Protein AF-0000000085029600 (afdb_homodimer)

Structure (mmCIF, N/CA/C/O backbone):
data_AF-0000000085029600-model_v1
#
loop_
_entity.id
_entity.type
_entity.pdbx_description
1 polymer 'Putative lactonase'
#
loop_
_atom_site.group_PDB
_atom_site.id
_atom_site.type_symbol
_atom_site.label_atom_id
_atom_site.label_alt_id
_atom_site.label_comp_id
_atom_site.label_asym_id
_atom_site.label_entity_id
_atom_site.label_seq_id
_atom_site.pdbx_PDB_ins_code
_atom_site.Cartn_x
_atom_site.Cartn_y
_atom_site.Cartn_z
_atom_site.occupancy
_atom_site.B_iso_or_equiv
_atom_site.auth_seq_id
_atom_site.auth_comp_id
_atom_site.auth_asym_id
_atom_site.auth_atom_id
_atom_site.pdbx_PDB_model_num
ATOM 1 N N . MET A 1 1 ? -54.469 76.438 -34.719 1 16.83 1 MET A N 1
ATOM 2 C CA . MET A 1 1 ? -53.938 77.438 -33.75 1 16.83 1 MET A CA 1
ATOM 3 C C . MET A 1 1 ? -52.719 76.875 -33.031 1 16.83 1 MET A C 1
ATOM 5 O O . MET A 1 1 ? -52.844 75.875 -32.25 1 16.83 1 MET A O 1
ATOM 9 N N . LYS A 1 2 ? -51.438 77.062 -33.656 1 17.77 2 LYS A N 1
ATOM 10 C CA . LYS A 1 2 ? -50.125 76.562 -34.031 1 17.77 2 LYS A CA 1
ATOM 11 C C . LYS A 1 2 ? -49.156 76.562 -32.844 1 17.77 2 LYS A C 1
ATOM 13 O O . LYS A 1 2 ? -49.438 77.25 -31.859 1 17.77 2 LYS A O 1
ATOM 18 N N . LYS A 1 3 ? -48 77.062 -33.062 1 18.02 3 LYS A N 1
ATOM 19 C CA . LYS A 1 3 ? -46.562 76.75 -33.156 1 18.02 3 LYS A CA 1
ATOM 20 C C . LYS A 1 3 ? -45.781 77.375 -32 1 18.02 3 LYS A C 1
ATOM 22 O O . LYS A 1 3 ? -44.844 76.812 -31.469 1 18.02 3 LYS A O 1
ATOM 27 N N . SER A 1 4 ? -45.812 78.75 -31.797 1 19.02 4 SER A N 1
ATOM 28 C CA . SER A 1 4 ? -44.594 79.5 -31.75 1 19.02 4 SER A CA 1
ATOM 29 C C . SER A 1 4 ? -44.094 79.688 -30.328 1 19.02 4 SER A C 1
ATOM 31 O O . SER A 1 4 ? -43.75 80.812 -29.922 1 19.02 4 SER A O 1
ATOM 33 N N . SER A 1 5 ? -44.469 78.875 -29.328 1 23.84 5 SER A N 1
ATOM 34 C CA . SER A 1 5 ? -44.281 79.312 -27.953 1 23.84 5 SER A CA 1
ATOM 35 C C . SER A 1 5 ? -42.812 79.25 -27.531 1 23.84 5 SER A C 1
ATOM 37 O O . SER A 1 5 ? -42.438 78.312 -26.781 1 23.84 5 SER A O 1
ATOM 39 N N . TRP A 1 6 ? -41.844 79.5 -28.547 1 21.02 6 TRP A N 1
ATOM 40 C CA . TRP A 1 6 ? -40.469 79 -28.375 1 21.02 6 TRP A CA 1
ATOM 41 C C . TRP A 1 6 ? -39.812 79.625 -27.141 1 21.02 6 TRP A C 1
ATOM 43 O O . TRP A 1 6 ? -40.375 80.562 -26.562 1 21.02 6 TRP A O 1
ATOM 53 N N . LEU A 1 7 ? -38.531 80.312 -27.188 1 22.45 7 LEU A N 1
ATOM 54 C CA . LEU A 1 7 ? -37.156 80.062 -26.797 1 22.45 7 LEU A CA 1
ATOM 55 C C . LEU A 1 7 ? -36.656 81.062 -25.797 1 22.45 7 LEU A C 1
ATOM 57 O O . LEU A 1 7 ? -36.25 82.188 -26.188 1 22.45 7 LEU A O 1
ATOM 61 N N . ARG A 1 8 ? -37.594 81.812 -24.984 1 22.69 8 ARG A N 1
ATOM 62 C CA . ARG A 1 8 ? -36.906 82.938 -24.375 1 22.69 8 ARG A CA 1
ATOM 63 C C . ARG A 1 8 ? -35.719 82.5 -23.516 1 22.69 8 ARG A C 1
ATOM 65 O O . ARG A 1 8 ? -35.875 81.562 -22.688 1 22.69 8 ARG A O 1
ATOM 72 N N . LEU A 1 9 ? -34.469 82.688 -23.969 1 23.66 9 LEU A N 1
ATOM 73 C CA . LEU A 1 9 ? -33.031 82.5 -23.703 1 23.66 9 LEU A CA 1
ATOM 74 C C . LEU A 1 9 ? -32.625 83.25 -22.438 1 23.66 9 LEU A C 1
ATOM 76 O O . LEU A 1 9 ? -32.656 84.438 -22.375 1 23.66 9 LEU A O 1
ATOM 80 N N . VAL A 1 10 ? -33.219 82.812 -21.219 1 22.98 10 VAL A N 1
ATOM 81 C CA . VAL A 1 10 ? -32.938 83.562 -19.984 1 22.98 10 VAL A CA 1
ATOM 82 C C . VAL A 1 10 ? -31.438 83.5 -19.656 1 22.98 10 VAL A C 1
ATOM 84 O O . VAL A 1 10 ? -30.891 82.375 -19.484 1 22.98 10 VAL A O 1
ATOM 87 N N . LEU A 1 11 ? -30.562 84.375 -20.203 1 25.86 11 LEU A N 1
ATOM 88 C CA . LEU A 1 11 ? -29.109 84.5 -20.109 1 25.86 11 LEU A CA 1
ATOM 89 C C . LEU A 1 11 ? -28.703 84.875 -18.688 1 25.86 11 LEU A C 1
ATOM 91 O O . LEU A 1 11 ? -28.891 86 -18.234 1 25.86 11 LEU A O 1
ATOM 95 N N . SER A 1 12 ? -29.312 84.25 -17.641 1 22.95 12 SER A N 1
ATOM 96 C CA . SER A 1 12 ? -28.938 84.812 -16.344 1 22.95 12 SER A CA 1
ATOM 97 C C . SER A 1 12 ? -27.438 84.688 -16.094 1 22.95 12 SER A C 1
ATOM 99 O O . SER A 1 12 ? -26.812 83.688 -16.516 1 22.95 12 SER A O 1
ATOM 101 N N . THR A 1 13 ? -26.703 85.812 -15.961 1 26.95 13 THR A N 1
ATOM 102 C CA . THR A 1 13 ? -25.344 86.25 -15.703 1 26.95 13 THR A CA 1
ATOM 103 C C . THR A 1 13 ? -24.797 85.625 -14.43 1 26.95 13 THR A C 1
ATOM 105 O O . THR A 1 13 ? -25.281 85.938 -13.328 1 26.95 13 THR A O 1
ATOM 108 N N . MET A 1 14 ? -24.734 84.25 -14.328 1 24.12 14 MET A N 1
ATOM 109 C CA . MET A 1 14 ? -24.219 83.625 -13.102 1 24.12 14 MET A CA 1
ATOM 110 C C . MET A 1 14 ? -22.797 84.062 -12.828 1 24.12 14 MET A C 1
ATOM 112 O O . MET A 1 14 ? -21.906 83.875 -13.648 1 24.12 14 MET A O 1
ATOM 116 N N . LEU A 1 15 ? -22.578 85.25 -12.242 1 26.33 15 LEU A N 1
ATOM 117 C CA . LEU A 1 15 ? -21.281 85.75 -11.773 1 26.33 15 LEU A CA 1
ATOM 118 C C . LEU A 1 15 ? -20.641 84.75 -10.812 1 26.33 15 LEU A C 1
ATOM 120 O O . LEU A 1 15 ? -21.172 84.5 -9.727 1 26.33 15 LEU A O 1
ATOM 124 N N . LEU A 1 16 ? -20.172 83.625 -11.328 1 25.36 16 LEU A N 1
ATOM 125 C CA . LEU A 1 16 ? -19.5 82.562 -10.539 1 25.36 16 LEU A CA 1
ATOM 126 C C . LEU A 1 16 ? -18.25 83.125 -9.875 1 25.36 16 LEU A C 1
ATOM 128 O O . LEU A 1 16 ? -17.359 83.625 -10.555 1 25.36 16 LEU A O 1
ATOM 132 N N . CYS A 1 17 ? -18.438 83.688 -8.664 1 25.73 17 CYS A N 1
ATOM 133 C CA . CYS A 1 17 ? -17.344 84.125 -7.773 1 25.73 17 CYS A CA 1
ATOM 134 C C . CYS A 1 17 ? -16.344 82.938 -7.605 1 25.73 17 CYS A C 1
ATOM 136 O O . CYS A 1 17 ? -16.719 81.875 -7.18 1 25.73 17 CYS A O 1
ATOM 138 N N . MET A 1 18 ? -15.312 82.938 -8.477 1 26.16 18 MET A N 1
ATOM 139 C CA . MET A 1 18 ? -14.172 82 -8.422 1 26.16 18 MET A CA 1
ATOM 140 C C . MET A 1 18 ? -13.422 82.125 -7.102 1 26.16 18 MET A C 1
ATOM 142 O O . MET A 1 18 ? -12.672 83.125 -6.906 1 26.16 18 MET A O 1
ATOM 146 N N . ALA A 1 19 ? -14.078 82.125 -5.91 1 28.88 19 ALA A N 1
ATOM 147 C CA . ALA A 1 19 ? -13.211 82.125 -4.738 1 28.88 19 ALA A CA 1
ATOM 148 C C . ALA A 1 19 ? -12.172 81.062 -4.812 1 28.88 19 ALA A C 1
ATOM 150 O O . ALA A 1 19 ? -12.5 79.875 -5.102 1 28.88 19 ALA A O 1
ATOM 151 N N . GLY A 1 20 ? -10.922 81.375 -5.141 1 27.75 20 GLY A N 1
ATOM 152 C CA . GLY A 1 20 ? -9.68 80.625 -5.148 1 27.75 20 GLY A CA 1
ATOM 153 C C . GLY A 1 20 ? -9.445 79.875 -3.867 1 27.75 20 GLY A C 1
ATOM 154 O O . GLY A 1 20 ? -9.203 80.438 -2.811 1 27.75 20 GLY A O 1
ATOM 155 N N . THR A 1 21 ? -10.406 79 -3.438 1 32.19 21 THR A N 1
ATOM 156 C CA . THR A 1 21 ? -9.977 78.25 -2.244 1 32.19 21 THR A CA 1
ATOM 157 C C . THR A 1 21 ? -8.656 77.562 -2.5 1 32.19 21 THR A C 1
ATOM 159 O O . THR A 1 21 ? -8.531 76.812 -3.475 1 32.19 21 THR A O 1
ATOM 162 N N . GLY A 1 22 ? -7.52 78.125 -2.135 1 30.64 22 GLY A N 1
ATOM 163 C CA . GLY A 1 22 ? -6.23 77.5 -1.993 1 30.64 22 GLY A CA 1
ATOM 164 C C . GLY A 1 22 ? -6.32 76.125 -1.29 1 30.64 22 GLY A C 1
ATOM 165 O O . GLY A 1 22 ? -6.762 76.062 -0.14 1 30.64 22 GLY A O 1
ATOM 166 N N . VAL A 1 23 ? -6.684 75.062 -2.064 1 34.03 23 VAL A N 1
ATOM 167 C CA . VAL A 1 23 ? -6.547 73.688 -1.543 1 34.03 23 VAL A CA 1
ATOM 168 C C . VAL A 1 23 ? -5.148 73.5 -0.964 1 34.03 23 VAL A C 1
ATOM 170 O O . VAL A 1 23 ? -4.156 73.562 -1.691 1 34.03 23 VAL A O 1
ATOM 173 N N . GLY A 1 24 ? -4.992 74.125 0.203 1 32.41 24 GLY A N 1
ATOM 174 C CA . GLY A 1 24 ? -3.816 73.625 0.895 1 32.41 24 GLY A CA 1
ATOM 175 C C . GLY A 1 24 ? -3.625 72.125 0.736 1 32.41 24 GLY A C 1
ATOM 176 O O . GLY A 1 24 ? -4.547 71.312 0.991 1 32.41 24 GLY A O 1
ATOM 177 N N . MET A 1 25 ? -2.801 71.812 -0.289 1 34.56 25 MET A N 1
ATOM 178 C CA . MET A 1 25 ? -2.342 70.438 -0.376 1 34.56 25 MET A CA 1
ATOM 179 C C . MET A 1 25 ? -1.872 69.938 0.984 1 34.56 25 MET A C 1
ATOM 181 O O . MET A 1 25 ? -0.845 70.375 1.497 1 34.56 25 MET A O 1
ATOM 185 N N . ALA A 1 26 ? -2.844 69.75 1.92 1 37.25 26 ALA A N 1
ATOM 186 C CA . ALA A 1 26 ? -2.391 68.875 3.012 1 37.25 26 ALA A CA 1
ATOM 187 C C . ALA A 1 26 ? -1.562 67.688 2.484 1 37.25 26 ALA A C 1
ATOM 189 O O . ALA A 1 26 ? -2.023 66.938 1.632 1 37.25 26 ALA A O 1
ATOM 190 N N . ASN A 1 27 ? -0.29 67.938 2.404 1 36.16 27 ASN A N 1
ATOM 191 C CA . ASN A 1 27 ? 0.599 66.812 2.336 1 36.16 27 ASN A CA 1
ATOM 192 C C . ASN A 1 27 ? 0.118 65.625 3.238 1 36.16 27 ASN A C 1
ATOM 194 O O . ASN A 1 27 ? 0.202 65.75 4.465 1 36.16 27 ASN A O 1
ATOM 198 N N . GLN A 1 28 ? -0.979 65.125 2.906 1 30.94 28 GLN A N 1
ATOM 199 C CA . GLN A 1 28 ? -1.197 63.812 3.584 1 30.94 28 GLN A CA 1
ATOM 200 C C . GLN A 1 28 ? 0.067 62.969 3.572 1 30.94 28 GLN A C 1
ATOM 202 O O . GLN A 1 28 ? 0.472 62.469 2.521 1 30.94 28 GLN A O 1
ATOM 207 N N . LYS A 1 29 ? 0.953 63.312 4.406 1 36.56 29 LYS A N 1
ATOM 208 C CA . LYS A 1 29 ? 1.944 62.25 4.648 1 36.56 29 LYS A CA 1
ATOM 209 C C . LYS A 1 29 ? 1.302 60.875 4.625 1 36.56 29 LYS A C 1
ATOM 211 O O . LYS A 1 29 ? 0.41 60.594 5.426 1 36.56 29 LYS A O 1
ATOM 216 N N . ILE A 1 30 ? 1.181 60.438 3.416 1 36.69 30 ILE A N 1
ATOM 217 C CA . ILE A 1 30 ? 0.979 59 3.428 1 36.69 30 ILE A CA 1
ATOM 218 C C . ILE A 1 30 ? 1.732 58.375 4.605 1 36.69 30 ILE A C 1
ATOM 220 O O . ILE A 1 30 ? 2.961 58.469 4.676 1 36.69 30 ILE A O 1
ATOM 224 N N . GLU A 1 31 ? 1.175 58.469 5.723 1 35.44 31 GLU A N 1
ATOM 225 C CA . GLU A 1 31 ? 1.784 57.594 6.715 1 35.44 31 GLU A CA 1
ATOM 226 C C . GLU A 1 31 ? 2.277 56.281 6.078 1 35.44 31 GLU A C 1
ATOM 228 O O . GLU A 1 31 ? 1.522 55.625 5.383 1 35.44 31 GLU A O 1
ATOM 233 N N . LYS A 1 32 ? 3.449 56.344 5.5 1 39.25 32 LYS A N 1
ATOM 234 C CA . LYS A 1 32 ? 4.059 55.031 5.246 1 39.25 32 LYS A CA 1
ATOM 235 C C . LYS A 1 32 ? 3.576 54 6.254 1 39.25 32 LYS A C 1
ATOM 237 O O . LYS A 1 32 ? 3.801 54.125 7.457 1 39.25 32 LYS A O 1
ATOM 242 N N . GLY A 1 33 ? 2.404 53.594 6.137 1 40.06 33 GLY A N 1
ATOM 243 C CA . GLY A 1 33 ? 1.982 52.469 6.949 1 40.06 33 GLY A CA 1
ATOM 244 C C . GLY A 1 33 ? 3.107 51.5 7.25 1 40.06 33 GLY A C 1
ATOM 245 O O . GLY A 1 33 ? 3.793 51.031 6.336 1 40.06 33 GLY A O 1
ATOM 246 N N . THR A 1 34 ? 3.889 51.75 8.344 1 40.69 34 THR A N 1
ATOM 247 C CA . THR A 1 34 ? 4.82 50.719 8.812 1 40.69 34 THR A CA 1
ATOM 248 C C . THR A 1 34 ? 4.363 49.344 8.383 1 40.69 34 THR A C 1
ATOM 250 O O . THR A 1 34 ? 3.289 48.875 8.789 1 40.69 34 THR A O 1
ATOM 253 N N . LYS A 1 35 ? 4.598 49.031 7.273 1 51.84 35 LYS A N 1
ATOM 254 C CA . LYS A 1 35 ? 4.367 47.656 6.832 1 51.84 35 LYS A CA 1
ATOM 255 C C . LYS A 1 35 ? 4.629 46.656 7.961 1 51.84 35 LYS A C 1
ATOM 257 O O . LYS A 1 35 ? 5.738 46.594 8.5 1 51.84 35 LYS A O 1
ATOM 262 N N . LYS A 1 36 ? 3.604 46.281 8.742 1 60.41 36 LYS A N 1
ATOM 263 C CA . LYS A 1 36 ? 3.482 45.438 9.93 1 60.41 36 LYS A CA 1
ATOM 264 C C . LYS A 1 36 ? 4.27 44.156 9.766 1 60.41 36 LYS A C 1
ATOM 266 O O . LYS A 1 36 ? 4.152 43.469 8.742 1 60.41 36 LYS A O 1
ATOM 271 N N . MET A 1 37 ? 5.223 43.812 10.641 1 78.88 37 MET A N 1
ATOM 272 C CA . MET A 1 37 ? 6.062 42.625 10.812 1 78.88 37 MET A CA 1
ATOM 273 C C . MET A 1 37 ? 5.211 41.375 11.086 1 78.88 37 MET A C 1
ATOM 275 O O . MET A 1 37 ? 4.258 41.438 11.867 1 78.88 37 MET A O 1
ATOM 279 N N . THR A 1 38 ? 5.352 40.375 10.148 1 91.62 38 THR A N 1
ATOM 280 C CA . THR A 1 38 ? 4.672 39.125 10.344 1 91.62 38 THR A CA 1
ATOM 281 C C . THR A 1 38 ? 5.414 38.25 11.375 1 91.62 38 THR A C 1
ATOM 283 O O . THR A 1 38 ? 6.645 38.25 11.414 1 91.62 38 THR A O 1
ATOM 286 N N . THR A 1 39 ? 4.672 37.75 12.32 1 97.06 39 THR A N 1
ATOM 287 C CA . THR A 1 39 ? 5.23 36.812 13.297 1 97.06 39 THR A CA 1
ATOM 288 C C . THR A 1 39 ? 4.895 35.375 12.922 1 97.06 39 THR A C 1
ATOM 290 O O . THR A 1 39 ? 3.773 35.062 12.5 1 97.06 39 THR A O 1
ATOM 293 N N . ALA A 1 40 ? 5.906 34.5 13.023 1 98.56 40 ALA A N 1
ATOM 294 C CA . ALA A 1 40 ? 5.699 33.062 12.844 1 98.56 40 ALA A CA 1
ATOM 295 C C . ALA A 1 40 ? 6.066 32.281 14.109 1 98.56 40 ALA A C 1
ATOM 297 O O . ALA A 1 40 ? 7.047 32.625 14.781 1 98.56 40 ALA A O 1
ATOM 298 N N . TYR A 1 41 ? 5.281 31.312 14.453 1 98.81 41 TYR A N 1
ATOM 299 C CA . TYR A 1 41 ? 5.602 30.344 15.5 1 98.81 41 TYR A CA 1
ATOM 300 C C . TYR A 1 41 ? 5.863 28.969 14.914 1 98.81 41 TYR A C 1
ATOM 302 O O . TYR A 1 41 ? 5.164 28.531 14 1 98.81 41 TYR A O 1
ATOM 310 N N . VAL A 1 42 ? 6.883 28.328 15.391 1 98.88 42 VAL A N 1
ATOM 311 C CA . VAL A 1 42 ? 7.266 27.016 14.898 1 98.88 42 VAL A CA 1
ATOM 312 C C . VAL A 1 42 ? 7.219 26 16.047 1 98.88 42 VAL A C 1
ATOM 314 O O . VAL A 1 42 ? 7.93 26.156 17.047 1 98.88 42 VAL A O 1
ATOM 317 N N . GLY A 1 43 ? 6.312 25.016 15.914 1 98.62 43 GLY A N 1
ATOM 318 C CA . GLY A 1 43 ? 6.34 23.875 16.797 1 98.62 43 GLY A CA 1
ATOM 319 C C . GLY A 1 43 ? 7.371 22.828 16.406 1 98.62 43 GLY A C 1
ATOM 320 O O . GLY A 1 43 ? 7.773 22.766 15.242 1 98.62 43 GLY A O 1
ATOM 321 N N . CYS A 1 44 ? 7.793 21.969 17.406 1 97.38 44 CYS A N 1
ATOM 322 C CA . CYS A 1 44 ? 8.859 21.016 17.109 1 97.38 44 CYS A CA 1
ATOM 323 C C . CYS A 1 44 ? 8.727 19.75 17.953 1 97.38 44 CYS A C 1
ATOM 325 O O . CYS A 1 44 ? 7.859 19.672 18.828 1 97.38 44 CYS A O 1
ATOM 327 N N . ARG A 1 45 ? 9.484 18.797 17.562 1 95.38 45 ARG A N 1
ATOM 328 C CA . ARG A 1 45 ? 9.758 17.672 18.453 1 95.38 45 ARG A CA 1
ATOM 329 C C . ARG A 1 45 ? 10.977 17.953 19.328 1 95.38 45 ARG A C 1
ATOM 331 O O . ARG A 1 45 ? 11.953 18.547 18.859 1 95.38 45 ARG A O 1
ATOM 338 N N . THR A 1 46 ? 10.922 17.438 20.609 1 95.38 46 THR A N 1
ATOM 339 C CA . THR A 1 46 ? 11.977 17.844 21.547 1 95.38 46 THR A CA 1
ATOM 340 C C . THR A 1 46 ? 12.648 16.609 22.156 1 95.38 46 THR A C 1
ATOM 342 O O . THR A 1 46 ? 13.648 16.734 22.859 1 95.38 46 THR A O 1
ATOM 345 N N . THR A 1 47 ? 12.148 15.492 21.891 1 91 47 THR A N 1
ATOM 346 C CA . THR A 1 47 ? 12.609 14.344 22.656 1 91 47 THR A CA 1
ATOM 347 C C . THR A 1 47 ? 13.695 13.586 21.891 1 91 47 THR A C 1
ATOM 349 O O . THR A 1 47 ? 13.617 13.453 20.672 1 91 47 THR A O 1
ATOM 352 N N . ALA A 1 48 ? 14.562 12.969 22.625 1 84.19 48 ALA A N 1
ATOM 353 C CA . ALA A 1 48 ? 15.656 12.164 22.078 1 84.19 48 ALA A CA 1
ATOM 354 C C . ALA A 1 48 ? 15.117 10.883 21.438 1 84.19 48 ALA A C 1
ATOM 356 O O . ALA A 1 48 ? 15.68 10.391 20.453 1 84.19 48 ALA A O 1
ATOM 357 N N . LYS A 1 49 ? 14.078 10.375 22.016 1 81.19 49 LYS A N 1
ATOM 358 C CA . LYS A 1 49 ? 13.445 9.172 21.484 1 81.19 49 LYS A CA 1
ATOM 359 C C . LYS A 1 49 ? 13.07 9.359 20.016 1 81.19 49 LYS A C 1
ATOM 361 O O . LYS A 1 49 ? 13.102 8.406 19.234 1 81.19 49 LYS A O 1
ATOM 366 N N . ARG A 1 50 ? 12.852 10.562 19.672 1 78.31 50 ARG A N 1
ATOM 367 C CA . ARG A 1 50 ? 12.484 10.883 18.297 1 78.31 50 ARG A CA 1
ATOM 368 C C . ARG A 1 50 ? 13.68 11.445 17.531 1 78.31 50 ARG A C 1
ATOM 370 O O . ARG A 1 50 ? 13.523 12.031 16.469 1 78.31 50 ARG A O 1
ATOM 377 N N . TYR A 1 51 ? 14.781 11.398 18.094 1 83.38 51 TYR A N 1
ATOM 378 C CA . TYR A 1 51 ? 16 11.961 17.531 1 83.38 51 TYR A CA 1
ATOM 379 C C . TYR A 1 51 ? 15.82 13.445 17.219 1 83.38 51 TYR A C 1
ATOM 381 O O . TYR A 1 51 ? 16.312 13.93 16.203 1 83.38 51 TYR A O 1
ATOM 389 N N . ALA A 1 52 ? 15.094 14.109 18.016 1 90.88 52 ALA A N 1
ATOM 390 C CA . ALA A 1 52 ? 14.703 15.492 17.75 1 90.88 52 ALA A CA 1
ATOM 391 C C . ALA A 1 52 ? 15.648 16.469 18.422 1 90.88 52 ALA A C 1
ATOM 393 O O . ALA A 1 52 ? 16.312 16.125 19.406 1 90.88 52 ALA A O 1
ATOM 394 N N . HIS A 1 53 ? 15.695 17.641 17.906 1 92.75 53 HIS A N 1
ATOM 395 C CA . HIS A 1 53 ? 16.609 18.688 18.359 1 92.75 53 HIS A CA 1
ATOM 396 C C . HIS A 1 53 ? 15.852 19.891 18.906 1 92.75 53 HIS A C 1
ATOM 398 O O . HIS A 1 53 ? 16.453 20.797 19.5 1 92.75 53 HIS A O 1
ATOM 404 N N . GLY A 1 54 ? 14.586 19.891 18.766 1 95.69 54 GLY A N 1
ATOM 405 C CA . GLY A 1 54 ? 13.781 21.047 19.156 1 95.69 54 GLY A CA 1
ATOM 406 C C . GLY A 1 54 ? 13.852 21.328 20.641 1 95.69 54 GLY A C 1
ATOM 407 O O . GLY A 1 54 ? 14.172 20.438 21.438 1 95.69 54 GLY A O 1
ATOM 408 N N . LYS A 1 55 ? 13.531 22.625 21 1 96.88 55 LYS A N 1
ATOM 409 C CA . LYS A 1 55 ? 13.656 23.047 22.406 1 96.88 55 LYS A CA 1
ATOM 410 C C . LYS A 1 55 ? 12.367 23.672 22.906 1 96.88 55 LYS A C 1
ATOM 412 O O . LYS A 1 55 ? 12.289 24.094 24.062 1 96.88 55 LYS A O 1
ATOM 417 N N . GLY A 1 56 ? 11.422 23.75 22.109 1 98.06 56 GLY A N 1
ATOM 418 C CA . GLY A 1 56 ? 10.148 24.375 22.422 1 98.06 56 GLY A CA 1
ATOM 419 C C . GLY A 1 56 ? 9.516 25.078 21.234 1 98.06 56 GLY A C 1
ATOM 420 O O . GLY A 1 56 ? 9.68 24.625 20.094 1 98.06 56 GLY A O 1
ATOM 421 N N . ILE A 1 57 ? 8.719 26.062 21.516 1 98.81 57 ILE A N 1
ATOM 422 C CA . ILE A 1 57 ? 8.07 26.812 20.438 1 98.81 57 ILE A CA 1
ATOM 423 C C . ILE A 1 57 ? 8.93 28.016 20.047 1 98.81 57 ILE A C 1
ATOM 425 O O . ILE A 1 57 ? 9.133 28.922 20.859 1 98.81 57 ILE A O 1
ATOM 429 N N . SER A 1 58 ? 9.414 28.016 18.828 1 98.75 58 SER A N 1
ATOM 430 C CA . SER A 1 58 ? 10.219 29.141 18.328 1 98.75 58 SER A CA 1
ATOM 431 C C . SER A 1 58 ? 9.336 30.266 17.797 1 98.75 58 SER A C 1
ATOM 433 O O . SER A 1 58 ? 8.328 30 17.141 1 98.75 58 SER A O 1
ATOM 435 N N . ARG A 1 59 ? 9.75 31.469 18.109 1 98.62 59 ARG A N 1
ATOM 436 C CA . ARG A 1 59 ? 9.109 32.656 17.547 1 98.62 59 ARG A CA 1
ATOM 437 C C . ARG A 1 59 ? 10.055 33.406 16.609 1 98.62 59 ARG A C 1
ATOM 439 O O . ARG A 1 59 ? 11.172 33.75 16.984 1 98.62 59 ARG A O 1
ATOM 446 N N . TYR A 1 60 ? 9.523 33.625 15.43 1 98.44 60 TYR A N 1
ATOM 447 C CA . TYR A 1 60 ? 10.266 34.406 14.438 1 98.44 60 TYR A CA 1
ATOM 448 C C . TYR A 1 60 ? 9.523 35.688 14.055 1 98.44 60 TYR A C 1
ATOM 450 O O . TYR A 1 60 ? 8.289 35.688 14.023 1 98.44 60 TYR A O 1
ATOM 458 N N . THR A 1 61 ? 10.266 36.688 13.789 1 97.5 61 THR A N 1
ATOM 459 C CA . THR A 1 61 ? 9.75 37.844 13.078 1 97.5 61 THR A CA 1
ATOM 460 C C . THR A 1 61 ? 10.242 37.875 11.641 1 97.5 61 THR A C 1
ATOM 462 O O . THR A 1 61 ? 11.391 37.531 11.367 1 97.5 61 THR A O 1
ATOM 465 N N . ILE A 1 62 ? 9.383 38.156 10.781 1 96.75 62 ILE A N 1
ATOM 466 C CA . ILE A 1 62 ? 9.68 38.25 9.359 1 96.75 62 ILE A CA 1
ATOM 467 C C . ILE A 1 62 ? 9.586 39.688 8.883 1 96.75 62 ILE A C 1
ATOM 469 O O . ILE A 1 62 ? 8.531 40.312 8.977 1 96.75 62 ILE A O 1
ATOM 473 N N . ASP A 1 63 ? 10.609 40.219 8.273 1 94.5 63 ASP A N 1
ATOM 474 C CA . ASP A 1 63 ? 10.609 41.625 7.84 1 94.5 63 ASP A CA 1
ATOM 475 C C . ASP A 1 63 ? 10.055 41.75 6.422 1 94.5 63 ASP A C 1
ATOM 477 O O . ASP A 1 63 ? 9.594 40.781 5.832 1 94.5 63 ASP A O 1
ATOM 481 N N . GLU A 1 64 ? 10.078 42.906 5.934 1 90.69 64 GLU A N 1
ATOM 482 C CA . GLU A 1 64 ? 9.453 43.219 4.648 1 90.69 64 GLU A CA 1
ATOM 483 C C . GLU A 1 64 ? 10.172 42.5 3.504 1 90.69 64 GLU A C 1
ATOM 485 O O . GLU A 1 64 ? 9.578 42.25 2.453 1 90.69 64 G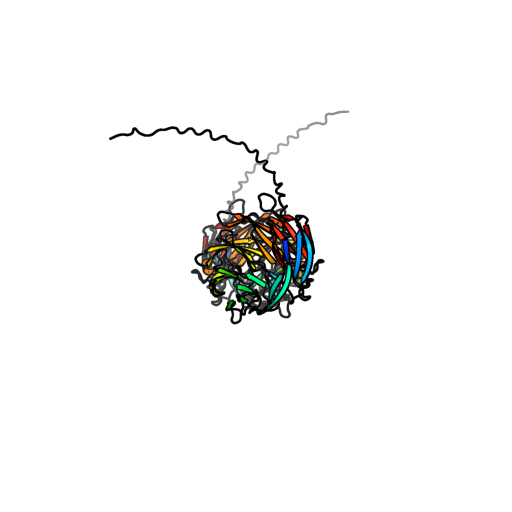LU A O 1
ATOM 490 N N . LYS A 1 65 ? 11.367 42.188 3.727 1 90.06 65 LYS A N 1
ATOM 491 C CA . LYS A 1 65 ? 12.156 41.531 2.699 1 90.06 65 LYS A CA 1
ATOM 492 C C . LYS A 1 65 ? 12.023 40 2.803 1 90.06 65 LYS A C 1
ATOM 494 O O . LYS A 1 65 ? 12.562 39.281 1.976 1 90.06 65 LYS A O 1
ATOM 499 N N . GLY A 1 66 ? 11.344 39.562 3.822 1 91.69 66 GLY A N 1
ATOM 500 C CA . GLY A 1 66 ? 11.117 38.156 3.996 1 91.69 66 GLY A CA 1
ATOM 501 C C . GLY A 1 66 ? 12.172 37.469 4.852 1 91.69 66 GLY A C 1
ATOM 502 O O . GLY A 1 66 ? 12.234 36.25 4.91 1 91.69 66 GLY A O 1
ATOM 503 N N . ASN A 1 67 ? 12.977 38.25 5.449 1 94.5 67 ASN A N 1
ATOM 504 C CA . ASN A 1 67 ? 14 37.656 6.32 1 94.5 67 ASN A CA 1
ATOM 505 C C . ASN A 1 67 ? 13.422 37.25 7.664 1 94.5 67 ASN A C 1
ATOM 507 O O . ASN A 1 67 ? 12.641 37.969 8.273 1 94.5 67 ASN A O 1
ATOM 511 N N . TRP A 1 68 ? 13.867 36.094 8.055 1 97.69 68 TRP A N 1
ATOM 512 C CA . TRP A 1 68 ? 13.414 35.531 9.328 1 97.69 68 TRP A CA 1
ATOM 513 C C . TRP A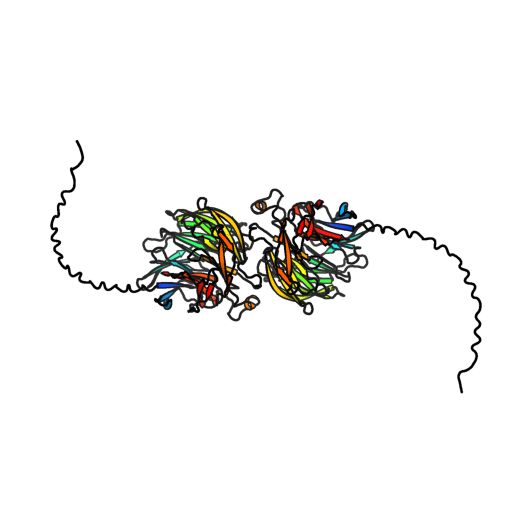 1 68 ? 14.43 35.781 10.43 1 97.69 68 TRP A C 1
ATOM 515 O O . TRP A 1 68 ? 15.625 35.5 10.266 1 97.69 68 TRP A O 1
ATOM 525 N N . LYS A 1 69 ? 13.938 36.312 11.539 1 97.75 69 LYS A N 1
ATOM 526 C CA . LYS A 1 69 ? 14.773 36.5 12.719 1 97.75 69 LYS A CA 1
ATOM 527 C C . LYS A 1 69 ? 14.18 35.781 13.93 1 97.75 69 LYS A C 1
ATOM 529 O O . LYS A 1 69 ? 13.031 36 14.289 1 97.75 69 LYS A O 1
ATOM 534 N N . LEU A 1 70 ? 14.992 34.875 14.492 1 98.12 70 LEU A N 1
ATOM 535 C CA . LEU A 1 70 ? 14.578 34.219 15.711 1 98.12 70 LEU A CA 1
ATOM 536 C C . LEU A 1 70 ? 14.547 35.188 16.891 1 98.12 70 LEU A C 1
ATOM 538 O O . LEU A 1 70 ? 15.578 35.75 17.25 1 98.12 70 LEU A O 1
ATOM 542 N N . GLU A 1 71 ? 13.406 35.312 17.531 1 97.75 71 GLU A N 1
ATOM 543 C CA . GLU A 1 71 ? 13.266 36.25 18.641 1 97.75 71 GLU A CA 1
ATOM 544 C C . GLU A 1 71 ? 13.375 35.531 19.984 1 97.75 71 GLU A C 1
ATOM 546 O O . GLU A 1 71 ? 13.789 36.125 20.984 1 97.75 71 GLU A O 1
ATOM 551 N N . GLY A 1 72 ? 12.953 34.25 20 1 97.44 72 GLY A N 1
ATOM 552 C CA . GLY A 1 72 ? 13.016 33.5 21.234 1 97.44 72 GLY A CA 1
ATOM 553 C C . GLY A 1 72 ? 12.375 32.125 21.109 1 97.44 72 GLY A C 1
ATOM 554 O O . GLY A 1 72 ? 11.789 31.797 20.078 1 97.44 72 GLY A O 1
ATOM 555 N N . ILE A 1 73 ? 12.633 31.344 22.094 1 98.19 73 ILE A N 1
ATOM 556 C CA . ILE A 1 73 ? 12.055 30.016 22.219 1 98.19 73 ILE A CA 1
ATOM 557 C C . ILE A 1 73 ? 11.312 29.891 23.547 1 98.19 73 ILE A C 1
ATOM 559 O O . ILE A 1 73 ? 11.875 30.156 24.609 1 98.19 73 ILE A O 1
ATOM 563 N N . THR A 1 74 ? 10.094 29.578 23.484 1 98.31 74 THR A N 1
ATOM 564 C CA . THR A 1 74 ? 9.305 29.312 24.688 1 98.31 74 THR A CA 1
ATOM 565 C C . THR A 1 74 ? 9.414 27.844 25.078 1 98.31 74 THR A C 1
ATOM 567 O O . THR A 1 74 ? 8.961 26.969 24.344 1 98.31 74 THR A O 1
ATOM 570 N N . LYS A 1 75 ? 9.953 27.641 26.25 1 97.06 75 LYS A N 1
ATOM 571 C CA . LYS A 1 75 ? 9.969 26.281 26.797 1 97.06 75 LYS A CA 1
ATOM 572 C C . LYS A 1 75 ? 8.594 25.875 27.297 1 97.06 75 LYS A C 1
ATOM 574 O O . LYS A 1 75 ? 7.895 26.688 27.922 1 97.06 75 LYS A O 1
ATOM 579 N N . THR A 1 76 ? 8.203 24.703 26.922 1 96.56 76 THR A N 1
ATOM 580 C CA . THR A 1 76 ? 6.934 24.125 27.328 1 96.56 76 THR A CA 1
ATOM 581 C C . THR A 1 76 ? 7.051 22.609 27.453 1 96.56 76 THR A C 1
ATOM 583 O O . THR A 1 76 ? 8.156 22.062 27.531 1 96.56 76 THR A O 1
ATOM 586 N N . LEU A 1 77 ? 5.918 21.938 27.672 1 97.19 77 LEU A N 1
ATOM 587 C CA . LEU A 1 77 ? 5.941 20.469 27.734 1 97.19 77 LEU A CA 1
ATOM 588 C C . LEU A 1 77 ? 6.539 19.891 26.453 1 97.19 77 LEU A C 1
ATOM 590 O O . LEU A 1 77 ? 6.648 20.594 25.438 1 97.19 77 LEU A O 1
ATOM 594 N N . ASP A 1 78 ? 6.914 18.656 26.547 1 97 78 ASP A N 1
ATOM 595 C CA . ASP A 1 78 ? 7.609 17.984 25.438 1 97 78 ASP A CA 1
ATOM 596 C C . ASP A 1 78 ? 6.742 17.953 24.188 1 97 78 ASP A C 1
ATOM 598 O O . ASP A 1 78 ? 5.523 17.781 24.266 1 97 78 ASP A O 1
ATOM 602 N N . ASN A 1 79 ? 7.418 18.156 23.031 1 97.44 79 ASN A N 1
ATOM 603 C CA . ASN A 1 79 ? 6.883 17.922 21.703 1 97.44 79 ASN A CA 1
ATOM 604 C C . ASN A 1 79 ? 5.668 18.797 21.406 1 97.44 79 ASN A C 1
ATOM 606 O O . ASN A 1 79 ? 4.609 18.297 21.031 1 97.44 79 ASN A O 1
ATOM 610 N N . PRO A 1 80 ? 5.805 20.078 21.594 1 98.19 80 PRO A N 1
ATOM 611 C CA . PRO A 1 80 ? 4.762 20.953 21.062 1 98.19 80 PRO A CA 1
ATOM 612 C C . PRO A 1 80 ? 4.691 20.906 19.531 1 98.19 80 PRO A C 1
ATOM 614 O O . PRO A 1 80 ? 5.039 21.891 18.859 1 98.19 80 PRO A O 1
ATOM 617 N N . ALA A 1 81 ? 4.117 19.875 19.016 1 96.38 81 ALA A N 1
ATOM 618 C CA . ALA A 1 81 ? 4.379 19.453 17.641 1 96.38 81 ALA A CA 1
ATOM 619 C C . ALA A 1 81 ? 3.32 20 16.688 1 96.38 81 ALA A C 1
ATOM 621 O O . ALA A 1 81 ? 3.535 20.047 15.477 1 96.38 81 ALA A O 1
ATOM 622 N N . TRP A 1 82 ? 2.178 20.344 17.125 1 98.62 82 TRP A N 1
ATOM 623 C CA . TRP A 1 82 ? 1.128 20.922 16.297 1 98.62 82 TRP A CA 1
ATOM 624 C C . TRP A 1 82 ? 0.587 22.203 16.922 1 98.62 82 TRP A C 1
ATOM 626 O O . TRP A 1 82 ? 0.035 22.188 18.031 1 98.62 82 TRP A O 1
ATOM 636 N N . LEU A 1 83 ? 0.751 23.25 16.203 1 98.81 83 LEU A N 1
ATOM 637 C CA . LEU A 1 83 ? 0.331 24.562 16.688 1 98.81 83 LEU A CA 1
ATOM 638 C C . LEU A 1 83 ? -0.932 25.031 15.961 1 98.81 83 LEU A C 1
ATOM 640 O O . LEU A 1 83 ? -1.081 24.797 14.758 1 98.81 83 LEU A O 1
ATOM 644 N N . VAL A 1 84 ? -1.778 25.703 16.734 1 98.56 84 VAL A N 1
ATOM 645 C CA . VAL A 1 84 ? -2.994 26.297 16.188 1 98.56 84 VAL A CA 1
ATOM 646 C C . VAL A 1 84 ? -3.203 27.703 16.781 1 98.56 84 VAL A C 1
ATOM 648 O O . VAL A 1 84 ? -3.148 27.875 18 1 98.56 84 VAL A O 1
ATOM 651 N N . LEU A 1 85 ? -3.398 28.625 15.906 1 98.56 85 LEU A N 1
ATOM 652 C CA . LEU A 1 85 ? -3.84 29.953 16.359 1 98.56 85 LEU A CA 1
ATOM 653 C C . LEU A 1 85 ? -5.359 30.016 16.438 1 98.56 85 LEU A C 1
ATOM 655 O O . LEU A 1 85 ? -6.059 29.438 15.609 1 98.56 85 LEU A O 1
ATOM 659 N N . ASP A 1 86 ? -5.766 30.688 17.453 1 98.06 86 ASP A N 1
ATOM 660 C CA . ASP A 1 86 ? -7.207 30.922 17.469 1 98.06 86 ASP A CA 1
ATOM 661 C C . ASP A 1 86 ? -7.613 31.906 16.375 1 98.06 86 ASP A C 1
ATOM 663 O O . ASP A 1 86 ? -6.758 32.438 15.664 1 98.06 86 ASP A O 1
ATOM 667 N N . GLN A 1 87 ? -8.914 32.156 16.25 1 97.56 87 GLN A N 1
ATOM 668 C CA . GLN A 1 87 ? -9.422 32.938 15.133 1 97.56 87 GLN A CA 1
ATOM 669 C C . GLN A 1 87 ? -9.008 34.406 15.273 1 97.56 87 GLN A C 1
ATOM 671 O O . GLN A 1 87 ? -8.891 35.125 14.273 1 97.56 87 GLN A O 1
ATOM 676 N N . THR A 1 88 ? -8.719 34.875 16.438 1 97.12 88 THR A N 1
ATOM 677 C CA . THR A 1 88 ? -8.352 36.25 16.672 1 97.12 88 THR A CA 1
ATOM 678 C C . THR A 1 88 ? -6.836 36.438 16.641 1 97.12 88 THR A C 1
ATOM 680 O O . THR A 1 88 ? -6.332 37.562 16.656 1 97.12 88 THR A O 1
ATOM 683 N N . LYS A 1 89 ? -6.172 35.344 16.656 1 97.5 89 LYS A N 1
ATOM 684 C CA . LYS A 1 89 ? -4.711 35.281 16.672 1 97.5 89 LYS A CA 1
ATOM 685 C C . LYS A 1 89 ? -4.156 35.906 17.953 1 97.5 89 LYS A C 1
ATOM 687 O O . LYS A 1 89 ? -3.092 36.531 17.938 1 97.5 89 LYS A O 1
ATOM 692 N N . LYS A 1 90 ? -4.879 35.812 18.969 1 98.19 90 LYS A N 1
ATOM 693 C CA . LYS A 1 90 ? -4.453 36.312 20.281 1 98.19 90 LYS A CA 1
ATOM 694 C C . LYS A 1 90 ? -3.994 35.156 21.172 1 98.19 90 LYS A C 1
ATOM 696 O O . LYS A 1 90 ? -3.355 35.375 22.203 1 98.19 90 LYS A O 1
ATOM 701 N N . TYR A 1 91 ? -4.379 33.969 20.781 1 98.75 91 TYR A N 1
ATOM 702 C CA . TYR A 1 91 ? -4.023 32.781 21.562 1 98.75 91 TYR A CA 1
ATOM 703 C C . TYR A 1 91 ? -3.441 31.703 20.656 1 98.75 91 TYR A C 1
ATOM 705 O O . TYR A 1 91 ? -3.781 31.625 19.484 1 98.75 91 TYR A O 1
ATOM 713 N N . LEU A 1 92 ? -2.533 30.938 21.234 1 98.88 92 LEU A N 1
ATOM 714 C CA . LEU A 1 92 ? -1.898 29.812 20.578 1 98.88 92 LEU A CA 1
ATOM 715 C C . LEU A 1 92 ? -2.111 28.531 21.391 1 98.88 92 LEU A C 1
ATOM 717 O O . LEU A 1 92 ? -1.934 28.516 22.609 1 98.88 92 LEU A O 1
ATOM 721 N N . TYR A 1 93 ? -2.535 27.547 20.75 1 98.94 93 TYR A N 1
ATOM 722 C CA . TYR A 1 93 ? -2.686 26.219 21.359 1 98.94 93 TYR A CA 1
ATOM 723 C C . TYR A 1 93 ? -1.713 25.219 20.734 1 98.94 93 TYR A C 1
ATOM 725 O O . TYR A 1 93 ? -1.346 25.344 19.562 1 98.94 93 TYR A O 1
ATOM 733 N N . THR A 1 94 ? -1.292 24.297 21.5 1 98.81 94 THR A N 1
ATOM 734 C CA . THR A 1 94 ? -0.448 23.219 20.984 1 98.81 94 THR A CA 1
ATOM 735 C C . THR A 1 94 ? -0.819 21.875 21.609 1 98.81 94 THR A C 1
ATOM 737 O O . THR A 1 94 ? -1.228 21.828 22.766 1 98.81 94 THR A O 1
ATOM 740 N N . VAL A 1 95 ? -0.759 20.875 20.781 1 98.62 95 VAL A N 1
ATOM 741 C CA . VAL A 1 95 ? -0.824 19.516 21.312 1 98.62 95 VAL A CA 1
ATOM 742 C C . VAL A 1 95 ? 0.588 18.969 21.5 1 98.62 95 VAL A C 1
ATOM 744 O O . VAL A 1 95 ? 1.497 19.297 20.734 1 98.62 95 VAL A O 1
ATOM 747 N N . HIS A 1 96 ? 0.735 18.156 22.531 1 98.12 96 HIS A N 1
ATOM 748 C CA . HIS A 1 96 ? 2.031 17.562 22.844 1 98.12 96 HIS A CA 1
ATOM 749 C C . HIS A 1 96 ? 2.105 16.125 22.375 1 98.12 96 HIS A C 1
ATOM 751 O O . HIS A 1 96 ? 1.626 15.219 23.062 1 98.12 96 HIS A O 1
ATOM 757 N N . GLY A 1 97 ? 2.807 15.914 21.281 1 96 97 GLY A N 1
ATOM 758 C CA . GLY A 1 97 ? 2.936 14.586 20.703 1 96 97 GLY A CA 1
ATOM 759 C C . GLY A 1 97 ? 3.482 13.555 21.672 1 96 97 GLY A C 1
ATOM 760 O O . GLY A 1 97 ? 4.355 13.867 22.484 1 96 97 GLY A O 1
ATOM 761 N N . ASP A 1 98 ? 3.055 12.297 21.531 1 94.25 98 ASP A N 1
ATOM 762 C CA . ASP A 1 98 ? 3.451 11.133 22.312 1 94.25 98 ASP A CA 1
ATOM 763 C C . ASP A 1 98 ? 2.848 11.18 23.703 1 94.25 98 ASP A C 1
ATOM 765 O O . ASP A 1 98 ? 2.871 10.18 24.438 1 94.25 98 ASP A O 1
ATOM 769 N N . ALA A 1 99 ? 2.273 12.281 24.078 1 96.31 99 ALA A N 1
ATOM 770 C CA . ALA A 1 99 ? 1.696 12.438 25.406 1 96.31 99 ALA A CA 1
ATOM 771 C C . ALA A 1 99 ? 0.175 12.539 25.344 1 96.31 99 ALA A C 1
ATOM 773 O O . ALA A 1 99 ? -0.467 11.805 24.594 1 96.31 99 ALA A O 1
ATOM 774 N N . HIS A 1 100 ? -0.406 13.383 26.219 1 97.81 100 HIS A N 1
ATOM 775 C CA . HIS A 1 100 ? -1.859 13.5 26.281 1 97.81 100 HIS A CA 1
ATOM 776 C C . HIS A 1 100 ? -2.293 14.961 26.312 1 97.81 100 HIS A C 1
ATOM 778 O O . HIS A 1 100 ? -3.484 15.258 26.219 1 97.81 100 HIS A O 1
ATOM 784 N N . GLU A 1 101 ? -1.379 15.82 26.375 1 98.19 101 GLU A N 1
ATOM 785 C CA . GLU A 1 101 ? -1.691 17.172 26.828 1 98.19 101 GLU A CA 1
ATOM 786 C C . GLU A 1 101 ? -1.946 18.109 25.641 1 98.19 101 GLU A C 1
ATOM 788 O O . GLU A 1 101 ? -1.378 17.922 24.578 1 98.19 101 GLU A O 1
ATOM 793 N N . VAL A 1 102 ? -2.748 19.109 25.938 1 98.81 102 VAL A N 1
ATOM 794 C CA . VAL A 1 102 ? -2.961 20.297 25.125 1 98.81 102 VAL A CA 1
ATOM 795 C C . VAL A 1 102 ? -2.693 21.547 25.953 1 98.81 102 VAL A C 1
ATOM 797 O O . VAL A 1 102 ? -3.238 21.703 27.047 1 98.81 102 VAL A O 1
ATOM 800 N N . SER A 1 103 ? -1.867 22.422 25.438 1 98.88 103 SER A N 1
ATOM 801 C CA . SER A 1 103 ? -1.537 23.641 26.172 1 98.88 103 SER A CA 1
ATOM 802 C C . SER A 1 103 ? -2.057 24.891 25.453 1 98.88 103 SER A C 1
ATOM 804 O O . SER A 1 103 ? -2.109 24.922 24.234 1 98.88 103 SER A O 1
ATOM 806 N N . ALA A 1 104 ? -2.387 25.844 26.297 1 98.94 104 ALA A N 1
ATOM 807 C CA . ALA A 1 104 ? -2.863 27.141 25.812 1 98.94 104 ALA A CA 1
ATOM 808 C C . ALA A 1 104 ? -1.913 28.266 26.203 1 98.94 104 ALA A C 1
ATOM 810 O O . ALA A 1 104 ? -1.385 28.266 27.328 1 98.94 104 ALA A O 1
ATOM 811 N N . PHE A 1 105 ? -1.759 29.203 25.328 1 98.94 105 PHE A N 1
ATOM 812 C CA . PHE A 1 105 ? -0.919 30.359 25.562 1 98.94 105 PHE A CA 1
ATOM 813 C C . PHE A 1 105 ? -1.622 31.641 25.109 1 98.94 105 PHE A C 1
ATOM 815 O O . PHE A 1 105 ? -2.311 31.641 24.078 1 98.94 105 PHE A O 1
ATOM 822 N N . ARG A 1 106 ? -1.386 32.688 25.781 1 98.81 106 ARG A N 1
ATOM 823 C CA . ARG A 1 106 ? -1.699 34.031 25.312 1 98.81 106 ARG A CA 1
ATOM 824 C C . ARG A 1 106 ? -0.516 34.656 24.578 1 98.81 106 ARG A C 1
ATOM 826 O O . ARG A 1 106 ? 0.629 34.531 25.016 1 98.81 106 ARG A O 1
ATOM 833 N N . ILE A 1 107 ? -0.824 35.25 23.484 1 98.56 107 ILE A N 1
ATOM 834 C CA . ILE A 1 107 ? 0.212 35.969 22.766 1 98.56 107 ILE A CA 1
ATOM 835 C C . ILE A 1 107 ? 0.26 37.406 23.219 1 98.56 107 ILE A C 1
ATOM 837 O O . ILE A 1 107 ? -0.677 38.188 22.984 1 98.56 107 ILE A O 1
ATOM 841 N N . LYS A 1 108 ? 1.352 37.75 23.75 1 97.88 108 LYS A N 1
ATOM 842 C CA . LYS A 1 108 ? 1.526 39.125 24.25 1 97.88 108 LYS A CA 1
ATOM 843 C C . LYS A 1 108 ? 1.75 40.094 23.109 1 97.88 108 LYS A C 1
ATOM 845 O O . LYS A 1 108 ? 1.914 39.688 21.953 1 97.88 108 LYS A O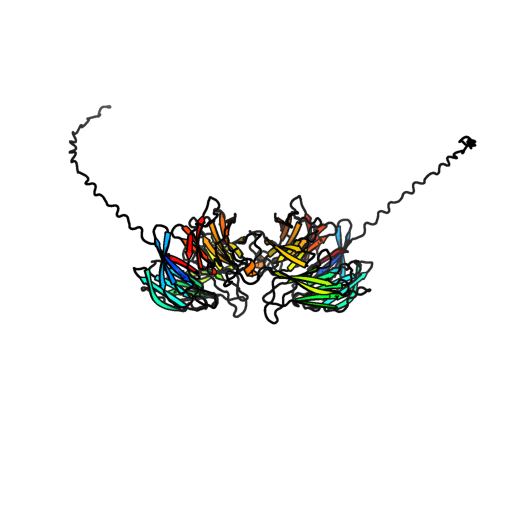 1
ATOM 850 N N . GLU A 1 109 ? 1.779 41.375 23.391 1 95 109 GLU A N 1
ATOM 851 C CA . GLU A 1 109 ? 1.945 42.438 22.375 1 95 109 GLU A CA 1
ATOM 852 C C . GLU A 1 109 ? 3.273 42.281 21.641 1 95 109 GLU A C 1
ATOM 854 O O . GLU A 1 109 ? 3.352 42.531 20.438 1 95 109 GLU A O 1
ATOM 859 N N . ASP A 1 110 ? 4.254 41.844 22.344 1 94.56 110 ASP A N 1
ATOM 860 C CA . ASP A 1 110 ? 5.574 41.688 21.734 1 94.56 110 ASP A CA 1
ATOM 861 C C . ASP A 1 110 ? 5.703 40.344 21.016 1 94.56 110 ASP A C 1
ATOM 863 O O . ASP A 1 110 ? 6.742 40.062 20.406 1 94.56 110 ASP A O 1
ATOM 867 N N . GLY A 1 111 ? 4.691 39.562 21.156 1 96.62 111 GLY A N 1
ATOM 868 C CA . GLY A 1 111 ? 4.68 38.281 20.469 1 96.62 111 GLY A CA 1
ATOM 869 C C . GLY A 1 111 ? 5.062 37.094 21.359 1 96.62 111 GLY A C 1
ATOM 870 O O . GLY A 1 111 ? 4.926 35.938 20.969 1 96.62 111 GLY A O 1
ATOM 871 N N . ASP A 1 112 ? 5.531 37.375 22.562 1 97.56 112 ASP A N 1
ATOM 872 C CA . ASP A 1 112 ? 5.914 36.312 23.484 1 97.56 112 ASP A CA 1
ATOM 873 C C . ASP A 1 112 ? 4.695 35.5 23.938 1 97.56 112 ASP A C 1
ATOM 875 O O . ASP A 1 112 ? 3.576 36.031 23.938 1 97.56 112 ASP A O 1
ATOM 879 N N . LEU A 1 113 ? 4.969 34.312 24.297 1 98.62 113 LEU A N 1
ATOM 880 C CA . LEU A 1 113 ? 3.887 33.438 24.703 1 98.62 113 LEU A CA 1
ATOM 881 C C . LEU A 1 113 ? 3.801 33.344 26.234 1 98.62 113 LEU A C 1
ATOM 883 O O . LEU A 1 113 ? 4.801 33.094 26.891 1 98.62 113 LEU A O 1
ATOM 887 N N . GLU A 1 114 ? 2.645 33.625 26.75 1 98.62 114 GLU A N 1
ATOM 888 C CA . GLU A 1 114 ? 2.34 33.438 28.156 1 98.62 114 GLU A CA 1
ATOM 889 C C . GLU A 1 114 ? 1.485 32.188 28.391 1 98.62 114 GLU A C 1
ATOM 891 O O . GLU A 1 114 ? 0.37 32.094 27.875 1 98.62 114 GLU A O 1
ATOM 896 N N . PHE A 1 115 ? 2.01 31.312 29.172 1 98.69 115 PHE A N 1
ATOM 897 C CA . PHE A 1 115 ? 1.297 30.078 29.453 1 98.69 115 PHE A CA 1
ATOM 898 C C . PHE A 1 115 ? -0.008 30.359 30.188 1 98.69 115 PHE A C 1
ATOM 900 O O . PHE A 1 115 ? -0.037 31.156 31.125 1 98.69 115 PHE A O 1
ATOM 907 N N . LEU A 1 116 ? -1.087 29.688 29.781 1 98.75 116 LEU A N 1
ATOM 908 C CA . LEU A 1 116 ? -2.381 29.828 30.453 1 98.75 116 LEU A CA 1
ATOM 909 C C . LEU A 1 116 ? -2.73 28.562 31.219 1 98.75 116 LEU A C 1
ATOM 911 O O . LEU A 1 116 ? -2.9 28.594 32.438 1 98.75 116 LEU A O 1
ATOM 915 N N . ASP A 1 117 ? -2.857 27.391 30.531 1 98.62 117 ASP A N 1
ATOM 916 C CA . ASP A 1 117 ? -3.174 26.125 31.172 1 98.62 117 ASP A CA 1
ATOM 917 C C . ASP A 1 117 ? -2.875 24.953 30.25 1 98.62 117 ASP A C 1
ATOM 919 O O . ASP A 1 117 ? -2.383 25.141 29.141 1 98.62 117 ASP A O 1
ATOM 923 N N . THR A 1 118 ? -2.949 23.797 30.797 1 98.56 118 THR A N 1
ATOM 924 C CA . THR A 1 118 ? -2.863 22.516 30.094 1 98.56 118 THR A CA 1
ATOM 925 C C . THR A 1 118 ? -4.043 21.625 30.453 1 98.56 118 THR A C 1
ATOM 927 O O . THR A 1 118 ? -4.43 21.531 31.625 1 98.56 118 THR A O 1
ATOM 930 N N . VAL A 1 119 ? -4.59 21.031 29.438 1 98.62 119 VAL A N 1
ATOM 931 C CA . VAL A 1 119 ? -5.68 20.094 29.688 1 98.62 119 VAL A CA 1
ATOM 932 C C . VAL A 1 119 ? -5.395 18.781 28.969 1 98.62 119 VAL A C 1
ATOM 934 O O . VAL A 1 119 ? -4.441 18.672 28.188 1 98.62 119 VAL A O 1
ATOM 937 N N . ASP A 1 120 ? -6.234 17.766 29.297 1 98.31 120 ASP A N 1
ATOM 938 C CA . ASP A 1 120 ? -6.105 16.469 28.672 1 98.31 120 ASP A CA 1
ATOM 939 C C . ASP A 1 120 ? -6.82 16.422 27.312 1 98.31 120 ASP A C 1
ATOM 941 O O . ASP A 1 120 ? -7.953 16.906 27.188 1 98.31 120 ASP A O 1
ATOM 945 N N . SER A 1 121 ? -6.184 15.898 26.312 1 96.81 121 SER A N 1
ATOM 946 C CA . SER A 1 121 ? -6.758 15.789 24.969 1 96.81 121 SER A CA 1
ATOM 947 C C . SER A 1 121 ? -7.781 14.664 24.891 1 96.81 121 SER A C 1
ATOM 949 O O . SER A 1 121 ? -8.523 14.555 23.922 1 96.81 121 SER A O 1
ATOM 951 N N . GLN A 1 122 ? -7.832 13.812 25.859 1 96.31 122 GLN A N 1
ATOM 952 C CA . GLN A 1 122 ? -8.75 12.688 25.953 1 96.31 122 GLN A CA 1
ATOM 953 C C . GLN A 1 122 ? -8.305 11.539 25.047 1 96.31 122 GLN A C 1
ATOM 955 O O . GLN A 1 122 ? -9.109 10.68 24.672 1 96.31 122 GLN A O 1
ATOM 960 N N . GLY A 1 123 ? -7.094 11.477 24.688 1 96.38 123 GLY A N 1
ATOM 961 C CA . GLY A 1 123 ? -6.43 10.414 23.938 1 96.38 123 GLY A CA 1
ATOM 962 C C . GLY A 1 123 ? -4.922 10.555 23.922 1 96.38 123 GLY A C 1
ATOM 963 O O . GLY A 1 123 ? -4.398 11.672 23.875 1 96.38 123 GLY A O 1
ATOM 964 N N . LYS A 1 124 ? -4.293 9.445 23.875 1 97.38 124 LYS A N 1
ATOM 965 C CA . LYS A 1 124 ? -2.832 9.461 23.828 1 97.38 124 LYS A CA 1
ATOM 966 C C . LYS A 1 124 ? -2.328 9.906 22.453 1 97.38 124 LYS A C 1
ATOM 968 O O . LYS A 1 124 ? -2.893 9.531 21.422 1 97.38 124 LYS A O 1
ATOM 973 N N . ASN A 1 125 ? -1.181 10.688 22.453 1 97.81 125 ASN A N 1
ATOM 974 C CA . ASN A 1 125 ? -0.473 11.172 21.266 1 97.81 125 ASN A CA 1
ATOM 975 C C . ASN A 1 125 ? -1.369 12.047 20.391 1 97.81 125 ASN A C 1
ATOM 977 O O . ASN A 1 125 ? -1.629 11.719 19.234 1 97.81 125 ASN A O 1
ATOM 981 N N . PRO A 1 126 ? -1.828 13.18 20.984 1 98.5 126 PRO A N 1
ATOM 982 C CA . PRO A 1 126 ? -2.504 14.156 20.125 1 98.5 126 PRO A CA 1
ATOM 983 C C . PRO A 1 126 ? -1.604 14.68 19 1 98.5 126 PRO A C 1
ATOM 985 O O . PRO A 1 126 ? -0.436 14.992 19.25 1 98.5 126 PRO A O 1
ATOM 988 N N . VAL A 1 127 ? -2.189 14.758 17.766 1 98.44 127 VAL A N 1
ATOM 989 C CA . VAL A 1 127 ? -1.309 15 16.625 1 98.44 127 VAL A CA 1
ATOM 990 C C . VAL A 1 127 ? -1.869 16.125 15.766 1 98.44 127 VAL A C 1
ATOM 992 O O . VAL A 1 127 ? -1.213 16.594 14.828 1 98.44 127 VAL A O 1
ATOM 995 N N . TYR A 1 128 ? -3.066 16.594 16 1 98.69 128 TYR A N 1
ATOM 996 C CA . TYR A 1 128 ? -3.727 17.578 15.156 1 98.69 128 TYR A CA 1
ATOM 997 C C . TYR A 1 128 ? -4.73 18.391 15.961 1 98.69 128 TYR A C 1
ATOM 999 O O . TYR A 1 128 ? -5.309 17.906 16.938 1 98.69 128 TYR A O 1
ATOM 1007 N N . GLY A 1 129 ? -4.941 19.641 15.531 1 98.69 129 GLY A N 1
ATOM 1008 C CA . GLY A 1 129 ? -5.957 20.5 16.125 1 98.69 129 GLY A CA 1
ATOM 1009 C C . GLY A 1 129 ? -6.461 21.562 15.172 1 98.69 129 GLY A C 1
ATOM 1010 O O . GLY A 1 129 ? -5.73 22.016 14.289 1 98.69 129 GLY A O 1
ATOM 1011 N N . VAL A 1 130 ? -7.676 21.938 15.438 1 98.69 130 VAL A N 1
ATOM 1012 C CA . VAL A 1 130 ? -8.273 23.016 14.664 1 98.69 130 VAL A CA 1
ATOM 1013 C C . VAL A 1 130 ? -9.273 23.781 15.531 1 98.69 130 VAL A C 1
ATOM 1015 O O . VAL A 1 130 ? -9.977 23.188 16.359 1 98.69 130 VAL A O 1
ATOM 1018 N N . VAL A 1 131 ? -9.258 25.078 15.375 1 98.81 131 VAL A N 1
ATOM 1019 C CA . VAL A 1 131 ? -10.211 25.922 16.094 1 98.81 131 VAL A CA 1
ATOM 1020 C C . VAL A 1 131 ? -11.461 26.141 15.227 1 98.81 131 VAL A C 1
ATOM 1022 O O . VAL A 1 131 ? -11.352 26.375 14.016 1 98.81 131 VAL A O 1
ATOM 1025 N N . THR A 1 132 ? -12.602 26.078 15.875 1 98.75 132 THR A N 1
ATOM 1026 C CA . THR A 1 132 ? -13.852 26.266 15.148 1 98.75 132 THR A CA 1
ATOM 1027 C C . THR A 1 132 ? -13.969 27.719 14.656 1 98.75 132 THR A C 1
ATOM 1029 O O . THR A 1 132 ? -13.367 28.625 15.227 1 98.75 132 THR A O 1
ATOM 1032 N N . PRO A 1 133 ? -14.781 27.891 13.625 1 97.75 133 PRO A N 1
ATOM 1033 C CA . PRO A 1 133 ? -14.891 29.219 13.039 1 97.75 133 PRO A CA 1
ATOM 1034 C C . PRO A 1 133 ? -15.406 30.266 14.031 1 97.75 133 PRO A C 1
ATOM 1036 O O . PRO A 1 133 ? -15.023 31.438 13.961 1 97.75 133 PRO A O 1
ATOM 1039 N N . ASN A 1 134 ? -16.234 29.891 14.906 1 97.69 134 ASN A N 1
ATOM 1040 C CA . ASN A 1 134 ? -16.781 30.828 15.875 1 97.69 134 ASN A CA 1
ATOM 1041 C C . ASN A 1 134 ? -15.852 31.016 17.062 1 97.69 134 ASN A C 1
ATOM 1043 O O . ASN A 1 134 ? -16.188 31.703 18.031 1 97.69 134 ASN A O 1
ATOM 1047 N N . ASN A 1 135 ? -14.773 30.281 17.016 1 98.25 135 ASN A N 1
ATOM 1048 C CA . ASN A 1 135 ? -13.695 30.422 17.984 1 98.25 135 ASN A CA 1
ATOM 1049 C C . ASN A 1 135 ? -14.094 29.859 19.359 1 98.25 135 ASN A C 1
ATOM 1051 O O . ASN A 1 135 ? -13.562 30.297 20.391 1 98.25 135 ASN A O 1
ATOM 1055 N N . GLN A 1 136 ? -14.961 28.969 19.422 1 98.5 136 GLN A N 1
ATOM 1056 C CA . GLN A 1 136 ? -15.508 28.531 20.703 1 98.5 136 GLN A CA 1
ATOM 1057 C C . GLN A 1 136 ? -14.891 27.203 21.141 1 98.5 136 GLN A C 1
ATOM 1059 O O . GLN A 1 136 ? -14.914 26.859 22.328 1 98.5 136 GLN A O 1
ATOM 1064 N N . PHE A 1 137 ? -14.43 26.484 20.203 1 98.88 137 PHE A N 1
ATOM 1065 C CA . PHE A 1 137 ? -13.914 25.156 20.531 1 98.88 137 PHE A CA 1
ATOM 1066 C C . PHE A 1 137 ? -12.602 24.891 19.812 1 98.88 137 PHE A C 1
ATOM 1068 O O . PHE A 1 137 ? -12.422 25.312 18.672 1 98.88 137 PHE A O 1
ATOM 1075 N N . LEU A 1 138 ? -11.703 24.188 20.469 1 98.88 138 LEU A N 1
ATOM 1076 C CA . LEU A 1 138 ? -10.555 23.516 19.875 1 98.88 138 LEU A CA 1
ATOM 1077 C C . LEU A 1 138 ? -10.828 22.031 19.688 1 98.88 138 LEU A C 1
ATOM 1079 O O . LEU A 1 138 ? -11.086 21.312 20.672 1 98.88 138 LEU A O 1
ATOM 1083 N N . LEU A 1 139 ? -10.867 21.578 18.453 1 98.94 139 LEU A N 1
ATOM 1084 C CA . LEU A 1 139 ? -11.016 20.156 18.141 1 98.94 139 LEU A CA 1
ATOM 1085 C C . LEU A 1 139 ? -9.648 19.484 18 1 98.94 139 LEU A C 1
ATOM 1087 O O . LEU A 1 139 ? -8.766 20.016 17.328 1 98.94 139 LEU A O 1
ATOM 1091 N N . VAL A 1 140 ? -9.477 18.328 18.703 1 98.88 140 VAL A N 1
ATOM 1092 C CA . VAL A 1 140 ? -8.164 17.688 18.766 1 98.88 140 VAL A CA 1
ATOM 1093 C C . VAL A 1 140 ? -8.273 16.219 18.359 1 98.88 140 VAL A C 1
ATOM 1095 O O . VAL A 1 140 ? -9.141 15.5 18.875 1 98.88 140 VAL A O 1
ATOM 1098 N N . ALA A 1 141 ? -7.461 15.781 17.469 1 98.88 141 ALA A N 1
ATOM 1099 C CA . ALA A 1 141 ? -7.34 14.367 17.109 1 98.88 141 ALA A CA 1
ATOM 1100 C C . ALA A 1 141 ? -6.141 13.727 17.812 1 98.88 141 ALA A C 1
ATOM 1102 O O . ALA A 1 141 ? -5.055 14.312 17.844 1 98.88 141 ALA A O 1
ATOM 1103 N N . SER A 1 142 ? -6.34 12.555 18.344 1 98.56 142 SER A N 1
ATOM 1104 C CA . SER A 1 142 ? -5.277 11.781 18.984 1 98.56 142 SER A CA 1
ATOM 1105 C C . SER A 1 142 ? -5.07 10.445 18.281 1 98.56 142 SER A C 1
ATOM 1107 O O . SER A 1 142 ? -6.004 9.648 18.156 1 98.56 142 SER A O 1
ATOM 1109 N N . LEU A 1 143 ? -3.869 10.172 17.953 1 98.19 143 LEU A N 1
ATOM 1110 C CA . LEU A 1 143 ? -3.516 9.023 17.125 1 98.19 143 LEU A CA 1
ATOM 1111 C C . LEU A 1 143 ? -3.641 7.727 17.922 1 98.19 143 LEU A C 1
ATOM 1113 O O . LEU A 1 143 ? -4.504 6.895 17.625 1 98.19 143 LEU A O 1
ATOM 1117 N N . GLN A 1 144 ? -2.908 7.562 18.984 1 94.81 144 GLN A N 1
ATOM 1118 C CA . GLN A 1 144 ? -2.879 6.32 19.75 1 94.81 144 GLN A CA 1
ATOM 1119 C C . GLN A 1 144 ? -4.129 6.176 20.609 1 94.81 144 GLN A C 1
ATOM 1121 O O . GLN A 1 144 ? -4.492 5.062 21 1 94.81 144 GLN A O 1
ATOM 1126 N N . GLY A 1 145 ? -4.82 7.246 20.781 1 92.62 145 GLY A N 1
ATOM 1127 C CA . GLY A 1 145 ? -6.094 7.184 21.469 1 92.62 145 GLY A CA 1
ATOM 1128 C C . GLY A 1 145 ? -7.254 6.824 20.562 1 92.62 145 GLY A C 1
ATOM 1129 O O . GLY A 1 145 ? -8.32 6.434 21.031 1 92.62 145 GLY A O 1
ATOM 1130 N N . GLY A 1 146 ? -7.031 7.012 19.328 1 97.12 146 GLY A N 1
ATOM 1131 C CA . GLY A 1 146 ? -8.102 6.785 18.359 1 97.12 146 GLY A CA 1
ATOM 1132 C C . GLY A 1 146 ? -9.336 7.617 18.641 1 97.12 146 GLY A C 1
ATOM 1133 O O . GLY A 1 146 ? -10.445 7.09 18.703 1 97.12 146 GLY A O 1
ATOM 1134 N N . ALA A 1 147 ? -9.117 8.914 18.797 1 97.94 147 ALA A N 1
ATOM 1135 C CA . ALA A 1 147 ? -10.234 9.734 19.25 1 97.94 147 ALA A CA 1
ATOM 1136 C C . ALA A 1 147 ? -10.109 11.164 18.734 1 97.94 147 ALA A C 1
ATOM 1138 O O . ALA A 1 147 ? -9.031 11.594 18.328 1 97.94 147 ALA A O 1
ATOM 1139 N N . VAL A 1 148 ? -11.273 11.812 18.75 1 98.75 148 VAL A N 1
ATOM 1140 C CA . VAL A 1 148 ? -11.336 13.266 18.594 1 98.75 148 VAL A CA 1
ATOM 1141 C C . VAL A 1 148 ? -12.117 13.883 19.75 1 98.75 148 VAL A C 1
ATOM 1143 O O . VAL A 1 148 ? -13.125 13.328 20.188 1 98.75 148 VAL A O 1
ATOM 1146 N N . ALA A 1 149 ? -11.602 15.008 20.219 1 98.88 149 ALA A N 1
ATOM 1147 C CA . ALA A 1 149 ? -12.227 15.695 21.344 1 98.88 149 ALA A CA 1
ATOM 1148 C C . ALA A 1 149 ? -12.516 17.156 21 1 98.88 149 ALA A C 1
ATOM 1150 O O . ALA A 1 149 ? -11.797 17.766 20.203 1 98.88 149 ALA A O 1
ATOM 1151 N N . SER A 1 150 ? -13.562 17.609 21.609 1 98.94 150 SER A N 1
ATOM 1152 C CA . SER A 1 150 ? -13.93 19.031 21.547 1 98.94 150 SER A CA 1
ATOM 1153 C C . SER A 1 150 ? -13.68 19.734 22.875 1 98.94 150 SER A C 1
ATOM 1155 O O . SER A 1 150 ? -14.359 19.453 23.859 1 98.94 150 SER A O 1
ATOM 1157 N N . LEU A 1 151 ? -12.758 20.641 22.859 1 98.94 151 LEU A N 1
ATOM 1158 C CA . LEU A 1 151 ? -12.383 21.391 24.047 1 98.94 151 LEU A CA 1
ATOM 1159 C C . LEU A 1 151 ? -12.898 22.828 23.969 1 98.94 151 LEU A C 1
ATOM 1161 O O . LEU A 1 151 ? -12.555 23.562 23.047 1 98.94 151 LEU A O 1
ATOM 1165 N N . PRO A 1 152 ? -13.641 23.266 24.922 1 98.81 152 PRO A N 1
ATOM 1166 C CA . PRO A 1 152 ? -14.109 24.656 24.875 1 98.81 152 PRO A CA 1
ATOM 1167 C C . PRO A 1 152 ? -12.984 25.656 25.125 1 98.81 152 PRO A C 1
ATOM 1169 O O . PRO A 1 152 ? -12.094 25.406 25.938 1 98.81 152 PRO A O 1
ATOM 1172 N N . ILE A 1 153 ? -13.055 26.703 24.375 1 98.81 153 ILE A N 1
ATOM 1173 C CA . ILE A 1 153 ? -12.18 27.844 24.594 1 98.81 153 ILE A CA 1
ATOM 1174 C C . ILE A 1 153 ? -12.883 28.875 25.469 1 98.81 153 ILE A C 1
ATOM 1176 O O . ILE A 1 153 ? -13.906 29.438 25.062 1 98.81 153 ILE A O 1
ATOM 1180 N N . ARG A 1 154 ? -12.281 29.188 26.609 1 98.56 154 ARG A N 1
ATOM 1181 C CA . ARG A 1 154 ? -12.883 30.141 27.531 1 98.56 154 ARG A CA 1
ATOM 1182 C C . ARG A 1 154 ? -12.609 31.578 27.078 1 98.56 154 ARG A C 1
ATOM 1184 O O . ARG A 1 154 ? -11.781 31.812 26.203 1 98.56 154 ARG A O 1
ATOM 1191 N N . ALA A 1 155 ? -13.258 32.5 27.703 1 97.75 155 ALA A N 1
ATOM 1192 C CA . ALA A 1 155 ? -13.164 33.906 27.328 1 97.75 155 ALA A CA 1
ATOM 1193 C C . ALA A 1 155 ? -11.734 34.406 27.484 1 97.75 155 ALA A C 1
ATOM 1195 O O . ALA A 1 155 ? -11.297 35.281 26.719 1 97.75 155 ALA A O 1
ATOM 1196 N N . ASP A 1 156 ? -11.023 33.844 28.391 1 98.19 156 ASP A N 1
ATOM 1197 C CA . ASP A 1 156 ? -9.664 34.312 28.625 1 98.19 156 ASP A CA 1
ATOM 1198 C C . ASP A 1 156 ? -8.656 33.531 27.797 1 98.19 156 ASP A C 1
ATOM 1200 O O . ASP A 1 156 ? -7.445 33.656 28 1 98.19 156 ASP A O 1
ATOM 1204 N N . GLY A 1 157 ? -9.148 32.656 26.938 1 98.56 157 GLY A N 1
ATOM 1205 C CA . GLY A 1 157 ? -8.289 31.906 26.031 1 98.56 157 GLY A CA 1
ATOM 1206 C C . GLY A 1 157 ? -7.867 30.562 26.578 1 98.56 157 GLY A C 1
ATOM 1207 O O . GLY A 1 157 ? -7.34 29.719 25.844 1 98.56 157 GLY A O 1
ATOM 1208 N N . SER A 1 158 ? -8.047 30.344 27.859 1 98.81 158 SER A N 1
ATOM 1209 C CA . SER A 1 158 ? -7.75 29.031 28.438 1 98.81 158 SER A CA 1
ATOM 1210 C C . SER A 1 158 ? -8.703 27.969 27.922 1 98.81 158 SER A C 1
ATOM 1212 O O . SER A 1 158 ? -9.695 28.297 27.25 1 98.81 158 SER A O 1
ATOM 1214 N N . LEU A 1 159 ? -8.352 26.75 28.188 1 98.88 159 LEU A N 1
ATOM 1215 C CA . LEU A 1 159 ? -9.141 25.625 27.672 1 98.88 159 LEU A CA 1
ATOM 1216 C C . LEU A 1 159 ? -9.953 24.984 28.781 1 98.88 159 LEU A C 1
ATOM 1218 O O . LEU A 1 159 ? -9.492 24.891 29.922 1 98.88 159 LEU A O 1
ATOM 1222 N N . GLY A 1 160 ? -11.141 24.547 28.453 1 98.69 160 GLY A N 1
ATOM 1223 C CA . GLY A 1 160 ? -11.93 23.734 29.359 1 98.69 160 GLY A CA 1
ATOM 1224 C C . GLY A 1 160 ? -11.781 22.25 29.094 1 98.69 160 GLY A C 1
ATOM 1225 O O . GLY A 1 160 ? -11.125 21.844 28.125 1 98.69 160 GLY A O 1
ATOM 1226 N N . GLU A 1 161 ? -12.445 21.484 30.031 1 98.25 161 GLU A N 1
ATOM 1227 C CA . GLU A 1 161 ? -12.508 20.047 29.781 1 98.25 161 GLU A CA 1
ATOM 1228 C C . GLU A 1 161 ? -13.344 19.734 28.547 1 98.25 161 GLU A C 1
ATOM 1230 O O . GLU A 1 161 ? -14.258 20.484 28.203 1 98.25 161 GLU A O 1
ATOM 1235 N N . ALA A 1 162 ? -13.039 18.609 27.984 1 98.75 162 ALA A N 1
ATOM 1236 C CA . ALA A 1 162 ? -13.734 18.219 26.766 1 98.75 162 ALA A CA 1
ATOM 1237 C C . ALA A 1 162 ? -15.242 18.125 27 1 98.75 162 ALA A C 1
ATOM 1239 O O . ALA A 1 162 ? -15.688 17.516 27.984 1 98.75 162 ALA A O 1
ATOM 1240 N N . VAL A 1 163 ? -15.969 18.594 26.062 1 98.75 163 VAL A N 1
ATOM 1241 C CA . VAL A 1 163 ? -17.422 18.547 26.172 1 98.75 163 VAL A CA 1
ATOM 1242 C C . VAL A 1 163 ? -17.969 17.406 25.312 1 98.75 163 VAL A C 1
ATOM 1244 O O . VAL A 1 163 ? -19.141 17.016 25.453 1 98.75 163 VAL A O 1
ATOM 1247 N N . SER A 1 164 ? -17.188 16.969 24.422 1 98.75 164 SER A N 1
ATOM 1248 C CA . SER A 1 164 ? -17.516 15.828 23.562 1 98.75 164 SER A CA 1
ATOM 1249 C C . SER A 1 164 ? -16.266 15.055 23.156 1 98.75 164 SER A C 1
ATOM 1251 O O . SER A 1 164 ? -15.234 15.648 22.859 1 98.75 164 SER A O 1
ATOM 1253 N N . VAL A 1 165 ? -16.359 13.727 23.188 1 98.62 165 VAL A N 1
ATOM 1254 C CA . VAL A 1 165 ? -15.281 12.844 22.75 1 98.62 165 VAL A CA 1
ATOM 1255 C C . VAL A 1 165 ? -15.852 11.719 21.891 1 98.62 165 VAL A C 1
ATOM 1257 O O . VAL A 1 165 ? -16.828 11.062 22.281 1 98.62 165 VAL A O 1
ATOM 1260 N N . GLU A 1 166 ? -15.312 11.547 20.719 1 98.38 166 GLU A N 1
ATOM 1261 C CA . GLU A 1 166 ? -15.641 10.414 19.859 1 98.38 166 GLU A CA 1
ATOM 1262 C C . GLU A 1 166 ? -14.445 9.469 19.719 1 98.38 166 GLU A C 1
ATOM 1264 O O . GLU A 1 166 ? -13.352 9.898 19.328 1 98.38 166 GLU A O 1
ATOM 1269 N N . HIS A 1 167 ? -14.68 8.219 20.031 1 97.75 167 HIS A N 1
ATOM 1270 C CA . HIS A 1 167 ? -13.672 7.176 19.859 1 97.75 167 HIS A CA 1
ATOM 1271 C C . HIS A 1 167 ? -13.953 6.332 18.625 1 97.75 167 HIS A C 1
ATOM 1273 O O . HIS A 1 167 ? -15.109 6.02 18.328 1 97.75 167 HIS A O 1
ATOM 1279 N N . PHE A 1 168 ? -12.906 5.961 17.938 1 98.31 168 PHE A N 1
ATOM 1280 C CA . PHE A 1 168 ? -13.047 5.18 16.719 1 98.31 168 PHE A CA 1
ATOM 1281 C C . PHE A 1 168 ? -12.555 3.754 16.922 1 98.31 168 PHE A C 1
ATOM 1283 O O . PHE A 1 168 ? -11.367 3.527 17.141 1 98.31 168 PHE A O 1
ATOM 1290 N N . GLU A 1 169 ? -13.406 2.844 16.766 1 97 169 GLU A N 1
ATOM 1291 C CA . GLU A 1 169 ? -13.094 1.439 17.016 1 97 169 GLU A CA 1
ATOM 1292 C C . GLU A 1 169 ? -12.438 0.796 15.797 1 97 169 GLU A C 1
ATOM 1294 O O . GLU A 1 169 ? -12.43 1.379 14.711 1 97 169 GLU A O 1
ATOM 1299 N N . GLY A 1 170 ? -11.836 -0.348 16.047 1 96.12 170 GLY A N 1
ATOM 1300 C CA . GLY A 1 170 ? -11.367 -1.229 14.992 1 96.12 170 GLY A CA 1
ATOM 1301 C C . GLY A 1 170 ? -12.281 -2.418 14.766 1 96.12 170 GLY A C 1
ATOM 1302 O O . GLY A 1 170 ? -13.359 -2.508 15.359 1 96.12 170 GLY A O 1
ATOM 1303 N N . PRO A 1 171 ? -11.875 -3.238 13.898 1 93.38 171 PRO A N 1
ATOM 1304 C CA . PRO A 1 171 ? -12.727 -4.379 13.539 1 93.38 171 PRO A CA 1
ATOM 1305 C C . PRO A 1 171 ? -12.82 -5.414 14.664 1 93.38 171 PRO A C 1
ATOM 1307 O O . PRO A 1 171 ? -13.797 -6.16 14.734 1 93.38 171 PRO A O 1
ATOM 1310 N N . LYS A 1 172 ? -11.883 -5.523 15.469 1 94.75 172 LYS A N 1
ATOM 1311 C CA . LYS A 1 172 ? -11.867 -6.473 16.578 1 94.75 172 LYS A CA 1
ATOM 1312 C C . LYS A 1 172 ? -12.102 -5.773 17.906 1 94.75 172 LYS A C 1
ATOM 1314 O O . LYS A 1 172 ? -11.852 -4.574 18.031 1 94.75 172 LYS A O 1
ATOM 1319 N N . ALA A 1 173 ? -12.578 -6.594 18.844 1 94.06 173 ALA A N 1
ATOM 1320 C CA . ALA A 1 173 ? -12.789 -6.051 20.188 1 94.06 173 ALA A CA 1
ATOM 1321 C C . ALA A 1 173 ? -11.508 -5.449 20.734 1 94.06 173 ALA A C 1
ATOM 1323 O O . ALA A 1 173 ? -10.453 -6.094 20.719 1 94.06 173 ALA A O 1
ATOM 1324 N N . GLY A 1 174 ? -11.68 -4.199 21.125 1 93.25 174 GLY A N 1
ATOM 1325 C CA . GLY A 1 174 ? -10.531 -3.516 21.688 1 93.25 174 GLY A CA 1
ATOM 1326 C C . GLY A 1 174 ? -9.688 -2.799 20.656 1 93.25 174 GLY A C 1
ATOM 1327 O O . GLY A 1 174 ? -8.766 -2.062 21 1 93.25 174 GLY A O 1
ATOM 1328 N N . GLY A 1 175 ? -9.953 -3.072 19.438 1 95.56 175 GLY A N 1
ATOM 1329 C CA . GLY A 1 175 ? -9.234 -2.389 18.375 1 95.56 175 GLY A CA 1
ATOM 1330 C C . GLY A 1 175 ? -9.539 -0.904 18.297 1 95.56 175 GLY A C 1
ATOM 1331 O O . GLY A 1 175 ? -10.633 -0.473 18.672 1 95.56 175 GLY A O 1
ATOM 1332 N N . ILE A 1 176 ? -8.5 -0.212 17.812 1 96.81 176 ILE A N 1
ATOM 1333 C CA . ILE A 1 176 ? -8.656 1.233 17.703 1 96.81 176 ILE A CA 1
ATOM 1334 C C . ILE A 1 176 ? -8.242 1.69 16.297 1 96.81 176 ILE A C 1
ATOM 1336 O O . ILE A 1 176 ? -7.266 1.192 15.75 1 96.81 176 ILE A O 1
ATOM 1340 N N . SER A 1 177 ? -9.055 2.568 15.734 1 98.5 177 SER A N 1
ATOM 1341 C CA . SER A 1 177 ? -8.664 3.293 14.531 1 98.5 177 SER A CA 1
ATOM 1342 C C . SER A 1 177 ? -7.953 4.598 14.875 1 98.5 177 SER A C 1
ATOM 1344 O O . SER A 1 177 ? -8.477 5.41 15.641 1 98.5 177 SER A O 1
ATOM 1346 N N . HIS A 1 178 ? -6.781 4.848 14.359 1 98.75 178 HIS A N 1
ATOM 1347 C CA . HIS A 1 178 ? -5.855 5.879 14.805 1 98.75 178 HIS A CA 1
ATOM 1348 C C . HIS A 1 178 ? -6.113 7.199 14.086 1 98.75 178 HIS A C 1
ATOM 1350 O O . HIS A 1 178 ? -5.664 7.391 12.953 1 98.75 178 HIS A O 1
ATOM 1356 N N . ALA A 1 179 ? -6.703 8.086 14.758 1 98.81 179 ALA A N 1
ATOM 1357 C CA . ALA A 1 179 ? -7.031 9.383 14.164 1 98.81 179 ALA A CA 1
ATOM 1358 C C . ALA A 1 179 ? -5.773 10.211 13.93 1 98.81 179 ALA A C 1
ATOM 1360 O O . ALA A 1 179 ? -5.008 10.469 14.859 1 98.81 179 ALA A O 1
ATOM 1361 N N . HIS A 1 180 ? -5.648 10.625 12.68 1 98.81 180 HIS A N 1
ATOM 1362 C CA . HIS A 1 180 ? -4.387 11.281 12.359 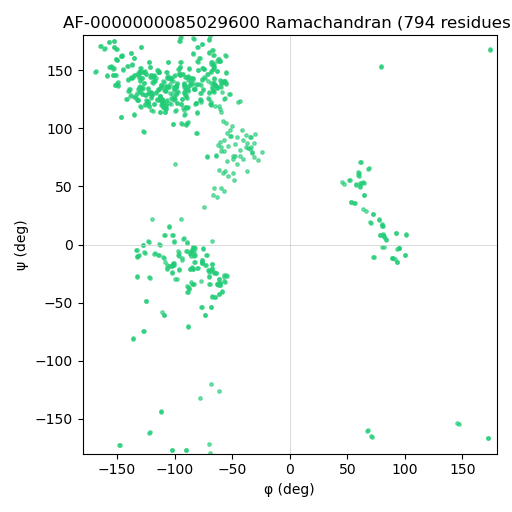1 98.81 180 HIS A CA 1
ATOM 1363 C C . HIS A 1 180 ? -4.605 12.758 12.016 1 98.81 180 HIS A C 1
ATOM 1365 O O . HIS A 1 180 ? -3.643 13.508 11.852 1 98.81 180 HIS A O 1
ATOM 1371 N N . ALA A 1 181 ? -5.832 13.211 11.875 1 98.81 181 ALA A N 1
ATOM 1372 C CA . ALA A 1 181 ? -6.219 14.602 11.656 1 98.81 181 ALA A CA 1
ATOM 1373 C C . ALA A 1 181 ? -7.688 14.82 12 1 98.81 181 ALA A C 1
ATOM 1375 O O . ALA A 1 181 ? -8.422 13.859 12.25 1 98.81 181 ALA A O 1
ATOM 1376 N N . CYS A 1 182 ? -8.062 15.992 12.07 1 98.81 182 CYS A N 1
ATOM 1377 C CA . CYS A 1 182 ? -9.453 16.438 12.133 1 98.81 182 CYS A CA 1
ATOM 1378 C C . CYS A 1 182 ? -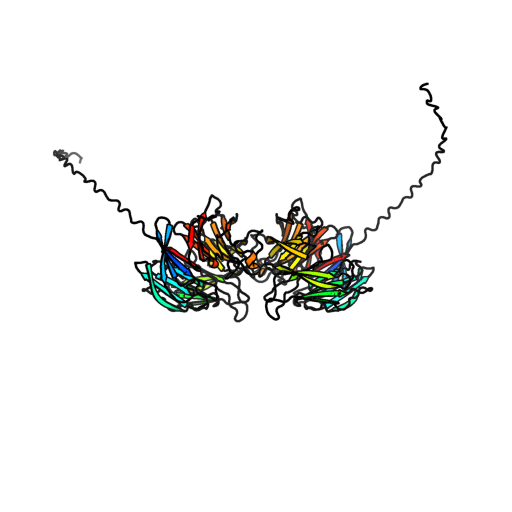9.633 17.766 11.414 1 98.81 182 CYS A C 1
ATOM 1380 O O . CYS A 1 182 ? -9.227 18.812 11.93 1 98.81 182 CYS A O 1
ATOM 1382 N N . VAL A 1 183 ? -10.281 17.781 10.305 1 98.88 183 VAL A N 1
ATOM 1383 C CA . VAL A 1 183 ? -10.352 18.922 9.406 1 98.88 183 VAL A CA 1
ATOM 1384 C C . VAL A 1 183 ? -11.805 19.359 9.227 1 98.88 183 VAL A C 1
ATOM 1386 O O . VAL A 1 183 ? -12.664 18.531 8.898 1 98.88 183 VAL A O 1
ATOM 1389 N N . LEU A 1 184 ? -12.031 20.609 9.469 1 98.81 184 LEU A N 1
ATOM 1390 C CA . LEU A 1 184 ? -13.359 21.156 9.227 1 98.81 184 LEU A CA 1
ATOM 1391 C C . LEU A 1 184 ? -13.555 21.484 7.75 1 98.81 184 LEU A C 1
ATOM 1393 O O . LEU A 1 184 ? -12.648 22.016 7.105 1 98.81 184 LEU A O 1
ATOM 1397 N N . ASP A 1 185 ? -14.758 21.125 7.297 1 98.69 185 ASP A N 1
ATOM 1398 C CA . ASP A 1 185 ? -15.055 21.562 5.938 1 98.69 185 ASP A CA 1
ATOM 1399 C C . ASP A 1 185 ? -15.234 23.078 5.875 1 98.69 185 ASP A C 1
ATOM 1401 O O . ASP A 1 185 ? -15.125 23.766 6.895 1 98.69 185 ASP A O 1
ATOM 1405 N N . ARG A 1 186 ? -15.5 23.578 4.707 1 97.94 186 ARG A N 1
ATOM 1406 C CA . ARG A 1 186 ? -15.523 25.016 4.516 1 97.94 186 ARG A CA 1
ATOM 1407 C C . ARG A 1 186 ? -16.766 25.641 5.156 1 97.94 186 ARG A C 1
ATOM 1409 O O . ARG A 1 186 ? -16.781 26.844 5.438 1 97.94 186 ARG A O 1
ATOM 1416 N N . THR A 1 187 ? -17.75 24.891 5.449 1 97.06 187 THR A N 1
ATOM 1417 C CA . THR A 1 187 ? -18.953 25.391 6.098 1 97.06 187 THR A CA 1
ATOM 1418 C C . THR A 1 187 ? -18.797 25.391 7.617 1 97.06 187 THR A C 1
ATOM 1420 O O . THR A 1 187 ? -19.547 26.062 8.328 1 97.06 187 THR A O 1
ATOM 1423 N N . GLY A 1 188 ? -17.922 24.625 8.055 1 97.56 188 GLY A N 1
ATOM 1424 C CA . GLY A 1 188 ? -17.734 24.469 9.492 1 97.56 188 GLY A CA 1
ATOM 1425 C C . GLY A 1 188 ? -18.688 23.453 10.102 1 97.56 188 GLY A C 1
ATOM 1426 O O . GLY A 1 188 ? -18.641 23.203 11.305 1 97.56 188 GLY A O 1
ATOM 1427 N N . LYS A 1 189 ? -19.453 22.812 9.336 1 97.56 189 LYS A N 1
ATOM 1428 C CA . LYS A 1 189 ? -20.5 21.906 9.82 1 97.56 189 LYS A CA 1
ATOM 1429 C C . LYS A 1 189 ? -19.953 20.5 9.984 1 97.56 189 LYS A C 1
ATOM 1431 O O . LYS A 1 189 ? -20.406 19.75 10.852 1 97.56 189 LYS A O 1
ATOM 1436 N N . TRP A 1 190 ? -19.094 20.125 9.148 1 98.81 190 TRP A N 1
ATOM 1437 C CA . TRP A 1 190 ? -18.625 18.75 9.094 1 98.81 190 TRP A CA 1
ATOM 1438 C C . TRP A 1 190 ? -17.141 18.656 9.484 1 98.81 190 TRP A C 1
ATOM 1440 O O . TRP A 1 190 ? -16.328 19.469 9.047 1 98.81 190 TRP A O 1
ATOM 1450 N N . LEU A 1 191 ? -16.859 17.703 10.328 1 98.94 191 LEU A N 1
ATOM 1451 C CA . LEU A 1 191 ? -15.484 17.359 10.695 1 98.94 191 LEU A CA 1
ATOM 1452 C C . LEU A 1 191 ? -15.062 16.031 10.078 1 98.94 191 LEU A C 1
ATOM 1454 O O . LEU A 1 191 ? -15.695 15 10.328 1 98.94 191 LEU A O 1
ATOM 1458 N N . LEU A 1 192 ? -14.062 16.047 9.211 1 98.94 192 LEU A N 1
ATOM 1459 C CA . LEU A 1 192 ? -13.523 14.82 8.625 1 98.94 192 LEU A CA 1
ATOM 1460 C C . LEU A 1 192 ? -12.281 14.359 9.383 1 98.94 192 LEU A C 1
ATOM 1462 O O . LEU A 1 192 ? -11.383 15.156 9.656 1 98.94 192 LEU A O 1
ATOM 1466 N N . VAL A 1 193 ? -12.273 13.039 9.734 1 98.94 193 VAL A N 1
ATOM 1467 C CA . VAL A 1 193 ? -11.211 12.453 10.539 1 98.94 193 VAL A CA 1
ATOM 1468 C C . VAL A 1 193 ? -10.633 11.234 9.828 1 98.94 193 VAL A C 1
ATOM 1470 O O . VAL A 1 193 ? -11.164 10.133 9.953 1 98.94 193 VAL A O 1
ATOM 1473 N N . PRO A 1 194 ? -9.539 11.406 9.125 1 98.94 194 PRO A N 1
ATOM 1474 C CA . PRO A 1 194 ? -8.844 10.227 8.609 1 98.94 194 PRO A CA 1
ATOM 1475 C C . PRO A 1 194 ? -8.227 9.375 9.719 1 98.94 194 PRO A C 1
ATOM 1477 O O . PRO A 1 194 ? -7.629 9.906 10.648 1 98.94 194 PRO A O 1
ATOM 1480 N N . THR A 1 195 ? -8.398 8.078 9.625 1 98.81 195 THR A N 1
ATOM 1481 C CA . THR A 1 195 ? -7.828 7.16 10.602 1 98.81 195 THR A CA 1
ATOM 1482 C C . THR A 1 195 ? -6.965 6.105 9.914 1 98.81 195 THR A C 1
ATOM 1484 O O . THR A 1 195 ? -7.273 5.676 8.805 1 98.81 195 THR A O 1
ATOM 1487 N N . GLN A 1 196 ? -5.969 5.734 10.594 1 98.62 196 GLN A N 1
ATOM 1488 C CA . GLN A 1 196 ? -5.086 4.652 10.172 1 98.62 196 GLN A CA 1
ATOM 1489 C C . GLN A 1 196 ? -5.43 3.35 10.891 1 98.62 196 GLN A C 1
ATOM 1491 O O . GLN A 1 196 ? -5.797 3.361 12.07 1 98.62 196 GLN A O 1
ATOM 1496 N N . ALA A 1 197 ? -5.273 2.275 10.219 1 97.44 197 ALA A N 1
ATOM 1497 C CA . ALA A 1 197 ? -5.555 0.97 10.812 1 97.44 197 ALA A CA 1
ATOM 1498 C C . ALA A 1 197 ? -4.426 0.537 11.742 1 97.44 197 ALA A C 1
ATOM 1500 O O . ALA A 1 197 ? -4.668 0.179 12.898 1 97.44 197 ALA A O 1
ATOM 1501 N N . ARG A 1 198 ? -3.205 0.556 11.172 1 94.81 198 ARG A N 1
ATOM 1502 C CA . ARG A 1 198 ? -2.01 0.169 11.914 1 94.81 198 ARG A CA 1
ATOM 1503 C C . ARG A 1 198 ? -2.182 -1.206 12.555 1 94.81 198 ARG A C 1
ATOM 1505 O O . ARG A 1 198 ? -1.827 -1.406 13.719 1 94.81 198 ARG A O 1
ATOM 1512 N N . GLY A 1 199 ? -2.842 -2.045 11.875 1 91 199 GLY A N 1
ATOM 1513 C CA . GLY A 1 199 ? -2.992 -3.428 12.297 1 91 199 GLY A CA 1
ATOM 1514 C C . GLY A 1 199 ? -4.195 -3.646 13.203 1 91 199 GLY A C 1
ATOM 1515 O O . GLY A 1 199 ? -4.637 -4.781 13.391 1 91 199 GLY A O 1
ATOM 1516 N N . SER A 1 200 ? -4.816 -2.559 13.688 1 94.31 200 SER A N 1
ATOM 1517 C CA . SER A 1 200 ? -5.879 -2.773 14.664 1 94.31 200 SER A CA 1
ATOM 1518 C C . SER A 1 200 ? -7.121 -1.959 14.328 1 94.31 200 SER A C 1
ATOM 1520 O O . SER A 1 200 ? -8.164 -2.117 14.953 1 94.31 200 SER A O 1
ATOM 1522 N N . GLY A 1 201 ? -7.035 -1.108 13.445 1 97.44 201 GLY A N 1
ATOM 1523 C CA . GLY A 1 201 ? -8.141 -0.219 13.141 1 97.44 201 GLY A CA 1
ATOM 1524 C C . GLY A 1 201 ? -8.602 -0.308 11.695 1 97.44 201 GLY A C 1
ATOM 1525 O O . GLY A 1 201 ? -8.383 -1.324 11.031 1 97.44 201 GLY A O 1
ATOM 1526 N N . TYR A 1 202 ? -9.328 0.715 11.273 1 97.12 202 TYR A N 1
ATOM 1527 C CA . TYR A 1 202 ? -9.836 0.836 9.914 1 97.12 202 TYR A CA 1
ATOM 1528 C C . TYR A 1 202 ? -9.109 1.941 9.156 1 97.12 202 TYR A C 1
ATOM 1530 O O . TYR A 1 202 ? -8.82 2.998 9.719 1 97.12 202 TYR A O 1
ATOM 1538 N N . ASP A 1 203 ? -8.836 1.648 7.891 1 97.81 203 ASP A N 1
ATOM 1539 C CA . ASP A 1 203 ? -8.438 2.697 6.957 1 97.81 203 ASP A CA 1
ATOM 1540 C C . ASP A 1 203 ? -9.656 3.459 6.434 1 97.81 203 ASP A C 1
ATOM 1542 O O . ASP A 1 203 ? -10.289 3.041 5.461 1 97.81 203 ASP A O 1
ATOM 1546 N N . ARG A 1 204 ? -9.945 4.609 7.09 1 98.25 204 ARG A N 1
ATOM 1547 C CA . ARG A 1 204 ? -11.195 5.309 6.793 1 98.25 204 ARG A CA 1
ATOM 1548 C C . ARG A 1 204 ? -11.008 6.82 6.91 1 98.25 204 ARG A C 1
ATOM 1550 O O . ARG A 1 204 ? -10.008 7.289 7.453 1 98.25 204 ARG A O 1
ATOM 1557 N N . VAL A 1 205 ? -11.969 7.504 6.305 1 98.88 205 VAL A N 1
ATOM 1558 C CA . VAL A 1 205 ? -12.281 8.875 6.684 1 98.88 205 VAL A CA 1
ATOM 1559 C C . VAL A 1 205 ? -13.664 8.938 7.328 1 98.88 205 VAL A C 1
ATOM 1561 O O . VAL A 1 205 ? -14.672 8.711 6.664 1 98.88 205 VAL A O 1
ATOM 1564 N N . TRP A 1 206 ? -13.641 9.266 8.578 1 98.81 206 TRP A N 1
ATOM 1565 C CA . TRP A 1 206 ? -14.906 9.461 9.281 1 98.81 206 TRP A CA 1
ATOM 1566 C C . TRP A 1 206 ? -15.422 10.883 9.102 1 98.81 206 TRP A C 1
ATOM 1568 O O . TRP A 1 206 ? -14.641 11.836 9.094 1 98.81 206 TRP A O 1
ATOM 1578 N N . VAL A 1 207 ? -16.734 10.984 8.992 1 98.88 207 VAL A N 1
ATOM 1579 C CA . VAL A 1 207 ? -17.391 12.289 8.906 1 98.88 207 VAL A CA 1
ATOM 1580 C C . VAL A 1 207 ? -18.266 12.5 10.133 1 98.88 207 VAL A C 1
ATOM 1582 O O . VAL A 1 207 ? -19.156 11.688 10.414 1 98.88 207 VAL A O 1
ATOM 1585 N N . LEU A 1 208 ? -18.016 13.57 10.797 1 98.94 208 LEU A N 1
ATOM 1586 C CA . LEU A 1 208 ? -18.797 13.93 11.977 1 98.94 208 LEU A CA 1
ATOM 1587 C C . LEU A 1 208 ? -19.516 15.258 11.781 1 98.94 208 LEU A C 1
ATOM 1589 O O . LEU A 1 208 ? -18.953 16.188 11.188 1 98.94 208 LEU A O 1
ATOM 1593 N N . ALA A 1 209 ? -20.672 15.312 12.344 1 98.81 209 ALA A N 1
ATOM 1594 C CA . ALA A 1 209 ? -21.344 16.594 12.477 1 98.81 209 ALA A CA 1
ATOM 1595 C C . ALA A 1 209 ? -20.906 17.328 13.742 1 98.81 209 ALA A C 1
ATOM 1597 O O . ALA A 1 209 ? -20.75 16.719 14.797 1 98.81 209 ALA A O 1
ATOM 1598 N N . LEU A 1 210 ? -20.688 18.625 13.578 1 98.75 210 LEU A N 1
ATOM 1599 C CA . LEU A 1 210 ? -20.344 19.469 14.711 1 98.75 210 LEU A CA 1
ATOM 1600 C C . LEU A 1 210 ? -21.484 20.406 15.055 1 98.75 210 LEU A C 1
ATOM 1602 O O . LEU A 1 210 ? -21.953 21.172 14.203 1 98.75 210 LEU A O 1
ATOM 1606 N N . ASP A 1 211 ? -21.922 20.344 16.266 1 98.5 211 ASP A N 1
ATOM 1607 C CA . ASP A 1 211 ? -22.797 21.391 16.781 1 98.5 211 ASP A CA 1
ATOM 1608 C C . ASP A 1 211 ? -22 22.609 17.219 1 98.5 211 ASP A C 1
ATOM 1610 O O . ASP A 1 211 ? -21.312 22.578 18.25 1 98.5 211 ASP A O 1
ATOM 1614 N N . GLU A 1 212 ? -22.156 23.656 16.594 1 95.81 212 GLU A N 1
ATOM 1615 C CA . GLU A 1 212 ? -21.297 24.812 16.797 1 95.81 212 GLU A CA 1
ATOM 1616 C C . GLU A 1 212 ? -21.547 25.469 18.156 1 95.81 212 GLU A C 1
ATOM 1618 O O . GLU A 1 212 ? -20.703 26.188 18.672 1 95.81 212 GLU A O 1
ATOM 1623 N N . ASN A 1 213 ? -22.656 25.25 18.688 1 97.12 213 ASN A N 1
ATOM 1624 C CA . ASN A 1 213 ? -23.016 25.891 19.953 1 97.12 213 ASN A CA 1
ATOM 1625 C C . ASN A 1 213 ? -22.547 25.078 21.141 1 97.12 213 ASN A C 1
ATOM 1627 O O . ASN A 1 213 ? -22.094 25.641 22.141 1 97.12 213 ASN A O 1
ATOM 1631 N N . THR A 1 214 ? -22.625 23.766 21.031 1 98.31 214 THR A N 1
ATOM 1632 C CA . THR A 1 214 ? -22.344 22.938 22.188 1 98.31 214 THR A CA 1
ATOM 1633 C C . THR A 1 214 ? -20.984 22.25 22.047 1 98.31 214 THR A C 1
ATOM 1635 O O . THR A 1 214 ? -20.438 21.734 23.031 1 98.31 214 THR A O 1
ATOM 1638 N N . GLY A 1 215 ? -20.5 22.219 20.844 1 98.56 215 GLY A N 1
ATOM 1639 C CA . GLY A 1 215 ? -19.266 21.516 20.594 1 98.56 215 GLY A CA 1
ATOM 1640 C C . GLY A 1 215 ? -19.453 20.016 20.438 1 98.56 215 GLY A C 1
ATOM 1641 O O . GLY A 1 215 ? -18.469 19.266 20.344 1 98.56 215 GLY A O 1
ATOM 1642 N N . LYS A 1 216 ? -20.656 19.562 20.375 1 98.75 216 LYS A N 1
ATOM 1643 C CA . LYS A 1 216 ? -20.953 18.141 20.281 1 98.75 216 LYS A CA 1
ATOM 1644 C C . LYS A 1 216 ? -20.547 17.578 18.922 1 98.75 216 LYS A C 1
ATOM 1646 O O . LYS A 1 216 ? -20.828 18.188 17.891 1 98.75 216 LYS A O 1
ATOM 1651 N N . LEU A 1 217 ? -19.844 16.516 18.953 1 98.81 217 LEU A N 1
ATOM 1652 C CA . LEU A 1 217 ? -19.453 15.758 17.781 1 98.81 217 LEU A CA 1
ATOM 1653 C C . LEU A 1 217 ? -20.312 14.508 17.609 1 98.81 217 LEU A C 1
ATOM 1655 O O . LEU A 1 217 ? -20.484 13.734 18.562 1 98.81 217 LEU A O 1
ATOM 1659 N N . THR A 1 218 ? -20.844 14.328 16.422 1 98.5 218 THR A N 1
ATOM 1660 C CA . THR A 1 218 ? -21.672 13.156 16.141 1 98.5 218 THR A CA 1
ATOM 1661 C C . THR A 1 218 ? -21.266 12.492 14.836 1 98.5 218 THR A C 1
ATOM 1663 O O . THR A 1 218 ? -21.281 13.133 13.781 1 98.5 218 THR A O 1
ATOM 1666 N N . ARG A 1 219 ? -20.953 11.219 14.891 1 97.75 219 ARG A N 1
ATOM 1667 C CA . ARG A 1 219 ? -20.594 10.484 13.68 1 97.75 219 ARG A CA 1
ATOM 1668 C C . ARG A 1 219 ? -21.797 10.383 12.734 1 97.75 219 ARG A C 1
ATOM 1670 O O . ARG A 1 219 ? -22.906 10.047 13.172 1 97.75 219 ARG A O 1
ATOM 1677 N N . THR A 1 220 ? -21.516 10.555 11.492 1 97.88 220 THR A N 1
ATOM 1678 C CA . THR A 1 220 ? -22.609 10.547 10.523 1 97.88 220 THR A CA 1
ATOM 1679 C C . THR A 1 220 ? -22.344 9.516 9.43 1 97.88 220 THR A C 1
ATOM 1681 O O . THR A 1 220 ? -23.25 8.781 9.031 1 97.88 220 THR A O 1
ATOM 1684 N N . SER A 1 221 ? -21.234 9.453 8.836 1 98.06 221 SER A N 1
ATOM 1685 C CA . SER A 1 221 ? -20.844 8.562 7.746 1 98.06 221 SER A CA 1
ATOM 1686 C C . SER A 1 221 ? -19.344 8.297 7.742 1 98.06 221 SER A C 1
ATOM 1688 O O . SER A 1 221 ? -18.625 8.766 8.625 1 98.06 221 SER A O 1
ATOM 1690 N N . TYR A 1 222 ? -18.938 7.449 6.883 1 98.06 222 TYR A N 1
ATOM 1691 C CA . TYR A 1 222 ? -17.516 7.23 6.629 1 98.06 222 TYR A CA 1
ATOM 1692 C C . TYR A 1 222 ? -17.281 6.801 5.188 1 98.06 222 TYR A C 1
ATOM 1694 O O . TYR A 1 222 ? -18.219 6.398 4.492 1 98.06 222 TYR A O 1
ATOM 1702 N N . ALA A 1 223 ? -16.125 6.984 4.734 1 97.94 223 ALA A N 1
ATOM 1703 C CA . ALA A 1 223 ? -15.633 6.426 3.479 1 97.94 223 ALA A CA 1
ATOM 1704 C C . ALA A 1 223 ? -14.422 5.535 3.717 1 97.94 223 ALA A C 1
ATOM 1706 O O . ALA A 1 223 ? -13.57 5.848 4.551 1 97.94 223 ALA A O 1
ATOM 1707 N N . GLU A 1 224 ? -14.328 4.441 2.922 1 95.44 224 GLU A N 1
ATOM 1708 C CA . GLU A 1 224 ? -13.234 3.488 3.064 1 95.44 224 GLU A CA 1
ATOM 1709 C C . GLU A 1 224 ? -12.07 3.846 2.148 1 95.44 224 GLU A C 1
ATOM 1711 O O . GLU A 1 224 ? -12.273 4.273 1.011 1 95.44 224 GLU A O 1
ATOM 1716 N N . ALA A 1 225 ? -10.867 3.73 2.699 1 96.69 225 ALA A N 1
ATOM 1717 C CA . ALA A 1 225 ? -9.68 3.588 1.859 1 96.69 225 ALA A CA 1
ATOM 1718 C C . ALA A 1 225 ? -9.305 2.119 1.683 1 96.69 225 ALA A C 1
ATOM 1720 O O . ALA A 1 225 ? -10.023 1.23 2.146 1 96.69 225 ALA A O 1
ATOM 1721 N N . ARG A 1 226 ? -8.227 1.85 0.875 1 96 226 ARG A N 1
ATOM 1722 C CA . ARG A 1 226 ? -7.781 0.467 0.725 1 96 226 ARG A CA 1
ATOM 1723 C C . ARG A 1 226 ? -7.031 -0.005 1.966 1 96 226 ARG A C 1
ATOM 1725 O O . ARG A 1 226 ? -6.445 0.804 2.688 1 96 226 ARG A O 1
ATOM 1732 N N . LYS A 1 227 ? -7.113 -1.298 2.158 1 94 227 LYS A N 1
ATOM 1733 C CA . LYS A 1 227 ? -6.301 -1.875 3.225 1 94 227 LYS A CA 1
ATOM 1734 C C . LYS A 1 227 ? -4.836 -1.473 3.08 1 94 227 LYS A C 1
ATOM 1736 O O . LYS A 1 227 ? -4.27 -1.555 1.989 1 94 227 LYS A O 1
ATOM 1741 N N . TYR A 1 228 ? -4.223 -0.964 4.16 1 96.62 228 TYR A N 1
ATOM 1742 C CA . TYR A 1 228 ? -2.816 -0.604 4.281 1 96.62 228 TYR A CA 1
ATOM 1743 C C . TYR A 1 228 ? -2.549 0.771 3.68 1 96.62 228 TYR A C 1
ATOM 1745 O O . TYR A 1 228 ? -1.397 1.2 3.582 1 96.62 228 TYR A O 1
ATOM 1753 N N . ASP A 1 229 ? -3.586 1.486 3.289 1 98.12 229 ASP A N 1
ATOM 1754 C CA . ASP A 1 229 ? -3.389 2.848 2.805 1 98.12 229 ASP A CA 1
ATOM 1755 C C . ASP A 1 229 ? -2.867 3.758 3.914 1 98.12 229 ASP A C 1
ATOM 1757 O O . ASP A 1 229 ? -2.018 4.617 3.672 1 98.12 229 ASP A O 1
ATOM 1761 N N . GLU A 1 230 ? -3.467 3.664 5.145 1 98.25 230 GLU A N 1
ATOM 1762 C CA . GLU A 1 230 ? -3.137 4.469 6.316 1 98.25 230 GLU A CA 1
ATOM 1763 C C . GLU A 1 230 ? -3.383 5.953 6.051 1 98.25 230 GLU A C 1
ATOM 1765 O O . GLU A 1 230 ? -2.443 6.754 6.051 1 98.25 230 GLU A O 1
ATOM 1770 N N . PRO A 1 231 ? -4.656 6.312 5.965 1 98.88 231 PRO A N 1
ATOM 1771 C CA . PRO A 1 231 ? -5.02 7.711 5.727 1 98.88 231 PRO A CA 1
ATOM 1772 C C . PRO A 1 231 ? -4.441 8.656 6.777 1 98.88 231 PRO A C 1
ATOM 1774 O O . PRO A 1 231 ? -4.492 8.359 7.973 1 98.88 231 PRO A O 1
ATOM 1777 N N . ARG A 1 232 ? -3.998 9.828 6.293 1 98.75 232 ARG A N 1
ATOM 1778 C CA . ARG A 1 232 ? -3.254 10.672 7.219 1 98.75 232 ARG A CA 1
ATOM 1779 C C . ARG A 1 232 ? -3.846 12.078 7.273 1 98.75 232 ARG A C 1
ATOM 1781 O O . ARG A 1 232 ? -4.566 12.414 8.219 1 98.75 232 ARG A O 1
ATOM 1788 N N . HIS A 1 233 ? -3.654 12.93 6.258 1 98.88 233 HIS A N 1
ATOM 1789 C CA . HIS A 1 233 ? -4.145 14.305 6.172 1 98.88 233 HIS A CA 1
ATOM 1790 C C . HIS A 1 233 ? -5.012 14.508 4.934 1 98.88 233 HIS A C 1
ATOM 1792 O O . HIS A 1 233 ? -4.945 13.719 3.988 1 98.88 233 HIS A O 1
ATOM 1798 N N . LEU A 1 234 ? -5.883 15.523 4.992 1 98.94 234 LEU A N 1
ATOM 1799 C CA . LEU A 1 234 ? -6.703 15.852 3.832 1 98.94 234 LEU A CA 1
ATOM 1800 C C . LEU A 1 234 ? -6.938 17.359 3.736 1 98.94 234 LEU A C 1
ATOM 1802 O O . LEU A 1 234 ? -6.691 18.094 4.699 1 98.94 234 LEU A O 1
ATOM 1806 N N . VAL A 1 235 ? -7.359 17.844 2.547 1 98.94 235 VAL A N 1
ATOM 1807 C CA . VAL A 1 235 ? -7.77 19.219 2.326 1 98.94 235 VAL A CA 1
ATOM 1808 C C . VAL A 1 235 ? -9.031 19.25 1.467 1 98.94 235 VAL A C 1
ATOM 1810 O O . VAL A 1 235 ? -9.328 18.297 0.747 1 98.94 235 VAL A O 1
ATOM 1813 N N . PHE A 1 236 ? -9.75 20.328 1.642 1 98.88 236 PHE A N 1
ATOM 1814 C CA . PHE A 1 236 ? -10.93 20.578 0.822 1 98.88 236 PHE A CA 1
ATOM 1815 C C . PHE A 1 236 ? -10.586 21.484 -0.354 1 98.88 236 PHE A C 1
ATOM 1817 O O . PHE A 1 236 ? -9.758 22.391 -0.228 1 98.88 236 PHE A O 1
ATOM 1824 N N . SER A 1 237 ? -11.312 21.219 -1.438 1 98.81 237 SER A N 1
ATOM 1825 C CA . SER A 1 237 ? -11.258 22.188 -2.525 1 98.81 237 SER A CA 1
ATOM 1826 C C . SER A 1 237 ? -11.891 23.516 -2.107 1 98.81 237 SER A C 1
ATOM 1828 O O . SER A 1 237 ? -12.602 23.594 -1.104 1 98.81 237 SER A O 1
ATOM 1830 N N . LYS A 1 238 ? -11.609 24.547 -2.854 1 97.38 238 LYS A N 1
ATOM 1831 C CA . LYS A 1 238 ? -12.094 25.875 -2.514 1 97.38 238 LYS A CA 1
ATOM 1832 C C . LYS A 1 238 ? -13.625 25.922 -2.523 1 97.38 238 LYS A C 1
ATOM 1834 O O . LYS A 1 238 ? -14.234 26.609 -1.704 1 97.38 238 LYS A O 1
ATOM 1839 N N . ASP A 1 239 ? -14.164 25.188 -3.396 1 97.69 239 ASP A N 1
ATOM 1840 C CA . ASP A 1 239 ? -15.617 25.219 -3.531 1 97.69 239 ASP A CA 1
ATOM 1841 C C . ASP A 1 239 ? -16.281 24.188 -2.605 1 97.69 239 ASP A C 1
ATOM 1843 O O . ASP A 1 239 ? -17.5 23.984 -2.658 1 97.69 239 ASP A O 1
ATOM 1847 N N . ASN A 1 240 ? -15.492 23.484 -1.832 1 98.5 240 ASN A N 1
ATOM 1848 C CA . ASN A 1 240 ? -15.945 22.547 -0.81 1 98.5 240 ASN A CA 1
ATOM 1849 C C . ASN A 1 240 ? -16.562 21.297 -1.431 1 98.5 240 ASN A C 1
ATOM 1851 O O . ASN A 1 240 ? -17.312 20.578 -0.77 1 98.5 240 ASN A O 1
ATOM 1855 N N . ARG A 1 241 ? -16.297 21.016 -2.707 1 98.56 241 ARG A N 1
ATOM 1856 C CA . ARG A 1 241 ? -16.969 19.922 -3.414 1 98.56 241 ARG A CA 1
ATOM 1857 C C . ARG A 1 241 ? -16.078 18.688 -3.494 1 98.56 241 ARG A C 1
ATOM 1859 O O . ARG A 1 241 ? -16.547 17.609 -3.838 1 98.56 241 ARG A O 1
ATOM 1866 N N . HIS A 1 242 ? -14.844 18.875 -3.25 1 98.88 242 HIS A N 1
ATOM 1867 C CA . HIS A 1 242 ? -13.883 17.781 -3.346 1 98.88 242 HIS A CA 1
ATOM 1868 C C . HIS A 1 242 ? -12.984 17.734 -2.115 1 98.88 242 HIS A C 1
ATOM 1870 O O . HIS A 1 242 ? -12.695 18.766 -1.506 1 98.88 242 HIS A O 1
ATOM 1876 N N . VAL A 1 243 ? -12.602 16.547 -1.754 1 98.94 243 VAL A N 1
ATOM 1877 C CA . VAL A 1 243 ? -11.625 16.281 -0.697 1 98.94 243 VAL A CA 1
ATOM 1878 C C . VAL A 1 243 ? -10.438 15.516 -1.265 1 98.94 243 VAL A C 1
ATOM 1880 O O . VAL A 1 243 ? -10.617 14.562 -2.033 1 98.94 243 VAL A O 1
ATOM 1883 N N . TYR A 1 244 ? -9.305 15.93 -0.997 1 98.94 244 TYR A N 1
ATOM 1884 C CA . TYR A 1 244 ? -8.062 15.25 -1.349 1 98.94 244 TYR A CA 1
ATOM 1885 C C . TYR A 1 244 ? -7.395 14.656 -0.113 1 98.94 244 TYR A C 1
ATOM 1887 O O . TYR A 1 244 ? -7.023 15.383 0.81 1 98.94 244 TYR A O 1
ATOM 1895 N N . LEU A 1 245 ? -7.262 13.328 -0.099 1 98.94 245 LEU A N 1
ATOM 1896 C CA . LEU A 1 245 ? -6.75 12.578 1.041 1 98.94 245 LEU A CA 1
ATOM 1897 C C . LEU A 1 245 ? -5.387 11.969 0.725 1 98.94 245 LEU A C 1
ATOM 1899 O O . LEU A 1 245 ? -5.234 11.258 -0.267 1 98.94 245 LEU A O 1
ATOM 1903 N N . VAL A 1 246 ? -4.391 12.266 1.55 1 98.88 246 VAL A N 1
ATOM 1904 C CA . VAL A 1 246 ? -3.09 11.617 1.4 1 98.88 246 VAL A CA 1
ATOM 1905 C C . VAL A 1 246 ? -3.047 10.344 2.244 1 98.88 246 VAL A C 1
ATOM 1907 O O . VAL A 1 246 ? -3.447 10.352 3.41 1 98.88 246 VAL A O 1
ATOM 1910 N N . ASN A 1 247 ? -2.67 9.281 1.648 1 98.69 247 ASN A N 1
ATOM 1911 C CA . ASN A 1 247 ? -2.406 8.016 2.316 1 98.69 247 ASN A CA 1
ATOM 1912 C C . ASN A 1 247 ? -0.917 7.82 2.59 1 98.69 247 ASN A C 1
ATOM 1914 O O . ASN A 1 247 ? -0.112 7.781 1.657 1 98.69 247 ASN A O 1
ATOM 1918 N N . GLU A 1 248 ? -0.609 7.66 3.807 1 98.5 248 GLU A N 1
ATOM 1919 C CA . GLU A 1 248 ? 0.777 7.711 4.262 1 98.5 248 GLU A CA 1
ATOM 1920 C C . GLU A 1 248 ? 1.568 6.512 3.746 1 98.5 248 GLU A C 1
ATOM 1922 O O . GLU A 1 248 ? 2.598 6.676 3.088 1 98.5 248 GLU A O 1
ATOM 1927 N N . LYS A 1 249 ? 1.07 5.324 4.004 1 97.5 249 LYS A N 1
ATOM 1928 C CA . LYS A 1 249 ? 1.886 4.141 3.744 1 97.5 249 LYS A CA 1
ATOM 1929 C C . LYS A 1 249 ? 1.792 3.719 2.279 1 97.5 249 LYS A C 1
ATOM 1931 O O . LYS A 1 249 ? 2.766 3.225 1.707 1 97.5 249 LYS A O 1
ATOM 1936 N N . ALA A 1 250 ? 0.632 3.922 1.684 1 97.62 250 ALA A N 1
ATOM 1937 C CA . ALA A 1 250 ? 0.474 3.578 0.273 1 97.62 250 ALA A CA 1
ATOM 1938 C C . ALA A 1 250 ? 1.145 4.613 -0.624 1 97.62 250 ALA A C 1
ATOM 1940 O O . ALA A 1 250 ? 1.34 4.375 -1.818 1 97.62 250 ALA A O 1
ATOM 1941 N N . SER A 1 251 ? 1.471 5.77 -0.058 1 98.19 251 SER A N 1
ATOM 1942 C CA . SER A 1 251 ? 2.01 6.875 -0.841 1 98.19 251 SER A CA 1
ATOM 1943 C C . SER A 1 251 ? 1.122 7.188 -2.041 1 98.19 251 SER A C 1
ATOM 1945 O O . SER A 1 251 ? 1.598 7.23 -3.178 1 98.19 251 SER A O 1
ATOM 1947 N N . THR A 1 252 ? -0.158 7.457 -1.739 1 98.69 252 THR A N 1
ATOM 1948 C CA . THR A 1 252 ? -1.144 7.797 -2.758 1 98.69 252 THR A CA 1
ATOM 1949 C C . THR A 1 252 ? -1.993 8.984 -2.312 1 98.69 252 THR A C 1
ATOM 1951 O O . THR A 1 252 ? -1.981 9.359 -1.138 1 98.69 252 THR A O 1
ATOM 1954 N N . LEU A 1 253 ? -2.588 9.57 -3.299 1 98.81 253 LEU A N 1
ATOM 1955 C CA . LEU A 1 253 ? -3.6 10.602 -3.117 1 98.81 253 LEU A CA 1
ATOM 1956 C C . LEU A 1 253 ? -4.965 10.125 -3.596 1 98.81 253 LEU A C 1
ATOM 1958 O O . LEU A 1 253 ? -5.102 9.664 -4.734 1 98.81 253 LEU A O 1
ATOM 1962 N N . ARG A 1 254 ? -5.918 10.18 -2.74 1 98.88 254 ARG A N 1
ATOM 1963 C CA . ARG A 1 254 ? -7.285 9.797 -3.068 1 98.88 254 ARG A CA 1
ATOM 1964 C C . ARG A 1 254 ? -8.188 11.023 -3.195 1 98.88 254 ARG A C 1
ATOM 1966 O O . ARG A 1 254 ? -8.133 11.922 -2.357 1 98.88 254 ARG A O 1
ATOM 1973 N N . VAL A 1 255 ? -9.023 11.023 -4.242 1 98.94 255 VAL A N 1
ATOM 1974 C CA . VAL A 1 255 ? -9.938 12.133 -4.5 1 98.94 255 VAL A CA 1
ATOM 1975 C C . VAL A 1 255 ? -11.375 11.703 -4.207 1 98.94 255 VAL A C 1
ATOM 1977 O O . VAL A 1 255 ? -11.812 10.648 -4.656 1 98.94 255 VAL A O 1
ATOM 1980 N N . PHE A 1 256 ? -12.062 12.539 -3.486 1 98.94 256 PHE A N 1
ATOM 1981 C CA . PHE A 1 256 ? -13.477 12.312 -3.197 1 98.94 256 PHE A CA 1
ATOM 1982 C C . PHE A 1 256 ? -14.32 13.461 -3.729 1 98.94 256 PHE A C 1
ATOM 1984 O O . PHE A 1 256 ? -13.914 14.617 -3.668 1 98.94 256 PHE A O 1
ATOM 1991 N N . ASP A 1 257 ? -15.5 13.109 -4.164 1 98.88 257 ASP A N 1
ATOM 1992 C CA . ASP A 1 257 ? -16.594 14.07 -4.117 1 98.88 257 ASP A CA 1
ATOM 1993 C C . ASP A 1 257 ? -17.141 14.219 -2.697 1 98.88 257 ASP A C 1
ATOM 1995 O O . ASP A 1 257 ? -17.266 13.234 -1.967 1 98.88 257 ASP A O 1
ATOM 1999 N N . PHE A 1 258 ? -17.484 15.445 -2.371 1 98.81 258 PHE A N 1
ATOM 2000 C CA . PHE A 1 258 ? -18.031 15.734 -1.049 1 98.81 258 PHE A CA 1
ATOM 2001 C C . PHE A 1 258 ? -19.406 16.375 -1.159 1 98.81 258 PHE A C 1
ATOM 2003 O O . PHE A 1 258 ? -19.562 17.422 -1.781 1 98.81 258 PHE A O 1
ATOM 2010 N N . ASP A 1 259 ? -20.375 15.703 -0.596 1 98.62 259 ASP A N 1
ATOM 2011 C CA . ASP A 1 259 ? -21.719 16.266 -0.43 1 98.62 259 ASP A CA 1
ATOM 2012 C C . ASP A 1 259 ? -21.844 17 0.904 1 98.62 259 ASP A C 1
ATOM 2014 O O . ASP A 1 259 ? -22.078 16.375 1.94 1 98.62 259 ASP A O 1
ATOM 2018 N N . ASP A 1 260 ? -21.797 18.266 0.898 1 97.31 260 ASP A N 1
ATOM 2019 C CA . ASP A 1 260 ? -21.75 19.047 2.139 1 97.31 260 ASP A CA 1
ATOM 2020 C C . ASP A 1 260 ? -23.156 19.234 2.719 1 97.31 260 ASP A C 1
ATOM 2022 O O . ASP A 1 260 ? -23.328 19.891 3.754 1 97.31 260 ASP A O 1
ATOM 2026 N N . GLN A 1 261 ? -24.172 18.75 2.027 1 97.94 261 GLN A N 1
ATOM 2027 C CA . GLN A 1 261 ? -25.5 18.75 2.611 1 97.94 261 GLN A CA 1
ATOM 2028 C C . GLN A 1 261 ? -25.719 17.5 3.479 1 97.94 261 GLN A C 1
ATOM 2030 O O . GLN A 1 261 ? -26.344 17.578 4.531 1 97.94 261 GLN A O 1
ATOM 2035 N N . LYS A 1 262 ? -25.078 16.422 3.066 1 98.06 262 LYS A N 1
ATOM 2036 C CA . LYS A 1 262 ? -25.328 15.148 3.742 1 98.06 262 LYS A CA 1
ATOM 2037 C C . LYS A 1 262 ? -24.109 14.711 4.551 1 98.06 262 LYS A C 1
ATOM 2039 O O . LYS A 1 262 ? -24.203 13.797 5.371 1 98.06 262 LYS A O 1
ATOM 2044 N N . GLY A 1 263 ? -23.031 15.344 4.375 1 98.38 263 GLY A N 1
ATOM 2045 C CA . GLY A 1 263 ? -21.781 14.891 4.996 1 98.38 263 GLY A CA 1
ATOM 2046 C C . GLY A 1 263 ? -21.328 13.539 4.5 1 98.38 263 GLY A C 1
ATOM 2047 O O . GLY A 1 263 ? -21.047 12.641 5.297 1 98.38 263 GLY A O 1
ATOM 2048 N N . GLN A 1 264 ? -21.234 13.461 3.152 1 98.62 264 GLN A N 1
ATOM 2049 C CA . GLN A 1 264 ? -20.891 12.164 2.572 1 98.62 264 GLN A CA 1
ATOM 2050 C C . GLN A 1 264 ? -19.75 12.297 1.559 1 98.62 264 GLN A C 1
ATOM 2052 O O . GLN A 1 264 ? -19.703 13.266 0.797 1 98.62 264 GLN A O 1
ATOM 2057 N N . LEU A 1 265 ? -18.938 11.273 1.561 1 98.75 265 LEU A N 1
ATOM 2058 C CA . LEU A 1 265 ? -17.812 11.195 0.629 1 98.75 265 LEU A CA 1
ATOM 2059 C C . LEU A 1 265 ? -18.031 10.078 -0.384 1 98.75 265 LEU A C 1
ATOM 2061 O O . LEU A 1 265 ? -18.5 8.992 -0.029 1 98.75 265 LEU A O 1
ATOM 2065 N N . THR A 1 266 ? -17.719 10.344 -1.656 1 98.25 266 THR A N 1
ATOM 2066 C CA . THR A 1 266 ? -17.672 9.336 -2.709 1 98.25 266 THR A CA 1
ATOM 2067 C C . THR A 1 266 ? -16.312 9.367 -3.422 1 98.25 266 THR A C 1
ATOM 2069 O O . THR A 1 266 ? -15.953 10.367 -4.039 1 98.25 266 THR A O 1
ATOM 2072 N N . ALA A 1 267 ? -15.633 8.281 -3.383 1 98.31 267 ALA A N 1
ATOM 2073 C CA . ALA A 1 267 ? -14.297 8.219 -3.973 1 98.31 267 ALA A CA 1
ATOM 2074 C C . ALA A 1 267 ? -14.367 8.25 -5.496 1 98.31 267 ALA A C 1
ATOM 2076 O O . ALA A 1 267 ? -15.258 7.641 -6.098 1 98.31 267 ALA A O 1
ATOM 2077 N N . ARG A 1 268 ? -13.289 8.914 -6.16 1 98.56 268 ARG A N 1
ATOM 2078 C CA . ARG A 1 268 ? -13.328 9.102 -7.605 1 98.56 268 ARG A CA 1
ATOM 2079 C C . ARG A 1 268 ? -12.008 8.703 -8.25 1 98.56 268 ARG A C 1
ATOM 2081 O O . ARG A 1 268 ? -11.969 8.312 -9.414 1 98.56 268 ARG A O 1
ATOM 2088 N N . GLN A 1 269 ? -10.938 8.797 -7.52 1 98.81 269 GLN A N 1
ATOM 2089 C CA . GLN A 1 269 ? -9.609 8.633 -8.102 1 98.81 269 GLN A CA 1
ATOM 2090 C C . GLN A 1 269 ? -8.578 8.273 -7.031 1 98.81 269 GLN A C 1
ATOM 2092 O O . GLN A 1 269 ? -8.688 8.711 -5.883 1 98.81 269 GLN A O 1
ATOM 2097 N N . VAL A 1 270 ? -7.648 7.496 -7.348 1 98.75 270 VAL A N 1
ATOM 2098 C CA . VAL A 1 270 ? -6.453 7.258 -6.547 1 98.75 270 VAL A CA 1
ATOM 2099 C C . VAL A 1 270 ? -5.207 7.359 -7.43 1 98.75 270 VAL A C 1
ATOM 2101 O O . VAL A 1 270 ? -5.102 6.668 -8.445 1 98.75 270 VAL A O 1
ATOM 2104 N N . VAL A 1 271 ? -4.242 8.219 -7.074 1 98.69 271 VAL A N 1
ATOM 2105 C CA . VAL A 1 271 ? -3.029 8.414 -7.867 1 98.69 271 VAL A CA 1
ATOM 2106 C C . VAL A 1 271 ? -1.801 8.297 -6.969 1 98.69 271 VAL A C 1
ATOM 2108 O O . VAL A 1 271 ? -1.86 8.617 -5.781 1 98.69 271 VAL A O 1
ATOM 2111 N N . PRO A 1 272 ? -0.658 7.875 -7.523 1 98.56 272 PRO A N 1
ATOM 2112 C CA . PRO A 1 272 ? 0.568 7.789 -6.727 1 98.56 272 PRO A CA 1
ATOM 2113 C C . PRO A 1 272 ? 1.177 9.156 -6.434 1 98.56 272 PRO A C 1
ATOM 2115 O O . PRO A 1 272 ? 1.046 10.086 -7.242 1 98.56 272 PRO A O 1
ATOM 2118 N N . THR A 1 273 ? 1.856 9.234 -5.301 1 98.69 273 THR A N 1
ATOM 2119 C CA . THR A 1 273 ? 2.572 10.469 -5 1 98.69 273 THR A CA 1
ATOM 2120 C C . THR A 1 273 ? 4.039 10.359 -5.406 1 98.69 273 THR A C 1
ATOM 2122 O O . THR A 1 273 ? 4.777 11.344 -5.363 1 98.69 273 THR A O 1
ATOM 2125 N N . LEU A 1 274 ? 4.445 9.195 -5.801 1 98.56 274 LEU A N 1
ATOM 2126 C CA . LEU A 1 274 ? 5.836 8.938 -6.148 1 98.56 274 LEU A CA 1
ATOM 2127 C C . LEU A 1 274 ? 6.008 8.812 -7.656 1 98.56 274 LEU A C 1
ATOM 2129 O O . LEU A 1 274 ? 5.102 8.344 -8.352 1 98.56 274 LEU A O 1
ATOM 2133 N N . GLN A 1 275 ? 7.219 9.242 -8.117 1 97.69 275 GLN A N 1
ATOM 2134 C CA . GLN A 1 275 ? 7.625 8.867 -9.469 1 97.69 275 GLN A CA 1
ATOM 2135 C C . GLN A 1 275 ? 7.766 7.355 -9.609 1 97.69 275 GLN A C 1
ATOM 2137 O O . GLN A 1 275 ? 8.172 6.676 -8.664 1 97.69 275 GLN A O 1
ATOM 2142 N N . ASP A 1 276 ? 7.484 6.902 -10.844 1 97.69 276 ASP A N 1
ATOM 2143 C CA . ASP A 1 276 ? 7.543 5.457 -11.047 1 97.69 276 ASP A CA 1
ATOM 2144 C C . ASP A 1 276 ? 8.977 4.941 -10.93 1 97.69 276 ASP A C 1
ATOM 2146 O O . ASP A 1 276 ? 9.195 3.752 -10.703 1 97.69 276 ASP A O 1
ATOM 2150 N N . THR A 1 277 ? 9.969 5.809 -11.008 1 97.38 277 THR A N 1
ATOM 2151 C CA . THR A 1 277 ? 11.359 5.371 -10.969 1 97.38 277 THR A CA 1
ATOM 2152 C C . THR A 1 277 ? 11.922 5.496 -9.555 1 97.38 277 THR A C 1
ATOM 2154 O O . THR A 1 277 ? 13.062 5.098 -9.297 1 97.38 277 THR A O 1
ATOM 2157 N N . TYR A 1 278 ? 11.219 6.102 -8.672 1 97.94 278 TYR A N 1
ATOM 2158 C CA . TYR A 1 278 ? 11.617 6.02 -7.273 1 97.94 278 TYR A CA 1
ATOM 2159 C C . TYR A 1 278 ? 11.211 4.68 -6.668 1 97.94 278 TYR A C 1
ATOM 2161 O O . TYR A 1 278 ? 10.023 4.363 -6.578 1 97.94 278 TYR A O 1
ATOM 2169 N N . VAL A 1 279 ? 12.195 3.982 -6.094 1 97.31 279 VAL A N 1
ATOM 2170 C CA . VAL A 1 279 ? 11.938 2.594 -5.73 1 97.31 279 VAL A CA 1
ATOM 2171 C C . VAL A 1 279 ? 12.195 2.391 -4.242 1 97.31 279 VAL A C 1
ATOM 2173 O O . VAL A 1 279 ? 12.102 1.271 -3.734 1 97.31 279 VAL A O 1
ATOM 2176 N N . GLY A 1 280 ? 12.523 3.381 -3.498 1 95.88 280 GLY A N 1
ATOM 2177 C CA . GLY A 1 280 ? 12.828 3.281 -2.08 1 95.88 280 GLY A CA 1
ATOM 2178 C C . GLY A 1 280 ? 11.594 3.309 -1.198 1 95.88 280 GLY A C 1
ATOM 2179 O O . GLY A 1 280 ? 10.477 3.412 -1.696 1 95.88 280 GLY A O 1
ATOM 2180 N N . PRO A 1 281 ? 11.797 3.168 0.105 1 95.12 281 PRO A N 1
ATOM 2181 C CA . PRO A 1 281 ? 10.68 3.318 1.038 1 95.12 281 PRO A CA 1
ATOM 2182 C C . PRO A 1 281 ? 10.125 4.738 1.066 1 95.12 281 PRO A C 1
ATOM 2184 O O . PRO A 1 281 ? 10.82 5.688 0.699 1 95.12 281 PRO A O 1
ATOM 2187 N N . ASN A 1 282 ? 8.852 4.801 1.404 1 96.56 282 ASN A N 1
ATOM 2188 C CA . ASN A 1 282 ? 8.25 6.129 1.481 1 96.56 282 ASN A CA 1
ATOM 2189 C C . ASN A 1 282 ? 7.031 6.137 2.393 1 96.56 282 ASN A C 1
ATOM 2191 O O . ASN A 1 282 ? 6.367 5.113 2.561 1 96.56 282 ASN A O 1
ATOM 2195 N N . MET A 1 283 ? 6.805 7.301 2.947 1 97.12 283 MET A N 1
ATOM 2196 C CA . MET A 1 283 ? 5.582 7.672 3.656 1 97.12 283 MET A CA 1
ATOM 2197 C C . MET A 1 283 ? 5.117 9.07 3.246 1 97.12 283 MET A C 1
ATOM 2199 O O . MET A 1 283 ? 5.781 10.062 3.553 1 97.12 283 MET A O 1
ATOM 2203 N N . ALA A 1 284 ? 3.998 9.125 2.551 1 98.44 284 ALA A N 1
ATOM 2204 C CA . ALA A 1 284 ? 3.445 10.438 2.232 1 98.44 284 ALA A CA 1
ATOM 2205 C C . ALA A 1 284 ? 2.934 11.141 3.488 1 98.44 284 ALA A C 1
ATOM 2207 O O . ALA A 1 284 ? 2.459 10.484 4.418 1 98.44 284 ALA A O 1
ATOM 2208 N N . SER A 1 285 ? 3.016 12.484 3.492 1 98.19 285 SER A N 1
ATOM 2209 C CA . SER A 1 285 ? 2.814 13.094 4.805 1 98.19 285 SER A CA 1
ATOM 2210 C C . SER A 1 285 ? 1.9 14.305 4.715 1 98.19 285 SER A C 1
ATOM 2212 O O . SER A 1 285 ? 0.691 14.195 4.93 1 98.19 285 SER A O 1
ATOM 2214 N N . ALA A 1 286 ? 2.443 15.484 4.297 1 98.75 286 ALA A N 1
ATOM 2215 C CA . ALA A 1 286 ? 1.695 16.734 4.309 1 98.75 286 ALA A CA 1
ATOM 2216 C C . ALA A 1 286 ? 0.917 16.922 3.01 1 98.75 286 ALA A C 1
ATOM 2218 O O . ALA A 1 286 ? 1.331 16.438 1.955 1 98.75 286 ALA A O 1
ATOM 2219 N N . ILE A 1 287 ? -0.144 17.609 3.123 1 98.88 287 ILE A N 1
ATOM 2220 C CA . ILE A 1 287 ? -0.947 17.984 1.961 1 98.88 287 ILE A CA 1
ATOM 2221 C C . ILE A 1 287 ? -1.419 19.422 2.094 1 98.88 287 ILE A C 1
ATOM 2223 O O . ILE A 1 287 ? -1.846 19.844 3.17 1 98.88 287 ILE A O 1
ATOM 2227 N N . VAL A 1 288 ? -1.287 20.219 1.012 1 98.56 288 VAL A N 1
ATOM 2228 C CA . VAL A 1 288 ? -1.648 21.625 0.99 1 98.56 288 VAL A CA 1
ATOM 2229 C C . VAL A 1 288 ? -2.316 21.969 -0.339 1 98.56 288 VAL A C 1
ATOM 2231 O O . VAL A 1 288 ? -1.868 21.531 -1.399 1 98.56 288 VAL A O 1
ATOM 2234 N N . LEU A 1 289 ? -3.42 22.656 -0.253 1 98.12 289 LEU A N 1
ATOM 2235 C CA . LEU A 1 289 ? -4.023 23.266 -1.434 1 98.12 289 LEU A CA 1
ATOM 2236 C C . LEU A 1 289 ? -3.373 24.609 -1.749 1 98.12 289 LEU A C 1
ATOM 2238 O O . LEU A 1 289 ? -3.172 25.422 -0.854 1 98.12 289 LEU A O 1
ATOM 2242 N N . SER A 1 290 ? -3.061 24.797 -3.029 1 96.44 290 SER A N 1
ATOM 2243 C CA . SER A 1 290 ? -2.516 26.094 -3.406 1 96.44 290 SER A CA 1
ATOM 2244 C C . SER A 1 290 ? -3.518 27.203 -3.135 1 96.44 290 SER A C 1
ATOM 2246 O O . SER A 1 290 ? -4.723 26.953 -3.045 1 96.44 290 SER A O 1
ATOM 2248 N N . ARG A 1 291 ? -2.99 28.406 -3.043 1 94.19 291 ARG A N 1
ATOM 2249 C CA . ARG A 1 291 ? -3.82 29.562 -2.691 1 94.19 291 ARG A CA 1
ATOM 2250 C C . ARG A 1 291 ? -4.945 29.75 -3.699 1 94.19 291 ARG A C 1
ATOM 2252 O O . ARG A 1 291 ? -6.074 30.078 -3.322 1 94.19 291 ARG A O 1
ATOM 2259 N N . ASP A 1 292 ? -4.629 29.547 -4.945 1 93.31 292 ASP A N 1
ATOM 2260 C CA . ASP A 1 292 ? -5.629 29.766 -5.988 1 93.31 292 ASP A CA 1
ATOM 2261 C C . ASP A 1 292 ? -6.5 28.516 -6.184 1 93.31 292 ASP A C 1
ATOM 2263 O O . ASP A 1 292 ? -7.434 28.531 -6.984 1 93.31 292 ASP A O 1
ATOM 2267 N N . GLY A 1 293 ? -6.18 27.469 -5.516 1 95.69 293 GLY A N 1
ATOM 2268 C CA . GLY A 1 293 ? -7.004 26.266 -5.547 1 95.69 293 GLY A CA 1
ATOM 2269 C C . GLY A 1 293 ? -6.777 25.422 -6.781 1 95.69 293 GLY A C 1
ATOM 2270 O O . GLY A 1 293 ? -7.547 24.5 -7.059 1 95.69 293 GLY A O 1
ATOM 2271 N N . LYS A 1 294 ? -5.695 25.625 -7.488 1 95.75 294 LYS A N 1
ATOM 2272 C CA . LYS A 1 294 ? -5.492 24.953 -8.766 1 95.75 294 LYS A CA 1
ATOM 2273 C C . LYS A 1 294 ? -4.562 23.75 -8.617 1 95.75 294 LYS A C 1
ATOM 2275 O O . LYS A 1 294 ? -4.492 22.891 -9.508 1 95.75 294 LYS A O 1
ATOM 2280 N N . GLN A 1 295 ? -3.814 23.719 -7.48 1 96.69 295 GLN A N 1
ATOM 2281 C CA . GLN A 1 295 ? -2.857 22.656 -7.242 1 96.69 295 GLN A CA 1
ATOM 2282 C C . GLN A 1 295 ? -3.039 22.047 -5.852 1 96.69 295 GLN A C 1
ATOM 2284 O O . GLN A 1 295 ? -3.473 22.734 -4.926 1 96.69 295 GLN A O 1
ATOM 2289 N N . VAL A 1 296 ? -2.746 20.812 -5.773 1 98.19 296 VAL A N 1
ATOM 2290 C CA . VAL A 1 296 ? -2.557 20.156 -4.484 1 98.19 296 VAL A CA 1
ATOM 2291 C C . VAL A 1 296 ? -1.114 19.672 -4.355 1 98.19 296 VAL A C 1
ATOM 2293 O O . VAL A 1 296 ? -0.569 19.078 -5.285 1 98.19 296 VAL A O 1
ATOM 2296 N N . TYR A 1 297 ? -0.478 20 -3.25 1 98.5 297 TYR A N 1
ATOM 2297 C CA . TYR A 1 297 ? 0.889 19.578 -2.945 1 98.5 297 TYR A CA 1
ATOM 2298 C C . TYR A 1 297 ? 0.905 18.469 -1.901 1 98.5 297 TYR A C 1
ATOM 2300 O O . TYR A 1 297 ? 0.165 18.531 -0.917 1 98.5 297 TYR A O 1
ATOM 2308 N N . VAL A 1 298 ? 1.719 17.453 -2.15 1 98.88 298 VAL A N 1
ATOM 2309 C CA . VAL A 1 298 ? 1.899 16.375 -1.187 1 98.88 298 VAL A CA 1
ATOM 2310 C C . VAL A 1 298 ? 3.389 16.109 -0.979 1 98.88 298 VAL A C 1
ATOM 2312 O O . VAL A 1 298 ? 4.152 16.047 -1.944 1 98.88 298 VAL A O 1
ATOM 2315 N N . SER A 1 299 ? 3.793 15.984 0.287 1 98.81 299 SER A N 1
ATOM 2316 C CA . SER A 1 299 ? 5.191 15.68 0.565 1 98.81 299 SER A CA 1
ATOM 2317 C C . SER A 1 299 ? 5.414 14.18 0.702 1 98.81 299 SER A C 1
ATOM 2319 O O . SER A 1 299 ? 4.523 13.453 1.141 1 98.81 299 SER A O 1
ATOM 2321 N N . ASN A 1 300 ? 6.594 13.734 0.278 1 98.38 300 ASN A N 1
ATOM 2322 C CA . ASN A 1 300 ? 7.07 12.359 0.382 1 98.38 300 ASN A CA 1
ATOM 2323 C C . ASN A 1 300 ? 8.32 12.266 1.256 1 98.38 300 ASN A C 1
ATOM 2325 O O . ASN A 1 300 ? 9.352 12.859 0.939 1 98.38 300 ASN A O 1
ATOM 2329 N N . ARG A 1 301 ? 8.156 11.477 2.305 1 96.75 301 ARG A N 1
ATOM 2330 C CA . ARG A 1 301 ? 9.289 11.32 3.215 1 96.75 301 ARG A CA 1
ATOM 2331 C C . ARG A 1 301 ? 9.703 9.859 3.33 1 96.75 301 ARG A C 1
ATOM 2333 O O . ARG A 1 301 ? 8.883 8.961 3.145 1 96.75 301 ARG A O 1
ATOM 2340 N N . ILE A 1 302 ? 10.922 9.547 3.619 1 91.38 302 ILE A N 1
ATOM 2341 C CA . ILE A 1 302 ? 11.469 8.188 3.635 1 91.38 302 ILE A CA 1
ATOM 2342 C C . ILE A 1 302 ? 11.273 7.57 5.016 1 91.38 302 ILE A C 1
ATOM 2344 O O . ILE A 1 302 ? 10.688 6.496 5.145 1 91.38 302 ILE A O 1
ATOM 2348 N N . LYS A 1 303 ? 11.93 7.973 6.059 1 81.06 303 LYS A N 1
ATOM 2349 C CA . LYS A 1 303 ? 11.867 7.5 7.438 1 81.06 303 LYS A CA 1
ATOM 2350 C C . LYS A 1 303 ? 12.227 8.617 8.414 1 81.06 303 LYS A C 1
ATOM 2352 O O . LYS A 1 303 ? 13.062 9.469 8.117 1 81.06 303 LYS A O 1
ATOM 2357 N N . GLU A 1 304 ? 11.5 8.422 9.453 1 77.62 304 GLU A N 1
ATOM 2358 C CA . GLU A 1 304 ? 11.828 9.383 10.5 1 77.62 304 GLU A CA 1
ATOM 2359 C C . GLU A 1 304 ? 13.023 8.922 11.32 1 77.62 304 GLU A C 1
ATOM 2361 O O . GLU A 1 304 ? 13.148 7.738 11.633 1 77.62 304 GLU A O 1
ATOM 2366 N N . GLY A 1 305 ? 13.836 9.859 11.703 1 72.81 305 GLY A N 1
ATOM 2367 C CA . GLY A 1 305 ? 14.875 9.617 12.688 1 72.81 305 GLY A CA 1
ATOM 2368 C C . GLY A 1 305 ? 16.109 8.945 12.109 1 72.81 305 GLY A C 1
ATOM 2369 O O . GLY A 1 305 ? 16.859 8.273 12.82 1 72.81 305 GLY A O 1
ATOM 2370 N N . ILE A 1 306 ? 16.25 8.953 10.844 1 73.25 306 ILE A N 1
ATOM 2371 C CA . ILE A 1 306 ? 17.469 8.445 10.227 1 73.25 306 ILE A CA 1
ATOM 2372 C C . ILE A 1 306 ? 18.5 9.57 10.117 1 73.25 306 ILE A C 1
ATOM 2374 O O . ILE A 1 306 ? 18.156 10.695 9.742 1 73.25 306 ILE A O 1
ATOM 2378 N N . PRO A 1 307 ? 19.688 9.234 10.539 1 71.44 307 PRO A N 1
ATOM 2379 C CA . PRO A 1 307 ? 20.734 10.25 10.406 1 71.44 307 PRO A CA 1
ATOM 2380 C C . PRO A 1 307 ? 20.969 10.664 8.961 1 71.44 307 PRO A C 1
ATOM 2382 O O . PRO A 1 307 ? 20.594 9.953 8.031 1 71.44 307 PRO A O 1
ATOM 2385 N N . PRO A 1 308 ? 21.547 11.883 8.828 1 69.38 308 PRO A N 1
ATOM 2386 C CA . PRO A 1 308 ? 21.812 12.391 7.48 1 69.38 308 PRO A CA 1
ATOM 2387 C C . PRO A 1 308 ? 22.688 11.445 6.656 1 69.38 308 PRO A C 1
ATOM 2389 O O . PRO A 1 308 ? 22.547 11.391 5.43 1 69.38 308 PRO A O 1
ATOM 2392 N N . GLU A 1 309 ? 23.547 10.758 7.301 1 72.5 309 GLU A N 1
ATOM 2393 C CA . GLU A 1 309 ? 24.453 9.852 6.59 1 72.5 309 GLU A CA 1
ATOM 2394 C C . GLU A 1 309 ? 23.719 8.586 6.152 1 72.5 309 GLU A C 1
ATOM 2396 O O . GLU A 1 309 ? 24.25 7.805 5.355 1 72.5 309 GLU A O 1
ATOM 2401 N N . GLY A 1 310 ? 22.594 8.523 6.523 1 69.31 310 GLY A N 1
ATOM 2402 C CA . GLY A 1 310 ? 21.766 7.367 6.188 1 69.31 310 GLY A CA 1
ATOM 2403 C C . GLY A 1 310 ? 22.047 6.164 7.07 1 69.31 310 GLY A C 1
ATOM 2404 O O . GLY A 1 310 ? 23.094 6.078 7.707 1 69.31 310 GLY A O 1
ATOM 2405 N N . GLU A 1 311 ? 21 5.336 7.203 1 74.5 311 GLU A N 1
ATOM 2406 C CA . GLU A 1 311 ? 21.109 4.074 7.926 1 74.5 311 GLU A CA 1
ATOM 2407 C C . GLU A 1 311 ? 20.312 2.965 7.246 1 74.5 311 GLU A C 1
ATOM 2409 O O . GLU A 1 311 ? 19.141 3.143 6.938 1 74.5 311 GLU A O 1
ATOM 2414 N N . GLY A 1 312 ? 21.047 1.883 6.973 1 79.12 312 GLY A N 1
ATOM 2415 C CA . GLY A 1 312 ? 20.344 0.737 6.418 1 79.12 312 GLY A CA 1
ATOM 2416 C C . GLY A 1 312 ? 19.812 0.983 5.016 1 79.12 312 GLY A C 1
ATOM 2417 O O . GLY A 1 312 ? 20.359 1.811 4.281 1 79.12 312 GLY A O 1
ATOM 2418 N N . TYR A 1 313 ? 18.906 0.256 4.617 1 82.12 313 TYR A N 1
ATOM 2419 C CA . TYR A 1 313 ? 18.328 0.313 3.279 1 82.12 313 TYR A CA 1
ATOM 2420 C C . TYR A 1 313 ? 17.688 1.672 3.02 1 82.12 313 TYR A C 1
ATOM 2422 O O . TYR A 1 313 ? 17.938 2.293 1.983 1 82.12 313 TYR A O 1
ATOM 2430 N N . ALA A 1 314 ? 17 2.176 3.986 1 82.56 314 ALA A N 1
ATOM 2431 C CA . ALA A 1 314 ? 16.344 3.473 3.852 1 82.56 314 ALA A CA 1
ATOM 2432 C C . ALA A 1 314 ? 17.359 4.59 3.656 1 82.56 314 ALA A C 1
ATOM 2434 O O . ALA A 1 314 ? 17.109 5.547 2.92 1 82.56 314 ALA A O 1
ATOM 2435 N N . GLY A 1 315 ? 18.453 4.395 4.277 1 85.75 315 GLY A N 1
ATOM 2436 C CA . GLY A 1 315 ? 19.484 5.41 4.207 1 85.75 315 GLY A CA 1
ATOM 2437 C C . GLY A 1 315 ? 20.031 5.605 2.805 1 85.75 315 GLY A C 1
ATOM 2438 O O . GLY A 1 315 ? 20.5 6.691 2.459 1 85.75 315 GLY A O 1
ATOM 2439 N N . THR A 1 316 ? 19.906 4.578 2.016 1 88.81 316 THR A N 1
ATOM 2440 C CA . THR A 1 316 ? 20.453 4.652 0.663 1 88.81 316 THR A CA 1
ATOM 2441 C C . THR A 1 316 ? 19.609 5.578 -0.208 1 88.81 316 THR A C 1
ATOM 2443 O O . THR A 1 316 ? 20.031 5.984 -1.289 1 88.81 316 THR A O 1
ATOM 2446 N N . PHE A 1 317 ? 18.5 5.977 0.314 1 92.88 317 PHE A N 1
ATOM 2447 C CA . PHE A 1 317 ? 17.594 6.824 -0.46 1 92.88 317 PHE A CA 1
ATOM 2448 C C . PHE A 1 317 ? 17.5 8.211 0.155 1 92.88 317 PHE A C 1
ATOM 2450 O O . PHE A 1 317 ? 16.766 9.07 -0.345 1 92.88 317 PHE A O 1
ATOM 2457 N N . ARG A 1 318 ? 18.203 8.422 1.218 1 91.31 318 ARG A N 1
ATOM 2458 C CA . ARG A 1 318 ? 18.156 9.727 1.878 1 91.31 318 ARG A CA 1
ATOM 2459 C C . ARG A 1 318 ? 18.516 10.844 0.908 1 91.31 318 ARG A C 1
ATOM 2461 O O . ARG A 1 318 ? 19.453 10.711 0.117 1 91.31 318 ARG A O 1
ATOM 2468 N N . GLY A 1 319 ? 17.812 11.961 0.955 1 92.44 319 GLY A N 1
ATOM 2469 C CA . GLY A 1 319 ? 18.031 13.086 0.06 1 92.44 319 GLY A CA 1
ATOM 2470 C C . GLY A 1 319 ? 17.125 13.07 -1.159 1 92.44 319 GLY A C 1
ATOM 2471 O O . GLY A 1 319 ? 17.078 14.039 -1.919 1 92.44 319 GLY A O 1
ATOM 2472 N N . GLN A 1 320 ? 16.344 12.031 -1.245 1 94.5 320 GLN A N 1
ATOM 2473 C CA . GLN A 1 320 ? 15.469 11.906 -2.406 1 94.5 320 GLN A CA 1
ATOM 2474 C C . GLN A 1 320 ? 14.023 12.234 -2.041 1 94.5 320 GLN A C 1
ATOM 2476 O O . GLN A 1 320 ? 13.109 11.945 -2.811 1 94.5 320 GLN A O 1
ATOM 2481 N N . GLU A 1 321 ? 13.852 12.844 -0.935 1 96.88 321 GLU A N 1
ATOM 2482 C CA . GLU A 1 321 ? 12.516 13.289 -0.532 1 96.88 321 GLU A CA 1
ATOM 2483 C C . GLU A 1 321 ? 11.992 14.375 -1.467 1 96.88 321 GLU A C 1
ATOM 2485 O O . GLU A 1 321 ? 12.758 15.234 -1.918 1 96.88 321 GLU A O 1
ATOM 2490 N N . THR A 1 322 ? 10.633 14.32 -1.738 1 98.25 322 THR A N 1
ATOM 2491 C CA . THR A 1 322 ? 10.086 15.234 -2.738 1 98.25 322 THR A CA 1
ATOM 2492 C C . THR A 1 322 ? 8.758 15.812 -2.266 1 98.25 322 THR A C 1
ATOM 2494 O O . THR A 1 322 ? 8.188 15.359 -1.269 1 98.25 322 THR A O 1
ATOM 2497 N N . VAL A 1 323 ? 8.398 16.828 -2.939 1 98.5 323 VAL A N 1
ATOM 2498 C CA . VAL A 1 323 ? 7.023 17.328 -2.99 1 98.5 323 VAL A CA 1
ATOM 2499 C C . VAL A 1 323 ? 6.453 17.125 -4.391 1 98.5 323 VAL A C 1
ATOM 2501 O O . VAL A 1 323 ? 7.059 17.547 -5.383 1 98.5 323 VAL A O 1
ATOM 2504 N N . VAL A 1 324 ? 5.309 16.5 -4.434 1 98.44 324 VAL A N 1
ATOM 2505 C CA . VAL A 1 324 ? 4.633 16.391 -5.719 1 98.44 324 VAL A CA 1
ATOM 2506 C C . VAL A 1 324 ? 3.518 17.438 -5.812 1 98.44 324 VAL A C 1
ATOM 2508 O O . VAL A 1 324 ? 2.805 17.672 -4.836 1 98.44 324 VAL A O 1
ATOM 2511 N N . SER A 1 325 ? 3.461 18.078 -6.953 1 97.81 325 SER A N 1
ATOM 2512 C CA . SER A 1 325 ? 2.377 19 -7.293 1 97.81 325 SER A CA 1
ATOM 2513 C C . SER A 1 325 ? 1.452 18.391 -8.344 1 97.81 325 SER A C 1
ATOM 2515 O O . SER A 1 325 ? 1.89 18.062 -9.445 1 97.81 325 SER A O 1
ATOM 2517 N N . TYR A 1 326 ? 0.203 18.234 -8.008 1 97.94 326 TYR A N 1
ATOM 2518 C CA . TYR A 1 326 ? -0.818 17.828 -8.969 1 97.94 326 TYR A CA 1
ATOM 2519 C C . TYR A 1 326 ? -1.672 19.016 -9.391 1 97.94 326 TYR A C 1
ATOM 2521 O O . TYR A 1 326 ? -2.014 19.875 -8.57 1 97.94 326 TYR A O 1
ATOM 2529 N N . THR A 1 327 ? -2.051 19.031 -10.656 1 97.31 327 THR A N 1
ATOM 2530 C CA . THR A 1 327 ? -3.021 20 -11.148 1 97.31 327 THR A CA 1
ATOM 2531 C C . THR A 1 327 ? -4.445 19.469 -10.984 1 97.31 327 THR A C 1
ATOM 2533 O O . THR A 1 327 ? -4.723 18.312 -11.273 1 97.31 327 THR A O 1
ATOM 2536 N N . ILE A 1 328 ? -5.301 20.312 -10.531 1 97.69 328 ILE A N 1
ATOM 2537 C CA . ILE A 1 328 ? -6.707 19.969 -10.359 1 97.69 328 ILE A CA 1
ATOM 2538 C C . ILE A 1 328 ? -7.492 20.375 -11.602 1 97.69 328 ILE A C 1
ATOM 2540 O O . ILE A 1 328 ? -7.465 21.547 -12.008 1 97.69 328 ILE A O 1
ATOM 2544 N N . ASP A 1 329 ? -8.172 19.422 -12.141 1 98 329 ASP A N 1
ATOM 2545 C CA . ASP A 1 329 ? -9.117 19.766 -13.203 1 98 329 ASP A CA 1
ATOM 2546 C C . ASP A 1 329 ? -10.289 20.578 -12.656 1 98 329 ASP A C 1
ATOM 2548 O O . ASP A 1 329 ? -11.039 20.094 -11.805 1 98 329 ASP A O 1
ATOM 2552 N N . PRO A 1 330 ? -10.484 21.734 -13.133 1 95.69 330 PRO A N 1
ATOM 2553 C CA . PRO A 1 330 ? -11.484 22.609 -12.516 1 95.69 330 PRO A CA 1
ATOM 2554 C C . PRO A 1 330 ? -12.906 22.094 -12.711 1 95.69 330 PRO A C 1
ATOM 2556 O O . PRO A 1 330 ? -13.812 22.484 -11.969 1 95.69 330 PRO A O 1
ATOM 2559 N N . LYS A 1 331 ? -13.125 21.297 -13.633 1 97.06 331 LYS A N 1
ATOM 2560 C CA . LYS A 1 331 ? -14.477 20.797 -13.898 1 97.06 331 LYS A CA 1
ATOM 2561 C C . LYS A 1 331 ? -14.773 19.547 -13.086 1 97.06 331 LYS A C 1
ATOM 2563 O O . LYS A 1 331 ? -15.867 19.406 -12.523 1 97.06 331 LYS A O 1
ATOM 2568 N N . THR A 1 332 ? -13.781 18.672 -12.992 1 98.06 332 THR A N 1
ATOM 2569 C CA . THR A 1 332 ? -14.07 17.359 -12.43 1 98.06 332 THR A CA 1
ATOM 2570 C C . THR A 1 332 ? -13.484 17.234 -11.023 1 98.06 332 THR A C 1
ATOM 2572 O O . THR A 1 332 ? -13.875 16.344 -10.266 1 98.06 332 THR A O 1
ATOM 2575 N N . GLY A 1 333 ? -12.508 18.062 -10.688 1 98.56 333 GLY A N 1
ATOM 2576 C CA . GLY A 1 333 ? -11.789 17.938 -9.422 1 98.56 333 GLY A CA 1
ATOM 2577 C C . GLY A 1 333 ? -10.711 16.875 -9.445 1 98.56 333 GLY A C 1
ATOM 2578 O O . GLY A 1 333 ? -9.977 16.703 -8.469 1 98.56 333 GLY A O 1
ATOM 2579 N N . LEU A 1 334 ? -10.586 16.172 -10.586 1 98.81 334 LEU A N 1
ATOM 2580 C CA . LEU A 1 334 ? -9.617 15.086 -10.68 1 98.81 334 LEU A CA 1
ATOM 2581 C C . LEU A 1 334 ? -8.211 15.633 -10.875 1 98.81 334 LEU A C 1
ATOM 2583 O O . LEU A 1 334 ? -8.039 16.797 -11.273 1 98.81 334 LEU A O 1
ATOM 2587 N N . LEU A 1 335 ? -7.258 14.805 -10.578 1 98.56 335 LEU A N 1
ATOM 2588 C CA . LEU A 1 335 ? -5.863 15.242 -10.547 1 98.56 335 LEU A CA 1
ATOM 2589 C C . LEU A 1 335 ? -5.113 14.75 -11.773 1 98.56 335 LEU A C 1
ATOM 2591 O O . LEU A 1 335 ? -5.336 13.625 -12.242 1 98.56 335 LEU A O 1
ATOM 2595 N N . GLY A 1 336 ? -4.227 15.57 -12.266 1 97.19 336 GLY A N 1
ATOM 2596 C CA . GLY A 1 336 ? -3.357 15.219 -13.375 1 97.19 336 GLY A CA 1
ATOM 2597 C C . GLY A 1 336 ? -2.039 15.969 -13.367 1 97.19 336 GLY A C 1
ATOM 2598 O O . GLY A 1 336 ? -1.804 16.812 -12.492 1 97.19 336 GLY A O 1
ATOM 2599 N N . ASN A 1 337 ? -1.137 15.562 -14.203 1 95.31 337 ASN A N 1
ATOM 2600 C CA . ASN A 1 337 ? 0.124 16.234 -14.5 1 95.31 337 ASN A CA 1
ATOM 2601 C C . ASN A 1 337 ? 0.99 16.375 -13.25 1 95.31 337 ASN A C 1
ATOM 2603 O O . ASN A 1 337 ? 1.402 17.484 -12.906 1 95.31 337 ASN A O 1
ATOM 2607 N N . PRO A 1 338 ? 1.329 15.297 -12.641 1 97 338 PRO A N 1
ATOM 2608 C CA . PRO A 1 338 ? 2.178 15.391 -11.445 1 97 338 PRO A CA 1
ATOM 2609 C C . PRO A 1 338 ? 3.576 15.922 -11.758 1 97 338 PRO A C 1
ATOM 2611 O O . PRO A 1 338 ? 4.152 15.578 -12.797 1 97 338 PRO A O 1
ATOM 2614 N N . GLN A 1 339 ? 4.082 16.828 -10.914 1 96.56 339 GLN A N 1
ATOM 2615 C CA . GLN A 1 339 ? 5.445 17.344 -10.953 1 96.56 339 GLN A CA 1
ATOM 2616 C C . GLN A 1 339 ? 6.148 17.141 -9.609 1 96.56 339 GLN A C 1
ATOM 2618 O O . GLN A 1 339 ? 5.672 17.609 -8.578 1 96.56 339 GLN A O 1
ATOM 2623 N N . TRP A 1 340 ? 7.301 16.453 -9.656 1 97 340 TRP A N 1
ATOM 2624 C CA . TRP A 1 340 ? 8.047 16.188 -8.43 1 97 340 TRP A CA 1
ATOM 2625 C C . TRP A 1 340 ? 9.219 17.156 -8.281 1 97 340 TRP A C 1
ATOM 2627 O O . TRP A 1 340 ? 9.938 17.406 -9.25 1 97 340 TRP A O 1
ATOM 2637 N N . THR A 1 341 ? 9.32 17.688 -7.098 1 97.38 341 THR A N 1
ATOM 2638 C CA . THR A 1 341 ? 10.398 18.594 -6.742 1 97.38 341 THR A CA 1
ATOM 2639 C C . THR A 1 341 ? 11.086 18.156 -5.457 1 97.38 341 THR A C 1
ATOM 2641 O O . THR A 1 341 ? 10.422 17.781 -4.484 1 97.38 341 THR A O 1
ATOM 2644 N N . ASN A 1 342 ? 12.422 18.172 -5.52 1 98.06 342 ASN A N 1
ATOM 2645 C CA . ASN A 1 342 ? 13.141 17.875 -4.285 1 98.06 342 ASN A CA 1
ATOM 2646 C C . ASN A 1 342 ? 12.75 18.828 -3.164 1 98.06 342 ASN A C 1
ATOM 2648 O O . ASN A 1 342 ? 12.609 20.031 -3.393 1 98.06 342 ASN A O 1
ATOM 2652 N N . CYS A 1 343 ? 12.617 18.297 -1.935 1 97.88 343 CYS A N 1
ATOM 2653 C CA . CYS A 1 343 ? 12.156 19.141 -0.835 1 97.88 343 CYS A CA 1
ATOM 2654 C C . CYS A 1 343 ? 13.32 19.922 -0.241 1 97.88 343 CYS A C 1
ATOM 2656 O O . CYS A 1 343 ? 13.117 20.75 0.652 1 97.88 343 CYS A O 1
ATOM 2658 N N . GLU A 1 344 ? 14.57 19.609 -0.667 1 97.69 344 GLU A N 1
ATOM 2659 C CA . GLU A 1 344 ? 15.781 20.281 -0.21 1 97.69 344 GLU A CA 1
ATOM 2660 C C . GLU A 1 344 ? 16.016 20.047 1.279 1 97.69 344 GLU A C 1
ATOM 2662 O O . GLU A 1 344 ? 16.312 20.984 2.021 1 97.69 344 GLU A O 1
ATOM 2667 N N . GLY A 1 345 ? 15.82 18.844 1.773 1 96.25 345 GLY A N 1
ATOM 2668 C CA . GLY A 1 345 ? 16.016 18.438 3.156 1 96.25 345 GLY A CA 1
ATOM 2669 C C . GLY A 1 345 ? 15.516 17.031 3.434 1 96.25 345 GLY A C 1
ATOM 2670 O O . GLY A 1 345 ? 15.352 16.234 2.51 1 96.25 345 GLY A O 1
ATOM 2671 N N . TYR A 1 346 ? 15.438 16.781 4.777 1 95.25 346 TYR A N 1
ATOM 2672 C CA . TYR A 1 346 ? 15.062 15.438 5.203 1 95.25 346 TYR A CA 1
ATOM 2673 C C . TYR A 1 346 ? 13.781 15.461 6.02 1 95.25 346 TYR A C 1
ATOM 2675 O O . TYR A 1 346 ? 13.641 16.266 6.945 1 95.25 346 TYR A O 1
ATOM 2683 N N . THR A 1 347 ? 12.828 14.586 5.629 1 95.62 347 THR A N 1
ATOM 2684 C CA . THR A 1 347 ? 11.602 14.32 6.367 1 95.62 347 THR A CA 1
ATOM 2685 C C . THR A 1 347 ? 10.68 15.539 6.332 1 95.62 347 THR A C 1
ATOM 2687 O O . THR A 1 347 ? 10.398 16.141 7.367 1 95.62 347 THR A O 1
ATOM 2690 N N . PRO A 1 348 ? 10.203 15.867 5.141 1 97.94 348 PRO A N 1
ATOM 2691 C CA . PRO A 1 348 ? 9.203 16.938 5.008 1 97.94 348 PRO A CA 1
ATOM 2692 C C . PRO A 1 348 ? 7.832 16.516 5.543 1 97.94 348 PRO A C 1
ATOM 2694 O O . PRO A 1 348 ? 6.875 16.391 4.77 1 97.94 348 PRO A O 1
ATOM 2697 N N . ARG A 1 349 ? 7.723 16.5 6.82 1 97.44 349 ARG A N 1
ATOM 2698 C CA . ARG A 1 349 ? 6.547 15.945 7.48 1 97.44 349 ARG A CA 1
ATOM 2699 C C . ARG A 1 349 ? 5.398 16.953 7.484 1 97.44 349 ARG A C 1
ATOM 2701 O O . ARG A 1 349 ? 4.234 16.578 7.629 1 97.44 349 ARG A O 1
ATOM 2708 N N . PHE A 1 350 ? 5.738 18.266 7.305 1 98.44 350 PHE A N 1
ATOM 2709 C CA . PHE A 1 350 ? 4.762 19.344 7.359 1 98.44 350 PHE A CA 1
ATOM 2710 C C . PHE A 1 350 ? 5.004 20.359 6.25 1 98.44 350 PHE A C 1
ATOM 2712 O O . PHE A 1 350 ? 6.156 20.656 5.914 1 98.44 350 PHE A O 1
ATOM 2719 N N . MET A 1 351 ? 3.898 20.844 5.773 1 98.88 351 MET A N 1
ATOM 2720 C CA . MET A 1 351 ? 3.914 21.938 4.816 1 98.88 351 MET A CA 1
ATOM 2721 C C . MET A 1 351 ? 2.779 22.922 5.094 1 98.88 351 MET A C 1
ATOM 2723 O O . MET A 1 351 ? 1.749 22.547 5.652 1 98.88 351 MET A O 1
ATOM 2727 N N . THR A 1 352 ? 2.992 24.156 4.699 1 98.62 352 THR A N 1
ATOM 2728 C CA . THR A 1 352 ? 1.941 25.156 4.73 1 98.62 352 THR A CA 1
ATOM 2729 C C . THR A 1 352 ? 2.246 26.281 3.74 1 98.62 352 THR A C 1
ATOM 2731 O O . THR A 1 352 ? 3.287 26.281 3.082 1 98.62 352 THR A O 1
ATOM 2734 N N . LEU A 1 353 ? 1.325 27.188 3.59 1 97.75 353 LEU A N 1
ATOM 2735 C CA . LEU A 1 353 ? 1.564 28.359 2.762 1 97.75 353 LEU A CA 1
ATOM 2736 C C . LEU A 1 353 ? 1.974 29.547 3.619 1 97.75 353 LEU A C 1
ATOM 2738 O O . LEU A 1 353 ? 1.419 29.766 4.699 1 97.75 353 LEU A O 1
ATOM 2742 N N . THR A 1 354 ? 2.939 30.281 3.121 1 96.62 354 THR A N 1
ATOM 2743 C CA . THR A 1 354 ? 3.211 31.594 3.725 1 96.62 354 THR A CA 1
ATOM 2744 C C . THR A 1 354 ? 2.084 32.562 3.42 1 96.62 354 THR A C 1
ATOM 2746 O O . THR A 1 354 ? 1.256 32.312 2.543 1 96.62 354 THR A O 1
ATOM 2749 N N . PRO A 1 355 ? 2.102 33.688 4.18 1 93.81 355 PRO A N 1
ATOM 2750 C CA . PRO A 1 355 ? 1.084 34.688 3.889 1 93.81 355 PRO A CA 1
ATOM 2751 C C . PRO A 1 355 ? 1.132 35.156 2.441 1 93.81 355 PRO A C 1
ATOM 2753 O O . PRO A 1 355 ? 0.104 35.562 1.883 1 93.81 355 PRO A O 1
ATOM 2756 N N . GLU A 1 356 ? 2.256 35.125 1.794 1 90.25 356 GLU A N 1
ATOM 2757 C CA . GLU A 1 356 ? 2.418 35.562 0.412 1 90.25 356 GLU A CA 1
ATOM 2758 C C . GLU A 1 356 ? 2.031 34.469 -0.57 1 90.25 356 GLU A C 1
ATOM 2760 O O . GLU A 1 356 ? 1.973 34.688 -1.779 1 90.25 356 GLU A O 1
ATOM 2765 N N . GLY A 1 357 ? 1.823 33.281 -0.076 1 91.69 357 GLY A N 1
ATOM 2766 C CA . GLY A 1 357 ? 1.325 32.219 -0.934 1 91.69 357 GLY A CA 1
ATOM 2767 C C . GLY A 1 357 ? 2.41 31.25 -1.388 1 91.69 357 GLY A C 1
ATOM 2768 O O . GLY A 1 357 ? 2.16 30.359 -2.205 1 91.69 357 GLY A O 1
ATOM 2769 N N . GLN A 1 358 ? 3.584 31.391 -0.828 1 94.38 358 GLN A N 1
ATOM 2770 C CA . GLN A 1 358 ? 4.637 30.422 -1.102 1 94.38 358 GLN A CA 1
ATOM 2771 C C . GLN A 1 358 ? 4.449 29.141 -0.274 1 94.38 358 GLN A C 1
ATOM 2773 O O . GLN A 1 358 ? 3.9 29.203 0.83 1 94.38 358 GLN A O 1
ATOM 2778 N N . LEU A 1 359 ? 4.93 28.078 -0.896 1 97.94 359 LEU A N 1
ATOM 2779 C CA . LEU A 1 359 ? 4.898 26.828 -0.14 1 97.94 359 LEU A CA 1
ATOM 2780 C C . LEU A 1 359 ? 6.09 26.75 0.809 1 97.94 359 LEU A C 1
ATOM 2782 O O . LEU A 1 359 ? 7.242 26.875 0.383 1 97.94 359 LEU A O 1
ATOM 2786 N N . LEU A 1 360 ? 5.781 26.609 2.051 1 98.75 360 LEU A N 1
ATOM 2787 C CA . LEU A 1 360 ? 6.785 26.375 3.082 1 98.75 360 LEU A CA 1
ATOM 2788 C C . LEU A 1 360 ? 6.828 24.891 3.459 1 98.75 360 LEU A C 1
ATOM 2790 O O . LEU A 1 360 ? 5.793 24.297 3.771 1 98.75 360 LEU A O 1
ATOM 2794 N N . VAL A 1 361 ? 8.008 24.297 3.352 1 98.88 361 VAL A N 1
ATOM 2795 C CA . VAL A 1 361 ? 8.227 22.906 3.701 1 98.88 361 VAL A CA 1
ATOM 2796 C C . VAL A 1 361 ? 9.102 22.812 4.953 1 98.88 361 VAL A C 1
ATOM 2798 O O . VAL A 1 361 ? 10.227 23.297 4.965 1 98.88 361 VAL A O 1
ATOM 2801 N N . ALA A 1 362 ? 8.555 22.203 5.996 1 98.69 362 ALA A N 1
ATOM 2802 C CA . ALA A 1 362 ? 9.32 21.953 7.215 1 98.69 362 ALA A CA 1
ATOM 2803 C C . ALA A 1 362 ? 9.992 20.594 7.172 1 98.69 362 ALA A C 1
ATOM 2805 O O . ALA A 1 362 ? 9.32 19.547 7.23 1 98.69 362 ALA A O 1
ATOM 2806 N N . ASN A 1 363 ? 11.297 20.594 7.102 1 97.31 363 ASN A N 1
ATOM 2807 C CA . ASN A 1 363 ? 12.102 19.375 7.105 1 97.31 363 ASN A CA 1
ATOM 2808 C C . ASN A 1 363 ? 12.578 19.031 8.516 1 97.31 363 ASN A C 1
ATOM 2810 O O . ASN A 1 363 ? 13.594 19.562 8.977 1 97.31 363 ASN A O 1
ATOM 2814 N N . MET A 1 364 ? 11.969 18.094 9.062 1 96.31 364 MET A N 1
ATOM 2815 C CA . MET A 1 364 ? 12.125 17.828 10.492 1 96.31 364 MET A CA 1
ATOM 2816 C C . MET A 1 364 ? 13.539 17.344 10.805 1 96.31 364 MET A C 1
ATOM 2818 O O . MET A 1 364 ? 14.188 17.859 11.711 1 96.31 364 MET A O 1
ATOM 2822 N N . ASP A 1 365 ? 14.039 16.422 9.984 1 94.12 365 ASP A N 1
ATOM 2823 C CA . ASP A 1 365 ? 15.297 15.766 10.328 1 94.12 365 ASP A CA 1
ATOM 2824 C C . ASP A 1 365 ? 16.5 16.609 9.891 1 94.12 365 ASP A C 1
ATOM 2826 O O . ASP A 1 365 ? 17.609 16.422 10.391 1 94.12 365 ASP A O 1
ATOM 2830 N N . SER A 1 366 ? 16.297 17.531 8.93 1 94.75 366 SER A N 1
ATOM 2831 C CA . SER A 1 366 ? 17.406 18.391 8.5 1 94.75 366 SER A CA 1
ATOM 2832 C C . SER A 1 366 ? 17.328 19.766 9.141 1 94.75 366 SER A C 1
ATOM 2834 O O . SER A 1 366 ? 18.141 20.641 8.844 1 94.75 366 SER A O 1
ATOM 2836 N N . ASP A 1 367 ? 16.375 20.031 9.992 1 96.31 367 ASP A N 1
ATOM 2837 C CA . ASP A 1 367 ? 16.281 21.234 10.805 1 96.31 367 ASP A CA 1
ATOM 2838 C C . ASP A 1 367 ? 16.188 22.484 9.93 1 96.31 367 ASP A C 1
ATOM 2840 O O . ASP A 1 367 ? 16.906 23.453 10.141 1 96.31 367 ASP A O 1
ATOM 2844 N N . THR A 1 368 ? 15.25 22.422 8.961 1 97.81 368 THR A N 1
ATOM 2845 C CA . THR A 1 368 ? 15.156 23.578 8.07 1 97.81 368 THR A CA 1
ATOM 2846 C C . THR A 1 368 ? 13.711 23.828 7.66 1 97.81 368 THR A C 1
ATOM 2848 O O . THR A 1 368 ? 12.883 22.922 7.684 1 97.81 368 THR A O 1
ATOM 2851 N N . LEU A 1 369 ? 13.43 25.031 7.406 1 98.75 369 LEU A N 1
ATOM 2852 C CA . LEU A 1 369 ? 12.305 25.469 6.582 1 98.75 369 LEU A CA 1
ATOM 2853 C C . LEU A 1 369 ? 12.781 25.875 5.191 1 98.75 369 LEU A C 1
ATOM 2855 O O . LEU A 1 369 ? 13.68 26.703 5.055 1 98.75 369 LEU A O 1
ATOM 2859 N N . GLN A 1 370 ? 12.141 25.234 4.219 1 98.75 370 GLN A N 1
ATOM 2860 C CA . GLN A 1 370 ? 12.43 25.547 2.828 1 98.75 370 GLN A CA 1
ATOM 2861 C C . GLN A 1 370 ? 11.219 26.172 2.135 1 98.75 370 GLN A C 1
ATOM 2863 O O . GLN A 1 370 ? 10.078 25.844 2.471 1 98.75 370 GLN A O 1
ATOM 2868 N N . PHE A 1 371 ? 11.5 27.031 1.151 1 98.19 371 PHE A N 1
ATOM 2869 C CA . PHE A 1 371 ? 10.445 27.812 0.518 1 98.19 371 PHE A CA 1
ATOM 2870 C C . PHE A 1 371 ? 10.414 27.562 -0.985 1 98.19 371 PHE A C 1
ATOM 2872 O O . PHE A 1 371 ? 11.453 27.562 -1.642 1 98.19 371 PHE A O 1
ATOM 2879 N N . PHE A 1 372 ? 9.195 27.359 -1.477 1 98 372 PHE A N 1
ATOM 2880 C CA . PHE A 1 372 ? 8.992 27.062 -2.889 1 98 372 PHE A CA 1
ATOM 2881 C C . PHE A 1 372 ? 7.918 27.953 -3.49 1 98 372 PHE A C 1
ATOM 2883 O O . PHE A 1 372 ? 6.906 28.25 -2.842 1 98 372 PHE A O 1
ATOM 2890 N N . ALA A 1 373 ? 8.133 28.375 -4.703 1 94.56 373 ALA A N 1
ATOM 2891 C CA . ALA A 1 373 ? 7.156 29.156 -5.461 1 94.56 373 ALA A CA 1
ATOM 2892 C C . ALA A 1 373 ? 6.703 28.422 -6.715 1 94.56 373 ALA A C 1
ATOM 2894 O O . ALA A 1 373 ? 7.484 27.688 -7.32 1 94.56 373 ALA A O 1
ATOM 2895 N N . PRO A 1 374 ? 5.414 28.562 -6.98 1 88.44 374 PRO A N 1
ATOM 2896 C CA . PRO A 1 374 ? 4.977 27.969 -8.25 1 88.44 374 PRO A CA 1
ATOM 2897 C C . PRO A 1 374 ? 5.57 28.672 -9.461 1 88.44 374 PRO A C 1
ATOM 2899 O O . PRO A 1 374 ? 5.762 29.891 -9.438 1 88.44 374 PRO A O 1
ATOM 2902 N N . GLU A 1 375 ? 6.078 27.734 -10.32 1 77.56 375 GLU A N 1
ATOM 2903 C CA . GLU A 1 375 ? 6.613 28.266 -11.57 1 77.56 375 GLU A CA 1
ATOM 2904 C C . GLU A 1 375 ? 5.711 27.922 -12.75 1 77.56 375 GLU A C 1
ATOM 2906 O O . GLU A 1 375 ? 5.285 26.766 -12.898 1 77.56 375 GLU A O 1
ATOM 2911 N N . GLY A 1 376 ? 5.438 28.859 -13.5 1 70.44 376 GLY A N 1
ATOM 2912 C CA . GLY A 1 376 ? 4.816 28.625 -14.797 1 70.44 376 GLY A CA 1
ATOM 2913 C C . GLY A 1 376 ? 3.365 28.188 -14.688 1 70.44 376 GLY A C 1
ATOM 2914 O O . GLY A 1 376 ? 2.75 28.312 -13.633 1 70.44 376 GLY A O 1
ATOM 2915 N N . LYS A 1 377 ? 2.844 27.656 -15.844 1 67.19 377 LYS A N 1
ATOM 2916 C CA . LYS A 1 377 ? 1.43 27.344 -16.016 1 67.19 377 LYS A CA 1
ATOM 2917 C C . LYS A 1 377 ? 1.108 25.953 -15.508 1 67.19 377 LYS A C 1
ATOM 2919 O O . LYS A 1 377 ? -0.052 25.641 -15.234 1 67.19 377 LYS A O 1
ATOM 2924 N N . ASN A 1 378 ? 2.16 25.141 -15.141 1 76 378 ASN A N 1
ATOM 2925 C CA . ASN A 1 378 ? 1.837 23.75 -14.859 1 76 378 ASN A CA 1
ATOM 2926 C C . ASN A 1 378 ? 1.924 23.438 -13.367 1 76 378 ASN A C 1
ATOM 2928 O O . ASN A 1 378 ? 1.799 22.281 -12.961 1 76 378 ASN A O 1
ATOM 2932 N N . GLY A 1 379 ? 2.107 24.469 -12.57 1 79.31 379 GLY A N 1
ATOM 2933 C CA . GLY A 1 379 ? 2.1 24.266 -11.133 1 79.31 379 GLY A CA 1
ATOM 2934 C C . GLY A 1 379 ? 3.396 23.688 -10.602 1 79.31 379 GLY A C 1
ATOM 2935 O O . GLY A 1 379 ? 3.484 23.312 -9.438 1 79.31 379 GLY A O 1
ATOM 2936 N N . GLN A 1 380 ? 4.406 23.609 -11.453 1 89.69 380 GLN A N 1
ATOM 2937 C CA . GLN A 1 380 ? 5.707 23.141 -10.992 1 89.69 380 GLN A CA 1
ATOM 2938 C C . GLN A 1 380 ? 6.289 24.078 -9.938 1 89.69 380 GLN A C 1
ATOM 2940 O O . GLN A 1 380 ? 6.223 25.297 -10.086 1 89.69 380 GLN A O 1
ATOM 2945 N N . LEU A 1 381 ? 6.801 23.438 -8.875 1 96 381 LEU A N 1
ATOM 2946 C CA . LEU A 1 381 ? 7.418 24.203 -7.797 1 96 381 LEU A CA 1
ATOM 2947 C C . LEU A 1 381 ? 8.906 24.391 -8.047 1 96 381 LEU A C 1
ATOM 2949 O O . LEU A 1 381 ? 9.555 23.547 -8.68 1 96 381 LEU A O 1
ATOM 2953 N N . HIS A 1 382 ? 9.383 25.484 -7.68 1 95.62 382 HIS A N 1
ATOM 2954 C CA . HIS A 1 382 ? 10.828 25.688 -7.672 1 95.62 382 HIS A CA 1
ATOM 2955 C C . HIS A 1 382 ? 11.297 26.219 -6.32 1 95.62 382 HIS A C 1
ATOM 2957 O O . HIS A 1 382 ? 10.617 27.016 -5.688 1 95.62 382 HIS A O 1
ATOM 2963 N N . PHE A 1 383 ? 12.438 25.75 -5.945 1 97.31 383 PHE A N 1
ATOM 2964 C CA . PHE A 1 383 ? 13.086 26.234 -4.73 1 97.31 383 PHE A CA 1
ATOM 2965 C C . PHE A 1 383 ? 13.508 27.688 -4.879 1 97.31 383 PHE A C 1
ATOM 2967 O O . PHE A 1 383 ? 14.148 28.047 -5.867 1 97.31 383 PHE A O 1
ATOM 2974 N N . THR A 1 384 ? 13.188 28.516 -3.875 1 96.31 384 THR A N 1
ATOM 2975 C CA . THR A 1 384 ? 13.461 29.938 -3.992 1 96.31 384 THR A CA 1
ATOM 2976 C C . THR A 1 384 ? 14.906 30.25 -3.633 1 96.31 384 THR A C 1
ATOM 2978 O O . THR A 1 384 ? 15.398 31.344 -3.896 1 96.31 384 THR A O 1
ATOM 2981 N N . GLY A 1 385 ? 15.547 29.328 -3.014 1 97.12 385 GLY A N 1
ATOM 2982 C CA . GLY A 1 385 ? 16.891 29.547 -2.525 1 97.12 385 GLY A CA 1
ATOM 2983 C C . GLY A 1 385 ? 16.938 29.984 -1.07 1 97.12 385 GLY A C 1
ATOM 2984 O O . GLY A 1 385 ? 18.016 30.094 -0.481 1 97.12 385 GLY A O 1
ATOM 2985 N N . LYS A 1 386 ? 15.805 30.172 -0.469 1 96.5 386 LYS A N 1
ATOM 2986 C CA . LYS A 1 386 ? 15.727 30.594 0.925 1 96.5 386 LYS A CA 1
ATOM 2987 C C . LYS A 1 386 ? 15.672 29.406 1.867 1 96.5 386 LYS A C 1
ATOM 2989 O O . LYS A 1 386 ? 14.938 28.438 1.614 1 96.5 386 LYS A O 1
ATOM 2994 N N . THR A 1 387 ? 16.5 29.5 2.904 1 98.12 387 THR A N 1
ATOM 2995 C CA . THR A 1 387 ? 16.516 28.484 3.955 1 98.12 387 THR A CA 1
ATOM 2996 C C . THR A 1 387 ? 16.5 29.141 5.336 1 98.12 387 THR A C 1
ATOM 2998 O O . THR A 1 387 ? 17.234 30.094 5.59 1 98.12 387 THR A O 1
ATOM 3001 N N . VAL A 1 388 ? 15.617 28.703 6.199 1 98.44 388 VAL A N 1
ATOM 3002 C CA . VAL A 1 388 ? 15.609 29.094 7.605 1 98.44 388 VAL A CA 1
ATOM 3003 C C . VAL A 1 388 ? 15.992 27.891 8.469 1 98.44 388 VAL A C 1
ATOM 3005 O O . VAL A 1 388 ? 15.344 26.844 8.414 1 98.44 388 VAL A O 1
ATOM 3008 N N . LYS A 1 389 ? 17.031 28.016 9.234 1 97.94 389 LYS A N 1
ATOM 3009 C CA . LYS A 1 389 ? 17.422 26.953 10.156 1 97.94 389 LYS A CA 1
ATOM 3010 C C . LYS A 1 389 ? 16.531 26.969 11.398 1 97.94 389 LYS A C 1
ATOM 3012 O O . LYS A 1 389 ? 16.328 28.016 12.023 1 97.94 389 LYS A O 1
ATOM 3017 N N . THR A 1 390 ? 15.914 25.906 11.688 1 97.81 390 THR A N 1
ATOM 3018 C CA . THR A 1 390 ? 15.078 25.703 12.859 1 97.81 390 THR A CA 1
ATOM 3019 C C . THR A 1 390 ? 15.062 24.219 13.266 1 97.81 390 THR A C 1
ATOM 3021 O O . THR A 1 390 ? 14.953 23.344 12.406 1 97.81 390 THR A O 1
ATOM 3024 N N . GLU A 1 391 ? 15.164 23.922 14.531 1 96.81 391 GLU A N 1
ATOM 3025 C CA . GLU A 1 391 ? 15.43 22.562 15.008 1 96.81 391 GLU A CA 1
ATOM 3026 C C . GLU A 1 391 ? 14.148 21.734 15.039 1 96.81 391 GLU A C 1
ATOM 3028 O O . GLU A 1 391 ? 13.188 22.094 15.727 1 96.81 391 GLU A O 1
ATOM 3033 N N . SER A 1 392 ? 14.078 20.594 14.32 1 96.31 392 SER A N 1
ATOM 3034 C CA . SER A 1 392 ? 13.039 19.578 14.242 1 96.31 392 SER A CA 1
ATOM 3035 C C . SER A 1 392 ? 11.664 20.203 14.07 1 96.31 392 SER A C 1
ATOM 3037 O O . SER A 1 392 ? 10.734 19.891 14.82 1 96.31 392 SER A O 1
ATOM 3039 N N . PRO A 1 393 ? 11.547 21.078 13.07 1 98.06 393 PRO A N 1
ATOM 3040 C CA . PRO A 1 393 ? 10.25 21.734 12.906 1 98.06 393 PRO A CA 1
ATOM 3041 C C . PRO A 1 393 ? 9.133 20.766 12.516 1 98.06 393 PRO A C 1
ATOM 3043 O O . PRO A 1 393 ? 9.336 19.906 11.664 1 98.06 393 PRO A O 1
ATOM 3046 N N . CYS A 1 394 ? 7.934 20.953 13.141 1 97.25 394 CYS A N 1
ATOM 3047 C CA . CYS A 1 394 ? 6.793 20.078 12.891 1 97.25 394 CYS A CA 1
ATOM 3048 C C . CYS A 1 394 ? 5.598 20.875 12.391 1 97.25 394 CYS A C 1
ATOM 3050 O O . CYS A 1 394 ? 4.695 20.312 11.766 1 97.25 394 CYS A O 1
ATOM 3052 N N . THR A 1 395 ? 5.512 22.094 12.758 1 98.69 395 THR A N 1
ATOM 3053 C CA . THR A 1 395 ? 4.391 22.938 12.367 1 98.69 395 THR A CA 1
ATOM 3054 C C . THR A 1 395 ? 4.801 24.422 12.352 1 98.69 395 THR A C 1
ATOM 3056 O O . THR A 1 395 ? 5.645 24.844 13.148 1 98.69 395 THR A O 1
ATOM 3059 N N . VAL A 1 396 ? 4.25 25.172 11.453 1 98.88 396 VAL A N 1
ATOM 3060 C CA . VAL A 1 396 ? 4.441 26.625 11.367 1 98.88 396 VAL A CA 1
ATOM 3061 C C . VAL A 1 396 ? 3.086 27.312 11.258 1 98.88 396 VAL A C 1
ATOM 3063 O O . VAL A 1 396 ? 2.244 26.922 10.438 1 98.88 396 VAL A O 1
ATOM 3066 N N . VAL A 1 397 ? 2.908 28.312 12.086 1 98.69 397 VAL A N 1
ATOM 3067 C CA . VAL A 1 397 ? 1.722 29.156 11.969 1 98.69 397 VAL A CA 1
ATOM 3068 C C . VAL A 1 397 ? 2.135 30.625 11.898 1 98.69 397 VAL A C 1
ATOM 3070 O O . VAL A 1 397 ? 3.158 31.016 12.461 1 98.69 397 VAL A O 1
ATOM 3073 N N . PHE A 1 398 ? 1.341 31.391 11.188 1 97.88 398 PHE A N 1
ATOM 3074 C CA . PHE A 1 398 ? 1.634 32.781 10.969 1 97.88 398 PHE A CA 1
ATOM 3075 C C . PHE A 1 398 ? 0.581 33.688 11.633 1 97.88 398 PHE A C 1
ATOM 3077 O O . PHE A 1 398 ? -0.618 33.406 11.523 1 97.88 398 PHE A O 1
ATOM 3084 N N . ARG A 1 399 ? 1.078 34.656 12.312 1 96.06 399 ARG A N 1
ATOM 3085 C CA . ARG A 1 399 ? 0.212 35.656 12.922 1 96.06 399 ARG A CA 1
ATOM 3086 C C . ARG A 1 399 ? 0.212 36.969 12.109 1 96.06 399 ARG A C 1
ATOM 3088 O O . ARG A 1 399 ? 1.273 37.531 11.82 1 96.06 399 ARG A O 1
ATOM 3095 N N . MET B 1 1 ? 61.344 -37.656 -70.375 1 16.75 1 MET B N 1
ATOM 3096 C CA . MET B 1 1 ? 60.875 -38.625 -71.375 1 16.75 1 MET B CA 1
ATOM 3097 C C . MET B 1 1 ? 59.406 -38.969 -71.125 1 16.75 1 MET B C 1
ATOM 3099 O O . MET B 1 1 ? 59.031 -39.406 -70 1 16.75 1 MET B O 1
ATOM 3103 N N . LYS B 1 2 ? 58.562 -38.406 -72.062 1 18.14 2 LYS B N 1
ATOM 3104 C CA . LYS B 1 2 ? 57.281 -37.781 -72.438 1 18.14 2 LYS B CA 1
ATOM 3105 C C . LYS B 1 2 ? 56.156 -38.812 -72.375 1 18.14 2 LYS B C 1
ATOM 3107 O O . LYS B 1 2 ? 56.375 -40 -72.438 1 18.14 2 LYS B O 1
ATOM 3112 N N . LYS B 1 3 ? 55.125 -38.406 -72.812 1 18.41 3 LYS B N 1
ATOM 3113 C CA . LYS B 1 3 ? 53.719 -38.094 -72.625 1 18.41 3 LYS B CA 1
ATOM 3114 C C . LYS B 1 3 ? 52.844 -39.094 -73.375 1 18.41 3 LYS B C 1
ATOM 3116 O O . LYS B 1 3 ? 51.594 -38.938 -73.375 1 18.41 3 LYS B O 1
ATOM 3121 N N . SER B 1 4 ? 53.375 -39.906 -74.312 1 17.8 4 SER B N 1
ATOM 3122 C CA . SER B 1 4 ? 52.562 -40.094 -75.5 1 17.8 4 SER B CA 1
ATOM 3123 C C . SER B 1 4 ? 51.406 -41.062 -75.25 1 17.8 4 SER B C 1
ATOM 3125 O O . SER B 1 4 ? 50.375 -41.031 -75.875 1 17.8 4 SER B O 1
ATOM 3127 N N . SER B 1 5 ? 51.656 -42.062 -74.312 1 20.12 5 SER B N 1
ATOM 3128 C CA . SER B 1 5 ? 51.156 -43.281 -74.938 1 20.12 5 SER B CA 1
ATOM 3129 C C . SER B 1 5 ? 49.656 -43.281 -75.062 1 20.12 5 SER B C 1
ATOM 3131 O O . SER B 1 5 ? 49.094 -43.469 -76.188 1 20.12 5 SER B O 1
ATOM 3133 N N . TRP B 1 6 ? 48.938 -44.281 -74.438 1 20.14 6 TRP B N 1
ATOM 3134 C CA . TRP B 1 6 ? 48.125 -45.406 -74.875 1 20.14 6 TRP B CA 1
ATOM 3135 C C . TRP B 1 6 ? 46.656 -45.094 -74.812 1 20.14 6 TRP B C 1
ATOM 3137 O O . TRP B 1 6 ? 46.094 -44.938 -73.75 1 20.14 6 TRP B O 1
ATOM 3147 N N . LEU B 1 7 ? 46.094 -44.125 -75.75 1 23.02 7 LEU B N 1
ATOM 3148 C CA . LEU B 1 7 ? 44.781 -43.469 -75.812 1 23.02 7 LEU B CA 1
ATOM 3149 C C . LEU B 1 7 ? 43.688 -44.469 -76.125 1 23.02 7 LEU B C 1
ATOM 3151 O O . LEU B 1 7 ? 42.531 -44.094 -76.312 1 23.02 7 LEU B O 1
ATOM 3155 N N . ARG B 1 8 ? 44 -45.844 -76.25 1 21.98 8 ARG B N 1
ATOM 3156 C CA . ARG B 1 8 ? 42.969 -46.469 -77.125 1 21.98 8 ARG B CA 1
ATOM 3157 C C . ARG B 1 8 ? 41.594 -46.281 -76.5 1 21.98 8 ARG B C 1
ATOM 3159 O O . ARG B 1 8 ? 41.406 -46.5 -75.25 1 21.98 8 ARG B O 1
ATOM 3166 N N . LEU B 1 9 ? 40.688 -45.5 -77.125 1 22.88 9 LEU B N 1
ATOM 3167 C CA . LEU B 1 9 ? 39.375 -44.875 -77.062 1 22.88 9 LEU B CA 1
ATOM 3168 C C . LEU B 1 9 ? 38.281 -45.969 -77.062 1 22.88 9 LEU B C 1
ATOM 3170 O O . LEU B 1 9 ? 38.094 -46.625 -78.125 1 22.88 9 LEU B O 1
ATOM 3174 N N . VAL B 1 10 ? 38.375 -47.062 -76.188 1 21.89 10 VAL B N 1
ATOM 3175 C CA . VAL B 1 10 ? 37.375 -48.125 -76.375 1 21.89 10 VAL B CA 1
ATOM 3176 C C . VAL B 1 10 ? 35.969 -47.594 -76.188 1 21.89 10 VAL B C 1
ATOM 3178 O O . VAL B 1 10 ? 35.656 -47.062 -75.125 1 21.89 10 VAL B O 1
ATOM 3181 N N . LEU B 1 11 ? 35.344 -47 -77.188 1 24.66 11 LEU B N 1
ATOM 3182 C CA . LEU B 1 11 ? 34.031 -46.375 -77.25 1 24.66 11 LEU B CA 1
ATOM 3183 C C . LEU B 1 11 ? 32.938 -47.406 -77 1 24.66 11 LEU B C 1
ATOM 3185 O O . LEU B 1 11 ? 32.656 -48.219 -77.875 1 24.66 11 LEU B O 1
ATOM 3189 N N . SER B 1 12 ? 33.094 -48.344 -76.062 1 22.86 12 SER B N 1
ATOM 3190 C CA . SER B 1 12 ? 32.031 -49.344 -76.125 1 22.86 12 SER B CA 1
ATOM 3191 C C . SER B 1 12 ? 30.641 -48.719 -75.938 1 22.86 12 SER B C 1
ATOM 3193 O O . SER B 1 12 ? 30.516 -47.656 -75.312 1 22.86 12 SER B O 1
ATOM 3195 N N . THR B 1 13 ? 29.703 -49.094 -76.875 1 26.36 13 THR B N 1
ATOM 3196 C CA . THR B 1 13 ? 28.312 -48.844 -77.25 1 26.36 13 THR B CA 1
ATOM 3197 C C . THR B 1 13 ? 27.375 -49.125 -76.125 1 26.36 13 THR B C 1
ATOM 3199 O O . THR B 1 13 ? 27.25 -50.25 -75.688 1 26.36 13 THR B O 1
ATOM 3202 N N . MET B 1 14 ? 27.484 -48.375 -75 1 23.47 14 MET B N 1
ATOM 3203 C CA . MET B 1 14 ? 26.578 -48.594 -73.875 1 23.47 14 MET B CA 1
ATOM 3204 C C . MET B 1 14 ? 25.125 -48.438 -74.312 1 23.47 14 MET B C 1
ATOM 3206 O O . MET B 1 14 ? 24.734 -47.344 -74.75 1 23.47 14 MET B O 1
ATOM 3210 N N . LEU B 1 15 ? 24.547 -49.5 -74.938 1 25.28 15 LEU B N 1
ATOM 3211 C CA . LEU B 1 15 ? 23.125 -49.562 -75.25 1 25.28 15 LEU B CA 1
ATOM 3212 C C . LEU B 1 15 ? 22.297 -49.25 -74 1 25.28 15 LEU B C 1
ATOM 3214 O O . LEU B 1 15 ? 22.422 -49.906 -72.938 1 25.28 15 LEU B O 1
ATOM 3218 N N . LEU B 1 16 ? 21.906 -47.969 -73.812 1 25.03 16 LEU B N 1
ATOM 3219 C CA . LEU B 1 16 ? 21.062 -47.344 -72.812 1 25.03 16 LEU B CA 1
ATOM 3220 C C . LEU B 1 16 ? 19.688 -47.969 -72.812 1 25.03 16 LEU B C 1
ATOM 3222 O O . LEU B 1 16 ? 18.922 -47.875 -73.75 1 25.03 16 LEU B O 1
ATOM 3226 N N . CYS B 1 17 ? 19.656 -49.312 -72.5 1 25.28 17 CYS B N 1
ATOM 3227 C CA . CYS B 1 17 ? 18.281 -49.781 -72.375 1 25.28 17 CYS B CA 1
ATOM 3228 C C . CYS B 1 17 ? 17.484 -48.906 -71.438 1 25.28 17 CYS B C 1
ATOM 3230 O O . CYS B 1 17 ? 17.891 -48.688 -70.25 1 25.28 17 CYS B O 1
ATOM 3232 N N . MET B 1 18 ? 16.719 -48 -72 1 25.64 18 MET B N 1
ATOM 3233 C CA . MET B 1 18 ? 15.719 -47.094 -71.375 1 25.64 18 MET B CA 1
ATOM 3234 C C . MET B 1 18 ? 14.664 -47.906 -70.625 1 25.64 18 MET B C 1
ATOM 3236 O O . MET B 1 18 ? 13.75 -48.469 -71.188 1 25.64 18 MET B O 1
ATOM 3240 N N . ALA B 1 19 ? 15.055 -48.906 -69.812 1 28.72 19 ALA B N 1
ATOM 3241 C CA . ALA B 1 19 ? 13.922 -49.5 -69.125 1 28.72 19 ALA B CA 1
ATOM 3242 C C . ALA B 1 19 ? 13.133 -48.469 -68.375 1 28.72 19 ALA B C 1
ATOM 3244 O O . ALA B 1 19 ? 13.703 -47.656 -67.625 1 28.72 19 ALA B O 1
ATOM 3245 N N . GLY B 1 20 ? 11.977 -48.062 -68.875 1 28.36 20 GLY B N 1
ATOM 3246 C CA . GLY B 1 20 ? 10.906 -47.219 -68.375 1 28.36 20 GLY B CA 1
ATOM 3247 C C . GLY B 1 20 ? 10.469 -47.625 -67 1 28.36 20 GLY B C 1
ATOM 3248 O O . GLY B 1 20 ? 9.914 -48.688 -66.75 1 28.36 20 GLY B O 1
ATOM 3249 N N . THR B 1 21 ? 11.398 -47.562 -66 1 31.95 21 THR B N 1
ATOM 3250 C CA . THR B 1 21 ? 10.836 -47.844 -64.688 1 31.95 21 THR B CA 1
ATOM 3251 C C . THR B 1 21 ? 9.688 -46.875 -64.375 1 31.95 21 THR B C 1
ATOM 3253 O O . THR B 1 21 ? 9.867 -45.656 -64.375 1 31.95 21 THR B O 1
ATOM 3256 N N . GLY B 1 22 ? 8.453 -47.25 -64.75 1 32.12 22 GLY B N 1
ATOM 3257 C CA . GLY B 1 22 ? 7.262 -46.594 -64.25 1 32.12 22 GLY B CA 1
ATOM 3258 C C . GLY B 1 22 ? 7.289 -46.406 -62.719 1 32.12 22 GLY B C 1
ATOM 3259 O O . GLY B 1 22 ? 7.422 -47.375 -61.969 1 32.12 22 GLY B O 1
ATOM 3260 N N . VAL B 1 23 ? 7.906 -45.281 -62.281 1 35.16 23 VAL B N 1
ATOM 3261 C CA . VAL B 1 23 ? 7.809 -44.875 -60.875 1 35.16 23 VAL B CA 1
ATOM 3262 C C . VAL B 1 23 ? 6.344 -44.812 -60.469 1 35.16 23 VAL B C 1
ATOM 3264 O O . VAL B 1 23 ? 5.566 -44.031 -61.031 1 35.16 23 VAL B O 1
ATOM 3267 N N . GLY B 1 24 ? 5.805 -45.938 -60.094 1 35 24 GLY B N 1
ATOM 3268 C CA . GLY B 1 24 ? 4.555 -45.875 -59.344 1 35 24 GLY B CA 1
ATOM 3269 C C . GLY B 1 24 ? 4.555 -44.781 -58.312 1 35 24 GLY B C 1
ATOM 3270 O O . GLY B 1 24 ? 5.484 -44.688 -57.5 1 35 24 GLY B O 1
ATOM 3271 N N . MET B 1 25 ? 3.928 -43.688 -58.75 1 36.25 25 MET B N 1
ATOM 3272 C CA . MET B 1 25 ? 3.65 -42.625 -57.75 1 36.25 25 MET B CA 1
ATOM 3273 C C . MET B 1 25 ? 2.998 -43.219 -56.531 1 36.25 25 MET B C 1
ATOM 3275 O O . MET B 1 25 ? 1.849 -43.656 -56.562 1 36.25 25 MET B O 1
ATOM 3279 N N . ALA B 1 26 ? 3.828 -43.906 -55.656 1 39.16 26 ALA B N 1
ATOM 3280 C CA . ALA B 1 26 ? 3.287 -44.125 -54.312 1 39.16 26 ALA B CA 1
ATOM 3281 C C . ALA B 1 26 ? 2.645 -42.844 -53.75 1 39.16 26 ALA B C 1
ATOM 3283 O O . ALA B 1 26 ? 3.295 -41.812 -53.656 1 39.16 26 ALA B O 1
ATOM 3284 N N . ASN B 1 27 ? 1.35 -42.75 -54 1 38.88 27 ASN B N 1
ATOM 3285 C CA . ASN B 1 27 ? 0.562 -41.812 -53.188 1 38.88 27 ASN B CA 1
ATOM 3286 C C . ASN B 1 27 ? 0.984 -41.844 -51.719 1 38.88 27 ASN B C 1
ATOM 3288 O O . ASN B 1 27 ? 0.744 -42.844 -51.031 1 38.88 27 ASN B O 1
ATOM 3292 N N . GLN B 1 28 ? 2.062 -41.312 -51.469 1 30.77 28 GLN B N 1
ATOM 3293 C CA . GLN B 1 28 ? 2.291 -41.062 -50.031 1 30.77 28 GLN B CA 1
ATOM 3294 C C . GLN B 1 28 ? 1.076 -40.406 -49.406 1 30.77 28 GLN B C 1
ATOM 3296 O O . GLN B 1 28 ? 0.797 -39.219 -49.656 1 30.77 28 GLN B O 1
ATOM 3301 N N . LYS B 1 29 ? 0.08 -41.219 -49.188 1 38.88 29 LYS B N 1
ATOM 3302 C CA . LYS B 1 29 ? -0.879 -40.688 -48.219 1 38.88 29 LYS B CA 1
ATOM 3303 C C . LYS B 1 29 ? -0.168 -39.938 -47.094 1 38.88 29 LYS B C 1
ATOM 3305 O O . LYS B 1 29 ? 0.626 -40.5 -46.375 1 38.88 29 LYS B O 1
ATOM 3310 N N . ILE B 1 30 ? 0.073 -38.719 -47.469 1 36.53 30 ILE B N 1
ATOM 3311 C CA . ILE B 1 30 ? 0.351 -37.906 -46.281 1 36.53 30 ILE B CA 1
ATOM 3312 C C . ILE B 1 30 ? -0.479 -38.406 -45.125 1 36.53 30 ILE B C 1
ATOM 3314 O O . ILE B 1 30 ? -1.712 -38.406 -45.156 1 36.53 30 ILE B O 1
ATOM 3318 N N . GLU B 1 31 ? -0.035 -39.344 -44.5 1 32.84 31 GLU B N 1
ATOM 3319 C CA . GLU B 1 31 ? -0.703 -39.562 -43.219 1 32.84 31 GLU B CA 1
ATOM 3320 C C . GLU B 1 31 ? -1.074 -38.219 -42.562 1 32.84 31 GLU B C 1
ATOM 3322 O O . GLU B 1 31 ? -0.221 -37.344 -42.406 1 32.84 31 GLU B O 1
ATOM 3327 N N . LYS B 1 32 ? -2.236 -37.75 -42.938 1 41.06 32 LYS B N 1
ATOM 3328 C CA . LYS B 1 32 ? -2.76 -36.719 -42.031 1 41.06 32 LYS B CA 1
ATOM 3329 C C . LYS B 1 32 ? -2.309 -36.938 -40.594 1 41.06 32 LYS B C 1
ATOM 3331 O O . LYS B 1 32 ? -2.623 -37.969 -40 1 41.06 32 LYS B O 1
ATOM 3336 N N . GLY B 1 33 ? -1.129 -36.625 -40.406 1 38.91 33 GLY B N 1
ATOM 3337 C CA . GLY B 1 33 ? -0.736 -36.656 -39 1 38.91 33 GLY B CA 1
ATOM 3338 C C . GLY B 1 33 ? -1.882 -36.344 -38.062 1 38.91 33 GLY B C 1
ATOM 3339 O O . GLY B 1 33 ? -2.594 -35.344 -38.25 1 38.91 33 GLY B O 1
ATOM 3340 N N . THR B 1 34 ? -2.568 -37.312 -37.531 1 40.91 34 THR B N 1
ATOM 3341 C CA . THR B 1 34 ? -3.553 -37.094 -36.469 1 40.91 34 THR B CA 1
ATOM 3342 C C . THR B 1 34 ? -3.127 -35.938 -35.562 1 40.91 34 THR B C 1
ATOM 3344 O O . THR B 1 34 ? -2.09 -36 -34.906 1 40.91 34 THR B O 1
ATOM 3347 N N . LYS B 1 35 ? -3.34 -34.844 -36 1 51.69 35 LYS B N 1
ATOM 3348 C CA . LYS B 1 35 ? -3.123 -33.688 -35.156 1 51.69 35 LYS B CA 1
ATOM 3349 C C . LYS B 1 35 ? -3.471 -34 -33.688 1 51.69 35 LYS B C 1
ATOM 3351 O O . LYS B 1 35 ? -4.602 -34.375 -33.406 1 51.69 35 LYS B O 1
ATOM 3356 N N . LYS B 1 36 ? -2.504 -34.438 -32.844 1 60.25 36 LYS B N 1
ATOM 3357 C CA . LYS B 1 36 ? -2.441 -34.875 -31.438 1 60.25 36 LYS B CA 1
ATOM 3358 C C . LYS B 1 36 ? -3.264 -33.969 -30.531 1 60.25 36 LYS B C 1
ATOM 3360 O O . LYS B 1 36 ? -3.137 -32.719 -30.609 1 60.25 36 LYS B O 1
ATOM 3365 N N . MET B 1 37 ? -4.258 -34.406 -29.734 1 79.25 37 MET B N 1
ATOM 3366 C CA . MET B 1 37 ? -5.145 -33.844 -28.734 1 79.25 37 MET B CA 1
ATOM 3367 C C . MET B 1 37 ? -4.348 -33.375 -27.516 1 79.25 37 MET B C 1
ATOM 3369 O O . MET B 1 37 ? -3.439 -34.062 -27.062 1 79.25 37 MET B O 1
ATOM 3373 N N . THR B 1 38 ? -4.477 -32 -27.266 1 91.62 38 THR B N 1
ATOM 3374 C CA . THR B 1 38 ? -3.854 -31.438 -26.078 1 91.62 38 THR B CA 1
ATOM 3375 C C . THR B 1 38 ? -4.672 -31.75 -24.828 1 91.62 38 THR B C 1
ATOM 3377 O O . THR B 1 38 ? -5.902 -31.75 -24.859 1 91.62 38 THR B O 1
ATOM 3380 N N . THR B 1 39 ? -4.008 -32.25 -23.797 1 97.06 39 THR B N 1
ATOM 3381 C CA . THR B 1 39 ? -4.648 -32.469 -22.516 1 97.06 39 THR B CA 1
ATOM 3382 C C . THR B 1 39 ? -4.336 -31.328 -21.547 1 97.06 39 THR B C 1
ATOM 3384 O O . THR B 1 39 ? -3.201 -30.844 -21.484 1 97.06 39 THR B O 1
ATOM 3387 N N . ALA B 1 40 ? -5.375 -30.875 -20.828 1 98.56 40 ALA B N 1
ATOM 3388 C CA . ALA B 1 40 ? -5.195 -29.891 -19.766 1 98.56 40 ALA B CA 1
ATOM 3389 C C . ALA B 1 40 ? -5.66 -30.453 -18.422 1 98.56 40 ALA B C 1
ATOM 3391 O O . ALA B 1 40 ? -6.664 -31.172 -18.344 1 98.56 40 ALA B O 1
ATOM 3392 N N . TYR B 1 41 ? -4.922 -30.172 -17.375 1 98.81 41 TYR B N 1
ATOM 3393 C CA . TYR B 1 41 ? -5.328 -30.453 -16.016 1 98.81 41 TYR B CA 1
ATOM 3394 C C . TYR B 1 41 ? -5.598 -29.172 -15.242 1 98.81 41 TYR B C 1
ATOM 3396 O O . TYR B 1 41 ? -4.859 -28.188 -15.383 1 98.81 41 TYR B O 1
ATOM 3404 N N . VAL B 1 42 ? -6.668 -29.156 -14.516 1 98.88 42 VAL B N 1
ATOM 3405 C CA . VAL B 1 42 ? -7.059 -27.984 -13.75 1 98.88 42 VAL B CA 1
ATOM 3406 C C . VAL B 1 42 ? -7.105 -28.312 -12.266 1 98.88 42 VAL B C 1
ATOM 3408 O O . VAL B 1 42 ? -7.863 -29.188 -11.844 1 98.88 42 VAL B O 1
ATOM 3411 N N . GLY B 1 43 ? -6.211 -27.672 -11.5 1 98.69 43 GLY B N 1
ATOM 3412 C CA . GLY B 1 43 ? -6.316 -27.719 -10.047 1 98.69 43 GLY B CA 1
ATOM 3413 C C . GLY B 1 43 ? -7.355 -26.75 -9.492 1 98.69 43 GLY B C 1
ATOM 3414 O O . GLY B 1 43 ? -7.688 -25.75 -10.141 1 98.69 43 GLY B O 1
ATOM 3415 N N . CYS B 1 44 ? -7.867 -27.047 -8.234 1 97.31 44 CYS B N 1
ATOM 3416 C CA . CYS B 1 44 ? -8.945 -26.203 -7.703 1 97.31 44 CYS B CA 1
ATOM 3417 C C . CYS B 1 44 ? -8.891 -26.156 -6.18 1 97.31 44 CYS B C 1
ATOM 3419 O O . CYS B 1 44 ? -8.078 -26.844 -5.559 1 97.31 44 CYS B O 1
ATOM 3421 N N . ARG B 1 45 ? -9.648 -25.266 -5.66 1 95.44 45 ARG B N 1
ATOM 3422 C CA . ARG B 1 45 ? -10 -25.312 -4.246 1 95.44 45 ARG B CA 1
ATOM 3423 C C . ARG B 1 45 ? -11.258 -26.156 -4.027 1 95.44 45 ARG B C 1
ATOM 3425 O O . ARG B 1 45 ? -12.195 -26.094 -4.828 1 95.44 45 ARG B O 1
ATOM 3432 N N . THR B 1 46 ? -11.281 -26.891 -2.877 1 95.31 46 THR B N 1
ATOM 3433 C CA . THR B 1 46 ? -12.375 -27.844 -2.709 1 95.31 46 THR B CA 1
ATOM 3434 C C . THR B 1 46 ? -13.109 -27.594 -1.394 1 95.31 46 THR B C 1
ATOM 3436 O O . THR B 1 46 ? -14.148 -28.203 -1.135 1 95.31 46 THR B O 1
ATOM 3439 N N . THR B 1 47 ? -12.617 -26.75 -0.61 1 90.94 47 THR B N 1
ATOM 3440 C CA . THR B 1 47 ? -13.156 -26.688 0.744 1 90.94 47 THR B CA 1
ATOM 3441 C C . THR B 1 47 ? -14.219 -25.594 0.851 1 90.94 47 THR B C 1
ATOM 3443 O O . THR B 1 47 ? -14.078 -24.531 0.247 1 90.94 47 THR B O 1
ATOM 3446 N N . ALA B 1 48 ? -15.148 -25.812 1.744 1 84 48 ALA B N 1
ATOM 3447 C CA . ALA B 1 48 ? -16.234 -24.859 2.018 1 84 48 ALA B CA 1
ATOM 3448 C C . ALA B 1 48 ? -15.695 -23.609 2.703 1 84 48 ALA B C 1
ATOM 3450 O O . ALA B 1 48 ? -16.219 -22.516 2.5 1 84 48 ALA B O 1
ATOM 3451 N N . LYS B 1 49 ? -14.703 -23.812 3.508 1 80.94 49 LYS B N 1
ATOM 3452 C CA . LYS B 1 49 ? -14.086 -22.688 4.199 1 80.94 49 LYS B CA 1
ATOM 3453 C C . LYS B 1 49 ? -13.625 -21.609 3.213 1 80.94 49 LYS B C 1
ATOM 3455 O O . LYS B 1 49 ? -13.641 -20.422 3.531 1 80.94 49 LYS B O 1
ATOM 3460 N N . ARG B 1 50 ? -13.359 -22.047 2.055 1 78.06 50 ARG B N 1
ATOM 3461 C CA . ARG B 1 50 ? -12.914 -21.141 1.008 1 78.06 50 ARG B CA 1
ATOM 3462 C C . ARG B 1 50 ? -14.055 -20.812 0.047 1 78.06 50 ARG B C 1
ATOM 3464 O O . ARG B 1 50 ? -13.82 -20.297 -1.051 1 78.06 50 ARG B O 1
ATOM 3471 N N . TYR B 1 51 ? -15.18 -21.203 0.361 1 83.19 51 TYR B N 1
ATOM 3472 C CA . TYR B 1 51 ? -16.359 -21.047 -0.495 1 83.19 51 TYR B CA 1
ATOM 3473 C C . TYR B 1 51 ? -16.109 -21.672 -1.866 1 83.19 51 TYR B C 1
ATOM 3475 O O . TYR B 1 51 ? -16.531 -21.109 -2.887 1 83.19 51 TYR B O 1
ATOM 3483 N N . ALA B 1 52 ? -15.406 -22.719 -1.903 1 90.81 52 ALA B N 1
ATOM 3484 C CA . ALA B 1 52 ? -14.961 -23.312 -3.16 1 90.81 52 ALA B CA 1
ATOM 3485 C C . ALA B 1 52 ? -15.914 -24.422 -3.613 1 90.81 52 ALA B C 1
ATOM 3487 O O . ALA B 1 52 ? -16.641 -25 -2.797 1 90.81 52 ALA B O 1
ATOM 3488 N N . HIS B 1 53 ? -15.898 -24.688 -4.867 1 92.56 53 HIS B N 1
ATOM 3489 C CA . HIS B 1 53 ? -16.812 -25.641 -5.5 1 92.56 53 HIS B CA 1
ATOM 3490 C C . HIS B 1 53 ? -16.047 -26.812 -6.113 1 92.56 53 HIS B C 1
ATOM 3492 O O . HIS B 1 53 ? -16.641 -27.797 -6.535 1 92.56 53 HIS B O 1
ATOM 3498 N N . GLY B 1 54 ? -14.773 -26.719 -6.141 1 95.62 54 GLY B N 1
ATOM 3499 C CA . GLY B 1 54 ? -13.961 -27.75 -6.793 1 95.62 54 GLY B CA 1
ATOM 3500 C C . GLY B 1 54 ? -14.109 -29.109 -6.164 1 95.62 54 GLY B C 1
ATOM 3501 O O . GLY B 1 54 ? -14.484 -29.234 -5 1 95.62 54 GLY B O 1
ATOM 3502 N N . LYS B 1 55 ? -13.766 -30.172 -6.988 1 96.88 55 LYS B N 1
ATOM 3503 C CA . LYS B 1 55 ? -13.953 -31.547 -6.512 1 96.88 55 LYS B CA 1
ATOM 3504 C C . LYS B 1 55 ? -12.672 -32.375 -6.648 1 96.88 55 LYS B C 1
ATOM 3506 O O . LYS B 1 55 ? -12.648 -33.531 -6.316 1 96.88 55 LYS B O 1
ATOM 3511 N N . GLY B 1 56 ? -11.695 -31.797 -7.125 1 98.06 56 GLY B N 1
ATOM 3512 C CA . GLY B 1 56 ? -10.422 -32.469 -7.391 1 98.06 56 GLY B CA 1
ATOM 3513 C C . GLY B 1 56 ? -9.711 -31.906 -8.609 1 98.06 56 GLY B C 1
ATOM 3514 O O . GLY B 1 56 ? -9.844 -30.734 -8.938 1 98.06 56 GLY B O 1
ATOM 3515 N N . ILE B 1 57 ? -8.891 -32.75 -9.211 1 98.81 57 ILE B N 1
ATOM 3516 C CA . ILE B 1 57 ? -8.164 -32.312 -10.406 1 98.81 57 ILE B CA 1
ATOM 3517 C C . ILE B 1 57 ? -8.961 -32.688 -11.648 1 98.81 57 ILE B C 1
ATOM 3519 O O . ILE B 1 57 ? -9.188 -33.875 -11.922 1 98.81 57 ILE B O 1
ATOM 3523 N N . SER B 1 58 ? -9.375 -31.688 -12.398 1 98.75 58 SER B N 1
ATOM 3524 C CA . SER B 1 58 ? -10.117 -31.922 -13.633 1 98.75 58 SER B CA 1
ATOM 3525 C C . SER B 1 58 ? -9.18 -32.156 -14.805 1 98.75 58 SER B C 1
ATOM 3527 O O . SER B 1 58 ? -8.141 -31.516 -14.93 1 98.75 58 SER B O 1
ATOM 3529 N N . ARG B 1 59 ? -9.578 -33.125 -15.625 1 98.62 59 ARG B N 1
ATOM 3530 C CA . ARG B 1 59 ? -8.867 -33.375 -16.875 1 98.62 59 ARG B CA 1
ATOM 3531 C C . ARG B 1 59 ? -9.734 -33.031 -18.078 1 98.62 59 ARG B C 1
ATOM 3533 O O . ARG B 1 59 ? -10.867 -33.5 -18.203 1 98.62 59 ARG B O 1
ATOM 3540 N N . TYR B 1 60 ? -9.133 -32.219 -18.922 1 98.44 60 TYR B N 1
ATOM 3541 C CA . TYR B 1 60 ? -9.797 -31.844 -20.172 1 98.44 60 TYR B CA 1
ATOM 3542 C C . TYR B 1 60 ? -9 -32.312 -21.375 1 98.44 60 TYR B C 1
ATOM 3544 O O . TYR B 1 60 ? -7.766 -32.312 -21.344 1 98.44 60 TYR B O 1
ATOM 3552 N N . THR B 1 61 ? -9.703 -32.688 -22.391 1 97.5 61 THR B N 1
ATOM 3553 C CA . THR B 1 61 ? -9.109 -32.781 -23.719 1 97.5 61 THR B CA 1
ATOM 3554 C C . THR B 1 61 ? -9.523 -31.609 -24.609 1 97.5 61 THR B C 1
ATOM 3556 O O . THR B 1 61 ? -10.664 -31.156 -24.547 1 97.5 61 THR B O 1
ATOM 3559 N N . ILE B 1 62 ? -8.609 -31.125 -25.297 1 96.69 62 ILE B N 1
ATOM 3560 C CA . ILE B 1 62 ? -8.828 -30 -26.203 1 96.69 62 ILE B CA 1
ATOM 3561 C C . ILE B 1 62 ? -8.672 -30.453 -27.656 1 96.69 62 ILE B C 1
ATOM 3563 O O . ILE B 1 62 ? -7.602 -30.922 -28.047 1 96.69 62 ILE B O 1
ATOM 3567 N N . ASP B 1 63 ? -9.641 -30.234 -28.484 1 94.44 63 ASP B N 1
ATOM 3568 C CA . ASP B 1 63 ? -9.578 -30.703 -29.875 1 94.44 63 ASP B CA 1
ATOM 3569 C C . ASP B 1 63 ? -8.938 -29.641 -30.781 1 94.44 63 ASP B C 1
ATOM 3571 O O . ASP B 1 63 ? -8.484 -28.609 -30.297 1 94.44 63 ASP B O 1
ATOM 3575 N N . GLU B 1 64 ? -8.906 -29.938 -32 1 90.62 64 GLU B N 1
ATOM 3576 C CA . GLU B 1 64 ? -8.203 -29.078 -32.969 1 90.62 64 GLU B CA 1
ATOM 3577 C C . GLU B 1 64 ? -8.875 -27.719 -33.094 1 90.62 64 GLU B C 1
ATOM 3579 O O . GLU B 1 64 ? -8.234 -26.734 -33.469 1 90.62 64 GLU B O 1
ATOM 3584 N N . LYS B 1 65 ? -10.094 -27.672 -32.781 1 90 65 LYS B N 1
ATOM 3585 C CA . LYS B 1 65 ? -10.844 -26.438 -32.875 1 90 65 LYS B CA 1
ATOM 3586 C C . LYS B 1 65 ? -10.758 -25.641 -31.594 1 90 65 LYS B C 1
ATOM 3588 O O . LYS B 1 65 ? -11.273 -24.516 -31.5 1 90 65 LYS B O 1
ATOM 3593 N N . GLY B 1 66 ? -10.148 -26.219 -30.609 1 91.56 66 GLY B N 1
ATOM 3594 C CA . GLY B 1 66 ? -9.969 -25.531 -29.344 1 91.56 66 GLY B CA 1
ATOM 3595 C C . GLY B 1 66 ? -11.086 -25.812 -28.359 1 91.56 66 GLY B C 1
ATOM 3596 O O . GLY B 1 66 ? -11.195 -25.141 -27.328 1 91.56 66 GLY B O 1
ATOM 3597 N N . ASN B 1 67 ? -11.906 -26.734 -28.672 1 94.5 67 ASN B N 1
ATOM 3598 C CA . ASN B 1 67 ? -12.992 -27.078 -27.75 1 94.5 67 ASN B CA 1
ATOM 3599 C C . ASN B 1 67 ? -12.5 -27.922 -26.594 1 94.5 67 ASN B C 1
ATOM 3601 O O . ASN B 1 67 ? -11.727 -28.875 -26.781 1 94.5 67 ASN B O 1
ATOM 3605 N N . TRP B 1 68 ? -13 -27.562 -25.453 1 97.69 68 TRP B N 1
ATOM 3606 C CA . TRP B 1 68 ? -12.633 -28.266 -24.234 1 97.69 68 TRP B CA 1
ATOM 3607 C C . TRP B 1 68 ? -13.703 -29.297 -23.859 1 97.69 68 TRP B C 1
ATOM 3609 O O . TRP B 1 68 ? -14.891 -28.969 -23.797 1 97.69 68 TRP B O 1
ATOM 3619 N N . LYS B 1 69 ? -13.258 -30.5 -23.609 1 97.75 69 LYS B N 1
ATOM 3620 C CA . LYS B 1 69 ? -14.148 -31.547 -23.109 1 97.75 69 LYS B CA 1
ATOM 3621 C C . LYS B 1 69 ? -13.648 -32.125 -21.781 1 97.75 69 LYS B C 1
ATOM 3623 O O . LYS B 1 69 ? -12.508 -32.594 -21.688 1 97.75 69 LYS B O 1
ATOM 3628 N N . LEU B 1 70 ? -14.516 -32.031 -20.797 1 98.12 70 LEU B N 1
ATOM 3629 C CA . LEU B 1 70 ? -14.18 -32.656 -19.5 1 98.12 70 LEU B CA 1
ATOM 3630 C C . LEU B 1 70 ? -14.188 -34.156 -19.594 1 98.12 70 LEU B C 1
ATOM 3632 O O . LEU B 1 70 ? -15.219 -34.75 -19.922 1 98.12 70 LEU B O 1
ATOM 3636 N N . GLU B 1 71 ? -13.086 -34.812 -19.297 1 97.75 71 GLU B N 1
ATOM 3637 C CA . GLU B 1 71 ? -12.969 -36.25 -19.391 1 97.75 71 GLU B CA 1
ATOM 3638 C C . GLU B 1 71 ? -13.172 -36.906 -18.031 1 97.75 71 GLU B C 1
ATOM 3640 O O . GLU B 1 71 ? -13.625 -38.062 -17.953 1 97.75 71 GLU B O 1
ATOM 3645 N N . GLY B 1 72 ? -12.805 -36.188 -16.969 1 97.44 72 GLY B N 1
ATOM 3646 C CA . GLY B 1 72 ? -12.953 -36.75 -15.625 1 97.44 72 GLY B CA 1
ATOM 3647 C C . GLY B 1 72 ? -12.352 -35.844 -14.555 1 97.44 72 GLY B C 1
ATOM 3648 O O . GLY B 1 72 ? -11.719 -34.844 -14.859 1 97.44 72 GLY B O 1
ATOM 3649 N N . ILE B 1 73 ? -12.68 -36.188 -13.375 1 98.19 73 ILE B N 1
ATOM 3650 C CA . ILE B 1 73 ? -12.141 -35.531 -12.188 1 98.19 73 ILE B CA 1
ATOM 3651 C C . ILE B 1 73 ? -11.477 -36.562 -11.273 1 98.19 73 ILE B C 1
ATOM 3653 O O . ILE B 1 73 ? -12.094 -37.562 -10.906 1 98.19 73 ILE B O 1
ATOM 3657 N N . THR B 1 74 ? -10.273 -36.344 -10.984 1 98.31 74 THR B N 1
ATOM 3658 C CA . THR B 1 74 ? -9.562 -37.188 -10.031 1 98.31 74 THR B CA 1
ATOM 3659 C C . THR B 1 74 ? -9.727 -36.656 -8.609 1 98.31 74 THR B C 1
ATOM 3661 O O . THR B 1 74 ? -9.266 -35.562 -8.305 1 98.31 74 THR B O 1
ATOM 3664 N N . LYS B 1 75 ? -10.352 -37.469 -7.789 1 97.06 75 LYS B N 1
ATOM 3665 C CA . LYS B 1 75 ? -10.438 -37.094 -6.375 1 97.06 75 LYS B CA 1
ATOM 3666 C C . LYS B 1 75 ? -9.094 -37.312 -5.672 1 97.06 75 LYS B C 1
ATOM 3668 O O . LYS B 1 75 ? -8.414 -38.312 -5.914 1 97.06 75 LYS B O 1
ATOM 3673 N N . THR B 1 76 ? -8.719 -36.344 -4.926 1 96.62 76 THR B N 1
ATOM 3674 C CA . THR B 1 76 ? -7.488 -36.375 -4.141 1 96.62 76 THR B CA 1
ATOM 3675 C C . THR B 1 76 ? -7.648 -35.562 -2.848 1 96.62 76 THR B C 1
ATOM 3677 O O . THR B 1 76 ? -8.773 -35.281 -2.43 1 96.62 76 THR B O 1
ATOM 3680 N N . LEU B 1 77 ? -6.551 -35.375 -2.102 1 97.19 77 LEU B N 1
ATOM 3681 C CA . LEU B 1 77 ? -6.617 -34.562 -0.892 1 97.19 77 LEU B CA 1
ATOM 3682 C C . LEU B 1 77 ? -7.156 -33.188 -1.201 1 97.19 77 LEU B C 1
ATOM 3684 O O . LEU B 1 77 ? -7.184 -32.75 -2.361 1 97.19 77 LEU B O 1
ATOM 3688 N N . ASP B 1 78 ? -7.59 -32.531 -0.176 1 97 78 ASP B N 1
ATOM 3689 C CA . ASP B 1 78 ? -8.242 -31.219 -0.317 1 97 78 ASP B CA 1
ATOM 3690 C C . ASP B 1 78 ? -7.305 -30.203 -0.97 1 97 78 ASP B C 1
ATOM 3692 O O . ASP B 1 78 ? -6.102 -30.203 -0.712 1 97 78 ASP B O 1
ATOM 3696 N N . ASN B 1 79 ? -7.906 -29.375 -1.839 1 97.44 79 ASN B N 1
ATOM 3697 C CA . ASN B 1 79 ? -7.309 -28.156 -2.395 1 97.44 79 ASN B CA 1
ATOM 3698 C C . ASN B 1 79 ? -6.055 -28.469 -3.203 1 97.44 79 ASN B C 1
ATOM 3700 O O . ASN B 1 79 ? -4.992 -27.906 -2.959 1 97.44 79 ASN B O 1
ATOM 3704 N N . PRO B 1 80 ? -6.168 -29.375 -4.148 1 98.19 80 PRO B N 1
ATOM 3705 C CA . PRO B 1 80 ? -5.074 -29.484 -5.117 1 98.19 80 PRO B CA 1
ATOM 3706 C C . PRO B 1 80 ? -4.918 -28.219 -5.965 1 98.19 80 PRO B C 1
ATOM 3708 O O . PRO B 1 80 ? -5.191 -28.234 -7.168 1 98.19 80 PRO B O 1
ATOM 3711 N N . ALA B 1 81 ? -4.352 -27.203 -5.391 1 96.31 81 ALA B N 1
ATOM 3712 C CA . ALA B 1 81 ? -4.551 -25.844 -5.859 1 96.31 81 ALA B CA 1
ATOM 3713 C C . ALA B 1 81 ? -3.424 -25.406 -6.797 1 96.31 81 ALA B C 1
ATOM 3715 O O . ALA B 1 81 ? -3.572 -24.453 -7.559 1 96.31 81 ALA B O 1
ATOM 3716 N N . TRP B 1 82 ? -2.291 -26.016 -6.766 1 98.62 82 TRP B N 1
ATOM 3717 C CA . TRP B 1 82 ? -1.179 -25.703 -7.66 1 98.62 82 TRP B CA 1
ATOM 3718 C C . TRP B 1 82 ? -0.636 -26.984 -8.305 1 98.62 82 TRP B C 1
ATOM 3720 O O . TRP B 1 82 ? -0.15 -27.875 -7.605 1 98.62 82 TRP B O 1
ATOM 3730 N N . LEU B 1 83 ? -0.726 -27 -9.578 1 98.81 83 LEU B N 1
ATOM 3731 C CA . LEU B 1 83 ? -0.294 -28.172 -10.344 1 98.81 83 LEU B CA 1
ATOM 3732 C C . LEU B 1 83 ? 1.02 -27.891 -11.062 1 98.81 83 LEU B C 1
ATOM 3734 O O . LEU B 1 83 ? 1.226 -26.797 -11.586 1 98.81 83 LEU B O 1
ATOM 3738 N N . VAL B 1 84 ? 1.836 -28.953 -11.117 1 98.56 84 VAL B N 1
ATOM 3739 C CA . VAL B 1 84 ? 3.096 -28.875 -11.844 1 98.56 84 VAL B CA 1
ATOM 3740 C C . VAL B 1 84 ? 3.312 -30.172 -12.617 1 98.56 84 VAL B C 1
ATOM 3742 O O . VAL B 1 84 ? 3.203 -31.266 -12.055 1 98.56 84 VAL B O 1
ATOM 3745 N N . LEU B 1 85 ? 3.578 -30.031 -13.875 1 98.56 85 LEU B N 1
ATOM 3746 C CA . LEU B 1 85 ? 4.031 -31.172 -14.656 1 98.56 85 LEU B CA 1
ATOM 3747 C C . LEU B 1 85 ? 5.547 -31.328 -14.57 1 98.56 85 LEU B C 1
ATOM 3749 O O . LEU B 1 85 ? 6.273 -30.328 -14.555 1 98.56 85 LEU B O 1
ATOM 3753 N N . ASP B 1 86 ? 5.926 -32.562 -14.508 1 98.06 86 ASP B N 1
ATOM 3754 C CA . ASP B 1 86 ? 7.371 -32.75 -14.617 1 98.06 86 ASP B CA 1
ATOM 3755 C C . ASP B 1 86 ? 7.863 -32.438 -16.031 1 98.06 86 ASP B C 1
ATOM 3757 O O . ASP B 1 86 ? 7.066 -32.156 -16.922 1 98.06 86 ASP B O 1
ATOM 3761 N N . GLN B 1 87 ? 9.172 -32.5 -16.219 1 97.5 87 GLN B N 1
ATOM 3762 C CA . GLN B 1 87 ? 9.758 -32.094 -17.484 1 97.5 87 GLN B CA 1
ATOM 3763 C C . GLN B 1 87 ? 9.383 -33.062 -18.609 1 97.5 87 GLN B C 1
ATOM 3765 O O . GLN B 1 87 ? 9.344 -32.656 -19.781 1 97.5 87 GLN B O 1
ATOM 3770 N N . THR B 1 88 ? 9.047 -34.25 -18.312 1 97.12 88 THR B N 1
ATOM 3771 C CA . THR B 1 88 ? 8.711 -35.25 -19.328 1 97.12 88 THR B CA 1
ATOM 3772 C C . THR B 1 88 ? 7.203 -35.281 -19.578 1 97.12 88 THR B C 1
ATOM 3774 O O . THR B 1 88 ? 6.734 -35.969 -20.5 1 97.12 88 THR B O 1
ATOM 3777 N N . LYS B 1 89 ? 6.504 -34.656 -18.703 1 97.44 89 LYS B N 1
ATOM 3778 C CA . LYS B 1 89 ? 5.043 -34.594 -18.75 1 97.44 89 LYS B CA 1
ATOM 3779 C C . LYS B 1 89 ? 4.438 -35.969 -18.531 1 97.44 89 LYS B C 1
ATOM 3781 O O . LYS B 1 89 ? 3.395 -36.312 -19.109 1 97.44 89 LYS B O 1
ATOM 3786 N N . LYS B 1 90 ? 5.105 -36.781 -17.812 1 98.19 90 LYS B N 1
ATOM 3787 C CA . LYS B 1 90 ? 4.621 -38.094 -17.469 1 98.19 90 LYS B CA 1
ATOM 3788 C C . LYS B 1 90 ? 4.078 -38.125 -16.047 1 98.19 90 LYS B C 1
ATOM 3790 O O . LYS B 1 90 ? 3.389 -39.094 -15.656 1 98.19 90 LYS B O 1
ATOM 3795 N N . TYR B 1 91 ? 4.445 -37.156 -15.305 1 98.75 91 TYR B N 1
ATOM 3796 C CA . TYR B 1 91 ? 4.016 -37.062 -13.914 1 98.75 91 TYR B CA 1
ATOM 3797 C C . TYR B 1 91 ? 3.451 -35.688 -13.586 1 98.75 91 TYR B C 1
ATOM 3799 O O . TYR B 1 91 ? 3.855 -34.688 -14.188 1 98.75 91 TYR B O 1
ATOM 3807 N N . LEU B 1 92 ? 2.49 -35.688 -12.688 1 98.88 92 LEU B N 1
ATOM 3808 C CA . LEU B 1 92 ? 1.86 -34.469 -12.18 1 98.88 92 LEU B CA 1
ATOM 3809 C C . LEU B 1 92 ? 1.991 -34.375 -10.664 1 98.88 92 LEU B C 1
ATOM 3811 O O . LEU B 1 92 ? 1.749 -35.344 -9.953 1 98.88 92 LEU B O 1
ATOM 3815 N N . TYR B 1 93 ? 2.424 -33.281 -10.211 1 98.94 93 TYR B N 1
ATOM 3816 C CA . TYR B 1 93 ? 2.504 -33 -8.781 1 98.94 93 TYR B CA 1
ATOM 3817 C C . TYR B 1 93 ? 1.54 -31.891 -8.391 1 98.94 93 TYR B C 1
ATOM 3819 O O . TYR B 1 93 ? 1.246 -31.016 -9.195 1 98.94 93 TYR B O 1
ATOM 3827 N N . THR B 1 94 ? 1.052 -31.969 -7.211 1 98.81 94 THR B N 1
ATOM 3828 C CA . THR B 1 94 ? 0.209 -30.891 -6.699 1 98.81 94 THR B CA 1
ATOM 3829 C C . THR B 1 94 ? 0.505 -30.625 -5.227 1 98.81 94 THR B C 1
ATOM 3831 O O . THR B 1 94 ? 0.842 -31.547 -4.48 1 98.81 94 THR B O 1
ATOM 3834 N N . VAL B 1 95 ? 0.464 -29.359 -4.895 1 98.56 95 VAL B N 1
ATOM 3835 C CA . VAL B 1 95 ? 0.46 -29 -3.48 1 98.56 95 VAL B CA 1
ATOM 3836 C C . VAL B 1 95 ? -0.976 -28.797 -3.004 1 98.56 95 VAL B C 1
ATOM 3838 O O . VAL B 1 95 ? -1.833 -28.344 -3.768 1 98.56 95 VAL B O 1
ATOM 3841 N N . HIS B 1 96 ? -1.205 -29.156 -1.757 1 98.06 96 HIS B N 1
ATOM 3842 C CA . HIS B 1 96 ? -2.535 -29.031 -1.17 1 98.06 96 HIS B CA 1
ATOM 3843 C C . HIS B 1 96 ? -2.623 -27.797 -0.271 1 98.06 96 HIS B C 1
ATOM 3845 O O . HIS B 1 96 ? -2.215 -27.844 0.891 1 98.06 96 HIS B O 1
ATOM 3851 N N . GLY B 1 97 ? -3.26 -26.766 -0.772 1 95.94 97 GLY B N 1
ATOM 3852 C CA . GLY B 1 97 ? -3.395 -25.516 -0.046 1 95.94 97 GLY B CA 1
ATOM 3853 C C . GLY B 1 97 ? -4.027 -25.688 1.322 1 95.94 97 GLY B C 1
ATOM 3854 O O . GLY B 1 97 ? -4.938 -26.5 1.495 1 95.94 97 GLY B O 1
ATOM 3855 N N . ASP B 1 98 ? -3.633 -24.828 2.287 1 94.25 98 ASP B N 1
ATOM 3856 C CA . ASP B 1 98 ? -4.109 -24.781 3.666 1 94.25 98 ASP B CA 1
ATOM 3857 C C . ASP B 1 98 ? -3.588 -25.953 4.477 1 94.25 98 ASP B C 1
ATOM 3859 O O . ASP B 1 98 ? -3.684 -25.969 5.707 1 94.25 98 ASP B O 1
ATOM 3863 N N . ALA B 1 99 ? -3.006 -26.922 3.818 1 96.31 99 ALA B N 1
ATOM 3864 C CA . ALA B 1 99 ? -2.496 -28.109 4.496 1 96.31 99 ALA B CA 1
ATOM 3865 C C . ALA B 1 99 ? -0.972 -28.156 4.457 1 96.31 99 ALA B C 1
ATOM 3867 O O . ALA B 1 99 ? -0.311 -27.125 4.645 1 96.31 99 ALA B O 1
ATOM 3868 N N . HIS B 1 100 ? -0.412 -29.375 4.328 1 97.81 100 HIS B N 1
ATOM 3869 C CA . HIS B 1 100 ? 1.039 -29.531 4.344 1 97.81 100 HIS B CA 1
ATOM 3870 C C . HIS B 1 100 ? 1.515 -30.422 3.201 1 97.81 100 HIS B C 1
ATOM 3872 O O . HIS B 1 100 ? 2.719 -30.531 2.961 1 97.81 100 HIS B O 1
ATOM 3878 N N . GLU B 1 101 ? 0.625 -30.953 2.504 1 98.19 101 GLU B N 1
ATOM 3879 C CA . GLU B 1 101 ? 0.954 -32.125 1.688 1 98.19 101 GLU B CA 1
ATOM 3880 C C . GLU B 1 101 ? 1.298 -31.719 0.258 1 98.19 101 GLU B C 1
ATOM 3882 O O . GLU B 1 101 ? 0.783 -30.719 -0.251 1 98.19 101 GLU B O 1
ATOM 3887 N N . VAL B 1 102 ? 2.111 -32.562 -0.352 1 98.81 102 VAL B N 1
ATOM 3888 C CA . VAL B 1 102 ? 2.402 -32.594 -1.781 1 98.81 102 VAL B CA 1
ATOM 3889 C C . VAL B 1 102 ? 2.125 -34 -2.32 1 98.81 102 VAL B C 1
ATOM 3891 O O . VAL B 1 102 ? 2.609 -35 -1.771 1 98.81 102 VAL B O 1
ATOM 3894 N N . SER B 1 103 ? 1.354 -34.094 -3.373 1 98.88 103 SER B N 1
ATOM 3895 C CA . SER B 1 103 ? 1.019 -35.375 -3.949 1 98.88 103 SER B CA 1
ATOM 3896 C C . SER B 1 103 ? 1.617 -35.531 -5.34 1 98.88 103 SER B C 1
ATOM 3898 O O . SER B 1 103 ? 1.745 -34.562 -6.086 1 98.88 103 SER B O 1
ATOM 3900 N N . ALA B 1 104 ? 1.923 -36.781 -5.621 1 98.94 104 ALA B N 1
ATOM 3901 C CA . ALA B 1 104 ? 2.465 -37.156 -6.926 1 98.94 104 ALA B CA 1
ATOM 3902 C C . ALA B 1 104 ? 1.525 -38.125 -7.656 1 98.94 104 ALA B C 1
ATOM 3904 O O . ALA B 1 104 ? 0.936 -39 -7.043 1 98.94 104 ALA B O 1
ATOM 3905 N N . PHE B 1 105 ? 1.444 -37.938 -8.945 1 98.94 105 PHE B N 1
ATOM 3906 C CA . PHE B 1 105 ? 0.625 -38.781 -9.797 1 98.94 105 PHE 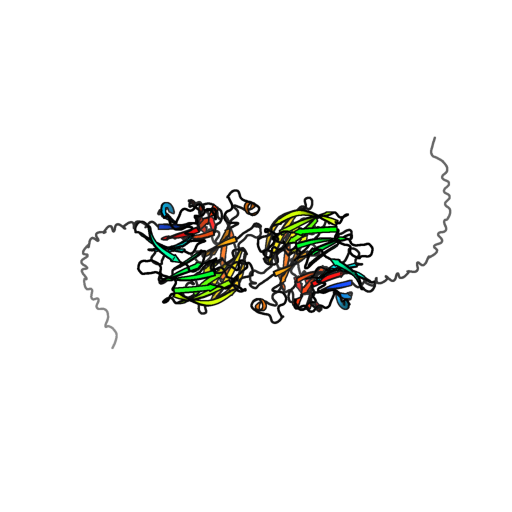B CA 1
ATOM 3907 C C . PHE B 1 105 ? 1.39 -39.188 -11.055 1 98.94 105 PHE B C 1
ATOM 3909 O O . PHE B 1 105 ? 2.133 -38.375 -11.617 1 98.94 105 PHE B O 1
ATOM 3916 N N . ARG B 1 106 ? 1.152 -40.344 -11.508 1 98.81 106 ARG B N 1
ATOM 3917 C CA . ARG B 1 106 ? 1.53 -40.781 -12.852 1 98.81 106 ARG B CA 1
ATOM 3918 C C . ARG B 1 106 ? 0.408 -40.5 -13.852 1 98.81 106 ARG B C 1
ATOM 3920 O O . ARG B 1 106 ? -0.763 -40.75 -13.555 1 98.81 106 ARG B O 1
ATOM 3927 N N . ILE B 1 107 ? 0.786 -39.969 -14.945 1 98.5 107 ILE B N 1
ATOM 3928 C CA . ILE B 1 107 ? -0.187 -39.781 -16.016 1 98.5 107 ILE B CA 1
ATOM 3929 C C . ILE B 1 107 ? -0.22 -41 -16.922 1 98.5 107 ILE B C 1
ATOM 3931 O O . ILE B 1 107 ? 0.75 -41.281 -17.625 1 98.5 107 ILE B O 1
ATOM 3935 N N . LYS B 1 108 ? -1.335 -41.594 -16.953 1 97.88 108 LYS B N 1
ATOM 3936 C CA . LYS B 1 108 ? -1.5 -42.812 -17.781 1 97.88 108 LYS B CA 1
ATOM 3937 C C . LYS B 1 108 ? -1.627 -42.438 -19.25 1 97.88 108 LYS B C 1
ATOM 3939 O O . LYS B 1 108 ? -1.737 -41.25 -19.609 1 97.88 108 LYS B O 1
ATOM 3944 N N . GLU B 1 109 ? -1.632 -43.406 -20.125 1 94.94 109 GLU B N 1
ATOM 3945 C CA . GLU B 1 109 ? -1.707 -43.188 -21.562 1 94.94 109 GLU B CA 1
ATOM 3946 C C . GLU B 1 109 ? -2.996 -42.469 -21.953 1 94.94 109 GLU B C 1
ATOM 3948 O O . GLU B 1 109 ? -2.998 -41.656 -22.859 1 94.94 109 GLU B O 1
ATOM 3953 N N . ASP B 1 110 ? -4.031 -42.781 -21.25 1 94.5 110 ASP B N 1
ATOM 3954 C CA . ASP B 1 110 ? -5.316 -42.156 -21.562 1 94.5 110 ASP B CA 1
ATOM 3955 C C . ASP B 1 110 ? -5.449 -40.781 -20.922 1 94.5 110 ASP B C 1
ATOM 3957 O O . ASP B 1 110 ? -6.461 -40.094 -21.094 1 94.5 110 ASP B O 1
ATOM 3961 N N . GLY B 1 111 ? -4.457 -40.438 -20.125 1 96.62 111 GLY B N 1
ATOM 3962 C CA . GLY B 1 111 ? -4.449 -39.125 -19.484 1 96.62 111 GLY B CA 1
ATOM 3963 C C . GLY B 1 111 ? -4.914 -39.156 -18.047 1 96.62 111 GLY B C 1
ATOM 3964 O O . GLY B 1 111 ? -4.793 -38.188 -17.312 1 96.62 111 GLY B O 1
ATOM 3965 N N . ASP B 1 112 ? -5.438 -40.281 -17.578 1 97.56 112 ASP B N 1
ATOM 3966 C CA . ASP B 1 112 ? -5.906 -40.375 -16.203 1 97.56 112 ASP B CA 1
ATOM 3967 C C . ASP B 1 112 ? -4.738 -40.312 -15.219 1 97.56 112 ASP B C 1
ATOM 3969 O O . ASP B 1 112 ? -3.605 -40.656 -15.57 1 97.56 112 ASP B O 1
ATOM 3973 N N . LEU B 1 113 ? -5.066 -39.906 -14.062 1 98.62 113 LEU B N 1
ATOM 3974 C CA . LEU B 1 113 ? -4.035 -39.75 -13.047 1 98.62 113 LEU B CA 1
ATOM 3975 C C . LEU B 1 113 ? -4.035 -40.938 -12.086 1 98.62 113 LEU B C 1
ATOM 3977 O O . LEU B 1 113 ? -5.082 -41.312 -11.531 1 98.62 113 LEU B O 1
ATOM 3981 N N . GLU B 1 114 ? -2.9 -41.531 -11.93 1 98.62 114 GLU B N 1
ATOM 3982 C CA . GLU B 1 114 ? -2.68 -42.594 -10.945 1 98.62 114 GLU B CA 1
ATOM 3983 C C . GLU B 1 114 ? -1.875 -42.062 -9.758 1 98.62 114 GLU B C 1
ATOM 3985 O O . GLU B 1 114 ? -0.737 -41.625 -9.914 1 98.62 114 GLU B O 1
ATOM 3990 N N . PHE B 1 115 ? -2.473 -42.188 -8.617 1 98.69 115 PHE B N 1
ATOM 3991 C CA . PHE B 1 115 ? -1.81 -41.719 -7.41 1 98.69 115 PHE B CA 1
ATOM 3992 C C . PHE B 1 115 ? -0.541 -42.5 -7.141 1 98.69 115 PHE B C 1
ATOM 3994 O O . PHE B 1 115 ? -0.541 -43.75 -7.242 1 98.69 115 PHE B O 1
ATOM 4001 N N . LEU B 1 116 ? 0.545 -41.812 -6.77 1 98.75 116 LEU B N 1
ATOM 4002 C CA . LEU B 1 116 ? 1.801 -42.469 -6.418 1 98.75 116 LEU B CA 1
ATOM 4003 C C . LEU B 1 116 ? 2.072 -42.375 -4.922 1 98.75 116 LEU B C 1
ATOM 4005 O O . LEU B 1 116 ? 2.166 -43.375 -4.227 1 98.75 116 LEU B O 1
ATOM 4009 N N . ASP B 1 117 ? 2.203 -41.125 -4.375 1 98.62 117 ASP B N 1
ATOM 4010 C CA . ASP B 1 117 ? 2.451 -40.938 -2.953 1 98.62 117 ASP B CA 1
ATOM 4011 C C . ASP B 1 117 ? 2.174 -39.469 -2.553 1 98.62 117 ASP B C 1
ATOM 4013 O O . ASP B 1 117 ? 1.754 -38.656 -3.383 1 98.62 117 ASP B O 1
ATOM 4017 N N . THR B 1 118 ? 2.18 -39.25 -1.303 1 98.56 118 THR B N 1
ATOM 4018 C CA . THR B 1 118 ? 2.098 -37.938 -0.684 1 98.56 118 THR B CA 1
ATOM 4019 C C . THR B 1 118 ? 3.229 -37.719 0.321 1 98.56 118 THR B C 1
ATOM 4021 O O . THR B 1 118 ? 3.553 -38.656 1.085 1 98.56 118 THR B O 1
ATOM 4024 N N . VAL B 1 119 ? 3.814 -36.562 0.239 1 98.62 119 VAL B N 1
ATOM 4025 C CA . VAL B 1 119 ? 4.863 -36.25 1.202 1 98.62 119 VAL B CA 1
ATOM 4026 C C . VAL B 1 119 ? 4.582 -34.906 1.843 1 98.62 119 VAL B C 1
ATOM 4028 O O . VAL B 1 119 ? 3.678 -34.188 1.413 1 98.62 119 VAL B O 1
ATOM 4031 N N . ASP B 1 120 ? 5.363 -34.594 2.896 1 98.31 120 ASP B N 1
ATOM 4032 C CA . ASP B 1 120 ? 5.234 -33.312 3.584 1 98.31 120 ASP B CA 1
ATOM 4033 C C . ASP B 1 120 ? 6.02 -32.219 2.859 1 98.31 120 ASP B C 1
ATOM 4035 O O . ASP B 1 120 ? 7.168 -32.438 2.463 1 98.31 120 ASP B O 1
ATOM 4039 N N . SER B 1 121 ? 5.43 -31.078 2.664 1 96.94 121 SER B N 1
ATOM 4040 C CA . SER B 1 121 ? 6.074 -29.953 1.997 1 96.94 121 SER B CA 1
ATOM 4041 C C . SER B 1 121 ? 7.07 -29.266 2.92 1 96.94 121 SER B C 1
ATOM 4043 O O . SER B 1 121 ? 7.863 -28.422 2.473 1 96.94 121 SER B O 1
ATOM 4045 N N . GLN B 1 122 ? 7.051 -29.547 4.176 1 96.38 122 GLN B N 1
ATOM 4046 C CA . GLN B 1 122 ? 7.934 -28.984 5.191 1 96.38 122 GLN B CA 1
ATOM 4047 C C . GLN B 1 122 ? 7.5 -27.578 5.574 1 96.38 122 GLN B C 1
ATOM 4049 O O . GLN B 1 122 ? 8.305 -26.797 6.094 1 96.38 122 GLN B O 1
ATOM 4054 N N . GLY B 1 123 ? 6.301 -27.219 5.336 1 96.31 123 GLY B N 1
ATOM 4055 C CA . GLY B 1 123 ? 5.652 -25.969 5.727 1 96.31 123 GLY B CA 1
ATOM 4056 C C . GLY B 1 123 ? 4.148 -26 5.52 1 96.31 123 GLY B C 1
ATOM 4057 O O . GLY B 1 123 ? 3.656 -26.609 4.57 1 96.31 123 GLY B O 1
ATOM 4058 N N . LYS B 1 124 ? 3.498 -25.266 6.363 1 97.38 124 LYS B N 1
ATOM 4059 C CA . LYS B 1 124 ? 2.045 -25.203 6.246 1 97.38 124 LYS B CA 1
ATOM 4060 C C . LYS B 1 124 ? 1.628 -24.344 5.055 1 97.38 124 LYS B C 1
ATOM 4062 O O . LYS B 1 124 ? 2.236 -23.312 4.789 1 97.38 124 LYS B O 1
ATOM 4067 N N . ASN B 1 125 ? 0.502 -24.766 4.363 1 97.81 125 ASN B N 1
ATOM 4068 C CA . ASN B 1 125 ? -0.128 -24.078 3.246 1 97.81 125 ASN B CA 1
ATOM 4069 C C . ASN B 1 125 ? 0.837 -23.906 2.076 1 97.81 125 ASN B C 1
ATOM 4071 O O . ASN B 1 125 ? 1.148 -22.781 1.681 1 97.81 125 ASN B O 1
ATOM 4075 N N . PRO B 1 126 ? 1.29 -25.047 1.527 1 98.5 126 PRO B N 1
ATOM 4076 C CA . PRO B 1 126 ? 2.039 -24.938 0.273 1 98.5 126 PRO B CA 1
ATOM 4077 C C . PRO B 1 126 ? 1.216 -24.328 -0.853 1 98.5 126 PRO B C 1
ATOM 4079 O O . PRO B 1 126 ? 0.044 -24.656 -1.027 1 98.5 126 PRO B O 1
ATOM 4082 N N . VAL B 1 127 ? 1.874 -23.391 -1.62 1 98.44 127 VAL B N 1
ATOM 4083 C CA . VAL B 1 127 ? 1.062 -22.578 -2.525 1 98.44 127 VAL B CA 1
ATOM 4084 C C . VAL B 1 127 ? 1.7 -22.562 -3.912 1 98.44 127 VAL B C 1
ATOM 4086 O O . VAL B 1 127 ? 1.105 -22.062 -4.871 1 98.44 127 VAL B O 1
ATOM 4089 N N . TYR B 1 128 ? 2.895 -23.047 -4.086 1 98.69 128 TYR B N 1
ATOM 4090 C CA . TYR B 1 128 ? 3.627 -22.969 -5.344 1 98.69 128 TYR B CA 1
ATOM 4091 C C . TYR B 1 128 ? 4.609 -24.125 -5.48 1 98.69 128 TYR B C 1
ATOM 4093 O O . TYR B 1 128 ? 5.121 -24.641 -4.484 1 98.69 128 TYR B O 1
ATOM 4101 N N . GLY B 1 129 ? 4.883 -24.5 -6.73 1 98.69 129 GLY B N 1
ATOM 4102 C CA . GLY B 1 129 ? 5.891 -25.516 -7.023 1 98.69 129 GLY B CA 1
ATOM 4103 C C . GLY B 1 129 ? 6.477 -25.375 -8.414 1 98.69 129 GLY B C 1
ATOM 4104 O O . GLY B 1 129 ? 5.805 -24.922 -9.336 1 98.69 129 GLY B O 1
ATOM 4105 N N . VAL B 1 130 ? 7.684 -25.859 -8.492 1 98.69 130 VAL B N 1
ATOM 4106 C CA . VAL B 1 130 ? 8.359 -25.875 -9.789 1 98.69 130 VAL B CA 1
ATOM 4107 C C . VAL B 1 130 ? 9.328 -27.047 -9.844 1 98.69 130 VAL B C 1
ATOM 4109 O O . VAL B 1 130 ? 9.969 -27.391 -8.852 1 98.69 130 VAL B O 1
ATOM 4112 N N . VAL B 1 131 ? 9.359 -27.688 -10.984 1 98.81 131 VAL B N 1
ATOM 4113 C CA . VAL B 1 131 ? 10.297 -28.781 -11.195 1 98.81 131 VAL B CA 1
ATOM 4114 C C . VAL B 1 131 ? 11.594 -28.25 -11.805 1 98.81 131 VAL B C 1
ATOM 4116 O O . VAL B 1 131 ? 11.562 -27.406 -12.703 1 98.81 131 VAL B O 1
ATOM 4119 N N . THR B 1 132 ? 12.688 -28.781 -11.312 1 98.75 132 THR B N 1
ATOM 4120 C CA . THR B 1 132 ? 13.984 -28.328 -11.828 1 98.75 132 THR B CA 1
ATOM 4121 C C . THR B 1 132 ? 14.172 -28.781 -13.273 1 98.75 132 THR B C 1
ATOM 4123 O O . THR B 1 132 ? 13.57 -29.766 -13.711 1 98.75 132 THR B O 1
ATOM 4126 N N . PRO B 1 133 ? 15.047 -28.062 -13.977 1 97.75 133 PRO B N 1
ATOM 4127 C CA . PRO B 1 133 ? 15.227 -28.375 -15.391 1 97.75 133 PRO B CA 1
ATOM 4128 C C . PRO B 1 133 ? 15.719 -29.797 -15.625 1 97.75 133 PRO B C 1
ATOM 4130 O O . PRO B 1 133 ? 15.383 -30.422 -16.641 1 97.75 133 PRO B O 1
ATOM 4133 N N . ASN B 1 134 ? 16.484 -30.312 -14.766 1 97.69 134 ASN B N 1
ATOM 4134 C CA . ASN B 1 134 ? 17.016 -31.672 -14.922 1 97.69 134 ASN B CA 1
ATOM 4135 C C . ASN B 1 134 ? 16.016 -32.719 -14.438 1 97.69 134 ASN B C 1
ATOM 4137 O O . ASN B 1 134 ? 16.328 -33.906 -14.406 1 97.69 134 ASN B O 1
ATOM 4141 N N . ASN B 1 135 ? 14.922 -32.219 -13.938 1 98.25 135 ASN B N 1
ATOM 4142 C CA . ASN B 1 135 ? 13.797 -33.062 -13.547 1 98.25 135 ASN B CA 1
ATOM 4143 C C . ASN B 1 135 ? 14.102 -33.844 -12.281 1 98.25 135 ASN B C 1
ATOM 4145 O O . ASN B 1 135 ? 13.531 -34.906 -12.055 1 98.25 135 ASN B O 1
ATOM 4149 N N . GLN B 1 136 ? 14.938 -33.406 -11.453 1 98.5 136 GLN B N 1
ATOM 4150 C CA . GLN B 1 136 ? 15.398 -34.188 -10.32 1 98.5 136 GLN B CA 1
ATOM 4151 C C . GLN B 1 136 ? 14.727 -33.75 -9.023 1 98.5 136 GLN B C 1
ATOM 4153 O O . GLN B 1 136 ? 14.672 -34.531 -8.055 1 98.5 136 GLN B O 1
ATOM 4158 N N . PHE B 1 137 ? 14.289 -32.562 -9.023 1 98.88 137 PHE B N 1
ATOM 4159 C CA . PHE B 1 137 ? 13.719 -32.031 -7.781 1 98.88 137 PHE B CA 1
ATOM 4160 C C . PHE B 1 137 ? 12.445 -31.25 -8.055 1 98.88 137 PHE B C 1
ATOM 4162 O O . PHE B 1 137 ? 12.344 -30.562 -9.07 1 98.88 137 PHE B O 1
ATOM 4169 N N . LEU B 1 138 ? 11.492 -31.359 -7.164 1 98.88 138 LEU B N 1
ATOM 4170 C CA . LEU B 1 138 ? 10.359 -30.453 -7.031 1 98.88 138 LEU B CA 1
ATOM 4171 C C . LEU B 1 138 ? 10.602 -29.438 -5.914 1 98.88 138 LEU B C 1
ATOM 4173 O O . LEU B 1 138 ? 10.773 -29.812 -4.754 1 98.88 138 LEU B O 1
ATOM 4177 N N . LEU B 1 139 ? 10.695 -28.156 -6.266 1 98.94 139 LEU B N 1
ATOM 4178 C CA . LEU B 1 139 ? 10.82 -27.094 -5.281 1 98.94 139 LEU B CA 1
ATOM 4179 C C . LEU B 1 139 ? 9.445 -26.547 -4.898 1 98.94 139 LEU B C 1
ATOM 4181 O O . LEU B 1 139 ? 8.617 -26.281 -5.773 1 98.94 139 LEU B O 1
ATOM 4185 N N . VAL B 1 140 ? 9.195 -26.438 -3.559 1 98.88 140 VAL B N 1
ATOM 4186 C CA . VAL B 1 140 ? 7.859 -26.078 -3.086 1 98.88 140 VAL B CA 1
ATOM 4187 C C . VAL B 1 140 ? 7.957 -24.906 -2.117 1 98.88 140 VAL B C 1
ATOM 4189 O O . VAL B 1 140 ? 8.766 -24.922 -1.188 1 98.88 140 VAL B O 1
ATOM 4192 N N . ALA B 1 141 ? 7.184 -23.891 -2.33 1 98.88 141 ALA B N 1
ATOM 4193 C CA . ALA B 1 141 ? 7.043 -22.781 -1.395 1 98.88 141 ALA B CA 1
ATOM 4194 C C . ALA B 1 141 ? 5.789 -22.938 -0.54 1 98.88 141 ALA B C 1
ATOM 4196 O O . ALA B 1 141 ? 4.719 -23.266 -1.053 1 98.88 141 ALA B O 1
ATOM 4197 N N . SER B 1 142 ? 5.926 -22.672 0.731 1 98.56 142 SER B N 1
ATOM 4198 C CA . SER B 1 142 ? 4.809 -22.703 1.669 1 98.56 142 SER B CA 1
ATOM 4199 C C . SER B 1 142 ? 4.602 -21.344 2.336 1 98.56 142 SER B C 1
ATOM 4201 O O . SER B 1 142 ? 5.523 -20.812 2.953 1 98.56 142 SER B O 1
ATOM 4203 N N . LEU B 1 143 ? 3.416 -20.891 2.299 1 98.12 143 LEU B N 1
ATOM 4204 C CA . LEU B 1 143 ? 3.078 -19.547 2.732 1 98.12 143 LEU B CA 1
ATOM 4205 C C . LEU B 1 143 ? 3.125 -19.438 4.254 1 98.12 143 LEU B C 1
ATOM 4207 O O . LEU B 1 143 ? 3.982 -18.734 4.801 1 98.12 143 LEU B O 1
ATOM 4211 N N . GLN B 1 144 ? 2.338 -20.188 4.965 1 94.75 144 GLN B N 1
ATOM 4212 C CA . GLN B 1 144 ? 2.234 -20.078 6.418 1 94.75 144 GLN B CA 1
ATOM 4213 C C . GLN B 1 144 ? 3.432 -20.719 7.105 1 94.75 144 GLN B C 1
ATOM 4215 O O . GLN B 1 144 ? 3.744 -20.406 8.25 1 94.75 144 GLN B O 1
ATOM 4220 N N . GLY B 1 145 ? 4.133 -21.5 6.375 1 92.31 145 GLY B N 1
ATOM 4221 C CA . GLY B 1 145 ? 5.367 -22.062 6.895 1 92.31 145 GLY B CA 1
ATOM 4222 C C . GLY B 1 145 ? 6.562 -21.141 6.715 1 92.31 145 GLY B C 1
ATOM 4223 O O . GLY B 1 145 ? 7.594 -21.328 7.367 1 92.31 145 GLY B O 1
ATOM 4224 N N . GLY B 1 146 ? 6.414 -20.25 5.832 1 97.06 146 GLY B N 1
ATOM 4225 C CA . GLY B 1 146 ? 7.531 -19.359 5.516 1 97.06 146 GLY B CA 1
ATOM 4226 C C . GLY B 1 146 ? 8.773 -20.109 5.066 1 97.06 146 GLY B C 1
ATOM 4227 O O . GLY B 1 146 ? 9.859 -19.891 5.59 1 97.06 146 GLY B O 1
ATOM 4228 N N . ALA B 1 147 ? 8.57 -20.984 4.094 1 97.94 147 ALA B N 1
ATOM 4229 C CA . ALA B 1 147 ? 9.68 -21.875 3.758 1 97.94 147 ALA B CA 1
ATOM 4230 C C . ALA B 1 147 ? 9.633 -22.281 2.289 1 97.94 147 ALA B C 1
ATOM 4232 O O . ALA B 1 147 ? 8.586 -22.172 1.643 1 97.94 147 ALA B O 1
ATOM 4233 N N . VAL B 1 148 ? 10.805 -22.719 1.833 1 98.75 148 VAL B N 1
ATOM 4234 C CA . VAL B 1 148 ? 10.922 -23.438 0.568 1 98.75 148 VAL B CA 1
ATOM 4235 C C . VAL B 1 148 ? 11.656 -24.75 0.789 1 98.75 148 VAL B C 1
ATOM 4237 O O . VAL B 1 148 ? 12.625 -24.812 1.543 1 98.75 148 VAL B O 1
ATOM 4240 N N . ALA B 1 149 ? 11.141 -25.781 0.128 1 98.88 149 ALA B N 1
ATOM 4241 C CA . ALA B 1 149 ? 11.727 -27.109 0.26 1 98.88 149 ALA B CA 1
ATOM 4242 C C . ALA B 1 149 ? 12.078 -27.703 -1.105 1 98.88 149 ALA B C 1
ATOM 4244 O O . ALA B 1 149 ? 11.422 -27.391 -2.105 1 98.88 149 ALA B O 1
ATOM 4245 N N . SER B 1 150 ? 13.094 -28.484 -1.065 1 98.94 150 SER B N 1
ATOM 4246 C CA . SER B 1 150 ? 13.516 -29.266 -2.225 1 98.94 150 SER B CA 1
ATOM 4247 C C . SER B 1 150 ? 13.211 -30.75 -2.033 1 98.94 150 SER B C 1
ATOM 4249 O O . SER B 1 150 ? 13.82 -31.406 -1.19 1 98.94 150 SER B O 1
ATOM 4251 N N . LEU B 1 151 ? 12.312 -31.25 -2.844 1 98.94 151 LEU B N 1
ATOM 4252 C CA . LEU B 1 151 ? 11.898 -32.656 -2.773 1 98.94 151 LEU B CA 1
ATOM 4253 C C . LEU B 1 151 ? 12.453 -33.438 -3.949 1 98.94 151 LEU B C 1
ATOM 4255 O O . LEU B 1 151 ? 12.188 -33.125 -5.109 1 98.94 151 LEU B O 1
ATOM 4259 N N . PRO B 1 152 ? 13.164 -34.469 -3.711 1 98.81 152 PRO B N 1
ATOM 4260 C CA . PRO B 1 152 ? 13.664 -35.281 -4.832 1 98.81 152 PRO B CA 1
ATOM 4261 C C . PRO B 1 152 ? 12.562 -36.031 -5.566 1 98.81 152 PRO B C 1
ATOM 4263 O O . PRO B 1 152 ? 11.617 -36.5 -4.941 1 98.81 152 PRO B O 1
ATOM 4266 N N . ILE B 1 153 ? 12.695 -36.031 -6.836 1 98.81 153 ILE B N 1
ATOM 4267 C CA . ILE B 1 153 ? 11.836 -36.844 -7.688 1 98.81 153 ILE B CA 1
ATOM 4268 C C . ILE B 1 153 ? 12.523 -38.188 -7.98 1 98.81 153 ILE B C 1
ATOM 4270 O O . ILE B 1 153 ? 13.586 -38.219 -8.609 1 98.81 153 ILE B O 1
ATOM 4274 N N . ARG B 1 154 ? 11.867 -39.25 -7.598 1 98.56 154 ARG B N 1
ATOM 4275 C CA . ARG B 1 154 ? 12.438 -40.594 -7.801 1 98.56 154 ARG B CA 1
ATOM 4276 C C . ARG B 1 154 ? 12.234 -41.062 -9.234 1 98.56 154 ARG B C 1
ATOM 4278 O O . ARG B 1 154 ? 11.461 -40.469 -9.984 1 98.56 154 ARG B O 1
ATOM 4285 N N . ALA B 1 155 ? 12.867 -42.125 -9.57 1 97.69 155 ALA B N 1
ATOM 4286 C CA . ALA B 1 155 ? 12.836 -42.656 -10.938 1 97.69 155 ALA B CA 1
ATOM 4287 C C . ALA B 1 155 ? 11.414 -43.031 -11.344 1 97.69 155 ALA B C 1
ATOM 4289 O O . ALA B 1 155 ? 11.047 -42.906 -12.516 1 97.69 155 ALA B O 1
ATOM 4290 N N . ASP B 1 156 ? 10.648 -43.406 -10.391 1 98.12 156 ASP B N 1
ATOM 4291 C CA . ASP B 1 156 ? 9.289 -43.844 -10.711 1 98.12 156 ASP B CA 1
ATOM 4292 C C . ASP B 1 156 ? 8.305 -42.688 -10.617 1 98.12 156 ASP B C 1
ATOM 4294 O O . ASP B 1 156 ? 7.09 -42.875 -10.672 1 98.12 156 ASP B O 1
ATOM 4298 N N . GLY B 1 157 ? 8.82 -41.469 -10.375 1 98.56 157 GLY B N 1
ATOM 4299 C CA . GLY B 1 157 ? 7.996 -40.281 -10.352 1 98.56 157 GLY B CA 1
ATOM 4300 C C . GLY B 1 157 ? 7.508 -39.938 -8.961 1 98.56 157 GLY B C 1
ATOM 4301 O O . GLY B 1 157 ? 7 -38.812 -8.742 1 98.56 157 GLY B O 1
ATOM 4302 N N . SER B 1 158 ? 7.605 -40.844 -8.023 1 98.81 158 SER B N 1
ATOM 4303 C CA . SER B 1 158 ? 7.238 -40.531 -6.648 1 98.81 158 SER B CA 1
ATOM 4304 C C . SER B 1 158 ? 8.195 -39.531 -6.035 1 98.81 158 SER B C 1
ATOM 4306 O O . SER B 1 158 ? 9.227 -39.219 -6.629 1 98.81 158 SER B O 1
ATOM 4308 N N . LEU B 1 159 ? 7.793 -39 -4.906 1 98.88 159 LEU B N 1
ATOM 4309 C CA . LEU B 1 159 ? 8.586 -37.969 -4.262 1 98.88 159 LEU B CA 1
ATOM 4310 C C . LEU B 1 159 ? 9.312 -38.531 -3.041 1 98.88 159 LEU B C 1
ATOM 4312 O O . LEU B 1 159 ? 8.789 -39.375 -2.336 1 98.88 159 LEU B O 1
ATOM 4316 N N . GLY B 1 160 ? 10.5 -38.031 -2.818 1 98.69 160 GLY B N 1
ATOM 4317 C CA . GLY B 1 160 ? 11.211 -38.281 -1.581 1 98.69 160 GLY B CA 1
ATOM 4318 C C . GLY B 1 160 ? 11.039 -37.188 -0.542 1 98.69 160 GLY B C 1
ATOM 4319 O O . GLY B 1 160 ? 10.43 -36.156 -0.816 1 98.69 160 GLY B O 1
ATOM 4320 N N . GLU B 1 161 ? 11.641 -37.531 0.656 1 98.19 161 GLU B N 1
ATOM 4321 C CA . GLU B 1 161 ? 11.672 -36.5 1.686 1 98.19 161 GLU B CA 1
ATOM 4322 C C . GLU B 1 161 ? 12.562 -35.344 1.265 1 98.19 161 GLU B C 1
ATOM 4324 O O . GLU B 1 161 ? 13.516 -35.5 0.502 1 98.19 161 GLU B O 1
ATOM 4329 N N . ALA B 1 162 ? 12.258 -34.219 1.821 1 98.75 162 ALA B N 1
ATOM 4330 C CA . ALA B 1 162 ? 13.008 -33.031 1.46 1 98.75 162 ALA B CA 1
ATOM 4331 C C . ALA B 1 162 ? 14.492 -33.188 1.759 1 98.75 162 ALA B C 1
ATOM 4333 O O . ALA B 1 162 ? 14.867 -33.656 2.842 1 98.75 162 ALA B O 1
ATOM 4334 N N . VAL B 1 163 ? 15.289 -32.719 0.876 1 98.75 163 VAL B N 1
ATOM 4335 C CA . VAL B 1 163 ? 16.734 -32.844 1.054 1 98.75 163 VAL B CA 1
ATOM 4336 C C . VAL B 1 163 ? 17.297 -31.484 1.509 1 98.75 163 VAL B C 1
ATOM 4338 O O . VAL B 1 163 ? 18.438 -31.406 1.975 1 98.75 163 VAL B O 1
ATOM 4341 N N . SER B 1 164 ? 16.547 -30.469 1.299 1 98.75 164 SER B N 1
ATOM 4342 C CA . SER B 1 164 ? 16.891 -29.125 1.735 1 98.75 164 SER B CA 1
ATOM 4343 C C . SER B 1 164 ? 15.641 -28.312 2.057 1 98.75 164 SER B C 1
ATOM 4345 O O . SER B 1 164 ? 14.641 -28.391 1.346 1 98.75 164 SER B O 1
ATOM 4347 N N . VAL B 1 165 ? 15.695 -27.578 3.164 1 98.62 165 VAL B N 1
ATOM 4348 C CA . VAL B 1 165 ? 14.617 -26.672 3.559 1 98.62 165 VAL B CA 1
ATOM 4349 C C . VAL B 1 165 ? 15.203 -25.328 4 1 98.62 165 VAL B C 1
ATOM 4351 O O . VAL B 1 165 ? 16.125 -25.281 4.816 1 98.62 165 VAL B O 1
ATOM 4354 N N . GLU B 1 166 ? 14.727 -24.25 3.424 1 98.38 166 GLU B N 1
ATOM 4355 C CA . GLU B 1 166 ? 15.062 -22.906 3.857 1 98.38 166 GLU B CA 1
ATOM 4356 C C . GLU B 1 166 ? 13.859 -22.203 4.477 1 98.38 166 GLU B C 1
ATOM 4358 O O . GLU B 1 166 ? 12.797 -22.125 3.854 1 98.38 166 GLU B O 1
ATOM 4363 N N . HIS B 1 167 ? 14.031 -21.75 5.699 1 97.75 167 HIS B N 1
ATOM 4364 C CA . HIS B 1 167 ? 13.008 -20.969 6.391 1 97.75 167 HIS B CA 1
ATOM 4365 C C . HIS B 1 167 ? 13.328 -19.484 6.367 1 97.75 167 HIS B C 1
ATOM 4367 O O . HIS B 1 167 ? 14.492 -19.094 6.516 1 97.75 167 HIS B O 1
ATOM 4373 N N . PHE B 1 168 ? 12.312 -18.672 6.195 1 98.31 168 PHE B N 1
ATOM 4374 C CA . PHE B 1 168 ? 12.5 -17.234 6.121 1 98.31 168 PHE B CA 1
ATOM 4375 C C . PHE B 1 168 ? 11.961 -16.547 7.375 1 98.31 168 PHE B C 1
ATOM 4377 O O . PHE B 1 168 ? 10.758 -16.562 7.621 1 98.31 168 PHE B O 1
ATOM 4384 N N . GLU B 1 169 ? 12.789 -15.906 8.062 1 96.94 169 GLU B N 1
ATOM 4385 C CA . GLU B 1 169 ? 12.422 -15.273 9.328 1 96.94 169 GLU B CA 1
ATOM 4386 C C . GLU B 1 169 ? 11.812 -13.898 9.102 1 96.94 169 GLU B C 1
ATOM 4388 O O . GLU B 1 169 ? 11.883 -13.359 7.992 1 96.94 169 GLU B O 1
ATOM 4393 N N . GLY B 1 170 ? 11.172 -13.414 10.148 1 96.06 170 GLY B N 1
ATOM 4394 C CA . GLY B 1 170 ? 10.742 -12.023 10.219 1 96.06 170 GLY B CA 1
ATOM 4395 C C . GLY B 1 170 ? 11.633 -11.164 11.094 1 96.06 170 GLY B C 1
ATOM 4396 O O . GLY B 1 170 ? 12.672 -11.625 11.578 1 96.06 170 GLY B O 1
ATOM 4397 N N . PRO B 1 171 ? 11.25 -9.977 11.227 1 93.38 171 PRO B N 1
ATOM 4398 C CA . PRO B 1 171 ? 12.086 -9.039 11.992 1 93.38 171 PRO B CA 1
ATOM 4399 C C . PRO B 1 171 ? 12.102 -9.344 13.484 1 93.38 171 PRO B C 1
ATOM 4401 O O . PRO B 1 171 ? 13.055 -9 14.188 1 93.38 171 PRO B O 1
ATOM 4404 N N . LYS B 1 172 ? 11.117 -9.914 14 1 94.75 172 LYS B N 1
ATOM 4405 C CA . LYS B 1 172 ? 11.023 -10.25 15.414 1 94.75 172 LYS B CA 1
ATOM 4406 C C . LYS B 1 172 ? 11.211 -11.75 15.633 1 94.75 172 LYS B C 1
ATOM 4408 O O . LYS B 1 172 ? 10.977 -12.547 14.727 1 94.75 172 LYS B O 1
ATOM 4413 N N . ALA B 1 173 ? 11.609 -12.039 16.875 1 94 173 ALA B N 1
ATOM 4414 C CA . ALA B 1 173 ? 11.758 -13.445 17.219 1 94 173 ALA B CA 1
ATOM 4415 C C . ALA B 1 173 ? 10.461 -14.211 17 1 94 173 ALA B C 1
ATOM 4417 O O . ALA B 1 173 ? 9.391 -13.789 17.453 1 94 173 ALA B O 1
ATOM 4418 N N . GLY B 1 174 ? 10.641 -15.258 16.203 1 93.25 174 GLY B N 1
ATOM 4419 C CA . GLY B 1 174 ? 9.477 -16.078 15.93 1 93.25 174 GLY B CA 1
ATOM 4420 C C . GLY B 1 174 ? 8.719 -15.641 14.695 1 93.25 174 GLY B C 1
ATOM 4421 O O . GLY B 1 174 ? 7.793 -16.328 14.25 1 93.25 174 GLY B O 1
ATOM 4422 N N . GLY B 1 175 ? 9.039 -14.508 14.219 1 95.56 175 GLY B N 1
ATOM 4423 C CA . GLY B 1 175 ? 8.398 -14.031 13.008 1 95.56 175 GLY B CA 1
ATOM 4424 C C . GLY B 1 175 ? 8.75 -14.852 11.781 1 95.56 175 GLY B C 1
ATOM 4425 O O . GLY B 1 175 ? 9.844 -15.422 11.703 1 95.56 175 GLY B O 1
ATOM 4426 N N . ILE B 1 176 ? 7.758 -14.828 10.875 1 96.81 176 ILE B N 1
ATOM 4427 C CA . ILE B 1 176 ? 7.961 -15.586 9.648 1 96.81 176 ILE B CA 1
ATOM 4428 C C . ILE B 1 176 ? 7.637 -14.719 8.445 1 96.81 176 ILE B C 1
ATOM 4430 O O . ILE B 1 176 ? 6.672 -13.953 8.461 1 96.81 176 ILE B O 1
ATOM 4434 N N . SER B 1 177 ? 8.508 -14.789 7.445 1 98.5 177 SER B N 1
ATOM 4435 C CA . SER B 1 177 ? 8.203 -14.227 6.133 1 98.5 177 SER B CA 1
ATOM 4436 C C . SER B 1 177 ? 7.516 -15.25 5.238 1 98.5 177 SER B C 1
ATOM 4438 O O . SER B 1 177 ? 8.016 -16.359 5.055 1 98.5 177 SER B O 1
ATOM 4440 N N . HIS B 1 178 ? 6.375 -14.938 4.684 1 98.75 178 HIS B N 1
ATOM 4441 C CA . HIS B 1 178 ? 5.457 -15.883 4.059 1 98.75 178 HIS B CA 1
ATOM 4442 C C . HIS B 1 178 ? 5.785 -16.078 2.582 1 98.75 178 HIS B C 1
ATOM 4444 O O . HIS B 1 178 ? 5.402 -15.266 1.741 1 98.75 178 HIS B O 1
ATOM 4450 N N . ALA B 1 179 ? 6.355 -17.172 2.275 1 98.81 179 ALA B N 1
ATOM 4451 C CA . ALA B 1 179 ? 6.75 -17.453 0.9 1 98.81 179 ALA B CA 1
ATOM 4452 C C . ALA B 1 179 ? 5.527 -17.719 0.022 1 98.81 179 ALA B C 1
ATOM 4454 O O . ALA B 1 179 ? 4.715 -18.594 0.321 1 98.81 179 ALA B O 1
ATOM 4455 N N . HIS B 1 180 ? 5.492 -16.938 -1.051 1 98.81 180 HIS B N 1
ATOM 4456 C CA . HIS B 1 180 ? 4.27 -17.031 -1.842 1 98.81 180 HIS B CA 1
ATOM 4457 C C . HIS B 1 180 ? 4.551 -17.625 -3.221 1 98.81 180 HIS B C 1
ATOM 4459 O O . HIS B 1 180 ? 3.621 -17.906 -3.979 1 98.81 180 HIS B O 1
ATOM 4465 N N . ALA B 1 181 ? 5.797 -17.797 -3.604 1 98.81 181 ALA B N 1
ATOM 4466 C CA . ALA B 1 181 ? 6.234 -18.453 -4.836 1 98.81 181 ALA B CA 1
ATOM 4467 C C . ALA B 1 181 ? 7.688 -18.906 -4.73 1 98.81 181 ALA B C 1
ATOM 4469 O O . ALA B 1 181 ? 8.383 -18.578 -3.766 1 98.81 181 ALA B O 1
ATOM 4470 N N . CYS B 1 182 ? 8.094 -19.656 -5.621 1 98.81 182 CYS B N 1
ATOM 4471 C CA . CYS B 1 182 ? 9.484 -20 -5.867 1 98.81 182 CYS B CA 1
ATOM 4472 C C . CYS B 1 182 ? 9.742 -20.203 -7.355 1 98.81 182 CYS B C 1
ATOM 4474 O O . CYS B 1 182 ? 9.344 -21.219 -7.922 1 98.81 182 CYS B O 1
ATOM 4476 N N . VAL B 1 183 ? 10.453 -19.328 -7.973 1 98.88 183 VAL B N 1
ATOM 4477 C CA . VAL B 1 183 ? 10.602 -19.281 -9.422 1 98.88 183 VAL B CA 1
ATOM 4478 C C . VAL B 1 183 ? 12.078 -19.422 -9.797 1 98.88 183 VAL B C 1
ATOM 4480 O O . VAL B 1 183 ? 12.93 -18.703 -9.281 1 98.88 183 VAL B O 1
ATOM 4483 N N . LEU B 1 184 ? 12.312 -20.359 -10.656 1 98.81 184 LEU B N 1
ATOM 4484 C CA . LEU B 1 184 ? 13.672 -20.531 -11.172 1 98.81 184 LEU B CA 1
ATOM 4485 C C . LEU B 1 184 ? 13.953 -19.531 -12.289 1 98.81 184 LEU B C 1
ATOM 4487 O O . LEU B 1 184 ? 13.094 -19.297 -13.141 1 98.81 184 LEU B O 1
ATOM 4491 N N . ASP B 1 185 ? 15.164 -18.984 -12.195 1 98.69 185 ASP B N 1
ATOM 4492 C CA . ASP B 1 185 ? 15.547 -18.141 -13.336 1 98.69 185 ASP B CA 1
ATOM 4493 C C . ASP B 1 185 ? 15.773 -18.984 -14.586 1 98.69 185 ASP B C 1
ATOM 4495 O O . ASP B 1 185 ? 15.633 -20.219 -14.555 1 98.69 185 ASP B O 1
ATOM 4499 N N . ARG B 1 186 ? 16.125 -18.328 -15.648 1 97.88 186 ARG B N 1
ATOM 4500 C CA . ARG B 1 186 ? 16.203 -19.031 -16.938 1 97.88 186 ARG B CA 1
ATOM 4501 C C . ARG B 1 186 ? 17.422 -19.938 -16.984 1 97.88 186 ARG B C 1
ATOM 4503 O O . ARG B 1 186 ? 17.469 -20.859 -17.797 1 97.88 186 ARG B O 1
ATOM 4510 N N . THR B 1 187 ? 18.375 -19.766 -16.141 1 97.06 187 THR B N 1
ATOM 4511 C CA . THR B 1 187 ? 19.547 -20.625 -16.109 1 97.06 187 THR B CA 1
ATOM 4512 C C . THR B 1 187 ? 19.312 -21.844 -15.242 1 97.06 187 THR B C 1
ATOM 4514 O O . THR B 1 187 ? 20.047 -22.828 -15.32 1 97.06 187 THR B O 1
ATOM 4517 N N . GLY B 1 188 ? 18.391 -21.734 -14.406 1 97.56 188 GLY B N 1
ATOM 4518 C CA . GLY B 1 188 ? 18.125 -22.797 -13.453 1 97.56 188 GLY B CA 1
ATOM 4519 C C . GLY B 1 188 ? 19.016 -22.734 -12.227 1 97.56 188 GLY B C 1
ATOM 4520 O O . GLY B 1 188 ? 18.891 -23.562 -11.32 1 97.56 188 GLY B O 1
ATOM 4521 N N . LYS B 1 189 ? 19.797 -21.766 -12.117 1 97.56 189 LYS B N 1
ATOM 4522 C CA . LYS B 1 189 ? 20.781 -21.641 -11.047 1 97.56 189 LYS B CA 1
ATOM 4523 C C . LYS B 1 189 ? 20.188 -20.938 -9.828 1 97.56 189 LYS B C 1
ATOM 4525 O O . LYS B 1 189 ? 20.578 -21.219 -8.688 1 97.56 189 LYS B O 1
ATOM 4530 N N . TRP B 1 190 ? 19.375 -20.016 -10.07 1 98.81 190 TRP B N 1
ATOM 4531 C CA . TRP B 1 190 ? 18.859 -19.141 -9.016 1 98.81 190 TRP B CA 1
ATOM 4532 C C . TRP B 1 190 ? 17.375 -19.375 -8.797 1 98.81 190 TRP B C 1
ATOM 4534 O O . TRP B 1 190 ? 16.609 -19.469 -9.758 1 98.81 190 TRP B O 1
ATOM 4544 N N . LEU B 1 191 ? 17 -19.469 -7.535 1 98.94 191 LEU B N 1
ATOM 4545 C CA . LEU B 1 191 ? 15.602 -19.547 -7.125 1 98.94 191 LEU B CA 1
ATOM 4546 C C . LEU B 1 191 ? 15.188 -18.25 -6.43 1 98.94 191 LEU B C 1
ATOM 4548 O O . LEU B 1 191 ? 15.773 -17.859 -5.418 1 98.94 191 LEU B O 1
ATOM 4552 N N . LEU B 1 192 ? 14.234 -17.547 -7.004 1 98.94 192 LEU B N 1
ATOM 4553 C CA . LEU B 1 192 ? 13.695 -16.328 -6.387 1 98.94 192 LEU B CA 1
ATOM 4554 C C . LEU B 1 192 ? 12.398 -16.641 -5.637 1 98.94 192 LEU B C 1
ATOM 4556 O O . LEU B 1 192 ? 11.508 -17.297 -6.176 1 98.94 192 LEU B O 1
ATOM 4560 N N . VAL B 1 193 ? 12.328 -16.141 -4.363 1 98.94 193 VAL B N 1
ATOM 4561 C CA . VAL B 1 193 ? 11.203 -16.422 -3.475 1 98.94 193 VAL B CA 1
ATOM 4562 C C . VAL B 1 193 ? 10.633 -15.117 -2.934 1 98.94 193 VAL B C 1
ATOM 4564 O O . VAL B 1 193 ? 11.117 -14.578 -1.938 1 98.94 193 VAL B O 1
ATOM 4567 N N . PRO B 1 194 ? 9.586 -14.625 -3.543 1 98.94 194 PRO B N 1
ATOM 4568 C CA . PRO B 1 194 ? 8.883 -13.5 -2.926 1 98.94 194 PRO B CA 1
ATOM 4569 C C . PRO B 1 194 ? 8.188 -13.875 -1.621 1 98.94 194 PRO B C 1
ATOM 4571 O O . PRO B 1 194 ? 7.555 -14.93 -1.54 1 98.94 194 PRO B O 1
ATOM 4574 N N . THR B 1 195 ? 8.336 -13.047 -0.616 1 98.81 195 THR B N 1
ATOM 4575 C CA . THR B 1 195 ? 7.684 -13.289 0.668 1 98.81 195 THR B CA 1
ATOM 4576 C C . THR B 1 195 ? 6.832 -12.086 1.073 1 98.81 195 THR B C 1
ATOM 4578 O O . THR B 1 195 ? 7.184 -10.945 0.779 1 98.81 195 THR B O 1
ATOM 4581 N N . GLN B 1 196 ? 5.789 -12.398 1.728 1 98.62 196 GLN B N 1
ATOM 4582 C CA . GLN B 1 196 ? 4.898 -11.398 2.307 1 98.62 196 GLN B CA 1
ATOM 4583 C C . GLN B 1 196 ? 5.16 -11.227 3.799 1 98.62 196 GLN B C 1
ATOM 4585 O O . GLN B 1 196 ? 5.457 -12.195 4.5 1 98.62 196 GLN B O 1
ATOM 4590 N N . ALA B 1 197 ? 5.02 -10.047 4.266 1 97.44 197 ALA B N 1
ATOM 4591 C CA . ALA B 1 197 ? 5.227 -9.766 5.684 1 97.44 197 ALA B CA 1
ATOM 4592 C C . ALA B 1 197 ? 4.035 -10.234 6.516 1 97.44 197 ALA B C 1
ATOM 4594 O O . ALA B 1 197 ? 4.203 -10.969 7.492 1 97.44 197 ALA B O 1
ATOM 4595 N N . ARG B 1 198 ? 2.855 -9.75 6.098 1 94.88 198 ARG B N 1
ATOM 4596 C CA . ARG B 1 198 ? 1.611 -10.094 6.785 1 94.88 198 ARG B CA 1
ATOM 4597 C C . ARG B 1 198 ? 1.715 -9.805 8.281 1 94.88 198 ARG B C 1
ATOM 4599 O O . ARG B 1 198 ? 1.298 -10.617 9.102 1 94.88 198 ARG B O 1
ATOM 4606 N N . GLY B 1 199 ? 2.383 -8.781 8.594 1 91 199 GLY B N 1
ATOM 4607 C CA . GLY B 1 199 ? 2.477 -8.32 9.969 1 91 199 GLY B CA 1
ATOM 4608 C C . GLY B 1 199 ? 3.619 -8.953 10.734 1 91 199 GLY B C 1
ATOM 4609 O O . GLY B 1 199 ? 4.02 -8.453 11.789 1 91 199 GLY B O 1
ATOM 4610 N N . SER B 1 200 ? 4.238 -10.008 10.18 1 94.25 200 SER B N 1
ATOM 4611 C CA . SER B 1 200 ? 5.234 -10.703 10.984 1 94.25 200 SER B CA 1
ATOM 4612 C C . SER B 1 200 ? 6.516 -10.945 10.188 1 94.25 200 SER B C 1
ATOM 4614 O O . SER B 1 200 ? 7.52 -11.391 10.742 1 94.25 200 SER B O 1
ATOM 4616 N N . GLY B 1 201 ? 6.496 -10.727 8.977 1 97.44 201 GLY B N 1
ATOM 4617 C CA . GLY B 1 201 ? 7.645 -11.031 8.141 1 97.44 201 GLY B CA 1
ATOM 4618 C C . GLY B 1 201 ? 8.18 -9.82 7.395 1 97.44 201 GLY B C 1
ATOM 4619 O O . GLY B 1 201 ? 7.977 -8.688 7.82 1 97.44 201 GLY B O 1
ATOM 4620 N N . TYR B 1 202 ? 8.953 -10.102 6.359 1 97.19 202 TYR B N 1
ATOM 4621 C CA . TYR B 1 202 ? 9.539 -9.086 5.496 1 97.19 202 TYR B CA 1
ATOM 4622 C C . TYR B 1 202 ? 8.891 -9.094 4.117 1 97.19 202 TYR B C 1
ATOM 4624 O O . TYR B 1 202 ? 8.594 -10.164 3.574 1 97.19 202 TYR B O 1
ATOM 4632 N N . ASP B 1 203 ? 8.688 -7.891 3.596 1 97.81 203 ASP B N 1
ATOM 4633 C CA . ASP B 1 203 ? 8.367 -7.734 2.18 1 97.81 203 ASP B CA 1
ATOM 4634 C C . ASP B 1 203 ? 9.633 -7.793 1.324 1 97.81 203 ASP B C 1
ATOM 4636 O O . ASP B 1 203 ? 10.305 -6.777 1.126 1 97.81 203 ASP B O 1
ATOM 4640 N N . ARG B 1 204 ? 9.914 -9.008 0.794 1 98.25 204 ARG B N 1
ATOM 4641 C CA . ARG B 1 204 ? 11.195 -9.211 0.119 1 98.25 204 ARG B CA 1
ATOM 4642 C C . ARG B 1 204 ? 11.047 -10.188 -1.043 1 98.25 204 ARG B C 1
ATOM 4644 O O . ARG B 1 204 ? 10.031 -10.883 -1.158 1 98.25 204 ARG B O 1
ATOM 4651 N N . VAL B 1 205 ? 12.055 -10.125 -1.899 1 98.88 205 VAL B N 1
ATOM 4652 C CA . VAL B 1 205 ? 12.383 -11.25 -2.773 1 98.88 205 VAL B CA 1
ATOM 4653 C C . VAL B 1 205 ? 13.734 -11.844 -2.367 1 98.88 205 VAL B C 1
ATOM 4655 O O . VAL B 1 205 ? 14.773 -11.203 -2.523 1 98.88 205 VAL B O 1
ATOM 4658 N N . TRP B 1 206 ? 13.656 -13.055 -1.905 1 98.81 206 TRP B N 1
ATOM 4659 C CA . TRP B 1 206 ? 14.891 -13.773 -1.58 1 98.81 206 TRP B CA 1
ATOM 4660 C C . TRP B 1 206 ? 15.453 -14.469 -2.812 1 98.81 206 TRP B C 1
ATOM 4662 O O . TRP B 1 206 ? 14.695 -15 -3.631 1 98.81 206 TRP B O 1
ATOM 4672 N N . VAL B 1 207 ? 16.781 -14.469 -2.887 1 98.88 207 VAL B N 1
ATOM 4673 C CA . VAL B 1 207 ? 17.453 -15.188 -3.959 1 98.88 207 VAL B CA 1
ATOM 4674 C C . VAL B 1 207 ? 18.281 -16.328 -3.371 1 98.88 207 VAL B C 1
ATOM 4676 O O . VAL B 1 207 ? 19.141 -16.109 -2.504 1 98.88 207 VAL B O 1
ATOM 4679 N N . LEU B 1 208 ? 18.031 -17.484 -3.857 1 98.94 208 LEU B N 1
ATOM 4680 C CA . LEU B 1 208 ? 18.75 -18.688 -3.412 1 98.94 208 LEU B CA 1
ATOM 4681 C C . LEU B 1 208 ? 19.5 -19.312 -4.566 1 98.94 208 LEU B C 1
ATOM 4683 O O . LEU B 1 208 ? 19.016 -19.375 -5.695 1 98.94 208 LEU B O 1
ATOM 4687 N N . ALA B 1 209 ? 20.625 -19.844 -4.223 1 98.81 209 ALA B N 1
ATOM 4688 C CA . ALA B 1 209 ? 21.328 -20.719 -5.152 1 98.81 209 ALA B CA 1
ATOM 4689 C C . ALA B 1 209 ? 20.844 -22.156 -5.031 1 98.81 209 ALA B C 1
ATOM 4691 O O . ALA B 1 209 ? 20.609 -22.656 -3.924 1 98.81 209 ALA B O 1
ATOM 4692 N N . LEU B 1 210 ? 20.688 -22.781 -6.188 1 98.75 210 LEU B N 1
ATOM 4693 C CA . LEU B 1 210 ? 20.297 -24.188 -6.238 1 98.75 210 LEU B CA 1
ATOM 4694 C C . LEU B 1 210 ? 21.453 -25.047 -6.73 1 98.75 210 LEU B C 1
ATOM 4696 O O . LEU B 1 210 ? 22 -24.812 -7.812 1 98.75 210 LEU B O 1
ATOM 4700 N N . ASP B 1 211 ? 21.812 -25.984 -5.945 1 98.5 211 ASP B N 1
ATOM 4701 C CA . ASP B 1 211 ? 22.688 -27.047 -6.445 1 98.5 211 ASP B CA 1
ATOM 4702 C C . ASP B 1 211 ? 21.906 -28.094 -7.215 1 98.5 211 ASP B C 1
ATOM 4704 O O . ASP B 1 211 ? 21.156 -28.891 -6.621 1 98.5 211 ASP B O 1
ATOM 4708 N N . GLU B 1 212 ? 22.109 -28.203 -8.422 1 95.88 212 GLU B N 1
ATOM 4709 C CA . GLU B 1 212 ? 21.266 -29.016 -9.289 1 95.88 212 GLU B CA 1
ATOM 4710 C C . GLU B 1 212 ? 21.469 -30.5 -9.008 1 95.88 212 GLU B C 1
ATOM 4712 O O . GLU B 1 212 ? 20.609 -31.328 -9.328 1 95.88 212 GLU B O 1
ATOM 4717 N N . ASN B 1 213 ? 22.547 -30.844 -8.453 1 97.12 213 ASN B N 1
ATOM 4718 C CA . ASN B 1 213 ? 22.844 -32.25 -8.211 1 97.12 213 ASN B CA 1
ATOM 4719 C C . ASN B 1 213 ? 22.28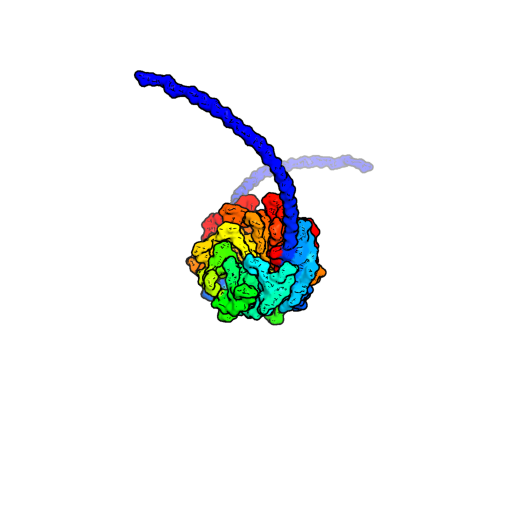1 -32.719 -6.879 1 97.12 213 ASN B C 1
ATOM 4721 O O . ASN B 1 213 ? 21.797 -33.844 -6.773 1 97.12 213 ASN B O 1
ATOM 4725 N N . THR B 1 214 ? 22.344 -31.875 -5.902 1 98.31 214 THR B N 1
ATOM 4726 C CA . THR B 1 214 ? 21.969 -32.312 -4.562 1 98.31 214 THR B CA 1
ATOM 4727 C C . THR B 1 214 ? 20.609 -31.766 -4.168 1 98.31 214 THR B C 1
ATOM 4729 O O . THR B 1 214 ? 19.984 -32.219 -3.207 1 98.31 214 THR B O 1
ATOM 4732 N N . GLY B 1 215 ? 20.188 -30.75 -4.871 1 98.56 215 GLY B N 1
ATOM 4733 C CA . GLY B 1 215 ? 18.953 -30.094 -4.508 1 98.56 215 GLY B CA 1
ATOM 4734 C C . GLY B 1 215 ? 19.109 -29.109 -3.369 1 98.56 215 GLY B C 1
ATOM 4735 O O . GLY B 1 215 ? 18.125 -28.562 -2.877 1 98.56 215 GLY B O 1
ATOM 4736 N N . LYS B 1 216 ? 20.312 -28.828 -2.98 1 98.75 216 LYS B N 1
ATOM 4737 C CA . LYS B 1 216 ? 20.562 -27.922 -1.862 1 98.75 216 LYS B CA 1
ATOM 4738 C C . LYS B 1 216 ? 20.203 -26.484 -2.227 1 98.75 216 LYS B C 1
ATOM 4740 O O . LYS B 1 216 ? 20.578 -26 -3.303 1 98.75 216 LYS B O 1
ATOM 4745 N N . LEU B 1 217 ? 19.484 -25.875 -1.374 1 98.81 217 LEU B N 1
ATOM 4746 C CA . LEU B 1 217 ? 19.141 -24.453 -1.479 1 98.81 217 LEU B CA 1
ATOM 4747 C C . LEU B 1 217 ? 19.969 -23.625 -0.511 1 98.81 217 LEU B C 1
ATOM 4749 O O . LEU B 1 217 ? 20.047 -23.938 0.675 1 98.81 217 LEU B O 1
ATOM 4753 N N . THR B 1 218 ? 20.562 -22.562 -1.032 1 98.5 218 THR B N 1
ATOM 4754 C CA . THR B 1 218 ? 21.375 -21.672 -0.197 1 98.5 218 THR B CA 1
ATOM 4755 C C . THR B 1 218 ? 21.016 -20.203 -0.45 1 98.5 218 THR B C 1
ATOM 4757 O O . THR B 1 218 ? 21.109 -19.734 -1.581 1 98.5 218 THR B O 1
ATOM 4760 N N . ARG B 1 219 ? 20.672 -19.5 0.596 1 97.69 219 ARG B N 1
ATOM 4761 C CA . ARG B 1 219 ? 20.359 -18.078 0.461 1 97.69 219 ARG B CA 1
ATOM 4762 C C . ARG B 1 219 ? 21.609 -17.297 0.061 1 97.69 219 ARG B C 1
ATOM 4764 O O . ARG B 1 219 ? 22.672 -17.469 0.641 1 97.69 219 ARG B O 1
ATOM 4771 N N . THR B 1 220 ? 21.391 -16.375 -0.825 1 97.88 220 THR B N 1
ATOM 4772 C CA . THR B 1 220 ? 22.531 -15.617 -1.33 1 97.88 220 THR B CA 1
ATOM 4773 C C . THR B 1 220 ? 22.297 -14.117 -1.146 1 97.88 220 THR B C 1
ATOM 4775 O O . THR B 1 220 ? 23.203 -13.391 -0.726 1 97.88 220 THR B O 1
ATOM 4778 N N . SER B 1 221 ? 21.219 -13.57 -1.497 1 98.06 221 SER B N 1
ATOM 4779 C CA . SER B 1 221 ? 20.875 -12.156 -1.431 1 98.06 221 SER B CA 1
ATOM 4780 C C . SER B 1 221 ? 19.359 -11.961 -1.299 1 98.06 221 SER B C 1
ATOM 4782 O O . SER B 1 221 ? 18.609 -12.93 -1.193 1 98.06 221 SER B O 1
ATOM 4784 N N . TYR B 1 222 ? 18.984 -10.75 -1.138 1 98.12 222 TYR B N 1
ATOM 4785 C CA . TYR B 1 222 ? 17.562 -10.383 -1.188 1 98.12 222 TYR B CA 1
ATOM 4786 C C . TYR B 1 222 ? 17.406 -8.953 -1.693 1 98.12 222 TYR B C 1
ATOM 4788 O O . TYR B 1 222 ? 18.359 -8.18 -1.718 1 98.12 222 TYR B O 1
ATOM 4796 N N . ALA B 1 223 ? 16.281 -8.656 -2.164 1 97.88 223 ALA B N 1
ATOM 4797 C CA . ALA B 1 223 ? 15.844 -7.301 -2.475 1 97.88 223 ALA B CA 1
ATOM 4798 C C . ALA B 1 223 ? 14.586 -6.938 -1.683 1 97.88 223 ALA B C 1
ATOM 4800 O O . ALA B 1 223 ? 13.703 -7.773 -1.495 1 97.88 223 ALA B O 1
ATOM 4801 N N . GLU B 1 224 ? 14.508 -5.648 -1.268 1 95.5 224 GLU B N 1
ATOM 4802 C CA . GLU B 1 224 ? 13.383 -5.176 -0.472 1 95.5 224 GLU B CA 1
ATOM 4803 C C . GLU B 1 224 ? 12.273 -4.613 -1.362 1 95.5 224 GLU B C 1
ATOM 4805 O O . GLU B 1 224 ? 12.555 -3.949 -2.363 1 95.5 224 GLU B O 1
ATOM 4810 N N . ALA B 1 225 ? 11.047 -4.961 -1.019 1 96.75 225 ALA B N 1
ATOM 4811 C CA . ALA B 1 225 ? 9.898 -4.168 -1.454 1 96.75 225 ALA B CA 1
ATOM 4812 C C . ALA B 1 225 ? 9.5 -3.152 -0.387 1 96.75 225 ALA B C 1
ATOM 4814 O O . ALA B 1 225 ? 10.164 -3.031 0.645 1 96.75 225 ALA B O 1
ATOM 4815 N N . ARG B 1 226 ? 8.453 -2.314 -0.689 1 96 226 ARG B N 1
ATOM 4816 C CA . ARG B 1 226 ? 7.984 -1.371 0.32 1 96 226 ARG B CA 1
ATOM 4817 C C . ARG B 1 226 ? 7.156 -2.078 1.388 1 96 226 ARG B C 1
ATOM 4819 O O . ARG B 1 226 ? 6.555 -3.121 1.123 1 96 226 ARG B O 1
ATOM 4826 N N . LYS B 1 227 ? 7.199 -1.479 2.553 1 94 227 LYS B N 1
ATOM 4827 C CA . LYS B 1 227 ? 6.312 -1.98 3.6 1 94 227 LYS B CA 1
ATOM 4828 C C . LYS B 1 227 ? 4.871 -2.057 3.109 1 94 227 LYS B C 1
ATOM 4830 O O . LYS B 1 227 ? 4.367 -1.109 2.502 1 94 227 LYS B O 1
ATOM 4835 N N . TYR B 1 228 ? 4.211 -3.211 3.297 1 96.62 228 TYR B N 1
ATOM 4836 C CA . TYR B 1 228 ? 2.809 -3.48 3.002 1 96.62 228 TYR B CA 1
ATOM 4837 C C . TYR B 1 228 ? 2.611 -3.795 1.524 1 96.62 228 TYR B C 1
ATOM 4839 O O . TYR B 1 228 ? 1.478 -3.934 1.059 1 96.62 228 TYR B O 1
ATOM 4847 N N . ASP B 1 229 ? 3.688 -3.922 0.765 1 98.12 229 ASP B N 1
ATOM 4848 C CA . ASP B 1 229 ? 3.555 -4.32 -0.632 1 98.12 229 ASP B CA 1
ATOM 4849 C C . ASP B 1 229 ? 3 -5.738 -0.747 1 98.12 229 ASP B C 1
ATOM 4851 O O . ASP B 1 229 ? 2.197 -6.027 -1.638 1 98.12 229 ASP B O 1
ATOM 4855 N N . GLU B 1 230 ? 3.527 -6.699 0.076 1 98.31 230 GLU B N 1
ATOM 4856 C CA . GLU B 1 230 ? 3.16 -8.109 0.087 1 98.31 230 GLU B CA 1
ATOM 4857 C C . GLU B 1 230 ? 3.461 -8.773 -1.256 1 98.31 230 GLU B C 1
ATOM 4859 O O . GLU B 1 230 ? 2.547 -9.211 -1.955 1 98.31 230 GLU B O 1
ATOM 4864 N N . PRO B 1 231 ? 4.746 -8.953 -1.527 1 98.88 231 PRO B N 1
ATOM 4865 C CA . PRO B 1 231 ? 5.164 -9.586 -2.781 1 98.88 231 PRO B CA 1
ATOM 4866 C C . PRO B 1 231 ? 4.559 -10.977 -2.971 1 98.88 231 PRO B C 1
ATOM 4868 O O . PRO B 1 231 ? 4.535 -11.781 -2.031 1 98.88 231 PRO B O 1
ATOM 4871 N N . ARG B 1 232 ? 4.172 -11.25 -4.223 1 98.81 232 ARG B N 1
ATOM 4872 C CA . ARG B 1 232 ? 3.402 -12.477 -4.41 1 98.81 232 ARG B CA 1
ATOM 4873 C C . ARG B 1 232 ? 4.031 -13.359 -5.48 1 98.81 232 ARG B C 1
ATOM 4875 O O . ARG B 1 232 ? 4.703 -14.344 -5.168 1 98.81 232 ARG B O 1
ATOM 4882 N N . HIS B 1 233 ? 3.924 -13.031 -6.773 1 98.88 233 HIS B N 1
ATOM 4883 C CA . HIS B 1 233 ? 4.453 -13.781 -7.906 1 98.88 233 HIS B CA 1
ATOM 4884 C C . HIS B 1 233 ? 5.395 -12.922 -8.742 1 98.88 233 HIS B C 1
ATOM 4886 O O . HIS B 1 233 ? 5.355 -11.695 -8.664 1 98.88 233 HIS B O 1
ATOM 4892 N N . LEU B 1 234 ? 6.285 -13.586 -9.492 1 98.94 234 LEU B N 1
ATOM 4893 C CA . LEU B 1 234 ? 7.176 -12.859 -10.391 1 98.94 234 LEU B CA 1
ATOM 4894 C C . LEU B 1 234 ? 7.457 -13.664 -11.656 1 98.94 234 LEU B C 1
ATOM 4896 O O . LEU B 1 234 ? 7.18 -14.867 -11.703 1 98.94 234 LEU B O 1
ATOM 4900 N N . VAL B 1 235 ? 7.957 -13 -12.711 1 98.94 235 VAL B N 1
ATOM 4901 C CA . VAL B 1 235 ? 8.414 -13.648 -13.938 1 98.94 235 VAL B CA 1
ATOM 4902 C C . VAL B 1 235 ? 9.727 -13.008 -14.398 1 98.94 235 VAL B C 1
ATOM 4904 O O . VAL B 1 235 ? 10.031 -11.867 -14.031 1 98.94 235 VAL B O 1
ATOM 4907 N N . PHE B 1 236 ? 10.453 -13.797 -15.125 1 98.88 236 PHE B N 1
ATOM 4908 C CA . PHE B 1 236 ? 11.68 -13.312 -15.742 1 98.88 236 PHE B CA 1
ATOM 4909 C C . PHE B 1 236 ? 11.43 -12.883 -17.188 1 98.88 236 PHE B C 1
ATOM 4911 O O . PHE B 1 236 ? 10.625 -13.484 -17.891 1 98.88 236 PHE B O 1
ATOM 4918 N N . SER B 1 237 ? 12.211 -11.859 -17.547 1 98.81 237 SER B N 1
ATOM 4919 C CA . SER B 1 237 ? 12.25 -11.555 -18.984 1 98.81 237 SER B CA 1
ATOM 4920 C C . SER B 1 237 ? 12.891 -12.68 -19.781 1 98.81 237 SER B C 1
ATOM 4922 O O . SER B 1 237 ? 13.547 -13.555 -19.203 1 98.81 237 SER B O 1
ATOM 4924 N N . LYS B 1 238 ? 12.68 -12.672 -21.062 1 97.31 238 LYS B N 1
ATOM 4925 C CA . LYS B 1 238 ? 13.188 -13.742 -21.906 1 97.31 238 LYS B CA 1
ATOM 4926 C C . LYS B 1 238 ? 14.711 -13.797 -21.875 1 97.31 238 LYS B C 1
ATOM 4928 O O . LYS B 1 238 ? 15.297 -14.875 -21.922 1 97.31 238 LYS B O 1
ATOM 4933 N N . ASP B 1 239 ? 15.281 -12.672 -21.75 1 97.62 239 ASP B N 1
ATOM 4934 C CA . ASP B 1 239 ? 16.734 -12.609 -21.781 1 97.62 239 ASP B CA 1
ATOM 4935 C C . ASP B 1 239 ? 17.312 -12.781 -20.375 1 97.62 239 ASP B C 1
ATOM 4937 O O . ASP B 1 239 ? 18.531 -12.656 -20.172 1 97.62 239 ASP B O 1
ATOM 4941 N N . ASN B 1 240 ? 16.469 -12.977 -19.391 1 98.5 240 ASN B N 1
ATOM 4942 C CA . ASN B 1 240 ? 16.844 -13.266 -18.016 1 98.5 240 ASN B CA 1
ATOM 4943 C C . ASN B 1 240 ? 17.469 -12.055 -17.328 1 98.5 240 ASN B C 1
ATOM 4945 O O . ASN B 1 240 ? 18.172 -12.188 -16.328 1 98.5 240 ASN B O 1
ATOM 4949 N N . ARG B 1 241 ? 17.25 -10.844 -17.859 1 98.56 241 ARG B N 1
ATOM 4950 C CA . ARG B 1 241 ? 17.922 -9.656 -17.344 1 98.56 241 ARG B CA 1
ATOM 4951 C C . ARG B 1 241 ? 17.016 -8.844 -16.438 1 98.56 241 ARG B C 1
ATOM 4953 O O . ARG B 1 241 ? 17.469 -7.945 -15.742 1 98.56 241 ARG B O 1
ATOM 4960 N N . HIS B 1 242 ? 15.773 -9.125 -16.531 1 98.88 242 HIS B N 1
ATOM 4961 C CA . HIS B 1 242 ? 14.789 -8.383 -15.742 1 98.88 242 HIS B CA 1
ATOM 4962 C C . HIS B 1 242 ? 13.82 -9.32 -15.031 1 98.88 242 HIS B C 1
ATOM 4964 O O . HIS B 1 242 ? 13.539 -10.414 -15.531 1 98.88 242 HIS B O 1
ATOM 4970 N N . VAL B 1 243 ? 13.383 -8.906 -13.891 1 98.94 243 VAL B N 1
ATOM 4971 C CA . VAL B 1 243 ? 12.344 -9.586 -13.117 1 98.94 243 VAL B CA 1
ATOM 4972 C C . VAL B 1 243 ? 11.172 -8.641 -12.883 1 98.94 243 VAL B C 1
ATOM 4974 O O . VAL B 1 243 ? 11.359 -7.465 -12.555 1 98.94 243 VAL B O 1
ATOM 4977 N N . TYR B 1 244 ? 10.031 -9.07 -13.133 1 98.94 244 TYR B N 1
ATOM 4978 C CA . TYR B 1 244 ? 8.789 -8.352 -12.859 1 98.94 244 TYR B CA 1
ATOM 4979 C C . TYR B 1 244 ? 8.047 -8.984 -11.695 1 98.94 244 TYR B C 1
ATOM 4981 O O . TYR B 1 244 ? 7.645 -10.148 -11.766 1 98.94 244 TYR B O 1
ATOM 4989 N N . LEU B 1 245 ? 7.875 -8.211 -10.617 1 98.94 245 LEU B N 1
ATOM 4990 C CA . LEU B 1 245 ? 7.277 -8.68 -9.367 1 98.94 245 LEU B CA 1
ATOM 4991 C C . LEU B 1 245 ? 5.918 -8.031 -9.141 1 98.94 245 LEU B C 1
ATOM 4993 O O . LEU B 1 245 ? 5.797 -6.809 -9.156 1 98.94 245 LEU B O 1
ATOM 4997 N N . VAL B 1 246 ? 4.883 -8.844 -8.938 1 98.88 246 VAL B N 1
ATOM 4998 C CA . VAL B 1 246 ? 3.578 -8.312 -8.57 1 98.88 246 VAL B CA 1
ATOM 4999 C C . VAL B 1 246 ? 3.455 -8.242 -7.055 1 98.88 246 VAL B C 1
ATOM 5001 O O . VAL B 1 246 ? 3.795 -9.203 -6.355 1 98.88 246 VAL B O 1
ATOM 5004 N N . ASN B 1 247 ? 3.078 -7.125 -6.562 1 98.69 247 ASN B N 1
ATOM 5005 C CA . ASN B 1 247 ? 2.744 -6.918 -5.156 1 98.69 247 ASN B CA 1
ATOM 5006 C C . ASN B 1 247 ? 1.238 -6.984 -4.922 1 98.69 247 ASN B C 1
ATOM 5008 O O . ASN B 1 247 ? 0.484 -6.18 -5.473 1 98.69 247 ASN B O 1
ATOM 5012 N N . GLU B 1 248 ? 0.868 -7.871 -4.098 1 98.5 248 GLU B N 1
ATOM 5013 C CA . GLU B 1 248 ? -0.54 -8.227 -3.951 1 98.5 248 GLU B CA 1
ATOM 5014 C C . GLU B 1 248 ? -1.337 -7.09 -3.32 1 98.5 248 GLU B C 1
ATOM 5016 O O . GLU B 1 248 ? -2.326 -6.629 -3.891 1 98.5 248 GLU B O 1
ATOM 5021 N N . LYS B 1 249 ? -0.891 -6.621 -2.182 1 97.56 249 LYS B N 1
ATOM 5022 C CA . LYS B 1 249 ? -1.724 -5.695 -1.419 1 97.56 249 LYS B CA 1
ATOM 5023 C C . LYS B 1 249 ? -1.562 -4.266 -1.927 1 97.56 249 LYS B C 1
ATOM 5025 O O . LYS B 1 249 ? -2.516 -3.486 -1.911 1 97.56 249 LYS B O 1
ATOM 5030 N N . ALA B 1 250 ? -0.362 -3.934 -2.375 1 97.62 250 ALA B N 1
ATOM 5031 C CA . ALA B 1 250 ? -0.138 -2.594 -2.91 1 97.62 250 ALA B CA 1
ATOM 5032 C C . ALA B 1 250 ? -0.735 -2.455 -4.309 1 97.62 250 ALA B C 1
ATOM 5034 O O . ALA B 1 250 ? -0.871 -1.342 -4.824 1 97.62 250 ALA B O 1
ATOM 5035 N N . SER B 1 251 ? -1.063 -3.584 -4.93 1 98.19 251 SER B N 1
ATOM 5036 C CA . SER B 1 251 ? -1.529 -3.582 -6.312 1 98.19 251 SER B CA 1
ATOM 5037 C C . SER B 1 251 ? -0.568 -2.818 -7.219 1 98.19 251 SER B C 1
ATOM 5039 O O . SER B 1 251 ? -0.979 -1.91 -7.941 1 98.19 251 SER B O 1
ATOM 5041 N N . THR B 1 252 ? 0.701 -3.252 -7.188 1 98.69 252 THR B N 1
ATOM 5042 C CA . THR B 1 252 ? 1.749 -2.652 -8.008 1 98.69 252 THR B CA 1
ATOM 5043 C C . THR B 1 252 ? 2.605 -3.732 -8.664 1 98.69 252 THR B C 1
ATOM 5045 O O . THR B 1 252 ? 2.543 -4.902 -8.281 1 98.69 252 THR B O 1
ATOM 5048 N N . LEU B 1 253 ? 3.271 -3.293 -9.688 1 98.81 253 LEU B N 1
ATOM 5049 C CA . LEU B 1 253 ? 4.301 -4.074 -10.367 1 98.81 253 LEU B CA 1
ATOM 5050 C C . LEU B 1 253 ? 5.676 -3.438 -10.172 1 98.81 253 LEU B C 1
ATOM 5052 O O . LEU B 1 253 ? 5.863 -2.252 -10.461 1 98.81 253 LEU B O 1
ATOM 5056 N N . ARG B 1 254 ? 6.59 -4.199 -9.68 1 98.88 254 ARG B N 1
ATOM 5057 C CA . ARG B 1 254 ? 7.961 -3.74 -9.477 1 98.88 254 ARG B CA 1
ATOM 5058 C C . ARG B 1 254 ? 8.898 -4.379 -10.492 1 98.88 254 ARG B C 1
ATOM 5060 O O . ARG B 1 254 ? 8.836 -5.586 -10.734 1 98.88 254 ARG B O 1
ATOM 5067 N N . VAL B 1 255 ? 9.797 -3.555 -11.062 1 98.94 255 VAL B N 1
ATOM 5068 C CA . VAL B 1 255 ? 10.75 -4.023 -12.062 1 98.94 255 VAL B CA 1
ATOM 5069 C C . VAL B 1 255 ? 12.156 -4.051 -11.469 1 98.94 255 VAL B C 1
ATOM 5071 O O . VAL B 1 255 ? 12.594 -3.08 -10.844 1 98.94 255 VAL B O 1
ATOM 5074 N N . PHE B 1 256 ? 12.836 -5.141 -11.68 1 98.88 256 PHE B N 1
ATOM 5075 C CA . PHE B 1 256 ? 14.219 -5.281 -11.25 1 98.88 256 PHE B CA 1
ATOM 5076 C C . PHE B 1 256 ? 15.133 -5.551 -12.438 1 98.88 256 PHE B C 1
ATOM 5078 O O . PHE B 1 256 ? 14.758 -6.27 -13.367 1 98.88 256 PHE B O 1
ATOM 5085 N N . ASP B 1 257 ? 16.312 -5.023 -12.336 1 98.88 257 ASP B N 1
ATOM 5086 C CA . ASP B 1 257 ? 17.438 -5.648 -13.031 1 98.88 257 ASP B CA 1
ATOM 5087 C C . ASP B 1 257 ? 17.906 -6.906 -12.297 1 98.88 257 ASP B C 1
ATOM 5089 O O . ASP B 1 257 ? 17.969 -6.926 -11.07 1 98.88 257 ASP B O 1
ATOM 5093 N N . PHE B 1 258 ? 18.266 -7.902 -13.086 1 98.81 258 PHE B N 1
ATOM 5094 C CA . PHE B 1 258 ? 18.734 -9.156 -12.523 1 98.81 258 PHE B CA 1
ATOM 5095 C C . PHE B 1 258 ? 20.141 -9.477 -13.031 1 98.81 258 PHE B C 1
ATOM 5097 O O . PHE B 1 258 ? 20.359 -9.586 -14.234 1 98.81 258 PHE B O 1
ATOM 5104 N N . ASP B 1 259 ? 21.062 -9.57 -12.102 1 98.62 259 ASP B N 1
ATOM 5105 C CA . ASP B 1 259 ? 22.406 -10.078 -12.391 1 98.62 259 ASP B CA 1
ATOM 5106 C C . ASP B 1 259 ? 22.469 -11.586 -12.195 1 98.62 259 ASP B C 1
ATOM 5108 O O . ASP B 1 259 ? 22.641 -12.062 -11.07 1 98.62 259 ASP B O 1
ATOM 5112 N N . ASP B 1 260 ? 22.469 -12.328 -13.234 1 97.31 260 ASP B N 1
ATOM 5113 C CA . ASP B 1 260 ? 22.375 -13.781 -13.133 1 97.31 260 ASP B CA 1
ATOM 5114 C C . ASP B 1 260 ? 23.75 -14.398 -12.875 1 97.31 260 ASP B C 1
ATOM 5116 O O . ASP B 1 260 ? 23.891 -15.625 -12.781 1 97.31 260 ASP B O 1
ATOM 5120 N N . GLN B 1 261 ? 24.781 -13.594 -12.828 1 97.94 261 GLN B N 1
ATOM 5121 C CA . GLN B 1 261 ? 26.078 -14.094 -12.406 1 97.94 261 GLN B CA 1
ATOM 5122 C C . GLN B 1 261 ? 26.203 -14.078 -10.883 1 97.94 261 GLN B C 1
ATOM 5124 O O . GLN B 1 261 ? 26.797 -14.992 -10.297 1 97.94 261 GLN B O 1
ATOM 5129 N N . LYS B 1 262 ? 25.578 -13.094 -10.281 1 98.06 262 LYS B N 1
ATOM 5130 C CA . LYS B 1 262 ? 25.75 -12.906 -8.844 1 98.06 262 LYS B CA 1
ATOM 5131 C C . LYS B 1 262 ? 24.469 -13.266 -8.086 1 98.06 262 LYS B C 1
ATOM 5133 O O . LYS B 1 262 ? 24.484 -13.398 -6.859 1 98.06 262 LYS B O 1
ATOM 5138 N N . GLY B 1 263 ? 23.406 -13.453 -8.758 1 98.38 263 GLY B N 1
ATOM 5139 C CA . GLY B 1 263 ? 22.125 -13.656 -8.109 1 98.38 263 GLY B CA 1
ATOM 5140 C C . GLY B 1 263 ? 21.656 -12.445 -7.324 1 98.38 263 GLY B C 1
ATOM 5141 O O . GLY B 1 263 ? 21.297 -12.562 -6.148 1 98.38 263 GLY B O 1
ATOM 5142 N N . GLN B 1 264 ? 21.641 -11.305 -8.055 1 98.62 264 GLN B N 1
ATOM 5143 C CA . GLN B 1 264 ? 21.297 -10.07 -7.359 1 98.62 264 GLN B CA 1
ATOM 5144 C C . GLN B 1 264 ? 20.219 -9.297 -8.125 1 98.62 264 GLN B C 1
ATOM 5146 O O . GLN B 1 264 ? 20.25 -9.25 -9.352 1 98.62 264 GLN B O 1
ATOM 5151 N N . LEU B 1 265 ? 19.375 -8.68 -7.332 1 98.75 265 LEU B N 1
ATOM 5152 C CA . LEU B 1 265 ? 18.297 -7.848 -7.867 1 98.75 265 LEU B CA 1
ATOM 5153 C C . LEU B 1 265 ? 18.531 -6.379 -7.539 1 98.75 265 LEU B C 1
ATOM 5155 O O . LEU B 1 265 ? 18.953 -6.043 -6.43 1 98.75 265 LEU B O 1
ATOM 5159 N N . THR B 1 266 ? 18.297 -5.492 -8.523 1 98.25 266 THR B N 1
ATOM 5160 C CA . THR B 1 266 ? 18.281 -4.047 -8.32 1 98.25 266 THR B CA 1
ATOM 5161 C C . THR B 1 266 ? 16.969 -3.447 -8.836 1 98.25 266 THR B C 1
ATOM 5163 O O . THR B 1 266 ? 16.672 -3.523 -10.031 1 98.25 266 THR B O 1
ATOM 5166 N N . ALA B 1 267 ? 16.25 -2.822 -7.973 1 98.38 267 ALA B N 1
ATOM 5167 C CA . ALA B 1 267 ? 14.953 -2.27 -8.344 1 98.38 267 ALA B CA 1
ATOM 5168 C C . ALA B 1 267 ? 15.109 -1.058 -9.258 1 98.38 267 ALA B C 1
ATOM 5170 O O . ALA B 1 267 ? 16.016 -0.237 -9.062 1 98.38 267 ALA B O 1
ATOM 5171 N N . ARG B 1 268 ? 14.094 -0.879 -10.234 1 98.56 268 ARG B N 1
ATOM 5172 C CA . ARG B 1 268 ? 14.219 0.18 -11.234 1 98.56 268 ARG B CA 1
ATOM 5173 C C . ARG B 1 268 ? 12.922 0.969 -11.352 1 98.56 268 ARG B C 1
ATOM 5175 O O . ARG B 1 268 ? 12.938 2.146 -11.719 1 98.56 268 ARG B O 1
ATOM 5182 N N . GLN B 1 269 ? 11.805 0.35 -11.07 1 98.81 269 GLN B N 1
ATOM 5183 C CA . GLN B 1 269 ? 10.508 0.953 -11.352 1 98.81 269 GLN B CA 1
ATOM 5184 C C . GLN B 1 269 ? 9.414 0.326 -10.492 1 98.81 269 GLN B C 1
ATOM 5186 O O . GLN B 1 269 ? 9.477 -0.863 -10.172 1 98.81 269 GLN B O 1
ATOM 5191 N N . VAL B 1 270 ? 8.477 1.064 -10.102 1 98.75 270 VAL B N 1
ATOM 5192 C CA . VAL B 1 270 ? 7.234 0.587 -9.508 1 98.75 270 VAL B CA 1
ATOM 5193 C C . VAL B 1 270 ? 6.043 1.275 -10.172 1 98.75 270 VAL B C 1
ATOM 5195 O O . VAL B 1 270 ? 5.973 2.506 -10.211 1 98.75 270 VAL B O 1
ATOM 5198 N N . VAL B 1 271 ? 5.082 0.515 -10.711 1 98.69 271 VAL B N 1
ATOM 5199 C CA . VAL B 1 271 ? 3.922 1.078 -11.391 1 98.69 271 VAL B CA 1
ATOM 5200 C C . VAL B 1 271 ? 2.645 0.449 -10.844 1 98.69 271 VAL B C 1
ATOM 5202 O O . VAL B 1 271 ? 2.652 -0.703 -10.406 1 98.69 271 VAL B O 1
ATOM 5205 N N . PRO B 1 272 ? 1.523 1.173 -10.891 1 98.56 272 PRO B N 1
ATOM 5206 C CA . PRO B 1 272 ? 0.255 0.61 -10.422 1 98.56 272 PRO B CA 1
ATOM 5207 C C . PRO B 1 272 ? -0.329 -0.416 -11.391 1 98.56 272 PRO B C 1
ATOM 5209 O O . PRO B 1 272 ? -0.13 -0.308 -12.602 1 98.56 272 PRO B O 1
ATOM 5212 N N . THR B 1 273 ? -1.065 -1.356 -10.82 1 98.69 273 THR B N 1
ATOM 5213 C CA . THR B 1 273 ? -1.762 -2.307 -11.688 1 98.69 273 THR B CA 1
ATOM 5214 C C . THR B 1 273 ? -3.207 -1.872 -11.906 1 98.69 273 THR B C 1
ATOM 5216 O O . THR B 1 273 ? -3.92 -2.465 -12.719 1 98.69 273 THR B O 1
ATOM 5219 N N . LEU B 1 274 ? -3.625 -0.854 -11.234 1 98.56 274 LEU B N 1
ATOM 5220 C CA . LEU B 1 274 ? -5.004 -0.383 -11.305 1 98.56 274 LEU B CA 1
ATOM 5221 C C . LEU B 1 274 ? -5.098 0.92 -12.086 1 98.56 274 LEU B C 1
ATOM 5223 O O . LEU B 1 274 ? -4.168 1.732 -12.062 1 98.56 274 LEU B O 1
ATOM 5227 N N . GLN B 1 275 ? -6.273 1.073 -12.766 1 97.69 275 GLN B N 1
ATOM 5228 C CA . GLN B 1 275 ? -6.613 2.396 -13.281 1 97.69 275 GLN B CA 1
ATOM 5229 C C . GLN B 1 275 ? -6.789 3.396 -12.141 1 97.69 275 GLN B C 1
ATOM 5231 O O . GLN B 1 275 ? -7.27 3.037 -11.062 1 97.69 275 GLN B O 1
ATOM 5236 N N . ASP B 1 276 ? -6.453 4.656 -12.469 1 97.69 276 ASP B N 1
ATOM 5237 C CA . ASP B 1 276 ? -6.543 5.664 -11.422 1 97.69 276 ASP B CA 1
ATOM 5238 C C . ASP B 1 276 ? -7.996 5.906 -11.008 1 97.69 276 ASP B C 1
ATOM 5240 O O . ASP B 1 276 ? -8.266 6.418 -9.922 1 97.69 276 ASP B O 1
ATOM 5244 N N . THR B 1 277 ? -8.961 5.492 -11.812 1 97.38 277 THR B N 1
ATOM 5245 C CA . THR B 1 277 ? -10.359 5.754 -11.508 1 97.38 277 THR B CA 1
ATOM 5246 C C . THR B 1 277 ? -10.992 4.551 -10.812 1 97.38 277 THR B C 1
ATOM 5248 O O . THR B 1 277 ? -12.156 4.605 -10.398 1 97.38 277 THR B O 1
ATOM 5251 N N . TYR B 1 278 ? -10.328 3.457 -10.758 1 97.94 278 TYR B N 1
ATOM 5252 C CA . TYR B 1 278 ? -10.797 2.377 -9.898 1 97.94 278 TYR B CA 1
ATOM 5253 C C . TYR B 1 278 ? -10.461 2.66 -8.438 1 97.94 278 TYR B C 1
ATOM 5255 O O . TYR B 1 278 ? -9.289 2.729 -8.062 1 97.94 278 TYR B O 1
ATOM 5263 N N . VAL B 1 279 ? -11.492 2.641 -7.59 1 97.31 279 VAL B N 1
ATOM 5264 C CA . VAL B 1 279 ? -11.289 3.152 -6.238 1 97.31 279 VAL B CA 1
ATOM 5265 C C . VAL B 1 279 ? -11.625 2.066 -5.219 1 97.31 279 VAL B C 1
ATOM 5267 O O . VAL B 1 279 ? -11.562 2.301 -4.008 1 97.31 279 VAL B O 1
ATOM 5270 N N . GLY B 1 280 ? -11.977 0.901 -5.605 1 95.88 280 GLY B N 1
ATOM 5271 C CA . GLY B 1 280 ? -12.367 -0.181 -4.715 1 95.88 280 GLY B CA 1
ATOM 5272 C C . GLY B 1 280 ? -11.18 -0.947 -4.16 1 95.88 280 GLY B C 1
ATOM 5273 O O . GLY B 1 280 ? -10.031 -0.638 -4.477 1 95.88 280 GLY B O 1
ATOM 5274 N N . PRO B 1 281 ? -11.461 -1.912 -3.291 1 95.19 281 PRO B N 1
ATOM 5275 C CA . PRO B 1 281 ? -10.391 -2.787 -2.811 1 95.19 281 PRO B CA 1
ATOM 5276 C C . PRO B 1 281 ? -9.797 -3.656 -3.916 1 95.19 281 PRO B C 1
ATOM 5278 O O . PRO B 1 281 ? -10.453 -3.898 -4.934 1 95.19 281 PRO B O 1
ATOM 5281 N N . ASN B 1 282 ? -8.547 -4.004 -3.699 1 96.62 282 ASN B N 1
ATOM 5282 C CA . ASN B 1 282 ? -7.914 -4.855 -4.699 1 96.62 282 ASN B CA 1
ATOM 5283 C C . ASN B 1 282 ? -6.742 -5.633 -4.105 1 96.62 282 ASN B C 1
ATOM 5285 O O . ASN B 1 282 ? -6.113 -5.184 -3.146 1 96.62 282 ASN B O 1
ATOM 5289 N N . MET B 1 283 ? -6.516 -6.77 -4.719 1 97.19 283 MET B N 1
ATOM 5290 C CA . MET B 1 283 ? -5.324 -7.598 -4.539 1 97.19 283 MET B CA 1
ATOM 5291 C C . MET B 1 283 ? -4.797 -8.086 -5.883 1 97.19 283 MET B C 1
ATOM 5293 O O . MET B 1 283 ? -5.445 -8.898 -6.551 1 97.19 283 MET B O 1
ATOM 5297 N N . ALA B 1 284 ? -3.633 -7.594 -6.273 1 98.5 284 ALA B N 1
ATOM 5298 C CA . ALA B 1 284 ? -3.023 -8.117 -7.492 1 98.5 284 ALA B CA 1
ATOM 5299 C C . ALA B 1 284 ? -2.564 -9.562 -7.297 1 98.5 284 ALA B C 1
ATOM 5301 O O . ALA B 1 284 ? -2.162 -9.953 -6.199 1 98.5 284 ALA B O 1
ATOM 5302 N N . SER B 1 285 ? -2.602 -10.344 -8.391 1 98.19 285 SER B N 1
ATOM 5303 C CA . SER B 1 285 ? -2.457 -11.766 -8.117 1 98.19 285 SER B CA 1
ATOM 5304 C C . SER B 1 285 ? -1.506 -12.43 -9.102 1 98.19 285 SER B C 1
ATOM 5306 O O . SER B 1 285 ? -0.313 -12.578 -8.828 1 98.19 285 SER B O 1
ATOM 5308 N N . ALA B 1 286 ? -1.986 -12.773 -10.32 1 98.75 286 ALA B N 1
ATOM 5309 C CA . ALA B 1 286 ? -1.204 -13.539 -11.289 1 98.75 286 ALA B CA 1
ATOM 5310 C C . ALA B 1 286 ? -0.351 -12.609 -12.156 1 98.75 286 ALA B C 1
ATOM 5312 O O . ALA B 1 286 ? -0.721 -11.461 -12.398 1 98.75 286 ALA B O 1
ATOM 5313 N N . ILE B 1 287 ? 0.717 -13.141 -12.602 1 98.88 287 ILE B N 1
ATOM 5314 C CA . ILE B 1 287 ? 1.594 -12.43 -13.531 1 98.88 287 ILE B CA 1
ATOM 5315 C C . ILE B 1 287 ? 2.098 -13.398 -14.594 1 98.88 287 ILE B C 1
ATOM 5317 O O . ILE B 1 287 ? 2.475 -14.531 -14.289 1 98.88 287 ILE B O 1
ATOM 5321 N N . VAL B 1 288 ? 2.057 -12.977 -15.867 1 98.56 288 VAL B N 1
ATOM 5322 C CA . VAL B 1 288 ? 2.461 -13.797 -17 1 98.56 288 VAL B CA 1
ATOM 5323 C C . VAL B 1 288 ? 3.209 -12.938 -18.016 1 98.56 288 VAL B C 1
ATOM 5325 O O . VAL B 1 288 ? 2.805 -11.805 -18.312 1 98.56 288 VAL B O 1
ATOM 5328 N N . LEU B 1 289 ? 4.324 -13.438 -18.453 1 98.06 289 LEU B N 1
ATOM 5329 C CA . LEU B 1 289 ? 5.008 -12.859 -19.609 1 98.06 289 LEU B CA 1
ATOM 5330 C C . LEU B 1 289 ? 4.414 -13.367 -20.906 1 98.06 289 LEU B C 1
ATOM 5332 O O . LEU B 1 289 ? 4.188 -14.57 -21.062 1 98.06 289 LEU B O 1
ATOM 5336 N N . SER B 1 290 ? 4.176 -12.43 -21.812 1 96.44 290 SER B N 1
ATOM 5337 C CA . SER B 1 290 ? 3.688 -12.867 -23.125 1 96.44 290 SER B CA 1
ATOM 5338 C C . SER B 1 290 ? 4.703 -13.766 -23.812 1 96.44 290 SER B C 1
ATOM 5340 O O . SER B 1 290 ? 5.895 -13.734 -23.5 1 96.44 290 SER B O 1
ATOM 5342 N N . ARG B 1 291 ? 4.207 -14.531 -24.766 1 94.12 291 ARG B N 1
ATOM 5343 C CA . ARG B 1 291 ? 5.047 -15.508 -25.453 1 94.12 291 ARG B CA 1
ATOM 5344 C C . ARG B 1 291 ? 6.234 -14.836 -26.125 1 94.12 291 ARG B C 1
ATOM 5346 O O . ARG B 1 291 ? 7.348 -15.367 -26.109 1 94.12 291 ARG B O 1
ATOM 5353 N N . ASP B 1 292 ? 5.973 -13.695 -26.719 1 93.31 292 ASP B N 1
ATOM 5354 C CA . ASP B 1 292 ? 7.031 -13.008 -27.453 1 93.31 292 ASP B CA 1
ATOM 5355 C C . ASP B 1 292 ? 7.875 -12.148 -26.516 1 93.31 292 ASP B C 1
ATOM 5357 O O . ASP B 1 292 ? 8.852 -11.523 -26.938 1 93.31 292 ASP B O 1
ATOM 5361 N N . GLY B 1 293 ? 7.492 -12.07 -25.281 1 95.69 293 GLY B N 1
ATOM 5362 C CA . GLY B 1 293 ? 8.281 -11.367 -24.281 1 95.69 293 GLY B CA 1
ATOM 5363 C C . GLY B 1 293 ? 8.094 -9.859 -24.328 1 95.69 293 GLY B C 1
ATOM 5364 O O . GLY B 1 293 ? 8.852 -9.117 -23.688 1 95.69 293 GLY B O 1
ATOM 5365 N N . LYS B 1 294 ? 7.059 -9.375 -24.953 1 95.75 294 LYS B N 1
ATOM 5366 C CA . LYS B 1 294 ? 6.914 -7.941 -25.156 1 95.75 294 LYS B CA 1
ATOM 5367 C C . LYS B 1 294 ? 5.938 -7.332 -24.156 1 95.75 294 LYS B C 1
ATOM 5369 O O . LYS B 1 294 ? 5.891 -6.113 -23.984 1 95.75 294 LYS B O 1
ATOM 5374 N N . GLN B 1 295 ? 5.129 -8.219 -23.516 1 96.62 295 GLN B N 1
ATOM 5375 C CA . GLN B 1 295 ? 4.133 -7.754 -22.562 1 96.62 295 GLN B CA 1
ATOM 5376 C C . GLN B 1 295 ? 4.219 -8.531 -21.25 1 96.62 295 GLN B C 1
ATOM 5378 O O . GLN B 1 295 ? 4.621 -9.703 -21.25 1 96.62 295 GLN B O 1
ATOM 5383 N N . VAL B 1 296 ? 3.889 -7.867 -20.219 1 98.19 296 VAL B N 1
ATOM 5384 C CA . VAL B 1 296 ? 3.611 -8.523 -18.953 1 98.19 296 VAL B CA 1
ATOM 5385 C C . VAL B 1 296 ? 2.15 -8.312 -18.562 1 98.19 296 VAL B C 1
ATOM 5387 O O . VAL B 1 296 ? 1.634 -7.195 -18.656 1 98.19 296 VAL B O 1
ATOM 5390 N N . TYR B 1 297 ? 1.468 -9.375 -18.203 1 98.5 297 TYR B N 1
ATOM 5391 C CA . TYR B 1 297 ? 0.076 -9.344 -17.766 1 98.5 297 TYR B CA 1
ATOM 5392 C C . TYR B 1 297 ? -0.028 -9.547 -16.266 1 98.5 297 TYR B C 1
ATOM 5394 O O . TYR B 1 297 ? 0.662 -10.391 -15.695 1 98.5 297 TYR B O 1
ATOM 5402 N N . VAL B 1 298 ? -0.861 -8.727 -15.641 1 98.88 298 VAL B N 1
ATOM 5403 C CA . VAL B 1 298 ? -1.125 -8.867 -14.211 1 98.88 298 VAL B CA 1
ATOM 5404 C C . VAL B 1 298 ? -2.631 -8.836 -13.961 1 98.88 298 VAL B C 1
ATOM 5406 O O . VAL B 1 298 ? -3.344 -7.992 -14.508 1 98.88 298 VAL B O 1
ATOM 5409 N N . SER B 1 299 ? -3.105 -9.773 -13.141 1 98.81 299 SER B N 1
ATOM 5410 C CA . SER B 1 299 ? -4.527 -9.781 -12.812 1 98.81 299 SER B CA 1
ATOM 5411 C C . SER B 1 299 ? -4.801 -9.008 -11.523 1 98.81 299 SER B C 1
ATOM 5413 O O . SER B 1 299 ? -3.957 -8.969 -10.625 1 98.81 299 SER B O 1
ATOM 5415 N N . ASN B 1 300 ? -5.965 -8.375 -11.484 1 98.38 300 ASN B N 1
ATOM 5416 C CA . ASN B 1 300 ? -6.484 -7.645 -10.336 1 98.38 300 ASN B CA 1
ATOM 5417 C C . ASN B 1 300 ? -7.781 -8.258 -9.82 1 98.38 300 ASN B C 1
ATOM 5419 O O . ASN B 1 300 ? -8.781 -8.32 -10.539 1 98.38 300 ASN B O 1
ATOM 5423 N N . ARG B 1 301 ? -7.703 -8.656 -8.555 1 96.81 301 ARG B N 1
ATOM 5424 C CA . ARG B 1 301 ? -8.883 -9.273 -7.961 1 96.81 301 ARG B CA 1
ATOM 5425 C C . ARG B 1 301 ? -9.352 -8.5 -6.734 1 96.81 301 ARG B C 1
ATOM 5427 O O . ARG B 1 301 ? -8.547 -7.832 -6.074 1 96.81 301 ARG B O 1
ATOM 5434 N N . ILE B 1 302 ? -10.586 -8.516 -6.375 1 91.5 302 ILE B N 1
ATOM 5435 C CA . ILE B 1 302 ? -11.172 -7.727 -5.297 1 91.5 302 ILE B CA 1
ATOM 5436 C C . ILE B 1 302 ? -11.062 -8.492 -3.979 1 91.5 302 ILE B C 1
ATOM 5438 O O . ILE B 1 302 ? -10.516 -7.977 -3.002 1 91.5 302 ILE B O 1
ATOM 5442 N N . LYS B 1 303 ? -11.766 -9.539 -3.727 1 81.12 303 LYS B N 1
ATOM 5443 C CA . LYS B 1 303 ? -11.797 -10.383 -2.535 1 81.12 303 LYS B CA 1
ATOM 5444 C C . LYS B 1 303 ? -12.172 -11.82 -2.889 1 81.12 303 LYS B C 1
ATOM 5446 O O . LYS B 1 303 ? -12.953 -12.047 -3.811 1 81.12 303 LYS B O 1
ATOM 5451 N N . GLU B 1 304 ? -11.516 -12.562 -2.088 1 77.62 304 GLU B N 1
ATOM 5452 C CA . GLU B 1 304 ? -11.867 -13.969 -2.279 1 77.62 304 GLU B CA 1
ATOM 5453 C C . GLU B 1 304 ? -13.125 -14.336 -1.491 1 77.62 304 GLU B C 1
ATOM 5455 O O . GLU B 1 304 ? -13.305 -13.891 -0.355 1 77.62 304 GLU B O 1
ATOM 5460 N N . GLY B 1 305 ? -13.93 -15.164 -2.076 1 72.69 305 GLY B N 1
ATOM 5461 C CA . GLY B 1 305 ? -15.023 -15.789 -1.36 1 72.69 305 GLY B CA 1
ATOM 5462 C C . GLY B 1 305 ? -16.234 -14.891 -1.221 1 72.69 305 GLY B C 1
ATOM 5463 O O . GLY B 1 305 ? -17.031 -15.047 -0.287 1 72.69 305 GLY B O 1
ATOM 5464 N N . ILE B 1 306 ? -16.312 -13.875 -1.97 1 73.19 306 ILE B N 1
ATOM 5465 C CA . ILE B 1 306 ? -17.516 -13.047 -1.983 1 73.19 306 ILE B CA 1
ATOM 5466 C C . ILE B 1 306 ? -18.5 -13.586 -3.008 1 73.19 306 ILE B C 1
ATOM 5468 O O . ILE B 1 306 ? -18.125 -13.953 -4.121 1 73.19 306 ILE B O 1
ATOM 5472 N N . PRO B 1 307 ? -19.719 -13.688 -2.559 1 71.62 307 PRO B N 1
ATOM 5473 C CA . PRO B 1 307 ? -20.734 -14.148 -3.508 1 71.62 307 PRO B CA 1
ATOM 5474 C C . PRO B 1 307 ? -20.875 -13.219 -4.707 1 71.62 307 PRO B C 1
ATOM 5476 O O . PRO B 1 307 ? -20.469 -12.062 -4.648 1 71.62 307 PRO B O 1
ATOM 5479 N N . PRO B 1 308 ? -21.422 -13.812 -5.801 1 69.81 308 PRO B N 1
ATOM 5480 C CA . PRO B 1 308 ? -21.609 -13.023 -7.016 1 69.81 308 PRO B CA 1
ATOM 5481 C C . PRO B 1 308 ? -22.453 -11.773 -6.777 1 69.81 308 PRO B C 1
ATOM 5483 O O . PRO B 1 308 ? -22.266 -10.758 -7.445 1 69.81 308 PRO B O 1
ATOM 5486 N N . GLU B 1 309 ? -23.375 -11.859 -5.879 1 72.94 309 GLU B N 1
ATOM 5487 C CA . GLU B 1 309 ? -24.25 -10.734 -5.605 1 72.94 309 GLU B CA 1
ATOM 5488 C C . GLU B 1 309 ? -23.531 -9.656 -4.797 1 72.94 309 GLU B C 1
ATOM 5490 O O . GLU B 1 309 ? -24.047 -8.539 -4.648 1 72.94 309 GLU B O 1
ATOM 5495 N N . GLY B 1 310 ? -22.422 -9.953 -4.488 1 69.38 310 GLY B N 1
ATOM 5496 C CA . GLY B 1 310 ? -21.625 -9.023 -3.709 1 69.38 310 GLY B CA 1
ATOM 5497 C C . GLY B 1 310 ? -21.969 -9.031 -2.232 1 69.38 310 GLY B C 1
ATOM 5498 O O . GLY B 1 310 ? -23.047 -9.484 -1.847 1 69.38 310 GLY B O 1
ATOM 5499 N N . GLU B 1 311 ? -20.969 -8.664 -1.422 1 75 311 GLU B N 1
ATOM 5500 C CA . GLU B 1 311 ? -21.156 -8.508 0.016 1 75 311 GLU B CA 1
ATOM 5501 C C . GLU B 1 311 ? -20.359 -7.328 0.556 1 75 311 GLU B C 1
ATOM 5503 O O . GLU B 1 311 ? -19.156 -7.219 0.294 1 75 311 GLU B O 1
ATOM 5508 N N . GLY B 1 312 ? -21.109 -6.457 1.226 1 79.25 312 GLY B N 1
ATOM 5509 C CA . GLY B 1 312 ? -20.406 -5.355 1.867 1 79.25 312 GLY B CA 1
ATOM 5510 C C . GLY B 1 312 ? -19.781 -4.383 0.878 1 79.25 312 GLY B C 1
ATOM 5511 O O . GLY B 1 312 ? -20.266 -4.254 -0.251 1 79.25 312 GLY B O 1
ATOM 5512 N N . TYR B 1 313 ? -18.875 -3.65 1.285 1 82.19 313 TYR B N 1
ATOM 5513 C CA . TYR B 1 313 ? -18.219 -2.617 0.486 1 82.19 313 TYR B CA 1
ATOM 5514 C C . TYR B 1 313 ? -17.531 -3.223 -0.728 1 82.19 313 TYR B C 1
ATOM 5516 O O . TYR B 1 313 ? -17.688 -2.74 -1.851 1 82.19 313 TYR B O 1
ATOM 5524 N N . ALA B 1 314 ? -16.875 -4.32 -0.526 1 82.81 314 ALA B N 1
ATOM 5525 C CA . ALA B 1 314 ? -16.172 -4.988 -1.617 1 82.81 314 ALA B CA 1
ATOM 5526 C C . ALA B 1 314 ? -17.156 -5.457 -2.693 1 82.81 314 ALA B C 1
ATOM 5528 O O . ALA B 1 314 ? -16.828 -5.43 -3.883 1 82.81 314 ALA B O 1
ATOM 5529 N N . GLY B 1 315 ? -18.281 -5.82 -2.225 1 86 315 GLY B N 1
ATOM 5530 C CA . GLY B 1 315 ? -19.281 -6.328 -3.146 1 86 315 GLY B CA 1
ATOM 5531 C C . GLY B 1 315 ? -19.75 -5.293 -4.152 1 86 315 GLY B C 1
ATOM 5532 O O . GLY B 1 315 ? -20.156 -5.641 -5.262 1 86 315 GLY B O 1
ATOM 5533 N N . THR B 1 316 ? -19.609 -4.059 -3.783 1 88.88 316 THR B N 1
ATOM 5534 C CA . THR B 1 316 ? -20.078 -2.992 -4.664 1 88.88 316 THR B CA 1
ATOM 5535 C C . THR B 1 316 ? -19.156 -2.852 -5.875 1 88.88 316 THR B C 1
ATOM 5537 O O . THR B 1 316 ? -19.516 -2.203 -6.859 1 88.88 316 THR B O 1
ATOM 5540 N N . PHE B 1 317 ? -18.062 -3.539 -5.832 1 93 317 PHE B N 1
ATOM 5541 C CA . PHE B 1 317 ? -17.094 -3.434 -6.918 1 93 317 PHE B CA 1
ATOM 5542 C C . PHE B 1 317 ? -17 -4.75 -7.684 1 93 317 PHE B C 1
ATOM 5544 O O . PHE B 1 317 ? -16.219 -4.867 -8.625 1 93 317 PHE B O 1
ATOM 5551 N N . ARG B 1 318 ? -17.75 -5.711 -7.266 1 91.38 318 ARG B N 1
ATOM 5552 C CA . ARG B 1 318 ? -17.703 -7.008 -7.934 1 91.38 318 ARG B CA 1
ATOM 5553 C C . ARG B 1 318 ? -17.984 -6.867 -9.43 1 91.38 318 ARG B C 1
ATOM 5555 O O . ARG B 1 318 ? -18.875 -6.121 -9.828 1 91.38 318 ARG B O 1
ATOM 5562 N N . GLY B 1 319 ? -17.25 -7.578 -10.266 1 92.44 319 GLY B N 1
ATOM 5563 C CA . GLY B 1 319 ? -17.391 -7.504 -11.711 1 92.44 319 GLY B CA 1
ATOM 5564 C C . GLY B 1 319 ? -16.422 -6.531 -12.352 1 92.44 319 GLY B C 1
ATOM 5565 O O . GLY B 1 319 ? -16.297 -6.488 -13.578 1 92.44 319 GLY B O 1
ATOM 5566 N N . GLN B 1 320 ? -15.664 -5.879 -11.523 1 94.56 320 GLN B N 1
ATOM 5567 C CA . GLN B 1 320 ? -14.727 -4.895 -12.047 1 94.56 320 GLN B CA 1
ATOM 5568 C C . GLN B 1 320 ? -13.297 -5.422 -12.016 1 94.56 320 GLN B C 1
ATOM 5570 O O . GLN B 1 320 ? -12.344 -4.66 -12.188 1 94.56 320 GLN B O 1
ATOM 5575 N N . GLU B 1 321 ? -13.156 -6.672 -11.852 1 96.88 321 GLU B N 1
ATOM 5576 C CA . GLU B 1 321 ? -11.844 -7.301 -11.906 1 96.88 321 GLU B CA 1
ATOM 5577 C C . GLU B 1 321 ? -11.242 -7.199 -13.305 1 96.88 321 GLU B C 1
ATOM 5579 O O . GLU B 1 321 ? -11.953 -7.316 -14.305 1 96.88 321 GLU B O 1
ATOM 5584 N N . THR B 1 322 ? -9.859 -6.984 -13.352 1 98.31 322 THR B N 1
ATOM 5585 C CA . THR B 1 322 ? -9.234 -6.723 -14.641 1 98.31 322 THR B CA 1
ATOM 5586 C C . THR B 1 322 ? -7.918 -7.484 -14.766 1 98.31 322 THR B C 1
ATOM 5588 O O . THR B 1 322 ? -7.422 -8.047 -13.789 1 98.31 322 THR B O 1
ATOM 5591 N N . VAL B 1 323 ? -7.496 -7.543 -15.961 1 98.5 323 VAL B N 1
ATOM 5592 C CA . VAL B 1 323 ? -6.109 -7.832 -16.312 1 98.5 323 VAL B CA 1
ATOM 5593 C C . VAL B 1 323 ? -5.473 -6.59 -16.938 1 98.5 323 VAL B C 1
ATOM 5595 O O . VAL B 1 323 ? -6.008 -6.02 -17.891 1 98.5 323 VAL B O 1
ATOM 5598 N N . VAL B 1 324 ? -4.348 -6.215 -16.391 1 98.44 324 VAL B N 1
ATOM 5599 C CA . VAL B 1 324 ? -3.609 -5.125 -17.016 1 98.44 324 VAL B CA 1
ATOM 5600 C C . VAL B 1 324 ? -2.459 -5.684 -17.859 1 98.44 324 VAL B C 1
ATOM 5602 O O . VAL B 1 324 ? -1.791 -6.637 -17.438 1 98.44 324 VAL B O 1
ATOM 5605 N N . SER B 1 325 ? -2.322 -5.148 -19.031 1 97.75 325 SER B N 1
ATOM 5606 C CA . SER B 1 325 ? -1.195 -5.438 -19.906 1 97.75 325 SER B CA 1
ATOM 5607 C C . SER B 1 325 ? -0.233 -4.258 -19.984 1 97.75 325 SER B C 1
ATOM 5609 O O . SER B 1 325 ? -0.623 -3.154 -20.375 1 97.75 325 SER B O 1
ATOM 5611 N N . TYR B 1 326 ? 0.992 -4.477 -19.594 1 97.94 326 TYR B N 1
ATOM 5612 C CA . TYR B 1 326 ? 2.051 -3.486 -19.766 1 97.94 326 TYR B CA 1
ATOM 5613 C C . TYR B 1 326 ? 2.963 -3.857 -20.938 1 97.94 326 TYR B C 1
ATOM 5615 O O . TYR B 1 326 ? 3.287 -5.031 -21.125 1 97.94 326 TYR B O 1
ATOM 5623 N N . THR B 1 327 ? 3.404 -2.854 -21.656 1 97.31 327 THR B N 1
ATOM 5624 C CA . THR B 1 327 ? 4.426 -3.041 -22.688 1 97.31 327 THR B CA 1
ATOM 5625 C C . THR B 1 327 ? 5.824 -2.912 -22.078 1 97.31 327 THR B C 1
ATOM 5627 O O . THR B 1 327 ? 6.082 -1.999 -21.297 1 97.31 327 THR B O 1
ATOM 5630 N N . ILE B 1 328 ? 6.68 -3.797 -22.453 1 97.69 328 ILE B N 1
ATOM 5631 C CA . ILE B 1 328 ? 8.062 -3.775 -22 1 97.69 328 ILE B CA 1
ATOM 5632 C C . ILE B 1 328 ? 8.93 -3.025 -23.016 1 97.69 328 ILE B C 1
ATOM 5634 O O . ILE B 1 328 ? 8.953 -3.377 -24.203 1 97.69 328 ILE B O 1
ATOM 5638 N N . ASP B 1 329 ? 9.609 -2.043 -22.516 1 98 329 ASP B N 1
ATOM 5639 C CA . ASP B 1 329 ? 10.617 -1.413 -23.359 1 98 329 ASP B CA 1
ATOM 5640 C C . ASP B 1 329 ? 11.781 -2.365 -23.625 1 98 329 ASP B C 1
ATOM 5642 O O . ASP B 1 329 ? 12.469 -2.791 -22.703 1 98 329 ASP B O 1
ATOM 5646 N N . PRO B 1 330 ? 12.031 -2.678 -24.844 1 95.69 330 PRO B N 1
ATOM 5647 C CA . PRO B 1 330 ? 13.023 -3.717 -25.125 1 95.69 330 PRO B CA 1
ATOM 5648 C C . PRO B 1 330 ? 14.445 -3.299 -24.75 1 95.69 330 PRO B C 1
ATOM 5650 O O . PRO B 1 330 ? 15.32 -4.152 -24.594 1 95.69 330 PRO B O 1
ATOM 5653 N N . LYS B 1 331 ? 14.688 -2.078 -24.625 1 97 331 LYS B N 1
ATOM 5654 C CA . LYS B 1 331 ? 16.031 -1.609 -24.312 1 97 331 LYS B CA 1
ATOM 5655 C C . LYS B 1 331 ? 16.25 -1.54 -22.812 1 97 331 LYS B C 1
ATOM 5657 O O . LYS B 1 331 ? 17.312 -1.941 -22.312 1 97 331 LYS B O 1
ATOM 5662 N N . THR B 1 332 ? 15.242 -1.08 -22.109 1 98.06 332 THR B N 1
ATOM 5663 C CA . THR B 1 332 ? 15.461 -0.77 -20.703 1 98.06 332 THR B CA 1
ATOM 5664 C C . THR B 1 332 ? 14.797 -1.816 -19.812 1 98.06 332 THR B C 1
ATOM 5666 O O . THR B 1 332 ? 15.125 -1.923 -18.625 1 98.06 332 THR B O 1
ATOM 5669 N N . GLY B 1 333 ? 13.82 -2.545 -20.328 1 98.5 333 GLY B N 1
ATOM 5670 C CA . GLY B 1 333 ? 13.039 -3.479 -19.531 1 98.5 333 GLY B CA 1
ATOM 5671 C C . GLY B 1 333 ? 11.93 -2.809 -18.75 1 98.5 333 GLY B C 1
ATOM 5672 O O . GLY B 1 333 ? 11.148 -3.48 -18.078 1 98.5 333 GLY B O 1
ATOM 5673 N N . LEU B 1 334 ? 11.844 -1.479 -18.859 1 98.75 334 LEU B N 1
ATOM 5674 C CA . LEU B 1 334 ? 10.852 -0.742 -18.078 1 98.75 334 LEU B CA 1
ATOM 5675 C C . LEU B 1 334 ? 9.469 -0.86 -18.719 1 98.75 334 LEU B C 1
ATOM 5677 O O . LEU B 1 334 ? 9.352 -1.202 -19.891 1 98.75 334 LEU B O 1
ATOM 5681 N N . LEU B 1 335 ? 8.477 -0.587 -17.922 1 98.56 335 LEU B N 1
ATOM 5682 C CA . LEU B 1 335 ? 7.098 -0.828 -18.328 1 98.56 335 LEU B CA 1
ATOM 5683 C C . LEU B 1 335 ? 6.402 0.479 -18.688 1 98.56 335 LEU B C 1
ATOM 5685 O O . LEU B 1 335 ? 6.621 1.505 -18.031 1 98.56 335 LEU B O 1
ATOM 5689 N N . GLY B 1 336 ? 5.57 0.416 -19.688 1 97.19 336 GLY B N 1
ATOM 5690 C CA . GLY B 1 336 ? 4.758 1.55 -20.094 1 97.19 336 GLY B CA 1
ATOM 5691 C C . GLY B 1 336 ? 3.457 1.141 -20.766 1 97.19 336 GLY B C 1
ATOM 5692 O O . GLY B 1 336 ? 3.199 -0.05 -20.953 1 97.19 336 GLY B O 1
ATOM 5693 N N . ASN B 1 337 ? 2.582 2.09 -20.969 1 95.19 337 ASN B N 1
ATOM 5694 C CA . ASN B 1 337 ? 1.356 1.979 -21.75 1 95.19 337 ASN B CA 1
ATOM 5695 C C . ASN B 1 337 ? 0.431 0.901 -21.188 1 95.19 337 ASN B C 1
ATOM 5697 O O . ASN B 1 337 ? 0.032 -0.015 -21.922 1 95.19 337 ASN B O 1
ATOM 5701 N N . PRO B 1 338 ? 0.033 1.038 -19.984 1 97 338 PRO B N 1
ATOM 5702 C CA . PRO B 1 338 ? -0.875 0.041 -19.406 1 97 338 PRO B CA 1
ATOM 5703 C C . PRO B 1 338 ? -2.238 0.021 -20.094 1 97 338 PRO B C 1
ATOM 5705 O O . PRO B 1 338 ? -2.768 1.076 -20.453 1 97 338 PRO B O 1
ATOM 5708 N N . GLN B 1 339 ? -2.768 -1.191 -20.359 1 96.5 339 GLN B N 1
ATOM 5709 C CA . GLN B 1 339 ? -4.113 -1.426 -20.875 1 96.5 339 GLN B CA 1
ATOM 5710 C C . GLN B 1 339 ? -4.891 -2.373 -19.969 1 96.5 339 GLN B C 1
ATOM 5712 O O . GLN B 1 339 ? -4.453 -3.498 -19.719 1 96.5 339 GLN B O 1
ATOM 5717 N N . TRP B 1 340 ? -6.055 -1.894 -19.516 1 97 340 TRP B N 1
ATOM 5718 C CA . TRP B 1 340 ? -6.871 -2.713 -18.625 1 97 340 TRP B CA 1
ATOM 5719 C C . TRP B 1 340 ? -8.016 -3.369 -19.391 1 97 340 TRP B C 1
ATOM 5721 O O . TRP B 1 340 ? -8.688 -2.719 -20.188 1 97 340 TRP B O 1
ATOM 5731 N N . THR B 1 341 ? -8.172 -4.637 -19.125 1 97.31 341 THR B N 1
ATOM 5732 C CA . THR B 1 341 ? -9.242 -5.434 -19.719 1 97.31 341 THR B CA 1
ATOM 5733 C C . THR B 1 341 ? -10.008 -6.195 -18.641 1 97.31 341 THR B C 1
ATOM 5735 O O . THR B 1 341 ? -9.406 -6.785 -17.75 1 97.31 341 THR B O 1
ATOM 5738 N N . ASN B 1 342 ? -11.336 -6.121 -18.781 1 98.06 342 ASN B N 1
ATOM 5739 C CA . ASN B 1 342 ? -12.133 -6.926 -17.859 1 98.06 342 ASN B CA 1
ATOM 5740 C C . ASN B 1 342 ? -11.773 -8.406 -17.953 1 98.06 342 ASN B C 1
ATOM 5742 O O . ASN B 1 342 ? -11.594 -8.93 -19.047 1 98.06 342 ASN B O 1
ATOM 5746 N N . CYS B 1 343 ? -11.719 -9.086 -16.797 1 97.88 343 CYS B N 1
ATOM 5747 C CA . CYS B 1 343 ? -11.297 -10.484 -16.812 1 97.88 343 CYS B CA 1
ATOM 5748 C C . CYS B 1 343 ? -12.461 -11.398 -17.172 1 97.88 343 CYS B C 1
ATOM 5750 O O . CYS B 1 343 ? -12.289 -12.609 -17.312 1 97.88 343 CYS B O 1
ATOM 5752 N N . GLU B 1 344 ? -13.703 -10.836 -17.234 1 97.69 344 GLU B N 1
ATOM 5753 C CA . GLU B 1 344 ? -14.922 -11.562 -17.578 1 97.69 344 GLU B CA 1
ATOM 5754 C C . GLU B 1 344 ? -15.242 -12.625 -16.531 1 97.69 344 GLU B C 1
ATOM 5756 O O . GLU B 1 344 ? -15.562 -13.766 -16.875 1 97.69 344 GLU B O 1
ATOM 5761 N N . GLY B 1 345 ? -15.109 -12.328 -15.258 1 96.25 345 GLY B N 1
ATOM 5762 C CA . GLY B 1 345 ? -15.383 -13.203 -14.125 1 96.25 345 GLY B CA 1
ATOM 5763 C C . GLY B 1 345 ? -14.945 -12.617 -12.797 1 96.25 345 GLY B C 1
ATOM 5764 O O . GLY B 1 345 ? -14.75 -11.406 -12.68 1 96.25 345 GLY B O 1
ATOM 5765 N N . TYR B 1 346 ? -14.945 -13.562 -11.805 1 95.25 346 TYR B N 1
ATOM 5766 C CA . TYR B 1 346 ? -14.633 -13.133 -10.453 1 95.25 346 TYR B CA 1
ATOM 5767 C C . TYR B 1 346 ? -13.391 -13.844 -9.922 1 95.25 346 TYR B C 1
ATOM 5769 O O . TYR B 1 346 ? -13.273 -15.07 -10.039 1 95.25 346 TYR B O 1
ATOM 5777 N N . THR B 1 347 ? -12.453 -13.047 -9.375 1 95.62 347 THR B N 1
ATOM 5778 C CA . THR B 1 347 ? -11.273 -13.531 -8.672 1 95.62 347 THR B CA 1
ATOM 5779 C C . THR B 1 347 ? -10.32 -14.234 -9.625 1 95.62 347 THR B C 1
ATOM 5781 O O . THR B 1 347 ? -10.078 -15.438 -9.5 1 95.62 347 THR B O 1
ATOM 5784 N N . PRO B 1 348 ? -9.766 -13.469 -10.562 1 97.94 348 PRO B N 1
ATOM 5785 C CA . PRO B 1 348 ? -8.727 -14.008 -11.445 1 97.94 348 PRO B CA 1
ATOM 5786 C C . PRO B 1 348 ? -7.402 -14.234 -10.727 1 97.94 348 PRO B C 1
ATOM 5788 O O . PRO B 1 348 ? -6.414 -13.562 -11.016 1 97.94 348 PRO B O 1
ATOM 5791 N N . ARG B 1 349 ? -7.367 -15.266 -9.953 1 97.44 349 ARG B N 1
ATOM 5792 C CA . ARG B 1 349 ? -6.242 -15.516 -9.062 1 97.44 349 ARG B CA 1
ATOM 5793 C C . ARG B 1 349 ? -5.07 -16.141 -9.812 1 97.44 349 ARG B C 1
ATOM 5795 O O . ARG B 1 349 ? -3.926 -16.062 -9.352 1 97.44 349 ARG B O 1
ATOM 5802 N N . PHE B 1 350 ? -5.367 -16.75 -11.008 1 98.44 350 PHE B N 1
ATOM 5803 C CA . PHE B 1 350 ? -4.363 -17.453 -11.789 1 98.44 350 PHE B CA 1
ATOM 5804 C C . PHE B 1 350 ? -4.516 -17.141 -13.273 1 98.44 350 PHE B C 1
ATOM 5806 O O . PHE B 1 350 ? -5.637 -17.016 -13.773 1 98.44 350 PHE B O 1
ATOM 5813 N N . MET B 1 351 ? -3.373 -17.062 -13.883 1 98.88 351 MET B N 1
ATOM 5814 C CA . MET B 1 351 ? -3.303 -16.938 -15.336 1 98.88 351 MET B CA 1
ATOM 5815 C C . MET B 1 351 ? -2.158 -17.766 -15.906 1 98.88 351 MET B C 1
ATOM 5817 O O . MET B 1 351 ? -1.17 -18.016 -15.211 1 98.88 351 MET B O 1
ATOM 5821 N N . THR B 1 352 ? -2.311 -18.156 -17.141 1 98.62 352 THR B N 1
ATOM 5822 C CA . THR B 1 352 ? -1.234 -18.797 -17.891 1 98.62 352 THR B CA 1
ATOM 5823 C C . THR B 1 352 ? -1.451 -18.641 -19.391 1 98.62 352 THR B C 1
ATOM 5825 O O . THR B 1 352 ? -2.457 -18.078 -19.828 1 98.62 352 THR B O 1
ATOM 5828 N N . LEU B 1 353 ? -0.5 -19.078 -20.141 1 97.75 353 LEU B N 1
ATOM 5829 C CA . LEU B 1 353 ? -0.657 -19.078 -21.594 1 97.75 353 LEU B CA 1
ATOM 5830 C C . LEU B 1 353 ? -1.079 -20.469 -22.094 1 97.75 353 LEU B C 1
ATOM 5832 O O . LEU B 1 353 ? -0.578 -21.484 -21.594 1 97.75 353 LEU B O 1
ATOM 5836 N N . THR B 1 354 ? -1.991 -20.484 -23.016 1 96.62 354 THR B N 1
ATOM 5837 C CA . THR B 1 354 ? -2.258 -21.719 -23.734 1 96.62 354 THR B CA 1
ATOM 5838 C C . THR B 1 354 ? -1.088 -22.078 -24.656 1 96.62 354 THR B C 1
ATOM 5840 O O . THR B 1 354 ? -0.222 -21.25 -24.922 1 96.62 354 THR B O 1
ATOM 5843 N N . PRO B 1 355 ? -1.112 -23.344 -25.109 1 93.75 355 PRO B N 1
ATOM 5844 C CA . PRO B 1 355 ? -0.051 -23.719 -26.047 1 93.75 355 PRO B CA 1
ATOM 5845 C C . PRO B 1 355 ? -0.01 -22.828 -27.281 1 93.75 355 PRO B C 1
ATOM 5847 O O . PRO B 1 355 ? 1.057 -22.641 -27.875 1 93.75 355 PRO B O 1
ATOM 5850 N N . GLU B 1 356 ? -1.1 -22.234 -27.672 1 90.06 356 GLU B N 1
ATOM 5851 C CA . GLU B 1 356 ? -1.174 -21.375 -28.844 1 90.06 356 GLU B CA 1
ATOM 5852 C C . GLU B 1 356 ? -0.768 -19.953 -28.5 1 90.06 356 GLU B C 1
ATOM 5854 O O . GLU B 1 356 ? -0.642 -19.109 -29.391 1 90.06 356 GLU B O 1
ATOM 5859 N N . GLY B 1 357 ? -0.618 -19.656 -27.25 1 91.69 357 GLY B N 1
ATOM 5860 C CA . GLY B 1 357 ? -0.105 -18.359 -26.859 1 91.69 357 GLY B CA 1
ATOM 5861 C C . GLY B 1 357 ? -1.191 -17.406 -26.406 1 91.69 357 GLY B C 1
ATOM 5862 O O . GLY B 1 357 ? -0.922 -16.219 -26.141 1 91.69 357 GLY B O 1
ATOM 5863 N N . GLN B 1 358 ? -2.393 -17.891 -26.25 1 94.31 358 GLN B N 1
ATOM 5864 C CA . GLN B 1 358 ? -3.459 -17.078 -25.688 1 94.31 358 GLN B CA 1
ATOM 5865 C C . GLN B 1 358 ? -3.352 -17.016 -24.172 1 94.31 358 GLN B C 1
ATOM 5867 O O . GLN B 1 358 ? -2.865 -17.953 -23.531 1 94.31 358 GLN B O 1
ATOM 5872 N N . LEU B 1 359 ? -3.824 -15.875 -23.703 1 97.94 359 LEU B N 1
ATOM 5873 C CA . LEU B 1 359 ? -3.871 -15.758 -22.25 1 97.94 359 LEU B CA 1
ATOM 5874 C C . LEU B 1 359 ? -5.113 -16.438 -21.688 1 97.94 359 LEU B C 1
ATOM 5876 O O . LEU B 1 359 ? -6.234 -16.141 -22.094 1 97.94 359 LEU B O 1
ATOM 5880 N N . LEU B 1 360 ? -4.879 -17.375 -20.844 1 98.75 360 LEU B N 1
ATOM 5881 C CA . LEU B 1 360 ? -5.945 -18.031 -20.094 1 98.75 360 LEU B CA 1
ATOM 5882 C C . LEU B 1 360 ? -6.047 -17.469 -18.672 1 98.75 360 LEU B C 1
ATOM 5884 O O . LEU B 1 360 ? -5.051 -17.406 -17.953 1 98.75 360 LEU B O 1
ATOM 5888 N N . VAL B 1 361 ? -7.234 -17.016 -18.328 1 98.88 361 VAL B N 1
ATOM 5889 C CA . VAL B 1 361 ? -7.512 -16.469 -17 1 98.88 361 VAL B CA 1
ATOM 5890 C C . VAL B 1 361 ? -8.453 -17.406 -16.25 1 98.88 361 VAL B C 1
ATOM 5892 O O . VAL B 1 361 ? -9.57 -17.672 -16.703 1 98.88 361 VAL B O 1
ATOM 5895 N N . ALA B 1 362 ? -7.984 -17.906 -15.109 1 98.69 362 ALA B N 1
ATOM 5896 C CA . ALA B 1 362 ? -8.82 -18.734 -14.242 1 98.69 362 ALA B CA 1
ATOM 5897 C C . ALA B 1 362 ? -9.531 -17.875 -13.195 1 98.69 362 ALA B C 1
ATOM 5899 O O . ALA B 1 362 ? -8.891 -17.344 -12.289 1 98.69 362 ALA B O 1
ATOM 5900 N N . ASN B 1 363 ? -10.82 -17.781 -13.328 1 97.31 363 ASN B N 1
ATOM 5901 C CA . ASN B 1 363 ? -11.664 -17.062 -12.383 1 97.31 363 ASN B CA 1
ATOM 5902 C C . ASN B 1 363 ? -12.227 -17.984 -11.305 1 97.31 363 ASN B C 1
ATOM 5904 O O . ASN B 1 363 ? -13.25 -18.641 -11.508 1 97.31 363 ASN B O 1
ATOM 5908 N N . MET B 1 364 ? -11.664 -17.891 -10.188 1 96.31 364 MET B N 1
ATOM 5909 C CA . MET B 1 364 ? -11.906 -18.891 -9.148 1 96.31 364 MET B CA 1
ATOM 5910 C C . MET B 1 364 ? -13.344 -18.828 -8.648 1 96.31 364 MET B C 1
ATOM 5912 O O . MET B 1 364 ? -14.031 -19.844 -8.57 1 96.31 364 MET B O 1
ATOM 5916 N N . ASP B 1 365 ? -13.844 -17.609 -8.406 1 94.19 365 ASP B N 1
ATOM 5917 C CA . ASP B 1 365 ? -15.133 -17.469 -7.746 1 94.19 365 ASP B CA 1
ATOM 5918 C C . ASP B 1 365 ? -16.281 -17.578 -8.75 1 94.19 365 ASP B C 1
ATOM 5920 O O . ASP B 1 365 ? -17.422 -17.844 -8.367 1 94.19 365 ASP B O 1
ATOM 5924 N N . SER B 1 366 ? -16.016 -17.344 -10.055 1 94.75 366 SER B N 1
ATOM 5925 C CA . SER B 1 366 ? -17.078 -17.469 -11.055 1 94.75 366 SER B CA 1
ATOM 5926 C C . SER B 1 366 ? -16.984 -18.797 -11.797 1 94.75 366 SER B C 1
ATOM 5928 O O . SER B 1 366 ? -17.766 -19.047 -12.727 1 94.75 366 SER B O 1
ATOM 5930 N N . ASP B 1 367 ? -16.078 -19.656 -11.453 1 96.31 367 ASP B N 1
ATOM 5931 C CA . ASP B 1 367 ? -16 -21.031 -11.953 1 96.31 367 ASP B CA 1
ATOM 5932 C C . ASP B 1 367 ? -15.812 -21.062 -13.469 1 96.31 367 ASP B C 1
ATOM 5934 O O . ASP B 1 367 ? -16.516 -21.781 -14.172 1 96.31 367 ASP B O 1
ATOM 5938 N N . THR B 1 368 ? -14.828 -20.266 -13.93 1 97.81 368 THR B N 1
ATOM 5939 C CA . THR B 1 368 ? -14.656 -20.203 -15.375 1 97.81 368 THR B CA 1
ATOM 5940 C C . THR B 1 368 ? -13.18 -20.062 -15.742 1 97.81 368 THR B C 1
ATOM 5942 O O . THR B 1 368 ? -12.383 -19.578 -14.945 1 97.81 368 THR B O 1
ATOM 5945 N N . LEU B 1 369 ? -12.859 -20.578 -16.859 1 98.75 369 LEU B N 1
ATOM 5946 C CA . LEU B 1 369 ? -11.68 -20.188 -17.625 1 98.75 369 LEU B CA 1
ATOM 5947 C C . LEU B 1 369 ? -12.062 -19.297 -18.797 1 98.75 369 LEU B C 1
ATOM 5949 O O . LEU B 1 369 ? -12.938 -19.641 -19.594 1 98.75 369 LEU B O 1
ATOM 5953 N N . GLN B 1 370 ? -11.383 -18.156 -18.797 1 98.75 370 GLN B N 1
ATOM 5954 C CA . GLN B 1 370 ? -11.594 -17.203 -19.891 1 98.75 370 GLN B CA 1
ATOM 5955 C C . GLN B 1 370 ? -10.32 -17.031 -20.719 1 98.75 370 GLN B C 1
ATOM 5957 O O . GLN B 1 370 ? -9.211 -17.141 -20.203 1 98.75 370 GLN B O 1
ATOM 5962 N N . PHE B 1 371 ? -10.523 -16.734 -22 1 98.19 371 PHE B N 1
ATOM 5963 C CA . PHE B 1 371 ? -9.414 -16.719 -22.953 1 98.19 371 PHE B CA 1
ATOM 5964 C C . PHE B 1 371 ? -9.312 -15.352 -23.625 1 98.19 371 PHE B C 1
ATOM 5966 O O . PHE B 1 371 ? -10.312 -14.789 -24.062 1 98.19 371 PHE B O 1
ATOM 5973 N N . PHE B 1 372 ? -8.07 -14.859 -23.688 1 98 372 PHE B N 1
ATOM 5974 C CA . PHE B 1 372 ? -7.805 -13.547 -24.25 1 98 372 PHE B CA 1
ATOM 5975 C C . PHE B 1 372 ? -6.676 -13.609 -25.281 1 98 372 PHE B C 1
ATOM 5977 O O . PHE B 1 372 ? -5.691 -14.328 -25.078 1 98 372 PHE B O 1
ATOM 5984 N N . ALA B 1 373 ? -6.809 -12.875 -26.344 1 94.56 373 ALA B N 1
ATOM 5985 C CA . ALA B 1 373 ? -5.773 -12.75 -27.359 1 94.56 373 ALA B CA 1
ATOM 5986 C C . ALA B 1 373 ? -5.273 -11.312 -27.469 1 94.56 373 ALA B C 1
ATOM 5988 O O . ALA B 1 373 ? -6.039 -10.367 -27.266 1 94.56 373 ALA B O 1
ATOM 5989 N N . PRO B 1 374 ? -3.969 -11.211 -27.656 1 88.38 374 PRO B N 1
ATOM 5990 C CA . PRO B 1 374 ? -3.479 -9.852 -27.891 1 88.38 374 PRO B CA 1
ATOM 5991 C C . PRO B 1 374 ? -3.98 -9.266 -29.203 1 88.38 374 PRO B C 1
ATOM 5993 O O . PRO B 1 374 ? -4.141 -9.992 -30.188 1 88.38 374 PRO B O 1
ATOM 5996 N N . GLU B 1 375 ? -4.477 -7.996 -28.969 1 77.25 375 GLU B N 1
ATOM 5997 C CA . GLU B 1 375 ? -4.922 -7.285 -30.156 1 77.25 375 GLU B CA 1
ATOM 5998 C C . GLU B 1 375 ? -3.959 -6.156 -30.531 1 77.25 375 GLU B C 1
ATOM 6000 O O . GLU B 1 375 ? -3.539 -5.387 -29.656 1 77.25 375 GLU B O 1
ATOM 6005 N N . GLY B 1 376 ? -3.619 -6.105 -31.703 1 70.06 376 GLY B N 1
ATOM 6006 C CA . GLY B 1 376 ? -2.932 -4.945 -32.25 1 70.06 376 GLY B CA 1
ATOM 6007 C C . GLY B 1 376 ? -1.506 -4.809 -31.75 1 70.06 376 GLY B C 1
ATOM 6008 O O . GLY B 1 376 ? -0.946 -5.75 -31.188 1 70.06 376 GLY B O 1
ATOM 6009 N N . LYS B 1 377 ? -0.945 -3.572 -31.969 1 66.94 377 LYS B N 1
ATOM 6010 C CA . LYS B 1 377 ? 0.465 -3.279 -31.734 1 66.94 377 LYS B CA 1
ATOM 6011 C C . LYS B 1 377 ? 0.709 -2.875 -30.281 1 66.94 377 LYS B C 1
ATOM 6013 O O . LYS B 1 377 ? 1.842 -2.93 -29.797 1 66.94 377 LYS B O 1
ATOM 6018 N N . ASN B 1 378 ? -0.394 -2.686 -29.469 1 75.69 378 ASN B N 1
ATOM 6019 C CA . ASN B 1 378 ? -0.131 -2.09 -28.172 1 75.69 378 ASN B CA 1
ATOM 6020 C C . ASN B 1 378 ? -0.304 -3.107 -27.047 1 75.69 378 ASN B C 1
ATOM 6022 O O . ASN B 1 378 ? -0.247 -2.752 -25.859 1 75.69 378 ASN B O 1
ATOM 6026 N N . GLY B 1 379 ? -0.482 -4.355 -27.422 1 79.06 379 GLY B N 1
ATOM 6027 C CA . GLY B 1 379 ? -0.552 -5.395 -26.406 1 79.06 379 GLY B CA 1
ATOM 6028 C C . GLY B 1 379 ? -1.895 -5.453 -25.703 1 79.06 379 GLY B C 1
ATOM 6029 O O . GLY B 1 379 ? -2.057 -6.18 -24.719 1 79.06 379 GLY B O 1
ATOM 6030 N N . GLN B 1 380 ? -2.855 -4.695 -26.188 1 89.38 380 GLN B N 1
ATOM 6031 C CA . GLN B 1 380 ? -4.191 -4.766 -25.609 1 89.38 380 GLN B CA 1
ATOM 6032 C C . GLN B 1 380 ? -4.801 -6.156 -25.797 1 89.38 380 GLN B C 1
ATOM 6034 O O . GLN B 1 380 ? -4.691 -6.746 -26.875 1 89.38 380 GLN B O 1
ATOM 6039 N N . LEU B 1 381 ? -5.395 -6.641 -24.688 1 95.94 381 LEU B N 1
ATOM 6040 C CA . LEU B 1 381 ? -6.043 -7.945 -24.719 1 95.94 381 LEU B CA 1
ATOM 6041 C C . LEU B 1 381 ? -7.516 -7.816 -25.094 1 95.94 381 LEU B C 1
ATOM 6043 O O . LEU B 1 381 ? -8.148 -6.797 -24.812 1 95.94 381 LEU B O 1
ATOM 6047 N N . HIS B 1 382 ? -7.973 -8.742 -25.797 1 95.62 382 HIS B N 1
ATOM 6048 C CA . HIS B 1 382 ? -9.406 -8.836 -26.031 1 95.62 382 HIS B CA 1
ATOM 6049 C C . HIS B 1 382 ? -9.938 -10.219 -25.703 1 95.62 382 HIS B C 1
ATOM 6051 O O . HIS B 1 382 ? -9.266 -11.227 -25.938 1 95.62 382 HIS B O 1
ATOM 6057 N N . PHE B 1 383 ? -11.109 -10.211 -25.172 1 97.25 383 PHE B N 1
ATOM 6058 C CA . PHE B 1 383 ? -11.805 -11.453 -24.875 1 97.25 383 PHE B CA 1
ATOM 6059 C C . PHE B 1 383 ? -12.172 -12.18 -26.172 1 97.25 383 PHE B C 1
ATOM 6061 O O . PHE B 1 383 ? -12.742 -11.578 -27.078 1 97.25 383 PHE B O 1
ATOM 6068 N N . THR B 1 384 ? -11.898 -13.492 -26.234 1 96.25 384 THR B N 1
ATOM 6069 C CA . THR B 1 384 ? -12.117 -14.234 -27.469 1 96.25 384 THR B CA 1
ATOM 6070 C C . THR B 1 384 ? -13.578 -14.664 -27.594 1 96.25 384 THR B C 1
ATOM 6072 O O . THR B 1 384 ? -14.016 -15.086 -28.672 1 96.25 384 THR B O 1
ATOM 6075 N N . GLY B 1 385 ? -14.273 -14.586 -26.531 1 97.12 385 GLY B N 1
ATOM 6076 C CA . GLY B 1 385 ? -15.641 -15.078 -26.5 1 97.12 385 GLY B CA 1
ATOM 6077 C C . GLY B 1 385 ? -15.75 -16.5 -26.016 1 97.12 385 GLY B C 1
ATOM 6078 O O . GLY B 1 385 ? -16.859 -17.016 -25.812 1 97.12 385 GLY B O 1
ATOM 6079 N N . LYS B 1 386 ? -14.656 -17.156 -25.75 1 96.56 386 LYS B N 1
ATOM 6080 C CA . LYS B 1 386 ? -14.633 -18.531 -25.281 1 96.56 386 LYS B CA 1
ATOM 6081 C C . LYS B 1 386 ? -14.664 -18.594 -23.75 1 96.56 386 LYS B C 1
ATOM 6083 O O . LYS B 1 386 ? -13.953 -17.844 -23.078 1 96.56 386 LYS B O 1
ATOM 6088 N N . THR B 1 387 ? -15.531 -19.469 -23.266 1 98.12 387 THR B N 1
ATOM 6089 C CA . THR B 1 387 ? -15.648 -19.719 -21.828 1 98.12 387 THR B CA 1
ATOM 6090 C C . THR B 1 387 ? -15.68 -21.219 -21.547 1 98.12 387 THR B C 1
ATOM 6092 O O . THR B 1 387 ? -16.406 -21.969 -22.219 1 98.12 387 THR B O 1
ATOM 6095 N N . VAL B 1 388 ? -14.859 -21.688 -20.656 1 98.44 388 VAL B N 1
ATOM 6096 C CA . VAL B 1 388 ? -14.914 -23.062 -20.141 1 98.44 388 VAL B CA 1
ATOM 6097 C C . VAL B 1 388 ? -15.375 -23.047 -18.688 1 98.44 388 VAL B C 1
ATOM 6099 O O . VAL B 1 388 ? -14.75 -22.406 -17.844 1 98.44 388 VAL B O 1
ATOM 6102 N N . LYS B 1 389 ? -16.438 -23.703 -18.406 1 97.94 389 LYS B N 1
ATOM 6103 C CA . LYS B 1 389 ? -16.906 -23.828 -17.031 1 97.94 389 LYS B CA 1
ATOM 6104 C C . LYS B 1 389 ? -16.094 -24.859 -16.25 1 97.94 389 LYS B C 1
ATOM 6106 O O . LYS B 1 389 ? -15.898 -25.984 -16.734 1 97.94 389 LYS B O 1
ATOM 6111 N N . THR B 1 390 ? -15.523 -24.5 -15.203 1 97.81 390 THR B N 1
ATOM 6112 C CA . THR B 1 390 ? -14.758 -25.359 -14.297 1 97.81 390 THR B CA 1
ATOM 6113 C C . THR B 1 390 ? -14.812 -24.812 -12.875 1 97.81 390 THR B C 1
ATOM 6115 O O . THR B 1 390 ? -14.68 -23.609 -12.656 1 97.81 390 THR B O 1
ATOM 6118 N N . GLU B 1 391 ? -14.992 -25.656 -11.891 1 96.81 391 GLU B N 1
ATOM 6119 C CA . GLU B 1 391 ? -15.32 -25.234 -10.531 1 96.81 391 GLU B CA 1
ATOM 6120 C C . GLU B 1 391 ? -14.07 -24.812 -9.766 1 96.81 391 GLU B C 1
ATOM 6122 O O . GLU B 1 391 ? -13.141 -25.609 -9.602 1 96.81 391 GLU B O 1
ATOM 6127 N N . SER B 1 392 ? -14 -23.562 -9.258 1 96.31 392 SER B N 1
ATOM 6128 C CA . SER B 1 392 ? -12.984 -22.922 -8.43 1 96.31 392 SER B CA 1
ATOM 6129 C C . SER B 1 392 ? -11.586 -23.203 -8.953 1 96.31 392 SER B C 1
ATOM 6131 O O . SER B 1 392 ? -10.711 -23.641 -8.211 1 96.31 392 SER B O 1
ATOM 6133 N N . PRO B 1 393 ? -11.383 -22.906 -10.242 1 98.12 393 PRO B N 1
ATOM 6134 C CA . PRO B 1 393 ? -10.07 -23.188 -10.805 1 98.12 393 PRO B CA 1
ATOM 6135 C C . PRO B 1 393 ? -8.961 -22.344 -10.188 1 98.12 393 PRO B C 1
ATOM 6137 O O . PRO B 1 393 ? -9.133 -21.125 -10 1 98.12 393 PRO B O 1
ATOM 6140 N N . CYS B 1 394 ? -7.797 -22.984 -9.898 1 97.31 394 CYS B N 1
ATOM 6141 C CA . CYS B 1 394 ? -6.672 -22.312 -9.273 1 97.31 394 CYS B CA 1
ATOM 6142 C C . CYS B 1 394 ? -5.426 -22.391 -10.141 1 97.31 394 CYS B C 1
ATOM 6144 O O . CYS B 1 394 ? -4.504 -21.594 -10 1 97.31 394 CYS B O 1
ATOM 6146 N N . THR B 1 395 ? -5.328 -23.422 -10.914 1 98.69 395 THR B N 1
ATOM 6147 C CA . THR B 1 395 ? -4.164 -23.625 -11.773 1 98.69 395 THR B CA 1
ATOM 6148 C C . THR B 1 395 ? -4.531 -24.469 -12.992 1 98.69 395 THR B C 1
ATOM 6150 O O . THR B 1 395 ? -5.402 -25.328 -12.91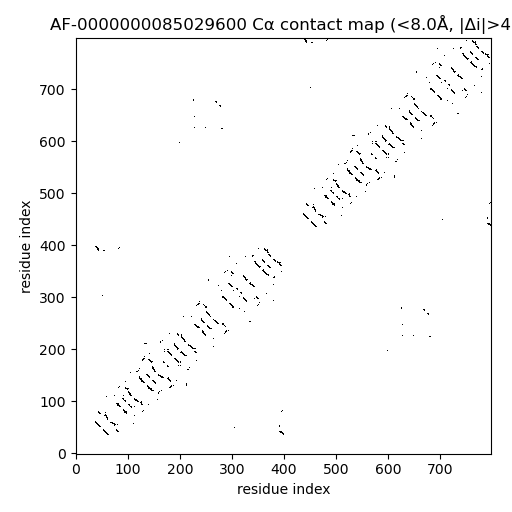4 1 98.69 395 THR B O 1
ATOM 6153 N N . VAL B 1 396 ? -3.906 -24.188 -14.102 1 98.88 396 VAL B N 1
ATOM 6154 C CA . VAL B 1 396 ? -4.051 -24.969 -15.328 1 98.88 396 VAL B CA 1
ATOM 6155 C C . VAL B 1 396 ? -2.672 -25.312 -15.883 1 98.88 396 VAL B C 1
ATOM 6157 O O . VAL B 1 396 ? -1.798 -24.453 -15.992 1 98.88 396 VAL B O 1
ATOM 6160 N N . VAL B 1 397 ? -2.516 -26.578 -16.188 1 98.62 397 VAL B N 1
ATOM 6161 C CA . VAL B 1 397 ? -1.301 -27.016 -16.875 1 98.62 397 VAL B CA 1
ATOM 6162 C C . VAL B 1 397 ? -1.668 -27.797 -18.141 1 98.62 397 VAL B C 1
ATOM 6164 O O . VAL B 1 397 ? -2.711 -28.453 -18.172 1 98.62 397 VAL B O 1
ATOM 6167 N N . PHE B 1 398 ? -0.811 -27.688 -19.125 1 97.88 398 PHE B N 1
ATOM 6168 C CA . PHE B 1 398 ? -1.051 -28.328 -20.406 1 97.88 398 PHE B CA 1
ATOM 6169 C C . PHE B 1 398 ? -0.01 -29.422 -20.672 1 97.88 398 PHE B C 1
ATOM 6171 O O . PHE B 1 398 ? 1.186 -29.203 -20.469 1 97.88 398 PHE B O 1
ATOM 6178 N N . ARG B 1 399 ? -0.516 -30.531 -21.109 1 96 399 ARG B N 1
ATOM 6179 C CA . ARG B 1 399 ? 0.346 -31.641 -21.516 1 96 399 ARG B CA 1
ATOM 6180 C C . ARG B 1 399 ? 0.427 -31.75 -23.031 1 96 399 ARG B C 1
ATOM 6182 O O . ARG B 1 399 ? -0.6 -31.812 -23.719 1 96 399 ARG B O 1
#

Foldseek 3Di:
DDDDPDDPPCVPPPPPPPPPPPPPPPPPPPPPPQPDKWKKKFFFAPDVVQPFPAAAIWIWTAHPVGDTDTPDGDHDDGGQQEWEAFPVNQKIKGDHAQAFKIWIWGQDPVRDTHTDDIDGQQAGGWAEWDAFPVRFWIWIFAFRRQKIFTWGQDPVRGTHDTLEMDFAFAPDVPFGWGWQYWDAFPVRFKIWTQTFRPPGHFGKIWIWGADPPRRYTGTQDMDHDDPPQGWHDWDAFPVRQKIWIHRFQQQKIWIWGADPVRGDTDTDDIGHFDDPPDDAGWTKAEWEAFPVRFKIKIWIAQDGPAACCADDRSGVCRQVIWIWIWTADPVPRDTDDIDIDGQREHCQRYWDADPVGWIWTDHQNRQKIWTWDQDDDGRHIDTPPDIDGHIRTNDMDMD/DDDDDDPPPCVPDPPPPPPPPPPPPPPPPPPPPQPDKWKKKFFFAPDVVQPFPAAAIWIWTADPVGDTDTPDGDHDDGGQQEWEAFPVNQKIKGDHAQAFKIWIWGQDPVRDTHTDDIDGQQAGGWAEWDAFPVRFWIWIFAFRRQKIFTWGQDPVRGTHDTLEMDFAFAPDVPFGWGWQYWDAFPVRFKIWTQTFRPPGHFGKIWIWGADPPRRYTGTQDMDHDDPPQGWHDWDAFPVRQKIWIHRFQQQKIWIWGADPVRGDTDTDDIGHFDDPPDDAGWTKAEWEAFPVRFKIKIWIAQDGPAACCADDRSGVCFQVIWIWIWTADPVPRDTDDIDIDGQREHCQRYWDADPVGWIWTDHQNRQKIWTWDQDDDGRHIDTPPDIDGHIRTNDMDMD

Organism: Acidaminococcus fermentans (strain ATCC 25085 / DSM 20731 / CCUG 9996 / CIP 106432 / VR4) (NCBI:txid591001)

Sequence (798 aa):
MKKSSWLRLVLSTMLLCMAGTGVGMANQKIEKGTKKMTTAYVGCRTTAKRYAHGKGISRYTIDEKGNWKLEGITKTLDNPAWLVLDQTKKYLYTVHGDAHEVSAFRIKEDGDLEFLDTVDSQGKNPVYGVVTPNNQFLLVASLQGGAVASLPIRADGSLGEAVSVEHFEGPKAGGISHAHACVLDRTGKWLLVPTQARGSGYDRVWVLALDENTGKLTRTSYAEARKYDEPRHLVFSKDNRHVYLVNEKASTLRVFDFDDQKGQLTARQVVPTLQDTYVGPNMASAIVLSRDGKQVYVSNRIKEGIPPEGEGYAGTFRGQETVVSYTIDPKTGLLGNPQWTNCEGYTPRFMTLTPEGQLLVANMDSDTLQFFAPEGKNGQLHFTGKTVKTESPCTVVFRMKKSSWLRLVLSTMLLCMAGTGVGMANQKIEKGTKKMTTAYVGCRTTAKRYAHGKGISRYTIDEKGNWKLEGITKTLDNPAWLVLDQTKKYLYTVHGDAHEVSAFRIKEDGDLEFLDTVDSQGKNPVYGVVTPNNQFLLVASLQGGAVASLPIRADGSLGEAVSVEHFEGPKAGGISHAHACVLDRTGKWLLVPTQARGSGYDRVWVLALDENTGKLTRTSYAEARKYDEPRHLVFSKDNRHVYLVNEKASTLRVFDFDDQKGQLTARQVVPTLQDTYVGPNMASAIVLSRDGKQVYVSNRIKEGIPPEGEGYAGTFRGQETVVSYTIDPKTGLLGNPQWTNCEGYTPRFMTLTPEGQLLVANMDSDTLQFFAPEGKNGQLHFTGKTVKTESPCTVVFR

Radius of gyration: 36.27 Å; Cα contacts (8 Å, |Δi|>4): 2364; chains: 2; bounding box: 115×136×108 Å

pLDDT: mean 90.11, std 19.87, range [16.75, 98.94]

Secondary structure (DSSP, 8-state):
------------------------------------PEEEEEEE---GGGT----SEEEEEE-TT--EEEEEEE--SS-EEEEEE-TTSSEEEEEETTS-EEEEEEEPTTSPEEEEEEEE-SSSSEEEEEE-TTS-EEEEEETTTTEEEEEEBPTTS-B---SEEEE-B-SSTT-B-EE---EE-TTSSEEEEEEE-TTTS--EEEEEEE-TTT--EEEEEEEE--TT--EEEEEE-TTSSEEEEEETTTTEEEEEEEETTTTEEEEEEEEESS-TT--S--EEEEEEE-TTSSEEEEEEE--TT--TT--HHHHTTTT--EEEEEEEPTTT--EEEEEEEE-SSS---EEEE-TTSPEEEEETTTTEEEEEEEETTTTEEEEEEEEEE-SSEEEEEE-/------------------------------------PEEEEEEE---GGGT----SEEEEEE-TT--EEEEEEE--SS-EEEEEE-TTSSEEEEEETTS-EEEEEEEPTTS-EEEEEEEE-SSSSEEEEEE-TTS-EEEEEETTTTEEEEEEBPTTS-B---SEEEE-B-SSTT-B-EE---EE-TTSSEEEEEEE-TTTS--EEEEEEE-TTT--EEEEEEEE--TT--EEEEEE-TTSSEEEEEETTTTEEEEEEEETTTTEEEEEEEEESS-TT--S--EEEEEEE-TTSSEEEEEEE--TT--TT--HHHHTTTT--EEEEEEEPTTT--EEEEEEEE-SSS---EEEE-TTSPEEEEETTTTEEEEEEEETTTTEEEEEEEEEE-SSEEEEEE-

InterPro domains:
  IPR011048 Cytochrome cd1-nitrite reductase-like, haem d1 domain superfamily [SSF51004] (66-390)
  IPR015943 WD40/YVTN repeat-like-containing domain superfamily [G3DSA:2.130.10.10] (36-399)
  IPR019405 Lactonase, 7-bladed beta-propeller [PF10282] (40-398)
  IPR050282 Cycloisomerase 2 [PTHR30344] (33-398)

Nearest PDB structures (foldseek):
  6igb-assembly2_B  TM=8.502E-01  e=6.111E-25  Pseudomonas aeruginosa PAO1
  4qrj-assembly2_B  TM=8.828E-01  e=1.417E-23  Bacteroides uniformis ATCC 8492
  3hfq-assembly2_B  TM=8.922E-01  e=5.869E-22  Lactiplantibacillus plantarum
  1ri6-assembly1_A  TM=8.877E-01  e=5.532E-20  Escherichia coli
  6nau-assembly3_C  TM=8.885E-01  e=5.370E-19  Klebsiella pneumoniae subsp. pneumoniae

Solvent-accessible surface area (backbone atoms only — not comparable to full-atom values): 41473 Å² total; per-residue (Å²): 146,88,79,80,83,74,79,83,77,79,77,73,81,73,79,73,79,76,72,78,73,76,73,69,75,69,75,67,67,67,66,72,66,73,78,76,69,39,37,35,41,33,13,6,34,40,44,66,94,59,65,30,66,14,76,32,40,34,35,30,41,29,48,95,86,64,50,78,40,81,75,49,67,47,74,65,72,65,17,36,28,31,61,36,61,41,83,81,59,47,30,41,35,29,27,15,44,82,36,38,39,33,39,23,25,38,46,42,97,89,61,51,76,41,84,65,46,72,45,73,48,82,22,38,20,23,62,28,64,40,58,40,90,85,46,46,33,40,37,34,9,6,27,79,40,7,19,39,22,22,22,36,41,44,96,87,55,32,70,46,74,63,69,26,75,49,75,38,61,24,88,48,93,88,24,40,12,24,17,45,24,50,44,64,46,87,83,58,44,37,35,39,30,22,10,18,18,90,91,34,24,41,29,28,36,37,26,23,41,45,39,86,86,71,43,39,68,40,82,73,39,66,36,76,56,42,82,70,23,30,29,30,36,66,46,65,43,84,83,44,46,31,36,43,35,35,15,17,50,58,27,29,40,36,35,25,42,38,40,81,89,75,50,44,63,43,78,54,30,40,44,70,61,62,59,44,61,59,66,65,58,54,32,29,41,22,61,40,66,40,85,86,53,47,34,42,37,36,23,33,18,60,63,86,69,54,55,92,85,34,54,73,76,62,22,76,47,62,76,65,26,28,32,26,25,29,32,42,38,88,86,77,64,48,74,42,71,75,36,80,32,74,54,83,45,31,36,34,59,23,56,45,66,44,96,89,56,34,40,36,36,22,10,25,74,56,23,27,37,30,38,29,38,76,40,78,93,65,51,35,63,40,77,70,81,53,75,44,82,41,50,14,30,42,28,76,46,79,91,143,86,84,74,75,88,70,86,75,77,75,75,81,75,79,76,76,76,71,77,73,76,74,72,76,72,74,69,68,67,67,70,67,73,79,78,70,40,38,35,40,33,12,7,35,40,44,66,94,59,65,30,66,15,75,34,40,35,35,29,41,29,48,97,86,65,50,77,40,82,76,47,66,47,74,65,71,66,16,35,29,31,61,37,59,40,83,83,60,46,31,41,35,30,26,16,43,82,36,38,40,32,38,22,24,39,47,44,93,88,62,49,75,40,82,64,46,72,44,73,47,81,21,38,22,22,60,29,60,39,57,40,90,86,47,44,32,39,36,34,10,6,27,80,39,5,18,39,22,22,22,38,42,43,96,86,56,32,70,47,72,61,69,23,75,49,74,39,61,25,88,46,93,88,25,40,12,22,16,45,23,50,44,66,45,86,84,56,44,38,36,41,30,21,10,18,17,90,92,33,24,40,28,29,36,36,25,23,40,46,39,86,85,71,43,39,67,40,83,74,41,64,36,77,56,40,82,72,23,29,29,31,36,64,46,65,42,86,84,43,44,32,34,44,34,36,16,16,50,57,27,29,38,35,35,25,42,37,42,81,87,76,50,45,61,44,76,53,30,40,44,71,62,60,59,45,61,60,65,64,56,53,32,28,44,22,60,40,66,39,85,85,53,48,33,42,36,36,22,34,19,61,62,83,70,55,56,92,85,34,52,73,76,61,22,77,47,62,76,66,28,29,32,25,24,30,31,42,37,88,87,78,63,48,75,43,71,73,35,80,31,74,56,86,43,32,36,35,61,23,57,47,66,44,98,86,57,33,41,34,36,23,10,24,75,56,23,27,37,30,39,29,37,76,40,80,94,68,52,35,63,38,77,69,80,54,75,45,83,41,48,16,30,40,30,75,45,80,89